Protein AF-A0A0W0GC14-F1 (afdb_monomer_lite)

Organism: Moniliophthora roreri (NCBI:txid221103)

Structure (mmCIF, N/CA/C/O backbone):
data_AF-A0A0W0GC14-F1
#
_entry.id   AF-A0A0W0GC14-F1
#
loop_
_atom_site.group_PDB
_atom_site.id
_atom_site.type_symbol
_atom_site.label_atom_id
_atom_site.label_alt_id
_atom_site.label_comp_id
_atom_site.label_asym_id
_atom_site.label_entity_id
_atom_site.label_seq_id
_atom_site.pdbx_PDB_ins_code
_atom_site.Cartn_x
_atom_site.Cartn_y
_atom_site.Cartn_z
_atom_site.occupancy
_atom_site.B_iso_or_equiv
_atom_site.auth_seq_id
_atom_site.auth_comp_id
_atom_site.auth_asym_id
_atom_site.auth_atom_id
_atom_site.pdbx_PDB_model_num
ATOM 1 N N . MET A 1 1 ? 22.756 4.068 -31.629 1.00 82.56 1 MET A N 1
ATOM 2 C CA . MET A 1 1 ? 22.395 4.067 -33.064 1.00 82.56 1 MET A CA 1
ATOM 3 C C . MET A 1 1 ? 20.917 3.717 -33.174 1.00 82.56 1 MET A C 1
ATOM 5 O O . MET A 1 1 ? 20.522 2.794 -32.470 1.00 82.56 1 MET A O 1
ATOM 9 N N . PRO A 1 2 ? 20.101 4.441 -33.962 1.00 90.94 2 PRO A N 1
ATOM 10 C CA . PRO A 1 2 ? 18.682 4.121 -34.148 1.00 90.94 2 PRO A CA 1
ATOM 11 C C . PRO A 1 2 ? 18.490 2.715 -34.729 1.00 90.94 2 PRO A C 1
ATOM 13 O O . PRO A 1 2 ? 19.226 2.328 -35.637 1.00 90.94 2 PRO A O 1
ATOM 16 N N . ILE A 1 3 ? 17.492 1.967 -34.253 1.00 92.50 3 ILE A N 1
ATOM 17 C CA . ILE A 1 3 ? 17.293 0.556 -34.632 1.00 92.50 3 ILE A CA 1
ATOM 18 C C . ILE A 1 3 ? 17.027 0.416 -36.136 1.00 92.50 3 ILE A C 1
ATOM 20 O O . ILE A 1 3 ? 17.620 -0.445 -36.778 1.00 92.50 3 ILE A O 1
ATOM 24 N N . ALA A 1 4 ? 16.255 1.330 -36.734 1.00 90.00 4 ALA A N 1
ATOM 25 C CA . ALA A 1 4 ? 16.010 1.378 -38.180 1.00 90.00 4 ALA A CA 1
ATOM 26 C C . ALA A 1 4 ? 17.273 1.627 -39.043 1.00 90.00 4 ALA A C 1
ATOM 28 O O . ALA A 1 4 ? 17.241 1.405 -40.255 1.00 90.00 4 ALA A O 1
ATOM 29 N N . ILE A 1 5 ? 18.382 2.079 -38.442 1.00 93.50 5 ILE A N 1
ATOM 30 C CA . ILE A 1 5 ? 19.708 2.123 -39.081 1.00 93.50 5 ILE A CA 1
ATOM 31 C C . ILE A 1 5 ? 20.455 0.816 -38.794 1.00 93.50 5 ILE A C 1
ATOM 33 O O . ILE A 1 5 ? 20.954 0.187 -39.721 1.00 93.50 5 ILE A O 1
ATOM 37 N N . THR A 1 6 ? 20.463 0.347 -37.543 1.00 94.50 6 THR A N 1
ATOM 38 C CA . THR A 1 6 ? 21.093 -0.925 -37.148 1.00 94.50 6 THR A CA 1
ATOM 39 C C . THR A 1 6 ? 20.577 -2.121 -37.968 1.00 94.50 6 THR A C 1
ATOM 41 O O . THR A 1 6 ? 21.378 -2.901 -38.475 1.00 94.50 6 THR A O 1
ATOM 44 N N . ARG A 1 7 ? 19.259 -2.223 -38.201 1.00 90.69 7 ARG A N 1
ATOM 45 C CA . ARG A 1 7 ? 18.607 -3.259 -39.035 1.00 90.69 7 ARG A CA 1
ATOM 46 C C . ARG A 1 7 ? 18.992 -3.212 -40.524 1.00 90.69 7 ARG A C 1
ATOM 48 O O . ARG A 1 7 ? 18.716 -4.168 -41.236 1.00 90.69 7 ARG A O 1
ATOM 55 N N . LYS A 1 8 ? 19.609 -2.124 -41.007 1.00 93.81 8 LYS A N 1
ATOM 56 C CA . LYS A 1 8 ? 20.160 -2.011 -42.375 1.00 93.81 8 LYS A CA 1
ATOM 57 C C . LYS A 1 8 ? 21.641 -2.400 -42.460 1.00 93.81 8 LYS A C 1
ATOM 59 O O . LYS A 1 8 ? 22.164 -2.523 -43.561 1.00 93.81 8 LYS A O 1
ATOM 64 N N . LEU A 1 9 ? 22.315 -2.538 -41.316 1.00 96.00 9 LEU A N 1
ATOM 65 C CA . LEU A 1 9 ? 23.755 -2.798 -41.208 1.00 96.00 9 LEU A CA 1
ATOM 66 C C . LEU A 1 9 ? 24.078 -4.201 -40.670 1.00 96.00 9 LEU A C 1
ATOM 68 O O . LEU A 1 9 ? 25.193 -4.678 -40.861 1.00 96.00 9 LEU A O 1
ATOM 72 N N . LEU A 1 10 ? 23.129 -4.845 -39.986 1.00 95.00 10 LEU A N 1
ATOM 73 C CA . LEU A 1 10 ? 23.268 -6.193 -39.435 1.00 95.00 10 LEU A CA 1
ATOM 74 C C . LEU A 1 10 ? 22.472 -7.234 -40.249 1.00 95.00 10 LEU A C 1
ATOM 76 O O . LEU A 1 10 ? 21.523 -6.865 -40.946 1.00 95.00 10 LEU A O 1
ATOM 80 N N . PRO A 1 11 ? 22.811 -8.534 -40.135 1.00 94.94 11 PRO A N 1
ATOM 81 C CA . PRO A 1 11 ? 21.976 -9.632 -40.620 1.00 94.94 11 PRO A CA 1
ATOM 82 C C . PRO A 1 11 ? 20.525 -9.554 -40.118 1.00 94.94 11 PRO A C 1
ATOM 84 O O . PRO A 1 11 ? 20.251 -9.032 -39.036 1.00 94.94 11 PRO A O 1
ATOM 87 N N . LYS A 1 12 ? 19.585 -10.098 -40.900 1.00 88.75 12 LYS A N 1
ATOM 88 C CA . LYS A 1 12 ? 18.133 -10.025 -40.633 1.00 88.75 12 LYS A CA 1
ATOM 89 C C . LYS A 1 12 ? 17.720 -10.714 -39.320 1.00 88.75 12 LYS A C 1
ATOM 91 O O . LYS A 1 12 ? 16.700 -10.364 -38.737 1.00 88.75 12 LYS A O 1
ATOM 96 N N . ASP A 1 13 ? 18.509 -11.689 -38.897 1.00 91.88 13 ASP A N 1
ATOM 97 C CA . ASP A 1 13 ? 18.397 -12.521 -37.699 1.00 91.88 13 ASP A CA 1
ATOM 98 C C . ASP A 1 13 ? 19.184 -11.979 -36.488 1.00 91.88 13 ASP A C 1
ATOM 100 O O . ASP A 1 13 ? 19.093 -12.534 -35.394 1.00 91.88 13 ASP A O 1
ATOM 104 N N . ALA A 1 14 ? 19.942 -10.888 -36.648 1.00 95.44 14 ALA A N 1
ATOM 105 C CA . ALA A 1 14 ? 20.723 -10.308 -35.560 1.00 95.44 14 ALA A CA 1
ATOM 106 C C . ALA A 1 14 ? 19.820 -9.674 -34.489 1.00 95.44 14 ALA A C 1
ATOM 108 O O . ALA A 1 14 ? 19.049 -8.757 -34.780 1.00 95.44 14 ALA A O 1
ATOM 109 N N . ILE A 1 15 ? 19.973 -10.127 -33.241 1.00 95.75 15 ILE A N 1
ATOM 110 C CA . ILE A 1 15 ? 19.204 -9.652 -32.083 1.00 95.75 15 ILE A CA 1
ATOM 111 C C . ILE A 1 15 ? 19.627 -8.221 -31.711 1.00 95.75 15 ILE A C 1
ATOM 113 O O . ILE A 1 15 ? 20.806 -7.956 -31.469 1.00 95.75 15 ILE A O 1
ATOM 117 N N . ILE A 1 16 ? 18.662 -7.303 -31.617 1.00 96.06 16 ILE A N 1
ATOM 118 C CA . ILE A 1 16 ? 18.866 -5.896 -31.255 1.00 96.06 16 ILE A CA 1
ATOM 119 C C . ILE A 1 16 ? 18.089 -5.557 -29.982 1.00 96.06 16 ILE A C 1
ATOM 121 O O . ILE A 1 16 ? 16.859 -5.620 -29.947 1.00 96.06 16 ILE A O 1
ATOM 125 N N . GLY A 1 17 ? 18.824 -5.135 -28.952 1.00 96.00 17 GLY A N 1
ATOM 126 C CA . GLY A 1 17 ? 18.265 -4.604 -27.710 1.00 96.00 17 GLY A CA 1
ATOM 127 C C . GLY A 1 17 ? 18.134 -3.079 -27.703 1.00 96.00 17 GLY A C 1
ATOM 128 O O . GLY A 1 17 ? 18.963 -2.380 -28.291 1.00 96.00 17 GLY A O 1
ATOM 129 N N . ALA A 1 18 ? 17.145 -2.560 -26.974 1.00 95.75 18 ALA A N 1
ATOM 130 C CA . ALA A 1 18 ? 17.027 -1.141 -26.623 1.00 95.75 18 ALA A CA 1
ATOM 131 C C . ALA A 1 18 ? 17.197 -0.924 -25.107 1.00 95.75 18 ALA A C 1
ATOM 133 O O . ALA A 1 18 ? 16.728 -1.737 -24.318 1.00 95.75 18 ALA A O 1
ATOM 134 N N . SER A 1 19 ? 17.836 0.169 -24.681 1.00 94.88 19 SER A N 1
ATOM 135 C CA . SER A 1 19 ? 17.851 0.574 -23.263 1.00 94.88 19 SER A CA 1
ATOM 136 C C . SER A 1 19 ? 16.676 1.505 -22.971 1.00 94.88 19 SER A C 1
ATOM 138 O O . SER A 1 19 ? 16.539 2.517 -23.660 1.00 94.88 19 SER A O 1
ATOM 140 N N . CYS A 1 20 ? 15.882 1.197 -21.942 1.00 94.50 20 CYS A N 1
ATOM 141 C CA . CYS A 1 20 ? 14.671 1.942 -21.588 1.00 94.50 20 CYS A CA 1
ATOM 142 C C . CYS A 1 20 ? 14.655 2.329 -20.096 1.00 94.50 20 CYS A C 1
ATOM 144 O O . CYS A 1 20 ? 14.949 1.511 -19.221 1.00 94.50 20 CYS A O 1
ATOM 146 N N . ASN A 1 21 ? 14.263 3.571 -19.806 1.00 90.44 21 ASN A N 1
ATOM 147 C CA . ASN A 1 21 ? 14.159 4.144 -18.457 1.00 90.44 21 ASN A CA 1
ATOM 148 C C . ASN A 1 21 ? 12.759 4.688 -18.130 1.00 90.44 21 ASN A C 1
ATOM 150 O O . ASN A 1 21 ? 12.513 5.097 -16.997 1.00 90.44 21 ASN A O 1
ATOM 154 N N . ASN A 1 22 ? 11.859 4.743 -19.111 1.00 90.69 22 ASN A N 1
ATOM 155 C CA . ASN A 1 22 ? 10.511 5.298 -19.001 1.00 90.69 22 ASN A CA 1
ATOM 156 C C . ASN A 1 22 ? 9.581 4.645 -20.045 1.00 90.69 22 ASN A C 1
ATOM 158 O O . ASN A 1 22 ? 10.036 3.914 -20.926 1.00 90.69 22 ASN A O 1
ATOM 162 N N . LEU A 1 23 ? 8.277 4.913 -19.937 1.00 93.38 23 LEU A N 1
ATOM 163 C CA . LEU A 1 23 ? 7.241 4.333 -20.802 1.00 93.38 23 LEU A CA 1
ATOM 164 C C . LEU A 1 23 ? 7.374 4.778 -22.273 1.00 93.38 23 LEU A C 1
ATOM 166 O O . LEU A 1 23 ? 7.163 3.979 -23.183 1.00 93.38 23 LEU A O 1
ATOM 170 N N . GLU A 1 24 ? 7.790 6.023 -22.523 1.00 95.00 24 GLU A N 1
ATOM 171 C CA . GLU A 1 24 ? 7.995 6.563 -23.877 1.00 95.00 24 GLU A CA 1
ATOM 172 C C . GLU A 1 24 ? 9.104 5.810 -24.629 1.00 95.00 24 GLU A C 1
ATOM 174 O O . GLU A 1 24 ? 8.959 5.476 -25.804 1.00 95.00 24 GLU A O 1
ATOM 179 N N . GLU A 1 25 ? 10.199 5.479 -23.946 1.00 95.19 25 GLU A N 1
ATOM 180 C CA . GLU A 1 25 ? 11.310 4.706 -24.503 1.00 95.19 25 GLU A CA 1
ATOM 181 C C . GLU A 1 25 ? 10.935 3.244 -24.767 1.00 95.19 25 GLU A C 1
ATOM 183 O O . GLU A 1 25 ? 11.438 2.661 -25.729 1.00 95.19 25 GLU A O 1
ATOM 188 N N . VAL A 1 26 ? 10.037 2.657 -23.966 1.00 96.31 26 VAL A N 1
ATOM 189 C CA . VAL A 1 26 ? 9.475 1.319 -24.225 1.00 96.31 26 VAL A CA 1
ATOM 190 C C . VAL A 1 26 ? 8.563 1.352 -25.450 1.00 96.31 26 VAL A C 1
ATOM 192 O O . VAL A 1 26 ? 8.741 0.544 -26.364 1.00 96.31 26 VAL A O 1
ATOM 195 N N . GLN A 1 27 ? 7.657 2.333 -25.536 1.00 96.25 27 GLN A N 1
ATOM 196 C CA . GLN A 1 27 ? 6.825 2.538 -26.723 1.00 96.25 27 GLN A CA 1
ATOM 197 C C . GLN A 1 27 ? 7.679 2.757 -27.974 1.00 96.25 27 GLN A C 1
ATOM 199 O O . GLN A 1 27 ? 7.391 2.193 -29.030 1.00 96.25 27 GLN A O 1
ATOM 204 N N . LYS A 1 28 ? 8.764 3.533 -27.861 1.00 95.38 28 LYS A N 1
ATOM 205 C CA . LYS A 1 28 ? 9.692 3.738 -28.970 1.00 95.38 28 LYS A CA 1
ATOM 206 C C . LYS A 1 28 ? 10.398 2.440 -29.361 1.00 95.38 28 LYS A C 1
ATOM 208 O O . LYS A 1 28 ? 10.491 2.167 -30.549 1.00 95.38 28 LYS A O 1
ATOM 213 N N . ALA A 1 29 ? 10.871 1.634 -28.409 1.00 95.81 29 ALA A N 1
ATOM 214 C CA . ALA A 1 29 ? 11.533 0.358 -28.696 1.00 95.81 29 ALA A CA 1
ATOM 215 C C . ALA A 1 29 ? 10.605 -0.655 -29.395 1.00 95.81 29 ALA A C 1
ATOM 217 O O . ALA A 1 29 ? 11.057 -1.391 -30.275 1.00 95.81 29 ALA A O 1
ATOM 218 N N . LEU A 1 30 ? 9.313 -0.653 -29.048 1.00 94.69 30 LEU A N 1
ATOM 219 C CA . LEU A 1 30 ? 8.269 -1.403 -29.751 1.00 94.69 30 LEU A CA 1
ATOM 220 C C . LEU A 1 30 ? 8.093 -0.905 -31.194 1.00 94.69 30 LEU A C 1
ATOM 222 O O . LEU A 1 30 ? 8.219 -1.695 -32.128 1.00 94.69 30 LEU A O 1
ATOM 226 N N . THR A 1 31 ? 7.865 0.398 -31.389 1.00 94.38 31 THR A N 1
ATOM 227 C CA . THR A 1 31 ? 7.653 1.007 -32.717 1.00 94.38 31 THR A CA 1
ATOM 228 C C . THR A 1 31 ? 8.883 0.896 -33.630 1.00 94.38 31 THR A C 1
ATOM 230 O O . THR A 1 31 ? 8.748 0.672 -34.831 1.00 94.38 31 THR A O 1
ATOM 233 N N . ASP A 1 32 ? 10.090 1.010 -33.072 1.00 94.06 32 ASP A N 1
ATOM 234 C CA . ASP A 1 32 ? 11.366 0.850 -33.781 1.00 94.06 32 ASP A CA 1
ATOM 235 C C . ASP A 1 32 ? 11.678 -0.618 -34.148 1.00 94.06 32 ASP A C 1
ATOM 237 O O . ASP A 1 32 ? 12.591 -0.868 -34.941 1.00 94.06 32 ASP A O 1
ATOM 241 N N . GLY A 1 33 ? 10.961 -1.588 -33.566 1.00 92.50 33 GLY A N 1
ATOM 242 C CA . GLY A 1 33 ? 11.165 -3.016 -33.799 1.00 92.50 33 GLY A CA 1
ATOM 243 C C . GLY A 1 33 ? 12.449 -3.571 -33.175 1.00 92.50 33 GLY A C 1
ATOM 244 O O . GLY A 1 33 ? 13.241 -4.204 -33.880 1.00 92.50 33 GLY A O 1
ATOM 245 N N . ALA A 1 34 ? 12.675 -3.338 -31.877 1.00 95.81 34 ALA A N 1
ATOM 246 C CA . ALA A 1 34 ? 13.653 -4.099 -31.089 1.00 95.81 34 ALA A CA 1
ATOM 247 C C . ALA A 1 34 ? 13.214 -5.570 -30.899 1.00 95.81 34 ALA A C 1
ATOM 249 O O . ALA A 1 34 ? 12.047 -5.907 -31.090 1.00 95.81 34 ALA A O 1
ATOM 250 N N . ASP A 1 35 ? 14.148 -6.439 -30.506 1.00 95.69 35 ASP A N 1
ATOM 251 C CA . ASP A 1 35 ? 13.856 -7.831 -30.116 1.00 95.69 35 ASP A CA 1
ATOM 252 C C . ASP A 1 35 ? 13.729 -7.981 -28.589 1.00 95.69 35 ASP A C 1
ATOM 254 O O . ASP A 1 35 ? 12.989 -8.832 -28.088 1.00 95.69 35 ASP A O 1
ATOM 258 N N . TYR A 1 36 ? 14.445 -7.138 -27.837 1.00 97.69 36 TYR A N 1
ATOM 259 C CA . TYR A 1 36 ? 14.336 -7.051 -26.383 1.00 97.69 36 TYR A CA 1
ATOM 260 C C . TYR A 1 36 ? 14.602 -5.632 -25.859 1.00 97.69 36 TYR A C 1
ATOM 262 O O . TYR A 1 36 ? 15.213 -4.800 -26.536 1.00 97.69 36 TYR A O 1
ATOM 270 N N . ILE A 1 37 ? 14.196 -5.372 -24.617 1.00 97.75 37 ILE A N 1
ATOM 271 C CA . ILE A 1 37 ? 14.527 -4.161 -23.866 1.00 97.75 37 ILE A CA 1
ATOM 272 C C . ILE A 1 37 ? 15.339 -4.478 -22.604 1.00 97.75 37 ILE A C 1
ATOM 274 O O . ILE A 1 37 ? 15.089 -5.455 -21.895 1.00 97.75 37 ILE A O 1
ATOM 278 N N . GLY A 1 38 ? 16.323 -3.628 -22.321 1.00 97.25 38 GLY A N 1
ATOM 279 C CA . GLY A 1 38 ? 17.033 -3.549 -21.051 1.00 97.25 38 GLY A CA 1
ATOM 280 C C . GLY A 1 38 ? 16.455 -2.412 -20.217 1.00 97.25 38 GLY A C 1
ATOM 281 O O . GLY A 1 38 ? 16.729 -1.246 -20.502 1.00 97.25 38 GLY A O 1
ATOM 282 N N . ILE A 1 39 ? 15.662 -2.747 -19.201 1.00 95.81 39 ILE A N 1
ATOM 283 C CA . ILE A 1 39 ? 15.026 -1.783 -18.299 1.00 95.81 39 ILE A CA 1
ATOM 284 C C . ILE A 1 39 ? 16.020 -1.399 -17.202 1.00 95.81 39 ILE A C 1
ATOM 286 O O . ILE A 1 39 ? 16.422 -2.259 -16.415 1.00 95.81 39 ILE A O 1
ATOM 290 N N . GLY A 1 40 ? 16.410 -0.125 -17.121 1.00 85.69 40 GLY A N 1
ATOM 291 C CA . GLY A 1 40 ? 17.210 0.376 -16.001 1.00 85.69 40 GLY A CA 1
ATOM 292 C C . GLY A 1 40 ? 18.164 1.537 -16.314 1.00 85.69 40 GLY A C 1
ATOM 293 O O . GLY A 1 40 ? 18.267 2.008 -17.439 1.00 85.69 40 GLY A O 1
ATOM 294 N N . ALA A 1 41 ? 18.930 2.037 -15.342 1.00 84.62 41 ALA A N 1
ATOM 295 C CA . ALA A 1 41 ? 19.241 1.390 -14.068 1.00 84.62 41 ALA A CA 1
ATOM 296 C C . ALA A 1 41 ? 18.037 1.254 -13.115 1.00 84.62 41 ALA A C 1
ATOM 298 O O . ALA A 1 41 ? 17.373 2.245 -12.810 1.00 84.62 41 ALA A O 1
ATOM 299 N N . VAL A 1 42 ? 17.769 0.026 -12.653 1.00 83.81 42 VAL A N 1
ATOM 300 C CA . VAL A 1 42 ? 16.707 -0.281 -11.672 1.00 83.81 42 VAL A CA 1
ATOM 301 C C . VAL A 1 42 ? 17.138 0.094 -10.255 1.00 83.81 42 VAL A C 1
ATOM 303 O O . VAL A 1 42 ? 16.323 0.600 -9.490 1.00 83.81 42 VAL A O 1
ATOM 306 N N . TRP A 1 43 ? 18.424 -0.068 -9.942 1.00 81.12 43 TRP A N 1
ATOM 307 C CA . TRP A 1 43 ? 19.054 0.379 -8.699 1.00 81.12 43 TRP A CA 1
ATOM 308 C C . TRP A 1 43 ? 20.204 1.348 -8.987 1.00 81.12 43 TRP A C 1
ATOM 310 O O . TRP A 1 43 ? 20.779 1.347 -10.078 1.00 81.12 43 TRP A O 1
ATOM 320 N N . ALA A 1 44 ? 20.582 2.152 -7.992 1.00 72.19 44 ALA A N 1
ATOM 321 C CA . ALA A 1 44 ? 21.767 3.001 -8.078 1.00 72.19 44 ALA A CA 1
ATOM 322 C C . ALA A 1 44 ? 23.037 2.164 -8.340 1.00 72.19 44 ALA A C 1
ATOM 324 O O . ALA A 1 44 ? 23.180 1.041 -7.854 1.00 72.19 44 ALA A O 1
ATOM 325 N N . THR A 1 45 ? 23.973 2.702 -9.124 1.00 59.78 45 THR A N 1
ATOM 326 C CA . THR A 1 45 ? 25.213 2.004 -9.479 1.00 59.78 45 THR A CA 1
ATOM 327 C C . THR A 1 45 ? 26.359 2.981 -9.709 1.00 59.78 45 THR A C 1
ATOM 329 O O . THR A 1 45 ? 26.171 4.042 -10.293 1.00 59.78 45 THR A O 1
ATOM 332 N N . THR A 1 46 ? 27.554 2.594 -9.265 1.00 55.81 46 THR A N 1
ATOM 333 C CA . THR A 1 46 ? 28.823 3.302 -9.495 1.00 55.81 46 THR A CA 1
ATOM 334 C C . THR A 1 46 ? 29.546 2.829 -10.762 1.00 55.81 46 THR A C 1
ATOM 336 O O . THR A 1 46 ? 30.548 3.412 -11.157 1.00 55.81 46 THR A O 1
ATOM 339 N N . THR A 1 47 ? 29.058 1.773 -11.427 1.00 51.50 47 THR A N 1
ATOM 340 C CA . THR A 1 47 ? 29.733 1.139 -12.579 1.00 51.50 47 THR A CA 1
ATOM 341 C C . THR A 1 47 ? 29.685 1.996 -13.854 1.00 51.50 47 THR A C 1
ATOM 343 O O . THR A 1 47 ? 30.444 1.752 -14.789 1.00 51.50 47 THR A O 1
ATOM 346 N N . LYS A 1 48 ? 28.803 3.002 -13.900 1.00 54.78 48 LYS A N 1
ATOM 347 C CA . LYS A 1 48 ? 28.752 4.072 -14.908 1.00 54.78 48 LYS A CA 1
ATOM 348 C C . LYS A 1 48 ? 28.199 5.337 -14.257 1.00 54.78 48 LYS A C 1
ATOM 350 O O . LYS A 1 48 ? 27.349 5.233 -13.376 1.00 54.78 48 LYS A O 1
ATOM 355 N N . THR A 1 49 ? 28.592 6.509 -14.753 1.00 56.19 49 THR A N 1
ATOM 356 C CA . THR A 1 49 ? 27.821 7.740 -14.530 1.00 56.19 49 THR A CA 1
ATOM 357 C C . THR A 1 49 ? 26.392 7.522 -15.030 1.00 56.19 49 THR A C 1
ATOM 359 O O . THR A 1 49 ? 26.190 6.992 -16.123 1.00 56.19 49 THR A O 1
ATOM 362 N N . LEU A 1 50 ? 25.400 7.877 -14.215 1.00 59.91 50 LEU A N 1
ATOM 363 C CA . LEU A 1 50 ? 23.992 7.720 -14.563 1.00 59.91 50 LEU A CA 1
ATOM 364 C C . LEU A 1 50 ? 23.464 8.992 -15.233 1.00 59.91 50 LEU A C 1
ATOM 366 O O . LEU A 1 50 ? 23.024 9.922 -14.562 1.00 59.91 50 LEU A O 1
ATOM 370 N N . ASP A 1 51 ? 23.463 8.994 -16.567 1.00 61.91 51 ASP A N 1
ATOM 371 C CA . ASP A 1 51 ? 22.873 10.060 -17.399 1.00 61.91 51 ASP A CA 1
ATOM 372 C C . ASP A 1 51 ? 21.338 10.166 -17.242 1.00 61.91 51 ASP A C 1
ATOM 374 O O . ASP A 1 51 ? 20.715 11.128 -17.688 1.00 61.91 51 ASP A O 1
ATOM 378 N N . LYS A 1 52 ? 20.718 9.154 -16.620 1.00 68.50 52 LYS A N 1
ATOM 379 C CA . LYS A 1 52 ? 19.276 8.997 -16.400 1.00 68.50 52 LYS A CA 1
ATOM 380 C C . LYS A 1 52 ? 18.994 8.435 -14.995 1.00 68.50 52 LYS A C 1
ATOM 382 O O . LYS A 1 52 ? 19.845 7.722 -14.461 1.00 68.50 52 LYS A O 1
ATOM 387 N N . PRO A 1 53 ? 17.799 8.667 -14.415 1.00 71.38 53 PRO A N 1
ATOM 388 C CA . PRO A 1 53 ? 17.349 7.960 -13.207 1.00 71.38 53 PRO A CA 1
ATOM 389 C C . PRO A 1 53 ? 17.380 6.421 -13.403 1.00 71.38 53 PRO A C 1
ATOM 391 O O . PRO A 1 53 ? 17.206 5.921 -14.515 1.00 71.38 53 PRO A O 1
ATOM 394 N N . VAL A 1 54 ? 17.590 5.608 -12.359 1.00 77.94 54 VAL A N 1
ATOM 395 C CA . VAL A 1 54 ? 16.856 5.771 -11.089 1.00 77.94 54 VAL A CA 1
ATOM 396 C C . VAL A 1 54 ? 15.430 5.234 -11.259 1.00 77.94 54 VAL A C 1
ATOM 398 O O . VAL A 1 54 ? 14.500 5.861 -10.775 1.00 77.94 54 VAL A O 1
ATOM 401 N N . VAL A 1 55 ? 15.248 4.143 -12.020 1.00 83.38 55 VAL A N 1
ATOM 402 C CA . VAL A 1 55 ? 13.923 3.610 -12.377 1.00 83.38 55 VAL A CA 1
ATOM 403 C C . VAL A 1 55 ? 13.186 3.071 -11.149 1.00 83.38 55 VAL A C 1
ATOM 405 O O . VAL A 1 55 ? 12.007 3.367 -10.981 1.00 83.38 55 VAL A O 1
ATOM 408 N N . GLY A 1 56 ? 13.863 2.308 -10.285 1.00 83.38 56 GLY A N 1
ATOM 409 C CA . GLY A 1 56 ? 13.245 1.640 -9.137 1.00 83.38 56 GLY A CA 1
ATOM 410 C C . GLY A 1 56 ? 12.418 0.410 -9.534 1.00 83.38 56 GLY A C 1
ATOM 411 O O . GLY A 1 56 ? 11.706 0.410 -10.538 1.00 83.38 56 GLY A O 1
ATOM 412 N N . VAL A 1 57 ? 12.502 -0.659 -8.736 1.00 87.00 57 VAL A N 1
ATOM 413 C CA . VAL A 1 57 ? 11.819 -1.944 -8.987 1.00 87.00 57 VAL A CA 1
ATOM 414 C C . VAL A 1 57 ? 10.309 -1.777 -9.206 1.00 87.00 57 VAL A C 1
ATOM 416 O O . VAL A 1 57 ? 9.753 -2.351 -10.140 1.00 87.00 57 VAL A O 1
ATOM 419 N N . ARG A 1 58 ? 9.651 -0.954 -8.383 1.00 85.38 58 ARG A N 1
ATOM 420 C CA . ARG A 1 58 ? 8.201 -0.698 -8.392 1.00 85.38 58 ARG A CA 1
ATOM 421 C C . ARG A 1 58 ? 7.686 -0.176 -9.738 1.00 85.38 58 ARG A C 1
ATOM 423 O O . ARG A 1 58 ? 6.542 -0.430 -10.100 1.00 85.38 58 ARG A O 1
ATOM 430 N N . ASN A 1 59 ? 8.526 0.531 -10.494 1.00 87.50 59 ASN A N 1
ATOM 431 C CA . ASN A 1 59 ? 8.142 1.139 -11.769 1.00 87.50 59 ASN A CA 1
ATOM 432 C C . ASN A 1 59 ? 8.387 0.211 -12.975 1.00 87.50 59 ASN A C 1
ATOM 434 O O . ASN A 1 59 ? 7.854 0.458 -14.058 1.00 87.50 59 ASN A O 1
ATOM 438 N N . VAL A 1 60 ? 9.131 -0.890 -12.796 1.00 92.31 60 VAL A N 1
ATOM 439 C CA . VAL A 1 60 ? 9.391 -1.885 -13.854 1.00 92.31 60 VAL A CA 1
ATOM 440 C C . VAL A 1 60 ? 8.098 -2.585 -14.290 1.00 92.31 60 VAL A C 1
ATOM 442 O O . VAL A 1 60 ? 7.914 -2.838 -15.479 1.00 92.31 60 VAL A O 1
ATOM 445 N N . GLY A 1 61 ? 7.163 -2.838 -13.365 1.00 92.56 61 GLY A N 1
ATOM 446 C CA . GLY A 1 61 ? 5.883 -3.489 -13.671 1.00 92.56 61 GLY A CA 1
ATOM 447 C C . GLY A 1 61 ? 5.044 -2.749 -14.723 1.00 92.56 61 GLY A C 1
ATOM 448 O O . GLY A 1 61 ? 4.460 -3.389 -15.594 1.00 92.56 61 GLY A O 1
ATOM 449 N N . ALA A 1 62 ? 5.047 -1.412 -14.713 1.00 92.50 62 ALA A N 1
ATOM 450 C CA . ALA A 1 62 ? 4.336 -0.604 -15.709 1.00 92.50 62 ALA A CA 1
ATOM 451 C C . ALA A 1 62 ? 4.989 -0.670 -17.103 1.00 92.50 62 ALA A C 1
ATOM 453 O O . ALA A 1 62 ? 4.290 -0.653 -18.111 1.00 92.50 62 ALA A O 1
ATOM 454 N N . MET A 1 63 ? 6.320 -0.796 -17.167 1.00 95.56 63 MET A N 1
ATOM 455 C CA . MET A 1 63 ? 7.054 -0.984 -18.427 1.00 95.56 63 MET A CA 1
ATOM 456 C C . MET A 1 63 ? 6.823 -2.375 -19.026 1.00 95.56 63 MET A C 1
ATOM 458 O O . MET A 1 63 ? 6.763 -2.508 -20.244 1.00 95.56 63 MET A O 1
ATOM 462 N N . LEU A 1 64 ? 6.662 -3.400 -18.182 1.00 96.19 64 LEU A N 1
ATOM 463 C CA . LEU A 1 64 ? 6.310 -4.757 -18.610 1.00 96.19 64 LEU A CA 1
ATOM 464 C C . LEU A 1 64 ? 4.878 -4.846 -19.148 1.00 96.19 64 LEU A C 1
ATOM 466 O O . LEU A 1 64 ? 4.649 -5.530 -20.138 1.00 96.19 64 LEU A O 1
ATOM 470 N N . GLU A 1 65 ? 3.935 -4.111 -18.555 1.00 94.94 65 GLU A N 1
ATOM 471 C CA . GLU A 1 65 ? 2.534 -4.074 -19.006 1.00 94.94 65 GLU A CA 1
ATOM 472 C C . GLU A 1 65 ? 2.394 -3.540 -20.450 1.00 94.94 65 GLU A C 1
ATOM 474 O O . GLU A 1 65 ? 1.523 -3.976 -21.196 1.00 94.94 65 GLU A O 1
ATOM 479 N N . MET A 1 66 ? 3.311 -2.672 -20.902 1.00 96.06 66 MET A N 1
ATOM 480 C CA . MET A 1 66 ? 3.367 -2.216 -22.303 1.00 96.06 66 MET A CA 1
ATOM 481 C C . MET A 1 66 ? 3.806 -3.301 -23.298 1.00 96.06 66 MET A C 1
ATOM 483 O O . MET A 1 66 ? 3.645 -3.123 -24.504 1.00 96.06 66 MET A O 1
ATOM 487 N N . LEU A 1 67 ? 4.393 -4.403 -22.822 1.00 95.50 67 LEU A N 1
ATOM 488 C CA . LEU A 1 67 ? 4.843 -5.517 -23.659 1.00 95.50 67 LEU A CA 1
ATOM 489 C C . LEU A 1 67 ? 3.782 -6.620 -23.800 1.00 95.50 67 LEU A C 1
ATOM 491 O O . LEU A 1 67 ? 4.033 -7.620 -24.481 1.00 95.50 67 LEU A O 1
ATOM 495 N N . ASP A 1 68 ? 2.613 -6.471 -23.176 1.00 93.19 68 ASP A N 1
ATOM 496 C CA . ASP A 1 68 ? 1.540 -7.464 -23.215 1.00 93.19 68 ASP A CA 1
ATOM 497 C C . ASP A 1 68 ? 1.026 -7.713 -24.640 1.00 93.19 68 ASP A C 1
ATOM 499 O O . ASP A 1 68 ? 0.867 -6.804 -25.452 1.00 93.19 68 ASP A O 1
ATOM 503 N N . GLY A 1 69 ? 0.810 -8.988 -24.977 1.00 92.38 69 GLY A N 1
ATOM 504 C CA . GLY A 1 69 ? 0.455 -9.420 -26.335 1.00 92.38 69 GLY A CA 1
ATOM 505 C C . GLY A 1 69 ? 1.590 -9.322 -27.368 1.00 92.38 69 GLY A C 1
ATOM 506 O O . GLY A 1 69 ? 1.430 -9.797 -28.493 1.00 92.38 69 GLY A O 1
ATOM 507 N N . THR A 1 70 ? 2.747 -8.753 -27.015 1.00 94.50 70 THR A N 1
ATOM 508 C CA . THR A 1 70 ? 3.911 -8.654 -27.907 1.00 94.50 70 THR A CA 1
ATOM 509 C C . THR A 1 70 ? 4.826 -9.883 -27.794 1.00 94.50 70 THR A C 1
ATOM 511 O O . THR A 1 70 ? 4.640 -10.761 -26.953 1.00 94.50 70 THR A O 1
ATOM 514 N N . ARG A 1 71 ? 5.848 -9.956 -28.659 1.00 91.88 71 ARG A N 1
ATOM 515 C CA . ARG A 1 71 ? 6.958 -10.925 -28.544 1.00 91.88 71 ARG A CA 1
ATOM 516 C C . ARG A 1 71 ? 8.251 -10.304 -27.995 1.00 91.88 71 ARG A C 1
ATOM 518 O O . ARG A 1 71 ? 9.267 -10.994 -27.957 1.00 91.88 71 ARG A O 1
ATOM 525 N N . MET A 1 72 ? 8.212 -9.031 -27.593 1.00 94.62 72 MET A N 1
ATOM 526 C CA . MET A 1 72 ? 9.355 -8.310 -27.028 1.00 94.62 72 MET A CA 1
ATOM 527 C C . MET A 1 72 ? 9.803 -8.979 -25.726 1.00 94.62 72 MET A C 1
ATOM 529 O O . MET A 1 72 ? 8.967 -9.383 -24.920 1.00 94.62 72 MET A O 1
ATOM 533 N N . LYS A 1 73 ? 11.116 -9.085 -25.514 1.00 96.69 73 LYS A N 1
ATOM 534 C CA . LYS A 1 73 ? 11.689 -9.634 -24.276 1.00 96.69 73 LYS A CA 1
ATOM 535 C C . LYS A 1 73 ? 12.186 -8.541 -23.336 1.00 96.69 73 LYS A C 1
ATOM 537 O O . LYS A 1 73 ? 12.603 -7.486 -23.800 1.00 96.69 73 LYS A O 1
ATOM 542 N N . ALA A 1 74 ? 12.161 -8.774 -22.025 1.00 97.44 74 ALA A N 1
ATOM 543 C CA . ALA A 1 74 ? 12.550 -7.776 -21.027 1.00 97.44 74 ALA A CA 1
ATOM 544 C C . ALA A 1 74 ? 13.580 -8.307 -20.025 1.00 97.44 74 ALA A C 1
ATOM 546 O O . ALA A 1 74 ? 13.375 -9.336 -19.378 1.00 97.44 74 ALA A O 1
ATOM 547 N N . VAL A 1 75 ? 14.671 -7.554 -19.845 1.00 97.69 75 VAL A N 1
ATOM 548 C CA . VAL A 1 75 ? 15.669 -7.804 -18.796 1.00 97.69 75 VAL A CA 1
ATOM 549 C C . VAL A 1 75 ? 15.890 -6.565 -17.935 1.00 97.69 75 VAL A C 1
ATOM 551 O O . VAL A 1 75 ? 16.008 -5.458 -18.456 1.00 97.69 75 VAL A O 1
ATOM 554 N N . ALA A 1 76 ? 15.974 -6.735 -16.615 1.00 95.94 76 ALA A N 1
ATOM 555 C CA . ALA A 1 76 ? 16.331 -5.642 -15.709 1.00 95.94 76 ALA A CA 1
ATOM 556 C C . ALA A 1 76 ? 17.854 -5.496 -15.605 1.00 95.94 76 ALA A C 1
ATOM 558 O O . ALA A 1 76 ? 18.575 -6.496 -15.572 1.00 95.94 76 ALA A O 1
ATOM 559 N N . ILE A 1 77 ? 18.350 -4.259 -15.532 1.00 92.75 77 ILE A N 1
ATOM 560 C CA . ILE A 1 77 ? 19.784 -3.947 -15.470 1.00 92.75 77 ILE A CA 1
ATOM 561 C C . ILE A 1 77 ? 20.087 -2.810 -14.483 1.00 92.75 77 ILE A C 1
ATOM 563 O O . ILE A 1 77 ? 19.254 -1.945 -14.222 1.00 92.75 77 ILE A O 1
ATOM 567 N N . GLY A 1 78 ? 21.322 -2.776 -13.974 1.00 85.25 78 GLY A N 1
ATOM 568 C CA . GLY A 1 78 ? 21.883 -1.647 -13.221 1.00 85.25 78 GLY A CA 1
ATOM 569 C C . GLY A 1 78 ? 21.677 -1.749 -11.710 1.00 85.25 78 GLY A C 1
ATOM 570 O O . GLY A 1 78 ? 20.550 -1.792 -11.228 1.00 85.25 78 GLY A O 1
ATOM 571 N N . GLY A 1 79 ? 22.795 -1.812 -10.977 1.00 80.62 79 GLY A N 1
ATOM 572 C CA . GLY A 1 79 ? 22.846 -1.880 -9.508 1.00 80.62 79 GLY A CA 1
ATOM 573 C C . GLY A 1 79 ? 22.307 -3.174 -8.879 1.00 80.62 79 GLY A C 1
ATOM 574 O O . GLY A 1 79 ? 22.254 -3.282 -7.654 1.00 80.62 79 GLY A O 1
ATOM 575 N N . ILE A 1 80 ? 21.927 -4.161 -9.695 1.00 87.56 80 ILE A N 1
ATOM 576 C CA . ILE A 1 80 ? 21.440 -5.460 -9.225 1.00 87.56 80 ILE A CA 1
ATOM 577 C C . ILE A 1 80 ? 22.616 -6.282 -8.671 1.00 87.56 80 ILE A C 1
ATOM 579 O O . ILE A 1 80 ? 23.658 -6.393 -9.322 1.00 87.56 80 ILE A O 1
ATOM 583 N N . LYS A 1 81 ? 22.429 -6.835 -7.471 1.00 87.62 81 LYS A N 1
ATOM 584 C CA . LYS A 1 81 ? 23.355 -7.686 -6.709 1.00 87.62 81 LYS A CA 1
ATOM 585 C C . LYS A 1 81 ? 22.591 -8.850 -6.069 1.00 87.62 81 LYS A C 1
ATOM 587 O O . LYS A 1 81 ? 21.376 -8.777 -5.911 1.00 87.62 81 LYS A O 1
ATOM 592 N N . SER A 1 82 ? 23.282 -9.871 -5.576 1.00 87.62 82 SER A N 1
ATOM 593 C CA . SER A 1 82 ? 22.693 -11.014 -4.868 1.00 87.62 82 SER A CA 1
ATOM 594 C C . SER A 1 82 ? 21.911 -10.632 -3.605 1.00 87.62 82 SER A C 1
ATOM 596 O O . SER A 1 82 ? 21.027 -11.383 -3.210 1.00 87.62 82 SER A O 1
ATOM 598 N N . THR A 1 83 ? 22.167 -9.465 -3.003 1.00 82.81 83 THR A N 1
ATOM 599 C CA . THR A 1 83 ? 21.326 -8.928 -1.919 1.00 82.81 83 THR A CA 1
ATOM 600 C C . THR A 1 83 ? 19.953 -8.471 -2.422 1.00 82.81 83 THR A C 1
ATOM 602 O O . THR A 1 83 ? 18.946 -8.814 -1.817 1.00 82.81 83 THR A O 1
ATOM 605 N N . ASN A 1 84 ? 19.876 -7.742 -3.544 1.00 84.38 84 ASN A N 1
ATOM 606 C CA . ASN A 1 84 ? 18.639 -7.116 -4.045 1.00 84.38 84 ASN A CA 1
ATOM 607 C C . ASN A 1 84 ? 17.971 -7.837 -5.232 1.00 84.38 84 ASN A C 1
ATOM 609 O O . ASN A 1 84 ? 16.883 -7.450 -5.669 1.00 84.38 84 ASN A O 1
ATOM 613 N N . LEU A 1 85 ? 18.577 -8.915 -5.731 1.00 91.25 85 LEU A N 1
ATOM 614 C CA . LEU A 1 85 ? 18.075 -9.722 -6.840 1.00 91.25 85 LEU A CA 1
ATOM 615 C C . LEU A 1 85 ? 16.651 -10.230 -6.585 1.00 91.25 85 LEU A C 1
ATOM 617 O O . LEU A 1 85 ? 15.791 -10.066 -7.447 1.00 91.25 85 LEU A O 1
ATOM 621 N N . LEU A 1 86 ? 16.361 -10.779 -5.400 1.00 90.44 86 LEU A N 1
ATOM 622 C CA . LEU A 1 86 ? 15.021 -11.301 -5.122 1.00 90.44 86 LEU A CA 1
ATOM 623 C C . LEU A 1 86 ? 13.972 -10.188 -4.997 1.00 90.44 86 LEU A C 1
ATOM 625 O O . LEU A 1 86 ? 12.886 -10.305 -5.561 1.00 90.44 86 LEU A O 1
ATOM 629 N N . ARG A 1 87 ? 14.322 -9.067 -4.347 1.00 89.69 87 ARG A N 1
ATOM 630 C CA . ARG A 1 87 ? 13.491 -7.850 -4.319 1.00 89.69 87 ARG A CA 1
ATOM 631 C C . ARG A 1 87 ? 13.146 -7.385 -5.732 1.00 89.69 87 ARG A C 1
ATOM 633 O O . ARG A 1 87 ? 11.991 -7.035 -5.982 1.00 89.69 87 ARG A O 1
ATOM 640 N N . THR A 1 88 ? 14.128 -7.435 -6.635 1.00 91.25 88 THR A N 1
ATOM 641 C CA . THR A 1 88 ? 13.988 -7.095 -8.057 1.00 91.25 88 THR A CA 1
ATOM 642 C C . THR A 1 88 ? 13.038 -8.056 -8.768 1.00 91.25 88 THR A C 1
ATOM 644 O O . THR A 1 88 ? 12.061 -7.599 -9.354 1.00 91.25 88 THR A O 1
ATOM 647 N N . LEU A 1 89 ? 13.278 -9.369 -8.684 1.00 92.38 89 LEU A N 1
ATOM 648 C CA . LEU A 1 89 ? 12.460 -10.412 -9.318 1.00 92.38 89 LEU A CA 1
ATOM 649 C C . LEU A 1 89 ? 10.992 -10.372 -8.862 1.00 92.38 89 LEU A C 1
ATOM 651 O O . LEU A 1 89 ? 10.085 -10.485 -9.682 1.00 92.38 89 LEU A O 1
ATOM 655 N N . HIS A 1 90 ? 10.761 -10.167 -7.565 1.00 90.50 90 HIS A N 1
ATOM 656 C CA . HIS A 1 90 ? 9.431 -10.157 -6.956 1.00 90.50 90 HIS A CA 1
ATOM 657 C C . HIS A 1 90 ? 8.578 -8.946 -7.365 1.00 90.50 90 HIS A C 1
ATOM 659 O O . HIS A 1 90 ? 7.382 -9.091 -7.623 1.00 90.50 90 HIS A O 1
ATOM 665 N N . GLY A 1 91 ? 9.185 -7.753 -7.402 1.00 89.25 91 GLY A N 1
ATOM 666 C CA . GLY A 1 91 ? 8.493 -6.498 -7.720 1.00 89.25 91 GLY A CA 1
ATOM 667 C C . GLY A 1 91 ? 8.460 -6.140 -9.207 1.00 89.25 91 GLY A C 1
ATOM 668 O O . GLY A 1 91 ? 7.601 -5.369 -9.620 1.00 89.25 91 GLY A O 1
ATOM 669 N N . SER A 1 92 ? 9.355 -6.702 -10.027 1.00 92.50 92 SER A N 1
ATOM 670 C CA . SER A 1 92 ? 9.400 -6.454 -11.477 1.00 92.50 92 SER A CA 1
ATOM 671 C C . SER A 1 92 ? 8.378 -7.315 -12.223 1.00 92.50 92 SER A C 1
ATOM 673 O O . SER A 1 92 ? 8.733 -8.171 -13.038 1.00 92.50 92 SER A O 1
ATOM 675 N N . VAL A 1 93 ? 7.101 -7.112 -11.898 1.00 90.75 93 VAL A N 1
ATOM 676 C CA . VAL A 1 93 ? 5.962 -7.832 -12.473 1.00 90.75 93 VAL A CA 1
ATOM 677 C C . VAL A 1 93 ? 4.813 -6.846 -12.709 1.00 90.75 93 VAL A C 1
ATOM 679 O O . VAL A 1 93 ? 4.513 -6.034 -11.838 1.00 90.75 93 VAL A O 1
ATOM 682 N N . SER A 1 94 ? 4.174 -6.898 -13.878 1.00 91.00 94 SER A N 1
ATOM 683 C CA . SER A 1 94 ? 3.011 -6.066 -14.219 1.00 91.00 94 SER A CA 1
ATOM 684 C C . SER A 1 94 ? 1.746 -6.470 -13.449 1.00 91.00 94 SER A C 1
ATOM 686 O O . SER A 1 94 ? 1.670 -7.548 -12.842 1.00 91.00 94 SER A O 1
ATOM 688 N N . ARG A 1 95 ? 0.683 -5.656 -13.550 1.00 87.38 95 ARG A N 1
ATOM 689 C CA . ARG A 1 95 ? -0.635 -6.011 -12.990 1.00 87.38 95 ARG A CA 1
ATOM 690 C C . ARG A 1 95 ? -1.279 -7.197 -13.717 1.00 87.38 95 ARG A C 1
ATOM 692 O O . ARG A 1 95 ? -2.108 -7.895 -13.139 1.00 87.38 95 ARG A O 1
ATOM 699 N N . THR A 1 96 ? -0.861 -7.446 -14.956 1.00 86.69 96 THR A N 1
ATOM 700 C CA . THR A 1 96 ? -1.216 -8.595 -15.807 1.00 86.69 96 THR A CA 1
ATOM 701 C C . THR A 1 96 ? -0.338 -9.835 -15.562 1.00 86.69 96 THR A C 1
ATOM 703 O O . THR A 1 96 ? -0.503 -10.847 -16.236 1.00 86.69 96 THR A O 1
ATOM 706 N N . ASN A 1 97 ? 0.551 -9.803 -14.555 1.00 86.50 97 ASN A N 1
ATOM 707 C CA . ASN A 1 97 ? 1.467 -10.885 -14.155 1.00 86.50 97 ASN A CA 1
ATOM 708 C C . ASN A 1 97 ? 2.615 -11.187 -15.154 1.00 86.50 97 ASN A C 1
ATOM 710 O O . ASN A 1 97 ? 3.346 -12.171 -14.979 1.00 86.50 97 ASN A O 1
ATOM 714 N N . HIS A 1 98 ? 2.829 -10.316 -16.147 1.00 89.50 98 HIS A N 1
ATOM 715 C CA . HIS A 1 98 ? 4.016 -10.295 -17.007 1.00 89.50 98 HIS A CA 1
ATOM 716 C C . HIS A 1 98 ? 5.244 -9.993 -16.142 1.00 89.50 98 HIS A C 1
ATOM 718 O O . HIS A 1 98 ? 5.282 -8.979 -15.450 1.00 89.50 98 HIS A O 1
ATOM 724 N N . ALA A 1 99 ? 6.237 -10.878 -16.146 1.00 92.25 99 ALA A N 1
ATOM 725 C CA . ALA A 1 99 ? 7.479 -10.719 -15.391 1.00 92.25 99 ALA A CA 1
ATOM 726 C C . ALA A 1 99 ? 8.681 -10.677 -16.338 1.00 92.25 99 ALA A C 1
ATOM 728 O O . ALA A 1 99 ? 8.589 -11.147 -17.469 1.00 92.25 99 ALA A O 1
ATOM 729 N N . LEU A 1 100 ? 9.813 -10.173 -15.846 1.00 94.31 100 LEU A N 1
ATOM 730 C CA . LEU A 1 100 ? 11.093 -10.200 -16.559 1.00 94.31 100 LEU A CA 1
ATOM 731 C C . LEU A 1 100 ? 11.450 -11.604 -17.078 1.00 94.31 100 LEU A C 1
ATOM 733 O O . LEU A 1 100 ? 11.382 -12.586 -16.336 1.00 94.31 100 LEU A O 1
ATOM 737 N N . ASP A 1 101 ? 11.950 -11.679 -18.312 1.00 95.19 101 ASP A N 1
ATOM 738 C CA . ASP A 1 101 ? 12.546 -12.900 -18.865 1.00 95.19 101 ASP A CA 1
ATOM 739 C C . ASP A 1 101 ? 13.923 -13.196 -18.250 1.00 95.19 101 ASP A C 1
ATOM 741 O O . ASP A 1 101 ? 14.350 -14.352 -18.169 1.00 95.19 101 ASP A O 1
ATOM 745 N N . GLY A 1 102 ? 14.630 -12.153 -17.802 1.00 94.38 102 GLY A N 1
ATOM 746 C CA . GLY A 1 102 ? 15.965 -12.278 -17.229 1.00 94.38 102 GLY A CA 1
ATOM 747 C C . GLY A 1 102 ? 16.484 -11.027 -16.520 1.00 94.38 102 GLY A C 1
ATOM 748 O O . GLY A 1 102 ? 15.799 -10.017 -16.368 1.00 94.38 102 GLY A O 1
ATOM 749 N N . ILE A 1 103 ? 17.735 -11.117 -16.076 1.00 95.62 103 ILE A N 1
ATOM 750 C CA . ILE A 1 103 ? 18.443 -10.090 -15.309 1.00 95.62 103 ILE A CA 1
ATOM 751 C C . ILE A 1 103 ? 19.842 -9.922 -15.912 1.00 95.62 103 ILE A C 1
ATOM 753 O O . ILE A 1 103 ? 20.507 -10.915 -16.205 1.00 95.62 103 ILE A O 1
ATOM 757 N N . ALA A 1 104 ? 20.305 -8.683 -16.073 1.00 95.19 104 ALA A N 1
ATOM 758 C CA . ALA A 1 104 ? 21.649 -8.361 -16.540 1.00 95.19 104 ALA A CA 1
ATOM 759 C C . ALA A 1 104 ? 22.503 -7.795 -15.391 1.00 95.19 104 ALA A C 1
ATOM 761 O O . ALA A 1 104 ? 22.233 -6.714 -14.859 1.00 95.19 104 ALA A O 1
ATOM 762 N N . ILE A 1 105 ? 23.552 -8.533 -15.022 1.00 92.50 105 ILE A N 1
ATOM 763 C CA . ILE A 1 105 ? 24.446 -8.242 -13.891 1.00 92.50 105 ILE A CA 1
ATOM 764 C C . ILE A 1 105 ? 25.868 -8.059 -14.422 1.00 92.50 105 ILE A C 1
ATOM 766 O O . ILE A 1 105 ? 26.285 -8.764 -15.337 1.00 92.50 105 ILE A O 1
ATOM 770 N N . VAL A 1 106 ? 26.601 -7.090 -13.865 1.00 90.38 106 VAL A N 1
ATOM 771 C CA . VAL A 1 106 ? 27.969 -6.759 -14.298 1.00 90.38 106 VAL A CA 1
ATOM 772 C C . VAL A 1 106 ? 28.939 -6.832 -13.125 1.00 90.38 106 VAL A C 1
ATOM 774 O O . VAL A 1 106 ? 29.697 -7.789 -13.030 1.00 90.38 106 VAL A O 1
ATOM 777 N N . SER A 1 107 ? 28.923 -5.852 -12.218 1.00 85.88 107 SER A N 1
ATOM 778 C CA . SER A 1 107 ? 29.994 -5.666 -11.228 1.00 85.88 107 SER A CA 1
ATOM 779 C C . SER A 1 107 ? 30.148 -6.821 -10.236 1.00 85.88 107 SER A C 1
ATOM 781 O O . SER A 1 107 ? 31.274 -7.215 -9.964 1.00 85.88 107 SER A O 1
ATOM 783 N N . GLU A 1 108 ? 29.061 -7.426 -9.752 1.00 88.12 108 GLU A N 1
ATOM 784 C CA . GLU A 1 108 ? 29.152 -8.545 -8.796 1.00 88.12 108 GLU A CA 1
ATOM 785 C C . GLU A 1 108 ? 29.763 -9.826 -9.395 1.00 88.12 108 GLU A C 1
ATOM 787 O O . GLU A 1 108 ? 30.273 -10.660 -8.655 1.00 88.12 108 GLU A O 1
ATOM 792 N N . ILE A 1 109 ? 29.766 -9.983 -10.724 1.00 93.06 109 ILE A N 1
ATOM 793 C CA . ILE A 1 109 ? 30.442 -11.104 -11.396 1.00 93.06 109 ILE A CA 1
ATOM 794 C C . ILE A 1 109 ? 31.825 -10.658 -11.888 1.00 93.06 109 ILE A C 1
ATOM 796 O O . ILE A 1 109 ? 32.827 -11.291 -11.572 1.00 93.06 109 ILE A O 1
ATOM 800 N N . MET A 1 110 ? 31.889 -9.549 -12.630 1.00 92.81 110 MET A N 1
ATOM 801 C CA . MET A 1 110 ? 33.093 -9.091 -13.338 1.00 92.81 110 MET A CA 1
ATOM 802 C C . MET A 1 110 ? 34.154 -8.443 -12.438 1.00 92.81 110 MET A C 1
ATOM 804 O O . MET A 1 110 ? 35.306 -8.362 -12.849 1.00 92.81 110 MET A O 1
ATOM 808 N N . ALA A 1 111 ? 33.780 -7.969 -11.246 1.00 90.06 111 ALA A N 1
ATOM 809 C CA . ALA A 1 111 ? 34.698 -7.419 -10.242 1.00 90.06 111 ALA A CA 1
ATOM 810 C C . ALA A 1 111 ? 34.744 -8.272 -8.958 1.00 90.06 111 ALA A C 1
ATOM 812 O O . ALA A 1 111 ? 35.213 -7.808 -7.921 1.00 90.06 111 ALA A O 1
ATOM 813 N N . SER A 1 112 ? 34.249 -9.514 -9.010 1.00 91.62 112 SER A N 1
ATOM 814 C CA . SER A 1 112 ? 34.433 -10.484 -7.931 1.00 91.62 112 SER A CA 1
ATOM 815 C C . SER A 1 112 ? 35.750 -11.230 -8.108 1.00 91.62 112 SER A C 1
ATOM 817 O O . SER A 1 112 ? 36.052 -11.720 -9.194 1.00 91.62 112 SER A O 1
ATOM 819 N N . ASN A 1 113 ? 36.487 -11.411 -7.012 1.00 94.62 113 ASN A N 1
ATOM 820 C CA . ASN A 1 113 ? 37.655 -12.295 -6.970 1.00 94.62 113 ASN A CA 1
ATOM 821 C C . ASN A 1 113 ? 37.272 -13.778 -7.165 1.00 94.62 113 ASN A C 1
ATOM 823 O O . ASN A 1 113 ? 38.137 -14.606 -7.434 1.00 94.62 113 ASN A O 1
ATOM 827 N N . GLN A 1 114 ? 35.980 -14.119 -7.051 1.00 95.12 114 GLN A N 1
ATOM 828 C CA . GLN A 1 114 ? 35.441 -15.469 -7.243 1.00 95.12 114 GLN A CA 1
ATOM 829 C C . GLN A 1 114 ? 34.188 -15.444 -8.155 1.00 95.12 114 GLN A C 1
ATOM 831 O O . GLN A 1 114 ? 33.070 -15.695 -7.687 1.00 95.12 114 GLN A O 1
ATOM 836 N N . PRO A 1 115 ? 34.321 -15.155 -9.471 1.00 96.12 115 PRO A N 1
ATOM 837 C CA . PRO A 1 115 ? 33.173 -14.949 -10.368 1.00 96.12 115 PRO A CA 1
ATOM 838 C C . PRO A 1 115 ? 32.224 -16.150 -10.456 1.00 96.12 115 PRO A C 1
ATOM 840 O O . PRO A 1 115 ? 31.010 -15.982 -10.573 1.00 96.12 115 PRO A O 1
ATOM 843 N N . LYS A 1 116 ? 32.768 -17.373 -10.361 1.00 97.44 116 LYS A N 1
ATOM 844 C CA . LYS A 1 116 ? 31.994 -18.624 -10.371 1.00 97.44 116 LYS A CA 1
ATOM 845 C C . LYS A 1 116 ? 31.039 -18.714 -9.179 1.00 97.44 116 LYS A C 1
ATOM 847 O O . LYS A 1 116 ? 29.903 -19.148 -9.354 1.00 97.44 116 LYS A O 1
ATOM 852 N N . GLU A 1 117 ? 31.477 -18.313 -7.989 1.00 96.12 117 GLU A N 1
ATOM 853 C CA . GLU A 1 117 ? 30.656 -18.370 -6.774 1.00 96.12 117 GLU A CA 1
ATOM 854 C C . GLU A 1 117 ? 29.571 -17.294 -6.792 1.00 96.12 117 GLU A C 1
ATOM 856 O O . GLU A 1 117 ? 28.407 -17.598 -6.535 1.00 96.12 117 GLU A O 1
ATOM 861 N N . ALA A 1 118 ? 29.918 -16.073 -7.214 1.00 93.25 118 ALA A N 1
ATOM 862 C CA . ALA A 1 118 ? 28.950 -14.998 -7.418 1.00 93.25 118 ALA A CA 1
ATOM 863 C C . ALA A 1 118 ? 27.852 -15.408 -8.418 1.00 93.25 118 ALA A C 1
ATOM 865 O O . ALA A 1 118 ? 26.665 -15.331 -8.104 1.00 93.25 118 ALA A O 1
ATOM 866 N N . ALA A 1 119 ? 28.234 -15.931 -9.589 1.00 96.62 119 ALA A N 1
ATOM 867 C CA . ALA A 1 119 ? 27.287 -16.425 -10.590 1.00 96.62 119 ALA A CA 1
ATOM 868 C C . ALA A 1 119 ? 26.447 -17.619 -10.090 1.00 96.62 119 ALA A C 1
ATOM 870 O O . ALA A 1 119 ? 25.273 -17.726 -10.441 1.00 96.62 119 ALA A O 1
ATOM 871 N N . THR A 1 120 ? 27.018 -18.488 -9.248 1.00 97.06 120 THR A N 1
ATOM 872 C CA . THR A 1 120 ? 26.306 -19.613 -8.614 1.00 97.06 120 THR A CA 1
ATOM 873 C C . THR A 1 120 ? 25.230 -19.100 -7.655 1.00 97.06 120 THR A C 1
ATOM 875 O O . THR A 1 120 ? 24.055 -19.387 -7.861 1.00 97.06 120 THR A O 1
ATOM 878 N N . LYS A 1 121 ? 25.591 -18.232 -6.699 1.00 94.06 121 LYS A N 1
ATOM 879 C CA . LYS A 1 121 ? 24.651 -17.604 -5.753 1.00 94.06 121 LYS A CA 1
ATOM 880 C C . LYS A 1 121 ? 23.501 -16.882 -6.470 1.00 94.06 121 LYS A C 1
ATOM 882 O O . LYS A 1 121 ? 22.346 -16.985 -6.065 1.00 94.06 121 LYS A O 1
ATOM 887 N N . LEU A 1 122 ? 23.809 -16.168 -7.554 1.00 95.12 122 LEU A N 1
ATOM 888 C CA . LEU A 1 122 ? 22.823 -15.456 -8.372 1.00 95.12 122 LEU A CA 1
ATOM 889 C C . LEU A 1 122 ? 21.869 -16.402 -9.118 1.00 95.12 122 LEU A C 1
ATOM 891 O O . LEU A 1 122 ? 20.662 -16.161 -9.138 1.00 95.12 122 LEU A O 1
ATOM 895 N N . ARG A 1 123 ? 22.390 -17.494 -9.695 1.00 96.25 123 ARG A N 1
ATOM 896 C CA . ARG A 1 123 ? 21.581 -18.562 -10.304 1.00 96.25 123 ARG A CA 1
ATOM 897 C C . ARG A 1 123 ? 20.630 -19.177 -9.281 1.00 96.25 123 ARG A C 1
ATOM 899 O O . ARG A 1 123 ? 19.463 -19.373 -9.601 1.00 96.25 123 ARG A O 1
ATOM 906 N N . ASP A 1 124 ? 21.113 -19.458 -8.077 1.00 95.56 124 ASP A N 1
ATOM 907 C CA . ASP A 1 124 ? 20.347 -20.194 -7.070 1.00 95.56 124 ASP A CA 1
ATOM 908 C C . ASP A 1 124 ? 19.176 -19.358 -6.533 1.00 95.56 124 ASP A C 1
ATOM 910 O O . ASP A 1 124 ? 18.058 -19.859 -6.449 1.00 95.56 124 ASP A O 1
ATOM 914 N N . ILE A 1 125 ? 19.364 -18.047 -6.336 1.00 93.19 125 ILE A N 1
ATOM 915 C CA . ILE A 1 125 ? 18.263 -17.112 -6.030 1.00 93.19 125 ILE A CA 1
ATOM 916 C C . ILE A 1 125 ? 17.216 -17.072 -7.163 1.00 93.19 125 ILE A C 1
ATOM 918 O O . ILE A 1 125 ? 16.015 -17.060 -6.890 1.00 93.19 125 ILE A O 1
ATOM 922 N N . ILE A 1 126 ? 17.644 -17.069 -8.435 1.00 94.00 126 ILE A N 1
ATOM 923 C CA . ILE A 1 126 ? 16.725 -17.127 -9.591 1.00 94.00 126 ILE A CA 1
ATOM 924 C C . ILE A 1 126 ? 15.969 -18.461 -9.627 1.00 94.00 126 ILE A C 1
ATOM 926 O O . ILE A 1 126 ? 14.789 -18.476 -9.980 1.00 94.00 126 ILE A O 1
ATOM 930 N N . GLN A 1 127 ? 16.632 -19.566 -9.283 1.00 93.00 127 GLN A N 1
ATOM 931 C CA . GLN A 1 127 ? 16.034 -20.895 -9.288 1.00 93.00 127 GLN A CA 1
ATOM 932 C C . GLN A 1 127 ? 14.989 -21.028 -8.176 1.00 93.00 127 GLN A C 1
ATOM 934 O O . GLN A 1 127 ? 13.832 -21.282 -8.494 1.00 93.00 127 GLN A O 1
ATOM 939 N N . HIS A 1 128 ? 15.336 -20.708 -6.924 1.00 91.56 128 HIS A N 1
ATOM 940 C CA . HIS A 1 128 ? 14.382 -20.708 -5.811 1.00 91.56 128 HIS A CA 1
ATOM 941 C C . HIS A 1 128 ? 13.149 -19.840 -6.111 1.00 91.56 128 HIS A C 1
ATOM 943 O O . HIS A 1 128 ? 12.029 -20.321 -5.996 1.00 91.56 128 HIS A O 1
ATOM 949 N N . PHE A 1 129 ? 13.326 -18.605 -6.604 1.00 90.19 129 PHE A N 1
ATOM 950 C CA . PHE A 1 129 ? 12.199 -17.742 -6.996 1.00 90.19 129 PHE A CA 1
ATOM 951 C C . PHE A 1 129 ? 11.291 -18.366 -8.070 1.00 90.19 129 PHE A C 1
ATOM 953 O O . PHE A 1 129 ? 10.068 -18.208 -8.030 1.00 90.19 129 PHE A O 1
ATOM 960 N N . ARG A 1 130 ? 11.875 -19.063 -9.054 1.00 88.12 130 ARG A N 1
ATOM 961 C CA . ARG A 1 130 ? 11.118 -19.769 -10.098 1.00 88.12 130 ARG A CA 1
ATOM 962 C C . ARG A 1 130 ? 10.371 -20.972 -9.538 1.00 88.12 130 ARG A C 1
ATOM 964 O O . ARG A 1 130 ? 9.229 -21.179 -9.934 1.00 88.12 130 ARG A O 1
ATOM 971 N N . ASP A 1 131 ? 10.980 -21.710 -8.618 1.00 85.75 131 ASP A N 1
ATOM 972 C CA . ASP A 1 131 ? 10.377 -22.886 -7.998 1.00 85.75 131 ASP A CA 1
ATOM 973 C C . ASP A 1 131 ? 9.173 -22.480 -7.131 1.00 85.75 131 ASP A C 1
ATOM 975 O O . ASP A 1 131 ? 8.071 -22.986 -7.362 1.00 85.75 131 ASP A O 1
ATOM 979 N N . SER A 1 132 ? 9.302 -21.467 -6.263 1.00 79.00 132 SER A N 1
ATOM 980 C CA . SER A 1 132 ? 8.179 -20.920 -5.476 1.00 79.00 132 SER A CA 1
ATOM 981 C C . SER A 1 132 ? 7.034 -20.416 -6.371 1.00 79.00 132 SER A C 1
ATOM 983 O O . SER A 1 132 ? 5.866 -20.695 -6.103 1.00 79.00 132 SER A O 1
ATOM 985 N N . ARG A 1 133 ? 7.356 -19.739 -7.488 1.00 70.31 133 ARG A N 1
ATOM 986 C CA . ARG A 1 133 ? 6.382 -19.258 -8.497 1.00 70.31 133 ARG A CA 1
ATOM 987 C C . ARG A 1 133 ? 5.884 -20.354 -9.461 1.00 70.31 133 ARG A C 1
ATOM 989 O O . ARG A 1 133 ? 5.053 -20.080 -10.325 1.00 70.31 133 ARG A O 1
ATOM 996 N N . SER A 1 134 ? 6.396 -21.581 -9.361 1.00 55.03 134 SER A N 1
ATOM 997 C CA . SER A 1 134 ? 5.844 -22.752 -10.058 1.00 55.03 134 SER A CA 1
ATOM 998 C C . SER A 1 134 ? 4.839 -23.508 -9.184 1.00 55.03 134 SER A C 1
ATOM 1000 O O . SER A 1 134 ? 3.875 -24.067 -9.705 1.00 55.03 134 SER A O 1
ATOM 1002 N N . ILE A 1 135 ? 5.039 -23.459 -7.862 1.00 50.03 135 ILE A N 1
ATOM 1003 C CA . ILE A 1 135 ? 4.151 -24.025 -6.841 1.00 50.03 135 ILE A CA 1
ATOM 1004 C C . ILE A 1 135 ? 2.902 -23.144 -6.666 1.00 50.03 135 ILE A C 1
ATOM 1006 O O . ILE A 1 135 ? 1.792 -23.668 -6.618 1.00 50.03 135 ILE A O 1
ATOM 1010 N N . GLU A 1 136 ? 3.055 -21.815 -6.650 1.00 46.28 136 GLU A N 1
ATOM 1011 C CA . GLU A 1 136 ? 1.934 -20.862 -6.649 1.00 46.28 136 GLU A CA 1
ATOM 1012 C C . GLU A 1 136 ? 1.839 -20.088 -7.970 1.00 46.28 136 GLU A C 1
ATOM 1014 O O . GLU A 1 136 ? 2.803 -19.477 -8.437 1.00 46.28 136 GLU A O 1
ATOM 1019 N N . ARG A 1 137 ? 0.637 -20.054 -8.567 1.00 42.84 137 ARG A N 1
ATOM 1020 C CA . ARG A 1 137 ? 0.340 -19.308 -9.805 1.00 42.84 137 ARG A CA 1
ATOM 1021 C C . ARG A 1 137 ? 0.224 -17.800 -9.536 1.00 42.84 137 ARG A C 1
ATOM 1023 O O . ARG A 1 137 ? -0.835 -17.199 -9.692 1.00 42.84 137 ARG A O 1
ATOM 1030 N N . GLY A 1 138 ? 1.330 -17.171 -9.146 1.00 40.06 138 GLY A N 1
ATOM 1031 C CA . GLY A 1 138 ? 1.356 -15.808 -8.610 1.00 40.06 138 GLY A CA 1
ATOM 1032 C C . GLY A 1 138 ? 1.585 -15.821 -7.098 1.00 40.06 138 GLY A C 1
ATOM 1033 O O . GLY A 1 138 ? 2.202 -16.742 -6.588 1.00 40.06 138 GLY A O 1
ATOM 1034 N N . LEU A 1 139 ? 1.111 -14.796 -6.388 1.00 39.91 139 LEU A N 1
ATOM 1035 C CA . LEU A 1 139 ? 1.198 -14.690 -4.919 1.00 39.91 139 LEU A CA 1
ATOM 1036 C C . LEU A 1 139 ? -0.001 -15.386 -4.241 1.00 39.91 139 LEU A C 1
ATOM 1038 O O . LEU A 1 139 ? -0.613 -14.829 -3.333 1.00 39.91 139 LEU A O 1
ATOM 1042 N N . CYS A 1 140 ? -0.445 -16.515 -4.795 1.00 42.59 140 CYS A N 1
ATOM 1043 C CA . CYS A 1 140 ? -1.826 -16.972 -4.675 1.00 42.59 140 CYS A CA 1
ATOM 1044 C C . CYS A 1 140 ? -1.905 -18.442 -4.255 1.00 42.59 140 CYS A C 1
ATOM 1046 O O . CYS A 1 140 ? -1.511 -19.337 -5.007 1.00 42.59 140 CYS A O 1
ATOM 1048 N N . MET A 1 141 ? -2.469 -18.674 -3.067 1.00 40.22 141 MET A N 1
ATOM 1049 C CA . MET A 1 141 ? -2.854 -20.004 -2.607 1.00 40.22 141 MET A CA 1
ATOM 1050 C C . MET A 1 141 ? -4.250 -20.363 -3.130 1.00 40.22 141 MET A C 1
ATOM 1052 O O . MET A 1 141 ? -5.239 -19.819 -2.650 1.00 40.22 141 MET A O 1
ATOM 1056 N N . SER A 1 142 ? -4.301 -21.346 -4.035 1.00 40.50 142 SER A N 1
ATOM 1057 C CA . SER A 1 142 ? -5.513 -21.972 -4.594 1.00 40.50 142 SER A CA 1
ATOM 1058 C C . SER A 1 142 ? -6.435 -21.082 -5.441 1.00 40.50 142 SER A C 1
ATOM 1060 O O . SER A 1 142 ? -6.557 -19.873 -5.262 1.00 40.50 142 SER A O 1
ATOM 1062 N N . ASP A 1 143 ? -7.162 -21.729 -6.352 1.00 48.19 143 ASP A N 1
ATOM 1063 C CA . ASP A 1 143 ? -8.382 -21.171 -6.922 1.00 48.19 143 ASP A CA 1
ATOM 1064 C C . ASP A 1 143 ? -9.448 -21.083 -5.809 1.00 48.19 143 ASP A C 1
ATOM 1066 O O . ASP A 1 143 ? -9.797 -22.102 -5.217 1.00 48.19 143 ASP A O 1
ATOM 1070 N N . SER A 1 144 ? -9.955 -19.873 -5.546 1.00 55.94 144 SER A N 1
ATOM 1071 C CA . SER A 1 144 ? -11.060 -19.537 -4.619 1.00 55.94 144 SER A CA 1
ATOM 1072 C C . SER A 1 144 ? -10.944 -20.052 -3.168 1.00 55.94 144 SER A C 1
ATOM 1074 O O . SER A 1 144 ? -11.306 -21.188 -2.871 1.00 55.94 144 SER A O 1
ATOM 1076 N N . TYR A 1 145 ? -10.589 -19.174 -2.221 1.00 63.41 145 TYR A N 1
ATOM 1077 C CA . TYR A 1 145 ? -10.828 -19.434 -0.793 1.00 63.41 145 TYR A CA 1
ATOM 1078 C C . TYR A 1 145 ? -12.326 -19.652 -0.519 1.00 63.41 145 TYR A C 1
ATOM 1080 O O . TYR A 1 145 ? -13.146 -18.789 -0.847 1.00 63.41 145 TYR A O 1
ATOM 1088 N N . ALA A 1 146 ? -12.679 -20.751 0.150 1.00 72.00 146 ALA A N 1
ATOM 1089 C CA . ALA A 1 146 ? -13.987 -20.879 0.791 1.00 72.00 146 ALA A CA 1
ATOM 1090 C C . ALA A 1 146 ? -14.059 -19.971 2.034 1.00 72.00 146 ALA A C 1
ATOM 1092 O O . ALA A 1 146 ? -13.036 -19.686 2.665 1.00 72.00 146 ALA A O 1
ATOM 1093 N N . VAL A 1 147 ? -15.260 -19.522 2.416 1.00 72.62 147 VAL A N 1
ATOM 1094 C CA . VAL A 1 147 ? -15.426 -18.651 3.597 1.00 72.62 147 VAL A CA 1
ATOM 1095 C C . VAL A 1 147 ? -15.025 -19.411 4.860 1.00 72.62 147 VAL A C 1
ATOM 1097 O O . VAL A 1 147 ? -14.297 -18.890 5.695 1.00 72.62 147 VAL A O 1
ATOM 1100 N N . GLU A 1 148 ? -15.421 -20.675 4.940 1.00 73.44 148 GLU A N 1
ATOM 1101 C CA . GLU A 1 148 ? -15.132 -21.616 6.017 1.00 73.44 148 GLU A CA 1
ATOM 1102 C C . GLU A 1 148 ? -13.616 -21.759 6.231 1.00 73.44 148 GLU A C 1
ATOM 1104 O O . GLU A 1 148 ? -13.132 -21.578 7.342 1.00 73.44 148 GLU A O 1
ATOM 1109 N N . GLN A 1 149 ? -12.845 -21.934 5.149 1.00 76.31 149 GLN A N 1
ATOM 1110 C CA . GLN A 1 149 ? -11.377 -22.013 5.192 1.00 76.31 149 GLN A CA 1
ATOM 1111 C C . GLN A 1 149 ? -10.722 -20.721 5.702 1.00 76.31 149 GLN A C 1
ATOM 1113 O O . GLN A 1 149 ? -9.680 -20.771 6.358 1.00 76.31 149 GLN A O 1
ATOM 1118 N N . ILE A 1 150 ? -11.312 -19.558 5.399 1.00 80.75 150 ILE A N 1
ATOM 1119 C CA . ILE A 1 150 ? -10.851 -18.276 5.940 1.00 80.75 150 ILE A CA 1
ATOM 1120 C C . ILE A 1 150 ? -11.101 -18.233 7.453 1.00 80.75 150 ILE A C 1
ATOM 1122 O O . ILE A 1 150 ? -10.194 -17.860 8.195 1.00 80.75 150 ILE A O 1
ATOM 1126 N N . LEU A 1 151 ? -12.283 -18.651 7.921 1.00 78.25 151 LEU A N 1
ATOM 1127 C CA . LEU A 1 151 ? -12.631 -18.662 9.347 1.00 78.25 151 LEU A CA 1
ATOM 1128 C C . LEU A 1 151 ? -11.782 -19.655 10.149 1.00 78.25 151 LEU A C 1
ATOM 1130 O O . LEU A 1 151 ? -11.196 -19.253 11.152 1.00 78.25 151 LEU A O 1
ATOM 1134 N N . ASP A 1 152 ? -11.635 -20.894 9.676 1.00 79.88 152 ASP A N 1
ATOM 1135 C CA . ASP A 1 152 ? -10.769 -21.910 10.290 1.00 79.88 152 ASP A CA 1
ATOM 1136 C C . ASP A 1 152 ? -9.322 -21.398 10.405 1.00 79.88 152 ASP A C 1
ATOM 1138 O O . ASP A 1 152 ? -8.678 -21.524 11.449 1.00 79.88 152 ASP A O 1
ATOM 1142 N N . GLY A 1 153 ? -8.824 -20.741 9.350 1.00 84.38 153 GLY A N 1
ATOM 1143 C CA . GLY A 1 153 ? -7.510 -20.103 9.339 1.00 84.38 153 GLY A CA 1
ATOM 1144 C C . GLY A 1 153 ? -7.374 -18.959 10.350 1.00 84.38 153 GLY A C 1
ATOM 1145 O O . GLY A 1 153 ? -6.352 -18.859 11.026 1.00 84.38 153 GLY A O 1
ATOM 1146 N N . ILE A 1 154 ? -8.393 -18.108 10.496 1.00 85.56 154 ILE A N 1
ATOM 1147 C CA . ILE A 1 154 ? -8.402 -17.005 11.473 1.00 85.56 154 ILE A CA 1
ATOM 1148 C C . ILE A 1 154 ? -8.445 -17.539 12.907 1.00 85.56 154 ILE A C 1
ATOM 1150 O O . ILE A 1 154 ? -7.671 -17.071 13.741 1.00 85.56 154 ILE A O 1
ATOM 1154 N N . ILE A 1 155 ? -9.299 -18.529 13.190 1.00 84.00 155 ILE A N 1
ATOM 1155 C CA . ILE A 1 155 ? -9.403 -19.174 14.507 1.00 84.00 155 ILE A CA 1
ATOM 1156 C C . ILE A 1 155 ? -8.066 -19.829 14.867 1.00 84.00 155 ILE A C 1
ATOM 1158 O O . ILE A 1 155 ? -7.537 -19.583 15.950 1.00 84.00 155 ILE A O 1
ATOM 1162 N N . HIS A 1 156 ? -7.450 -20.558 13.931 1.00 85.50 156 HIS A N 1
ATOM 1163 C CA . HIS A 1 156 ? -6.131 -21.146 14.144 1.00 85.50 156 HIS A CA 1
ATOM 1164 C C . HIS A 1 156 ? -5.067 -20.084 14.467 1.00 85.50 156 HIS A C 1
ATOM 1166 O O . HIS A 1 156 ? -4.319 -20.230 15.434 1.00 85.50 156 HIS A O 1
ATOM 1172 N N . LEU A 1 157 ? -5.004 -18.981 13.711 1.00 89.06 157 LEU A N 1
ATOM 1173 C CA . LEU A 1 157 ? -4.065 -17.889 13.998 1.00 89.06 157 LEU A CA 1
ATOM 1174 C C . LEU A 1 157 ? -4.349 -17.207 15.351 1.00 89.06 157 LEU A C 1
ATOM 1176 O O . LEU A 1 157 ? -3.406 -16.800 16.032 1.00 89.06 157 LEU A O 1
ATOM 1180 N N . PHE A 1 158 ? -5.618 -17.110 15.761 1.00 88.12 158 PHE A N 1
ATOM 1181 C CA . PHE A 1 158 ? -6.035 -16.580 17.062 1.00 88.12 158 PHE A CA 1
ATOM 1182 C C . PHE A 1 158 ? -5.539 -17.450 18.222 1.00 88.12 158 PHE A C 1
ATOM 1184 O O . PHE A 1 158 ? -4.848 -16.961 19.117 1.00 88.12 158 PHE A O 1
ATOM 1191 N N . GLU A 1 159 ? -5.808 -18.755 18.177 1.00 85.62 159 GLU A N 1
ATOM 1192 C CA . GLU A 1 159 ? -5.326 -19.722 19.171 1.00 85.62 159 GLU A CA 1
ATOM 1193 C C . GLU A 1 159 ? -3.793 -19.762 19.229 1.00 85.62 159 GLU A C 1
ATOM 1195 O O . GLU A 1 159 ? -3.190 -19.791 20.307 1.00 85.62 159 GLU A O 1
ATOM 1200 N N . ARG A 1 160 ? -3.136 -19.705 18.062 1.00 89.62 160 ARG A N 1
ATOM 1201 C CA . ARG A 1 160 ? -1.674 -19.685 17.960 1.00 89.62 160 ARG A CA 1
ATOM 1202 C C . ARG A 1 160 ? -1.042 -18.418 18.533 1.00 89.62 160 ARG A C 1
ATOM 1204 O O . ARG A 1 160 ? 0.100 -18.513 18.976 1.00 89.62 160 ARG A O 1
ATOM 1211 N N . MET A 1 161 ? -1.725 -17.270 18.576 1.00 91.81 161 MET A N 1
ATOM 1212 C CA . MET A 1 161 ? -1.141 -15.992 19.018 1.00 91.81 161 MET A CA 1
ATOM 1213 C C . MET A 1 161 ? -0.500 -16.083 20.409 1.00 91.81 161 MET A C 1
ATOM 1215 O O . MET A 1 161 ? 0.702 -15.852 20.555 1.00 91.81 161 MET A O 1
ATOM 1219 N N . LYS A 1 162 ? -1.275 -16.510 21.416 1.00 83.06 162 LYS A N 1
ATOM 1220 C CA . LYS A 1 162 ? -0.822 -16.620 22.816 1.00 83.06 162 LYS A CA 1
ATOM 1221 C C . LYS A 1 162 ? 0.241 -17.720 23.020 1.00 83.06 162 LYS A C 1
ATOM 1223 O O . LYS A 1 162 ? 0.979 -17.671 23.997 1.00 83.06 162 LYS A O 1
ATOM 1228 N N . VAL A 1 163 ? 0.356 -18.678 22.091 1.00 88.50 163 VAL A N 1
ATOM 1229 C CA . VAL A 1 163 ? 1.374 -19.755 22.097 1.00 88.50 163 VAL A CA 1
ATOM 1230 C C . VAL A 1 163 ? 2.663 -19.345 21.371 1.00 88.50 163 VAL A C 1
ATOM 1232 O O . VAL A 1 163 ? 3.744 -19.813 21.717 1.00 88.50 163 VAL A O 1
ATOM 1235 N N . VAL A 1 164 ? 2.566 -18.492 20.347 1.00 91.81 164 VAL A N 1
ATOM 1236 C CA . VAL A 1 164 ? 3.713 -17.997 19.572 1.00 91.81 164 VAL A CA 1
ATOM 1237 C C . VAL A 1 164 ? 4.392 -16.810 20.256 1.00 91.81 164 VAL A C 1
ATOM 1239 O O . VAL A 1 164 ? 5.612 -16.702 20.141 1.00 91.81 164 VAL A O 1
ATOM 1242 N N . ASN A 1 165 ? 3.612 -15.942 20.918 1.00 94.12 165 ASN A N 1
ATOM 1243 C CA . ASN A 1 165 ? 4.029 -14.655 21.494 1.00 94.12 165 ASN A CA 1
ATOM 1244 C C . ASN A 1 165 ? 5.048 -13.913 20.597 1.00 94.12 165 ASN A C 1
ATOM 1246 O O . ASN A 1 165 ? 6.205 -13.737 20.981 1.00 94.12 165 ASN A O 1
ATOM 1250 N N . PRO A 1 166 ? 4.660 -13.536 19.363 1.00 96.00 166 PRO A N 1
ATOM 1251 C CA . PRO A 1 166 ? 5.607 -13.011 18.387 1.00 96.00 166 PRO A CA 1
ATOM 1252 C C . PRO A 1 166 ? 6.204 -11.678 18.846 1.00 96.00 166 PRO A C 1
ATOM 1254 O O . PRO A 1 166 ? 5.491 -10.820 19.375 1.00 96.00 166 PRO A O 1
ATOM 1257 N N . LEU A 1 167 ? 7.499 -11.484 18.593 1.00 97.62 167 LEU A N 1
ATOM 1258 C CA . LEU A 1 167 ? 8.183 -10.219 18.862 1.00 97.62 167 LEU A CA 1
ATOM 1259 C C . LEU A 1 167 ? 7.991 -9.273 17.669 1.00 97.62 167 LEU A C 1
ATOM 1261 O O . LEU A 1 167 ? 8.588 -9.462 16.612 1.00 97.62 167 LEU A O 1
ATOM 1265 N N . VAL A 1 168 ? 7.145 -8.258 17.817 1.00 97.94 168 VAL A N 1
ATOM 1266 C CA . VAL A 1 168 ? 6.758 -7.340 16.738 1.00 97.94 168 VAL A CA 1
ATOM 1267 C C . VAL A 1 168 ? 7.497 -6.018 16.894 1.00 97.94 168 VAL A C 1
ATOM 1269 O O . VAL A 1 168 ? 7.229 -5.241 17.815 1.00 97.94 168 VAL A O 1
ATOM 1272 N N . HIS A 1 169 ? 8.408 -5.742 15.964 1.00 97.69 169 HIS A N 1
ATOM 1273 C CA . HIS A 1 169 ? 9.133 -4.477 15.888 1.00 97.69 169 HIS A CA 1
ATOM 1274 C C . HIS A 1 169 ? 8.272 -3.415 15.200 1.00 97.69 169 HIS A C 1
ATOM 1276 O O . HIS A 1 169 ? 7.656 -3.681 14.172 1.00 97.69 169 HIS A O 1
ATOM 1282 N N . GLN A 1 170 ? 8.170 -2.221 15.785 1.00 96.69 170 GLN A N 1
ATOM 1283 C CA . GLN A 1 170 ? 7.246 -1.182 15.328 1.00 96.69 170 GLN A CA 1
ATOM 1284 C C . GLN A 1 170 ? 7.945 0.181 15.280 1.00 96.69 170 GLN A C 1
ATOM 1286 O O . GLN A 1 170 ? 8.129 0.841 16.302 1.00 96.69 170 GLN A O 1
ATOM 1291 N N . ILE A 1 171 ? 8.296 0.628 14.072 1.00 93.88 171 ILE A N 1
ATOM 1292 C CA . ILE A 1 171 ? 8.767 1.993 13.818 1.00 93.88 171 ILE A CA 1
ATOM 1293 C C . ILE A 1 171 ? 7.527 2.838 13.521 1.00 93.88 171 ILE A C 1
ATOM 1295 O O . ILE A 1 171 ? 7.069 2.907 12.379 1.00 93.88 171 ILE A O 1
ATOM 1299 N N . THR A 1 172 ? 6.937 3.419 14.568 1.00 92.31 172 THR A N 1
ATOM 1300 C CA . THR A 1 172 ? 5.628 4.088 14.500 1.00 92.31 172 THR A CA 1
ATOM 1301 C C . THR A 1 172 ? 5.647 5.534 14.991 1.00 92.31 172 THR A C 1
ATOM 1303 O O . THR A 1 172 ? 6.631 6.025 15.543 1.00 92.31 172 THR A O 1
ATOM 1306 N N . ASN A 1 173 ? 4.548 6.244 14.744 1.00 88.94 173 ASN A N 1
ATOM 1307 C CA . ASN A 1 173 ? 4.414 7.659 15.055 1.00 88.94 173 ASN A CA 1
ATOM 1308 C C . ASN A 1 173 ? 4.258 7.925 16.559 1.00 88.94 173 ASN A C 1
ATOM 1310 O O . ASN A 1 173 ? 3.611 7.154 17.269 1.00 88.94 173 ASN A O 1
ATOM 1314 N N . ASN A 1 174 ? 4.799 9.052 17.037 1.00 89.19 174 ASN A N 1
ATOM 1315 C CA . ASN A 1 174 ? 4.885 9.346 18.474 1.00 89.19 174 ASN A CA 1
ATOM 1316 C C . ASN A 1 174 ? 3.528 9.466 19.200 1.00 89.19 174 ASN A C 1
ATOM 1318 O O . ASN A 1 174 ? 3.484 9.287 20.414 1.00 89.19 174 ASN A O 1
ATOM 1322 N N . VAL A 1 175 ? 2.432 9.711 18.475 1.00 88.75 175 VAL A N 1
ATOM 1323 C CA . VAL A 1 175 ? 1.068 9.754 19.026 1.00 88.75 175 VAL A CA 1
ATOM 1324 C C . VAL A 1 175 ? 0.564 8.342 19.346 1.00 88.75 175 VAL A C 1
ATOM 1326 O O . VAL A 1 175 ? -0.138 8.150 20.335 1.00 88.75 175 VAL A O 1
ATOM 1329 N N . ALA A 1 176 ? 0.944 7.349 18.537 1.00 90.94 176 ALA A N 1
ATOM 1330 C CA . ALA A 1 176 ? 0.426 5.988 18.614 1.00 90.94 176 ALA A CA 1
ATOM 1331 C C . ALA A 1 176 ? 1.318 4.990 19.379 1.00 90.94 176 ALA A C 1
ATOM 1333 O O . ALA A 1 176 ? 0.827 3.900 19.667 1.00 90.94 176 ALA A O 1
ATOM 1334 N N . ILE A 1 177 ? 2.581 5.304 19.721 1.00 93.19 177 ILE A N 1
ATOM 1335 C CA . ILE A 1 177 ? 3.544 4.349 20.335 1.00 93.19 177 ILE A CA 1
ATOM 1336 C C . ILE A 1 177 ? 2.929 3.578 21.516 1.00 93.19 177 ILE A C 1
ATOM 1338 O O . ILE A 1 177 ? 2.877 2.349 21.493 1.00 93.19 177 ILE A O 1
ATOM 1342 N N . ALA A 1 178 ? 2.426 4.285 22.534 1.00 95.00 178 ALA A N 1
ATOM 1343 C CA . ALA A 1 178 ? 1.901 3.654 23.749 1.00 95.00 178 ALA A CA 1
ATOM 1344 C C . ALA A 1 178 ? 0.632 2.820 23.487 1.00 95.00 178 ALA A C 1
ATOM 1346 O O . ALA A 1 178 ? 0.465 1.742 24.051 1.00 95.00 178 ALA A O 1
ATOM 1347 N N . GLN A 1 179 ? -0.243 3.285 22.591 1.00 95.25 179 GLN A N 1
ATOM 1348 C CA . GLN A 1 179 ? -1.454 2.551 22.210 1.00 95.25 179 GLN A CA 1
ATOM 1349 C C . GLN A 1 179 ? -1.111 1.280 21.426 1.00 95.25 179 GLN A C 1
ATOM 1351 O O . GLN A 1 179 ? -1.680 0.224 21.683 1.00 95.25 179 GLN A O 1
ATOM 1356 N N . SER A 1 180 ? -0.148 1.384 20.508 1.00 96.69 180 SER A N 1
ATOM 1357 C CA . SER A 1 180 ? 0.365 0.288 19.683 1.00 96.69 180 SER A CA 1
ATOM 1358 C C . SER A 1 180 ? 1.015 -0.785 20.555 1.00 96.69 180 SER A C 1
ATOM 1360 O O . SER A 1 180 ? 0.715 -1.967 20.397 1.00 96.69 180 SER A O 1
ATOM 1362 N N . ALA A 1 181 ? 1.831 -0.383 21.537 1.00 97.19 181 ALA A N 1
ATOM 1363 C CA . ALA A 1 181 ? 2.414 -1.292 22.520 1.00 97.19 181 ALA A CA 1
ATOM 1364 C C . ALA A 1 181 ? 1.327 -2.017 23.330 1.00 97.19 181 ALA A C 1
ATOM 1366 O O . ALA A 1 181 ? 1.299 -3.246 23.342 1.00 97.19 181 ALA A O 1
ATOM 1367 N N . ASN A 1 182 ? 0.395 -1.274 23.938 1.00 97.31 182 ASN A N 1
ATOM 1368 C CA . ASN A 1 182 ? -0.657 -1.855 24.774 1.00 97.31 182 ASN A CA 1
ATOM 1369 C C . ASN A 1 182 ? -1.552 -2.827 23.991 1.00 97.31 182 ASN A C 1
ATOM 1371 O O . ASN A 1 182 ? -1.793 -3.930 24.463 1.00 97.31 182 ASN A O 1
ATOM 1375 N N . VAL A 1 183 ? -1.982 -2.468 22.775 1.00 97.62 183 VAL A N 1
ATOM 1376 C CA . VAL A 1 183 ? -2.794 -3.353 21.919 1.00 97.62 183 VAL A CA 1
ATOM 1377 C C . VAL A 1 183 ? -2.031 -4.620 21.527 1.00 97.62 183 VAL A C 1
ATOM 1379 O O . VAL A 1 183 ? -2.612 -5.702 21.561 1.00 97.62 183 VAL A O 1
ATOM 1382 N N . THR A 1 184 ? -0.733 -4.509 21.218 1.00 98.06 184 THR A N 1
ATOM 1383 C CA . THR A 1 184 ? 0.131 -5.668 20.917 1.00 98.06 184 THR A CA 1
ATOM 1384 C C . THR A 1 184 ? 0.200 -6.627 22.112 1.00 98.06 184 THR A C 1
ATOM 1386 O O . THR A 1 184 ? 0.067 -7.835 21.935 1.00 98.06 184 THR A O 1
ATOM 1389 N N . ILE A 1 185 ? 0.329 -6.089 23.331 1.00 97.38 185 ILE A N 1
ATOM 1390 C CA . ILE A 1 185 ? 0.349 -6.872 24.576 1.00 97.38 185 ILE A CA 1
ATOM 1391 C C . ILE A 1 185 ? -1.019 -7.517 24.844 1.00 97.38 185 ILE A C 1
ATOM 1393 O O . ILE A 1 185 ? -1.071 -8.714 25.122 1.00 97.38 185 ILE A O 1
ATOM 1397 N N . SER A 1 186 ? -2.123 -6.772 24.708 1.00 96.06 186 SER A N 1
ATOM 1398 C CA . SER A 1 186 ? -3.485 -7.283 24.937 1.00 96.06 186 SER A CA 1
ATOM 1399 C C . SER A 1 186 ? -3.825 -8.487 24.054 1.00 96.06 186 SER A C 1
ATOM 1401 O O . SER A 1 186 ? -4.374 -9.466 24.552 1.00 96.06 186 SER A O 1
ATOM 1403 N N . ILE A 1 187 ? -3.445 -8.480 22.769 1.00 95.19 187 ILE A N 1
ATOM 1404 C CA . ILE A 1 187 ? -3.671 -9.644 21.888 1.00 95.19 187 ILE A CA 1
ATOM 1405 C C . ILE A 1 187 ? -2.724 -10.826 22.166 1.00 95.19 187 ILE A C 1
ATOM 1407 O O . ILE A 1 187 ? -2.941 -11.907 21.625 1.00 95.19 187 ILE A O 1
ATOM 1411 N N . GLY A 1 188 ? -1.707 -10.664 23.019 1.00 93.94 188 GLY A N 1
ATOM 1412 C CA . GLY A 1 188 ? -0.759 -11.719 23.398 1.00 93.94 188 GLY A CA 1
ATOM 1413 C C . GLY A 1 188 ? 0.559 -11.733 22.616 1.00 93.94 188 GLY A C 1
ATOM 1414 O O . GLY A 1 188 ? 1.274 -12.735 22.665 1.00 93.94 188 GLY A O 1
ATOM 1415 N N . ALA A 1 189 ? 0.901 -10.650 21.916 1.00 97.31 189 ALA A N 1
ATOM 1416 C CA . ALA A 1 189 ? 2.190 -10.452 21.249 1.00 97.31 189 ALA A CA 1
ATOM 1417 C C . ALA A 1 189 ? 3.124 -9.541 22.073 1.00 97.31 189 ALA A C 1
ATOM 1419 O O . ALA A 1 189 ? 2.712 -8.898 23.038 1.00 97.31 189 ALA A O 1
ATOM 1420 N N . SER A 1 190 ? 4.399 -9.472 21.689 1.00 97.94 190 SER A N 1
ATOM 1421 C CA . SER A 1 190 ? 5.434 -8.716 22.405 1.00 97.94 190 SER A CA 1
ATOM 1422 C C . SER A 1 190 ? 5.939 -7.546 21.545 1.00 97.94 190 SER A C 1
ATOM 1424 O O . SER A 1 190 ? 6.552 -7.790 20.509 1.00 97.94 190 SER A O 1
ATOM 1426 N N . PRO A 1 191 ? 5.691 -6.271 21.903 1.00 97.94 191 PRO A N 1
ATOM 1427 C CA . PRO A 1 191 ? 6.129 -5.121 21.107 1.00 97.94 191 PRO A CA 1
ATOM 1428 C C . PRO A 1 191 ? 7.583 -4.713 21.391 1.00 97.94 191 PRO A C 1
ATOM 1430 O O . PRO A 1 191 ? 8.025 -4.720 22.539 1.00 97.94 191 PRO A O 1
ATOM 1433 N N . ILE A 1 192 ? 8.288 -4.215 20.370 1.00 96.25 192 ILE A N 1
ATOM 1434 C CA . ILE A 1 192 ? 9.521 -3.429 20.542 1.00 96.25 192 ILE A CA 1
ATOM 1435 C C . ILE A 1 192 ? 9.492 -2.161 19.676 1.00 96.25 192 ILE A C 1
ATOM 1437 O O . ILE A 1 192 ? 9.208 -2.209 18.481 1.00 96.25 192 ILE A O 1
ATOM 1441 N N . MET A 1 193 ? 9.768 -1.011 20.299 1.00 93.69 193 MET A N 1
ATOM 1442 C CA . MET A 1 193 ? 9.573 0.341 19.738 1.00 93.69 193 MET A CA 1
ATOM 1443 C C . MET A 1 193 ? 10.906 1.013 19.359 1.00 93.69 193 MET A C 1
ATOM 1445 O O . MET A 1 193 ? 11.130 2.196 19.608 1.00 93.69 193 MET A O 1
ATOM 1449 N N . ALA A 1 194 ? 11.817 0.218 18.802 1.00 89.94 194 ALA A N 1
ATOM 1450 C CA . ALA A 1 194 ? 13.133 0.640 18.333 1.00 89.94 194 ALA A CA 1
ATOM 1451 C C . ALA A 1 194 ? 13.048 1.454 17.030 1.00 89.94 194 ALA A C 1
ATOM 1453 O O . ALA A 1 194 ? 12.214 1.163 16.172 1.00 89.94 194 ALA A O 1
ATOM 1454 N N . THR A 1 195 ? 13.920 2.451 16.849 1.00 86.94 195 THR A N 1
ATOM 1455 C CA . THR A 1 195 ? 13.881 3.372 15.684 1.00 86.94 195 THR A CA 1
ATOM 1456 C C . THR A 1 195 ? 15.257 3.764 15.137 1.00 86.94 195 THR A C 1
ATOM 1458 O O . THR A 1 195 ? 15.337 4.410 14.094 1.00 86.94 195 THR A O 1
ATOM 1461 N N . THR A 1 196 ? 16.338 3.368 15.807 1.00 81.69 196 THR A N 1
ATOM 1462 C CA . THR A 1 196 ? 17.712 3.779 15.503 1.00 81.69 196 THR A CA 1
ATOM 1463 C C . THR A 1 196 ? 18.287 2.877 14.409 1.00 81.69 196 THR A C 1
ATOM 1465 O O . THR A 1 196 ? 18.194 1.659 14.499 1.00 81.69 196 THR A O 1
ATOM 1468 N N . ALA A 1 197 ? 18.894 3.425 13.355 1.00 80.94 197 ALA A N 1
ATOM 1469 C CA . ALA A 1 197 ? 19.351 2.615 12.215 1.00 80.94 197 ALA A CA 1
ATOM 1470 C C . ALA A 1 197 ? 20.344 1.496 12.623 1.00 80.94 197 ALA A C 1
ATOM 1472 O O . ALA A 1 197 ? 20.291 0.376 12.120 1.00 80.94 197 ALA A O 1
ATOM 1473 N N . GLN A 1 198 ? 21.186 1.770 13.621 1.00 80.62 198 GLN A N 1
ATOM 1474 C CA . GLN A 1 198 ? 22.249 0.891 14.109 1.00 80.62 198 GLN A CA 1
ATOM 1475 C C . GLN A 1 198 ? 21.752 -0.409 14.782 1.00 80.62 198 GLN A C 1
ATOM 1477 O O . GLN A 1 198 ? 22.440 -1.421 14.696 1.00 80.62 198 GLN A O 1
ATOM 1482 N N . GLU A 1 199 ? 20.571 -0.421 15.411 1.00 84.50 199 GLU A N 1
ATOM 1483 C CA . GLU A 1 199 ? 19.993 -1.615 16.078 1.00 84.50 199 GLU A CA 1
ATOM 1484 C C . GLU A 1 199 ? 19.260 -2.555 15.097 1.00 84.50 199 GLU A C 1
ATOM 1486 O O . GLU A 1 199 ? 18.967 -3.707 15.423 1.00 84.50 199 GLU A O 1
ATOM 1491 N N . MET A 1 200 ? 19.001 -2.105 13.863 1.00 85.75 200 MET A N 1
ATOM 1492 C CA . MET A 1 200 ? 18.136 -2.804 12.903 1.00 85.75 200 MET A CA 1
ATOM 1493 C C . MET A 1 200 ? 18.658 -4.183 12.483 1.00 85.75 200 MET A C 1
ATOM 1495 O O . MET A 1 200 ? 17.855 -5.096 12.286 1.00 85.75 200 MET A O 1
ATOM 1499 N N . SER A 1 201 ? 19.985 -4.364 12.422 1.00 83.12 201 SER A N 1
ATOM 1500 C CA . SER A 1 201 ? 20.593 -5.669 12.123 1.00 83.12 201 SER A CA 1
ATOM 1501 C C . SER A 1 201 ? 20.225 -6.717 13.175 1.00 83.12 201 SER A C 1
ATOM 1503 O O . SER A 1 201 ? 19.877 -7.847 12.840 1.00 83.12 201 SER A O 1
ATOM 1505 N N . ASP A 1 202 ? 20.268 -6.359 14.458 1.00 86.00 202 ASP A N 1
ATOM 1506 C CA . ASP A 1 202 ? 19.983 -7.298 15.544 1.00 86.00 202 ASP A CA 1
ATOM 1507 C C . ASP A 1 202 ? 18.481 -7.531 15.721 1.00 86.00 202 ASP A C 1
ATOM 1509 O O . ASP A 1 202 ? 18.044 -8.670 15.900 1.00 86.00 202 ASP A O 1
ATOM 1513 N N . LEU A 1 203 ? 17.674 -6.483 15.546 1.00 89.88 203 LEU A N 1
ATOM 1514 C CA . LEU A 1 203 ? 16.214 -6.574 15.569 1.00 89.88 203 LEU A CA 1
ATOM 1515 C C . LEU A 1 203 ? 15.676 -7.498 14.468 1.00 89.88 203 LEU A C 1
ATOM 1517 O O . LEU A 1 203 ? 14.818 -8.332 14.750 1.00 89.88 203 LEU A O 1
ATOM 1521 N N . ALA A 1 204 ? 16.217 -7.432 13.248 1.00 88.12 204 ALA A N 1
ATOM 1522 C CA . ALA A 1 204 ? 15.830 -8.322 12.151 1.00 88.12 204 ALA A CA 1
ATOM 1523 C C . ALA A 1 204 ? 16.110 -9.812 12.437 1.00 88.12 204 ALA A C 1
ATOM 1525 O O . ALA A 1 204 ? 15.396 -10.680 11.925 1.00 88.12 204 ALA A O 1
ATOM 1526 N N . LYS A 1 205 ? 17.099 -10.130 13.285 1.00 88.25 205 LYS A N 1
ATOM 1527 C CA . LYS A 1 205 ? 17.401 -11.510 13.707 1.00 88.25 205 LYS A CA 1
ATOM 1528 C C . LYS A 1 205 ? 16.345 -12.024 14.690 1.00 88.25 205 LYS A C 1
ATOM 1530 O O . LYS A 1 205 ? 15.823 -13.121 14.489 1.00 88.25 205 LYS A O 1
ATOM 1535 N N . ILE A 1 206 ? 15.983 -11.225 15.700 1.00 91.50 206 ILE A N 1
ATOM 1536 C CA . ILE A 1 206 ? 15.152 -11.669 16.839 1.00 91.50 206 ILE A CA 1
ATOM 1537 C C . ILE A 1 206 ? 13.644 -11.410 16.700 1.00 91.50 206 ILE A C 1
ATOM 1539 O O . ILE A 1 206 ? 12.856 -12.191 17.223 1.00 91.50 206 ILE A O 1
ATOM 1543 N N . CYS A 1 207 ? 13.227 -10.341 16.018 1.00 94.38 207 CYS A N 1
ATOM 1544 C CA . CYS A 1 207 ? 11.812 -9.988 15.864 1.00 94.38 207 CYS A CA 1
ATOM 1545 C C . CYS A 1 207 ? 11.172 -10.827 14.754 1.00 94.38 207 CYS A C 1
ATOM 1547 O O . CYS A 1 207 ? 11.863 -11.217 13.821 1.00 94.38 207 CYS A O 1
ATOM 1549 N N . ASP A 1 208 ? 9.872 -11.090 14.818 1.00 94.88 208 ASP A N 1
ATOM 1550 C CA . ASP A 1 208 ? 9.140 -11.948 13.876 1.00 94.88 208 ASP A CA 1
ATOM 1551 C C . ASP A 1 208 ? 8.392 -11.173 12.787 1.00 94.88 208 ASP A C 1
ATOM 1553 O O . ASP A 1 208 ? 8.085 -11.731 11.737 1.00 94.88 208 ASP A O 1
ATOM 1557 N N . ALA A 1 209 ? 8.108 -9.891 13.020 1.00 96.00 209 ALA A N 1
ATOM 1558 C CA . ALA A 1 209 ? 7.515 -8.986 12.040 1.00 96.00 209 ALA A CA 1
ATOM 1559 C C . ALA A 1 209 ? 7.953 -7.540 12.285 1.00 96.00 209 ALA A C 1
ATOM 1561 O O . ALA A 1 209 ? 8.354 -7.176 13.395 1.00 96.00 209 ALA A O 1
ATOM 1562 N N . LEU A 1 210 ? 7.805 -6.715 11.248 1.00 97.00 210 LEU A N 1
ATOM 1563 C CA . LEU A 1 210 ? 8.023 -5.271 11.286 1.00 97.00 210 LEU A CA 1
ATOM 1564 C C . LEU A 1 210 ? 6.751 -4.515 10.883 1.00 97.00 210 LEU A C 1
ATOM 1566 O O . LEU A 1 210 ? 6.160 -4.800 9.844 1.00 97.00 210 LEU A O 1
ATOM 1570 N N . LEU A 1 211 ? 6.382 -3.501 11.663 1.00 97.50 211 LEU A N 1
ATOM 1571 C CA . LEU A 1 211 ? 5.463 -2.433 11.274 1.00 97.50 211 LEU A CA 1
ATOM 1572 C C . LEU A 1 211 ? 6.264 -1.155 10.995 1.00 97.50 211 LEU A C 1
ATOM 1574 O O . LEU A 1 211 ? 6.974 -0.665 11.874 1.00 97.50 211 LEU A O 1
ATOM 1578 N N . VAL A 1 212 ? 6.100 -0.580 9.804 1.00 95.62 212 VAL A N 1
ATOM 1579 C CA . VAL A 1 212 ? 6.594 0.762 9.464 1.00 95.62 212 VAL A CA 1
ATOM 1580 C C . VAL A 1 212 ? 5.412 1.701 9.262 1.00 95.62 212 VAL A C 1
ATOM 1582 O O . VAL A 1 212 ? 4.612 1.509 8.348 1.00 95.62 212 VAL A O 1
ATOM 1585 N N . ASN A 1 213 ? 5.330 2.739 10.094 1.00 93.50 213 ASN A N 1
ATOM 1586 C CA . ASN A 1 213 ? 4.285 3.757 10.075 1.00 93.50 213 ASN A CA 1
ATOM 1587 C C . ASN A 1 213 ? 4.920 5.159 10.004 1.00 93.50 213 ASN A C 1
ATOM 1589 O O . ASN A 1 213 ? 5.663 5.575 10.892 1.00 93.50 213 ASN A O 1
ATOM 1593 N N . ILE A 1 214 ? 4.616 5.908 8.939 1.00 89.81 214 ILE A N 1
ATOM 1594 C CA . ILE A 1 214 ? 5.283 7.190 8.622 1.00 89.81 214 ILE A CA 1
ATOM 1595 C C . ILE A 1 214 ? 4.657 8.421 9.310 1.00 89.81 214 ILE A C 1
ATOM 1597 O O . ILE A 1 214 ? 4.962 9.562 8.949 1.00 89.81 214 ILE A O 1
ATOM 1601 N N . GLY A 1 215 ? 3.763 8.231 10.287 1.00 86.38 215 GLY A N 1
ATOM 1602 C CA . GLY A 1 215 ? 2.898 9.300 10.806 1.00 86.38 215 GLY A CA 1
ATOM 1603 C C . GLY A 1 215 ? 3.633 10.494 11.430 1.00 86.38 215 GLY A C 1
ATOM 1604 O O . GLY A 1 215 ? 3.120 11.613 11.363 1.00 86.38 215 GLY A O 1
ATOM 1605 N N . THR A 1 216 ? 4.854 10.298 11.942 1.00 83.56 216 THR A N 1
ATOM 1606 C CA . THR A 1 216 ? 5.790 11.371 12.340 1.00 83.56 216 THR A CA 1
ATOM 1607 C C . THR A 1 216 ? 7.181 11.152 11.744 1.00 83.56 216 THR A C 1
ATOM 1609 O O . THR A 1 216 ? 8.164 10.978 12.464 1.00 83.56 216 THR A O 1
ATOM 1612 N N . LEU A 1 217 ? 7.253 11.135 10.412 1.00 80.75 217 LEU A N 1
ATOM 1613 C CA . LEU A 1 217 ? 8.493 10.968 9.654 1.00 80.75 217 LEU A CA 1
ATOM 1614 C C . LEU A 1 217 ? 9.530 12.068 9.973 1.00 80.75 217 LEU A C 1
ATOM 1616 O O . LEU A 1 217 ? 9.310 13.243 9.678 1.00 80.75 217 LEU A O 1
ATOM 1620 N N . THR A 1 218 ? 10.668 11.672 10.546 1.00 75.12 218 THR A N 1
ATOM 1621 C CA . THR A 1 218 ? 11.861 12.508 10.790 1.00 75.12 218 THR A CA 1
ATOM 1622 C C . THR A 1 218 ? 13.130 11.714 10.439 1.00 75.12 218 THR A C 1
ATOM 1624 O O . THR A 1 218 ? 13.042 10.509 10.216 1.00 75.12 218 THR A O 1
ATOM 1627 N N . HIS A 1 219 ? 14.295 12.372 10.349 1.00 69.00 219 HIS A N 1
ATOM 1628 C CA . HIS A 1 219 ? 15.517 11.815 9.736 1.00 69.00 219 HIS A CA 1
ATOM 1629 C C . HIS A 1 219 ? 15.951 10.451 10.310 1.00 69.00 219 HIS A C 1
ATOM 1631 O O . HIS A 1 219 ? 15.926 9.461 9.586 1.00 69.00 219 HIS A O 1
ATOM 1637 N N . GLY A 1 220 ? 16.260 10.378 11.610 1.00 69.38 220 GLY A N 1
ATOM 1638 C CA . GLY A 1 220 ? 16.742 9.146 12.255 1.00 69.38 220 GLY A CA 1
ATOM 1639 C C . GLY A 1 220 ? 15.770 7.962 12.139 1.00 69.38 220 GLY A C 1
ATOM 1640 O O . GLY A 1 220 ? 16.163 6.912 11.632 1.00 69.38 220 GLY A O 1
ATOM 1641 N N . PRO A 1 221 ? 14.482 8.118 12.513 1.00 76.50 221 PRO A N 1
ATOM 1642 C CA . PRO A 1 221 ? 13.478 7.079 12.300 1.00 76.50 221 PRO A CA 1
ATOM 1643 C C . PRO A 1 221 ? 13.322 6.672 10.833 1.00 76.50 221 PRO A C 1
ATOM 1645 O O . PRO A 1 221 ? 13.062 5.507 10.566 1.00 76.50 221 PRO A O 1
ATOM 1648 N N . TYR A 1 222 ? 13.490 7.590 9.876 1.00 80.88 222 TYR A N 1
ATOM 1649 C CA . TYR A 1 222 ? 13.400 7.290 8.444 1.00 80.88 222 TYR A CA 1
ATOM 1650 C C . TYR A 1 222 ? 14.590 6.463 7.934 1.00 80.88 222 TYR A C 1
ATOM 1652 O O . TYR A 1 222 ? 14.387 5.502 7.193 1.00 80.88 222 TYR A O 1
ATOM 1660 N N . GLU A 1 223 ? 15.811 6.758 8.387 1.00 76.50 223 GLU A N 1
ATOM 1661 C CA . GLU A 1 223 ? 16.982 5.896 8.168 1.00 76.50 223 GLU A CA 1
ATOM 1662 C C . GLU A 1 223 ? 16.745 4.501 8.773 1.00 76.50 223 GLU A C 1
ATOM 1664 O O . GLU A 1 223 ? 16.964 3.486 8.108 1.00 76.50 223 GLU A O 1
ATOM 1669 N N . GLY A 1 224 ? 16.172 4.450 9.982 1.00 79.50 224 GLY A N 1
ATOM 1670 C CA . GLY A 1 224 ? 15.697 3.220 10.617 1.00 79.50 224 GLY A CA 1
ATOM 1671 C C . GLY A 1 224 ? 14.679 2.447 9.768 1.00 79.50 224 GLY A C 1
ATOM 1672 O O . GLY A 1 224 ? 14.840 1.246 9.577 1.00 79.50 224 GLY A O 1
ATOM 1673 N N . MET A 1 225 ? 13.668 3.112 9.195 1.00 86.31 225 MET A N 1
ATOM 1674 C CA . MET A 1 225 ? 12.668 2.484 8.311 1.00 86.31 225 MET A CA 1
ATOM 1675 C C . MET A 1 225 ? 13.290 1.871 7.055 1.00 86.31 225 MET A C 1
ATOM 1677 O O . MET A 1 225 ? 12.824 0.832 6.586 1.00 86.31 225 MET A O 1
ATOM 1681 N N . LEU A 1 226 ? 14.323 2.500 6.493 1.00 81.50 226 LEU A N 1
ATOM 1682 C CA . LEU A 1 226 ? 15.014 1.982 5.316 1.00 81.50 226 LEU A CA 1
ATOM 1683 C C . LEU A 1 226 ? 15.868 0.756 5.672 1.00 81.50 226 LEU A C 1
ATOM 1685 O O . LEU A 1 226 ? 15.749 -0.265 4.995 1.00 81.50 226 LEU A O 1
ATOM 1689 N N . GLN A 1 227 ? 16.647 0.815 6.759 1.00 78.06 227 GLN A N 1
ATOM 1690 C CA . GLN A 1 227 ? 17.535 -0.280 7.173 1.00 78.06 227 GLN A CA 1
ATOM 1691 C C . GLN A 1 227 ? 16.792 -1.477 7.804 1.00 78.06 227 GLN A C 1
ATOM 1693 O O . GLN A 1 227 ? 17.192 -2.622 7.609 1.00 78.06 227 GLN A O 1
ATOM 1698 N N . ALA A 1 228 ? 15.676 -1.257 8.509 1.00 79.12 228 ALA A N 1
ATOM 1699 C CA . ALA A 1 228 ? 14.865 -2.339 9.082 1.00 79.12 228 ALA A CA 1
ATOM 1700 C C . ALA A 1 228 ? 14.279 -3.262 8.002 1.00 79.12 228 ALA A C 1
ATOM 1702 O O . ALA A 1 228 ? 14.289 -4.491 8.126 1.00 79.12 228 ALA A O 1
ATOM 1703 N N . GLY A 1 229 ? 13.770 -2.664 6.922 1.00 67.50 229 GLY A N 1
ATOM 1704 C CA . GLY A 1 229 ? 13.207 -3.412 5.807 1.00 67.50 229 GLY A CA 1
ATOM 1705 C C . GLY A 1 229 ? 14.249 -3.907 4.804 1.00 67.50 229 GLY A C 1
ATOM 1706 O O . GLY A 1 229 ? 14.021 -4.954 4.193 1.00 67.50 229 GLY A O 1
ATOM 1707 N N . TRP A 1 230 ? 15.394 -3.220 4.650 1.00 67.00 230 TRP A N 1
ATOM 1708 C CA . TRP A 1 230 ? 16.373 -3.530 3.604 1.00 67.00 230 TRP A CA 1
ATOM 1709 C C . TRP A 1 230 ? 17.860 -3.544 4.006 1.00 67.00 230 TRP A C 1
ATOM 1711 O O . TRP A 1 230 ? 18.349 -2.660 4.699 1.00 67.00 230 TRP A O 1
ATOM 1721 N N . ASP A 1 231 ? 18.600 -4.501 3.433 1.00 51.28 231 ASP A N 1
ATOM 1722 C CA . ASP A 1 231 ? 20.060 -4.625 3.497 1.00 51.28 231 ASP A CA 1
ATOM 1723 C C . ASP A 1 231 ? 20.675 -4.222 2.139 1.00 51.28 231 ASP A C 1
ATOM 1725 O O . ASP A 1 231 ? 20.750 -5.003 1.181 1.00 51.28 231 ASP A O 1
ATOM 1729 N N . ALA A 1 232 ? 21.075 -2.951 2.026 1.00 47.12 232 ALA A N 1
ATOM 1730 C CA . ALA A 1 232 ? 21.927 -2.471 0.941 1.00 47.12 232 ALA A CA 1
ATOM 1731 C C . ALA A 1 232 ? 23.083 -1.641 1.490 1.00 47.12 232 ALA A C 1
ATOM 1733 O O . ALA A 1 232 ? 22.889 -0.601 2.117 1.00 47.12 232 ALA A O 1
ATOM 1734 N N . SER A 1 233 ? 24.291 -2.059 1.125 1.00 37.22 233 SER A N 1
ATOM 1735 C CA . SER A 1 233 ? 25.517 -1.292 1.309 1.00 37.22 233 SER A CA 1
ATOM 1736 C C . SER A 1 233 ? 25.410 0.075 0.626 1.00 37.22 233 SER A C 1
ATOM 1738 O O . SER A 1 233 ? 25.331 0.169 -0.603 1.00 37.22 233 SER A O 1
ATOM 1740 N N . VAL A 1 234 ? 25.479 1.135 1.431 1.00 37.62 234 VAL A N 1
ATOM 1741 C CA . VAL A 1 234 ? 25.671 2.513 0.975 1.00 37.62 234 VAL A CA 1
ATOM 1742 C C . VAL A 1 234 ? 27.102 2.660 0.457 1.00 37.62 234 VAL A C 1
ATOM 1744 O O . VAL A 1 234 ? 28.013 3.068 1.171 1.00 37.62 234 VAL A O 1
ATOM 1747 N N . THR A 1 235 ? 27.318 2.323 -0.812 1.00 29.48 235 THR A N 1
ATOM 1748 C CA . THR A 1 235 ? 28.493 2.806 -1.543 1.00 29.48 235 THR A CA 1
ATOM 1749 C C . THR A 1 235 ? 28.214 4.244 -2.000 1.00 29.48 235 THR A C 1
ATOM 1751 O O . THR A 1 235 ? 27.263 4.448 -2.753 1.00 29.48 235 THR A O 1
ATOM 1754 N N . SER A 1 236 ? 28.994 5.257 -1.621 1.00 33.22 236 SER A N 1
ATOM 1755 C CA . SER A 1 236 ? 30.268 5.190 -0.886 1.00 33.22 236 SER A CA 1
ATOM 1756 C C . SER A 1 236 ? 30.720 6.562 -0.387 1.00 33.22 236 SER A C 1
ATOM 1758 O O . SER A 1 236 ? 30.575 7.539 -1.120 1.00 33.22 236 SER A O 1
ATOM 1760 N N . LEU A 1 237 ? 31.394 6.588 0.762 1.00 31.00 237 LEU A N 1
ATOM 1761 C CA . LEU A 1 237 ? 32.626 7.353 1.002 1.00 31.00 237 LEU A CA 1
ATOM 1762 C C . LEU A 1 237 ? 33.391 6.687 2.161 1.00 31.00 237 LEU A C 1
ATOM 1764 O O . LEU A 1 237 ? 32.845 5.810 2.829 1.00 31.00 237 LEU A O 1
ATOM 1768 N N . ASP A 1 238 ? 34.666 7.027 2.326 1.00 32.19 238 ASP A N 1
ATOM 1769 C CA . ASP A 1 238 ? 35.602 6.289 3.179 1.00 32.19 238 ASP A CA 1
ATOM 1770 C C . ASP A 1 238 ? 35.247 6.331 4.679 1.00 32.19 238 ASP A C 1
ATOM 1772 O O . ASP A 1 238 ? 34.702 7.317 5.171 1.00 32.19 238 ASP A O 1
ATOM 1776 N N . LEU A 1 239 ? 35.629 5.267 5.403 1.00 26.95 239 LEU A N 1
ATOM 1777 C CA . LEU A 1 239 ? 35.355 5.006 6.829 1.00 26.95 239 LEU A CA 1
ATOM 1778 C C . LEU A 1 239 ? 33.886 4.700 7.193 1.00 26.95 239 LEU A C 1
ATOM 1780 O O . LEU A 1 239 ? 33.232 5.484 7.874 1.00 26.95 239 LEU A O 1
ATOM 1784 N N . ILE A 1 240 ? 33.422 3.495 6.838 1.00 29.16 240 ILE A N 1
ATOM 1785 C CA . ILE A 1 240 ? 32.740 2.533 7.738 1.00 29.16 240 ILE A CA 1
ATOM 1786 C C . ILE A 1 240 ? 32.500 1.225 6.966 1.00 29.16 240 ILE A C 1
ATOM 1788 O O . ILE A 1 240 ? 31.997 1.247 5.842 1.00 29.16 240 ILE A O 1
ATOM 1792 N N . ASP A 1 241 ? 32.801 0.081 7.585 1.00 29.39 241 ASP A N 1
ATOM 1793 C CA . ASP A 1 241 ? 32.320 -1.221 7.113 1.00 29.39 241 ASP A CA 1
ATOM 1794 C C . ASP A 1 241 ? 30.803 -1.305 7.336 1.00 29.39 241 ASP A C 1
ATOM 1796 O O . ASP A 1 241 ? 30.324 -1.686 8.406 1.00 29.39 241 ASP A O 1
ATOM 1800 N N . VAL A 1 242 ? 30.026 -0.893 6.328 1.00 31.27 242 VAL A N 1
ATOM 1801 C CA . VAL A 1 242 ? 28.562 -0.996 6.360 1.00 31.27 242 VAL A CA 1
ATOM 1802 C C . VAL A 1 242 ? 28.190 -2.474 6.415 1.00 31.27 242 VAL A C 1
ATOM 1804 O O . VAL A 1 242 ? 28.353 -3.196 5.430 1.00 31.27 242 VAL A O 1
ATOM 1807 N N . VAL A 1 243 ? 27.700 -2.901 7.581 1.00 31.28 243 VAL A N 1
ATOM 1808 C CA . VAL A 1 243 ? 27.359 -4.290 7.905 1.00 31.28 243 VAL A CA 1
ATOM 1809 C C . VAL A 1 243 ? 26.454 -4.885 6.828 1.00 31.28 243 VAL A C 1
ATOM 1811 O O . VAL A 1 243 ? 25.270 -4.565 6.753 1.00 31.28 243 VAL A O 1
ATOM 1814 N N . LEU A 1 244 ? 27.016 -5.796 6.030 1.00 37.16 244 LEU A N 1
ATOM 1815 C CA . LEU A 1 244 ? 26.232 -6.793 5.312 1.00 37.16 244 LEU A CA 1
ATOM 1816 C C . LEU A 1 244 ? 25.603 -7.705 6.362 1.00 37.16 244 LEU A C 1
ATOM 1818 O O . LEU A 1 244 ? 26.318 -8.410 7.078 1.00 37.16 244 LEU A O 1
ATOM 1822 N N . GLY A 1 245 ? 24.280 -7.708 6.446 1.00 41.75 245 GLY A N 1
ATOM 1823 C CA . GLY A 1 245 ? 23.558 -8.616 7.313 1.00 41.75 245 GLY A CA 1
ATOM 1824 C C . GLY A 1 245 ? 22.343 -8.002 7.988 1.00 41.75 245 GLY A C 1
ATOM 1825 O O . GLY A 1 245 ? 22.457 -7.218 8.930 1.00 41.75 245 GLY A O 1
ATOM 1826 N N . SER A 1 246 ? 21.206 -8.621 7.681 1.00 55.09 246 SER A N 1
ATOM 1827 C CA . SER A 1 246 ? 19.995 -8.665 8.506 1.00 55.09 246 SER A CA 1
ATOM 1828 C C . SER A 1 246 ? 19.067 -7.466 8.358 1.00 55.09 246 SER A C 1
ATOM 1830 O O . SER A 1 246 ? 19.056 -6.548 9.168 1.00 55.09 246 SER A O 1
ATOM 1832 N N . CYS A 1 247 ? 18.188 -7.562 7.367 1.00 73.75 247 CYS A N 1
ATOM 1833 C CA . CYS A 1 247 ? 16.907 -6.867 7.358 1.00 73.75 247 CYS A CA 1
ATOM 1834 C C . CYS A 1 247 ? 15.761 -7.891 7.428 1.00 73.75 247 CYS A C 1
ATOM 1836 O O . CYS A 1 247 ? 15.983 -9.102 7.312 1.00 73.75 247 CYS A O 1
ATOM 1838 N N . MET A 1 248 ? 14.521 -7.425 7.584 1.00 85.88 248 MET A N 1
ATOM 1839 C CA . MET A 1 248 ? 13.352 -8.314 7.651 1.00 85.88 248 MET A CA 1
ATOM 1840 C C . MET A 1 248 ? 13.156 -9.128 6.362 1.00 85.88 248 MET A C 1
ATOM 1842 O O . MET A 1 248 ? 12.962 -10.341 6.426 1.00 85.88 248 MET A O 1
ATOM 1846 N N . ASN A 1 249 ? 13.303 -8.505 5.183 1.00 88.00 249 ASN A N 1
ATOM 1847 C CA . ASN A 1 249 ? 13.225 -9.220 3.902 1.00 88.00 249 ASN A CA 1
ATOM 1848 C C . ASN A 1 249 ? 14.334 -10.280 3.742 1.00 88.00 249 ASN A C 1
ATOM 1850 O O . ASN A 1 249 ? 14.062 -11.349 3.197 1.00 88.00 249 ASN A O 1
ATOM 1854 N N . SER A 1 250 ? 15.559 -10.035 4.230 1.00 83.12 250 SER A N 1
ATOM 1855 C CA . SER A 1 250 ? 16.643 -11.032 4.172 1.00 83.12 250 SER A CA 1
ATOM 1856 C C . SER A 1 250 ? 16.418 -12.200 5.137 1.00 83.12 250 SER A C 1
ATOM 1858 O O . SER A 1 250 ? 16.973 -13.271 4.928 1.00 83.12 250 SER A O 1
ATOM 1860 N N . HIS A 1 251 ? 15.601 -11.999 6.175 1.00 85.38 251 HIS A N 1
ATOM 1861 C CA . HIS A 1 251 ? 15.179 -13.025 7.131 1.00 85.38 251 HIS A CA 1
ATOM 1862 C C . HIS A 1 251 ? 13.864 -13.718 6.752 1.00 85.38 251 HIS A C 1
ATOM 1864 O O . HIS A 1 251 ? 13.371 -14.535 7.525 1.00 85.38 251 HIS A O 1
ATOM 1870 N N . ARG A 1 252 ? 13.298 -13.416 5.573 1.00 87.88 252 ARG A N 1
ATOM 1871 C CA . ARG A 1 252 ? 12.007 -13.950 5.094 1.00 87.88 252 ARG A CA 1
ATOM 1872 C C . ARG A 1 252 ? 10.823 -13.571 6.001 1.00 87.88 252 ARG A C 1
ATOM 1874 O O . ARG A 1 252 ? 9.829 -14.294 6.061 1.00 87.88 252 ARG A O 1
ATOM 1881 N N . LYS A 1 253 ? 10.924 -12.433 6.697 1.00 90.56 253 LYS A N 1
ATOM 1882 C CA . LYS A 1 253 ? 9.959 -11.971 7.704 1.00 90.56 253 LYS A CA 1
ATOM 1883 C C . LYS A 1 253 ? 9.006 -10.904 7.159 1.00 90.56 253 LYS A C 1
ATOM 1885 O O . LYS A 1 253 ? 9.423 -10.060 6.358 1.00 90.56 253 LYS A O 1
ATOM 1890 N N . PRO A 1 254 ? 7.734 -10.911 7.592 1.00 94.06 254 PRO A N 1
ATOM 1891 C CA . PRO A 1 254 ? 6.723 -10.000 7.084 1.00 94.06 254 PRO A CA 1
ATOM 1892 C C . PRO A 1 254 ? 6.942 -8.539 7.494 1.00 94.06 254 PRO A C 1
ATOM 1894 O O . PRO A 1 254 ? 7.269 -8.232 8.643 1.00 94.06 254 PRO A O 1
ATOM 1897 N N . ILE A 1 255 ? 6.685 -7.631 6.545 1.00 95.69 255 ILE A N 1
ATOM 1898 C CA . ILE A 1 255 ? 6.708 -6.179 6.763 1.00 95.69 255 ILE A CA 1
ATOM 1899 C C . ILE A 1 255 ? 5.336 -5.578 6.449 1.00 95.69 255 ILE A C 1
ATOM 1901 O O . ILE A 1 255 ? 4.903 -5.553 5.291 1.00 95.69 255 ILE A O 1
ATOM 1905 N N . VAL A 1 256 ? 4.682 -5.030 7.468 1.00 97.88 256 VAL A N 1
ATOM 1906 C CA . VAL A 1 256 ? 3.453 -4.242 7.347 1.00 97.88 256 VAL A CA 1
ATOM 1907 C C . VAL A 1 256 ? 3.817 -2.772 7.176 1.00 97.88 256 VAL A C 1
ATOM 1909 O O . VAL A 1 256 ? 4.627 -2.230 7.928 1.00 97.88 256 VAL A O 1
ATOM 1912 N N . PHE A 1 257 ? 3.216 -2.121 6.186 1.00 97.12 257 PHE A N 1
ATOM 1913 C CA . PHE A 1 257 ? 3.443 -0.717 5.873 1.00 97.12 257 PHE A CA 1
ATOM 1914 C C . PHE A 1 257 ? 2.152 0.095 6.015 1.00 97.12 257 PHE A C 1
ATOM 1916 O O . PHE A 1 257 ? 1.123 -0.243 5.429 1.00 97.12 257 PHE A O 1
ATOM 1923 N N . ASP A 1 258 ? 2.233 1.167 6.798 1.00 96.44 258 ASP A N 1
ATOM 1924 C CA . ASP A 1 258 ? 1.138 2.069 7.155 1.00 96.44 258 ASP A CA 1
ATOM 1925 C C . ASP A 1 258 ? 1.508 3.500 6.693 1.00 96.44 258 ASP A C 1
ATOM 1927 O O . ASP A 1 258 ? 2.260 4.215 7.375 1.00 96.44 258 ASP A O 1
ATOM 1931 N N . PRO A 1 259 ? 1.079 3.916 5.483 1.00 93.81 259 PRO A N 1
ATOM 1932 C CA . PRO A 1 259 ? 1.524 5.136 4.818 1.00 93.81 259 PRO A CA 1
ATOM 1933 C C . PRO A 1 259 ? 0.767 6.371 5.340 1.00 93.81 259 PRO A C 1
ATOM 1935 O O . PRO A 1 259 ? 0.228 7.155 4.557 1.00 93.81 259 PRO A O 1
ATOM 1938 N N . VAL A 1 260 ? 0.725 6.540 6.667 1.00 92.19 260 VAL A N 1
ATOM 1939 C CA . VAL A 1 260 ? -0.087 7.544 7.371 1.00 92.19 260 VAL A CA 1
ATOM 1940 C C . VAL A 1 260 ? 0.037 8.934 6.749 1.00 92.19 260 VAL A C 1
ATOM 1942 O O . VAL A 1 260 ? 1.107 9.553 6.756 1.00 92.19 260 VAL A O 1
ATOM 1945 N N . GLY A 1 261 ? -1.074 9.458 6.237 1.00 87.06 261 GLY A N 1
ATOM 1946 C CA . GLY A 1 261 ? -1.146 10.761 5.580 1.00 87.06 261 GLY A CA 1
ATOM 1947 C C . GLY A 1 261 ? -0.179 10.934 4.400 1.00 87.06 261 GLY A C 1
ATOM 1948 O O . GLY A 1 261 ? 0.313 12.041 4.193 1.00 87.06 261 GLY A O 1
ATOM 1949 N N . VAL A 1 262 ? 0.137 9.884 3.628 1.00 89.38 262 VAL A N 1
ATOM 1950 C CA . VAL A 1 262 ? 1.024 9.980 2.445 1.00 89.38 262 VAL A CA 1
ATOM 1951 C C . VAL A 1 262 ? 0.514 10.971 1.388 1.00 89.38 262 VAL A C 1
ATOM 1953 O O . VAL A 1 262 ? 1.316 11.577 0.681 1.00 89.38 262 VAL A O 1
ATOM 1956 N N . GLY A 1 263 ? -0.803 11.199 1.321 1.00 86.00 263 GLY A N 1
ATOM 1957 C CA . GLY A 1 263 ? -1.417 12.239 0.488 1.00 86.00 263 GLY A CA 1
ATOM 1958 C C . GLY A 1 263 ? -1.303 13.666 1.038 1.00 86.00 263 GLY A C 1
ATOM 1959 O O . GLY A 1 263 ? -1.462 14.616 0.279 1.00 86.00 263 GLY A O 1
ATOM 1960 N N . ALA A 1 264 ? -0.983 13.845 2.325 1.00 84.69 264 ALA A N 1
ATOM 1961 C CA . ALA A 1 264 ? -1.035 15.147 2.993 1.00 84.69 264 ALA A CA 1
ATOM 1962 C C . ALA A 1 264 ? 0.085 16.115 2.586 1.00 84.69 264 ALA A C 1
ATOM 1964 O O . ALA A 1 264 ? -0.095 17.327 2.671 1.00 84.69 264 ALA A O 1
ATOM 1965 N N . THR A 1 265 ? 1.266 15.605 2.215 1.00 81.94 265 THR A N 1
ATOM 1966 C CA . THR A 1 265 ? 2.410 16.438 1.808 1.00 81.94 265 THR A CA 1
ATOM 1967 C C . THR A 1 265 ? 3.264 15.752 0.748 1.00 81.94 265 THR A C 1
ATOM 1969 O O . THR A 1 265 ? 3.476 14.538 0.793 1.00 81.94 265 THR A O 1
ATOM 1972 N N . ASN A 1 266 ? 3.852 16.547 -0.153 1.00 81.75 266 ASN A N 1
ATOM 1973 C CA . ASN A 1 266 ? 4.818 16.045 -1.135 1.00 81.75 266 ASN A CA 1
ATOM 1974 C C . ASN A 1 266 ? 6.016 15.358 -0.467 1.00 81.75 266 ASN A C 1
ATOM 1976 O O . ASN A 1 266 ? 6.479 14.356 -0.988 1.00 81.75 266 ASN A O 1
ATOM 1980 N N . PHE A 1 267 ? 6.461 15.810 0.713 1.00 81.31 267 PHE A N 1
ATOM 1981 C CA . PHE A 1 267 ? 7.540 15.148 1.459 1.00 81.31 267 PHE A CA 1
ATOM 1982 C C . PHE A 1 267 ? 7.201 13.686 1.793 1.00 81.31 267 PHE A C 1
ATOM 1984 O O . PHE A 1 267 ? 7.968 12.790 1.450 1.00 81.31 267 PHE A O 1
ATOM 1991 N N . ARG A 1 268 ? 6.021 13.416 2.379 1.00 85.50 268 ARG A N 1
ATOM 1992 C CA . ARG A 1 268 ? 5.585 12.031 2.637 1.00 85.50 268 ARG A CA 1
ATOM 1993 C C . ARG A 1 268 ? 5.399 11.257 1.333 1.00 85.50 268 ARG A C 1
ATOM 1995 O O . ARG A 1 268 ? 5.815 10.104 1.250 1.00 85.50 268 ARG A O 1
ATOM 2002 N N . LYS A 1 269 ? 4.818 11.885 0.306 1.00 83.06 269 LYS A N 1
ATOM 2003 C CA . LYS A 1 269 ? 4.597 11.247 -0.997 1.00 83.06 269 LYS A CA 1
ATOM 2004 C C . LYS A 1 269 ? 5.910 10.833 -1.668 1.00 83.06 269 LYS A C 1
ATOM 2006 O O . LYS A 1 269 ? 6.005 9.693 -2.114 1.00 83.06 269 LYS A O 1
ATOM 2011 N N . GLU A 1 270 ? 6.917 11.702 -1.681 1.00 78.50 270 GLU A N 1
ATOM 2012 C CA . GLU A 1 270 ? 8.242 11.463 -2.266 1.00 78.50 270 GLU A CA 1
ATOM 2013 C C . GLU A 1 270 ? 9.034 10.413 -1.474 1.00 78.50 270 GLU A C 1
ATOM 2015 O O . GLU A 1 270 ? 9.548 9.479 -2.086 1.00 78.50 270 GLU A O 1
ATOM 2020 N N . SER A 1 271 ? 9.052 10.479 -0.134 1.00 78.12 271 SER A N 1
ATOM 2021 C CA . SER A 1 271 ? 9.716 9.474 0.719 1.00 78.12 271 SER A CA 1
ATOM 2022 C C . SER A 1 271 ? 9.211 8.040 0.507 1.00 78.12 271 SER A C 1
ATOM 2024 O O . SER A 1 271 ? 9.954 7.077 0.702 1.00 78.12 271 SER A O 1
ATOM 2026 N N . VAL A 1 272 ? 7.949 7.881 0.101 1.00 82.50 272 VAL A N 1
ATOM 2027 C CA . VAL A 1 272 ? 7.326 6.571 -0.135 1.00 82.50 272 VAL A CA 1
ATOM 2028 C C . VAL A 1 272 ? 7.398 6.134 -1.597 1.00 82.50 272 VAL A C 1
ATOM 2030 O O . VAL A 1 272 ? 7.700 4.972 -1.870 1.00 82.50 272 VAL A O 1
ATOM 2033 N N . ASN A 1 273 ? 7.072 7.036 -2.528 1.00 70.12 273 ASN A N 1
ATOM 2034 C CA . ASN A 1 273 ? 6.783 6.688 -3.922 1.00 70.12 273 ASN A CA 1
ATOM 2035 C C . ASN A 1 273 ? 7.900 7.013 -4.904 1.00 70.12 273 ASN A C 1
ATOM 2037 O O . ASN A 1 273 ? 7.920 6.420 -5.983 1.00 70.12 273 ASN A O 1
ATOM 2041 N N . GLY A 1 274 ? 8.716 8.020 -4.598 1.00 59.00 274 GLY A N 1
ATOM 2042 C CA . GLY A 1 274 ? 9.432 8.742 -5.636 1.00 59.00 274 GLY A CA 1
ATOM 2043 C C . GLY A 1 274 ? 8.504 9.569 -6.536 1.00 59.00 274 GLY A C 1
ATOM 2044 O O . GLY A 1 274 ? 7.391 9.926 -6.151 1.00 59.00 274 GLY A O 1
ATOM 2045 N N . VAL A 1 275 ? 8.927 9.916 -7.751 1.00 43.25 275 VAL A N 1
ATOM 2046 C CA . VAL A 1 275 ? 10.244 9.630 -8.350 1.00 43.25 275 VAL A CA 1
ATOM 2047 C C . VAL A 1 275 ? 10.857 10.939 -8.831 1.00 43.25 275 VAL A C 1
ATOM 2049 O O . VAL A 1 275 ? 10.192 11.747 -9.473 1.00 43.25 275 VAL A O 1
ATOM 2052 N N . GLN A 1 276 ? 12.141 11.135 -8.521 1.00 35.94 276 GLN A N 1
ATOM 2053 C CA . GLN A 1 276 ? 13.000 12.163 -9.119 1.00 35.94 276 GLN A CA 1
ATOM 2054 C C . GLN A 1 276 ? 12.403 13.592 -9.196 1.00 35.94 276 GLN A C 1
ATOM 2056 O O . GLN A 1 276 ? 12.300 14.164 -10.283 1.00 35.94 276 GLN A O 1
ATOM 2061 N N . ARG A 1 277 ? 12.103 14.247 -8.060 1.00 36.69 277 ARG A N 1
ATOM 2062 C CA . ARG A 1 277 ? 11.931 15.723 -8.061 1.00 36.69 277 ARG A CA 1
ATOM 2063 C C . ARG A 1 277 ? 12.378 16.502 -6.823 1.00 36.69 277 ARG A C 1
ATOM 2065 O O . ARG A 1 277 ? 12.045 17.674 -6.674 1.00 36.69 277 ARG A O 1
ATOM 2072 N N . CYS A 1 278 ? 13.246 15.902 -6.012 1.00 32.16 278 CYS A N 1
ATOM 2073 C CA . CYS A 1 278 ? 13.835 16.541 -4.838 1.00 32.16 278 CYS A CA 1
ATOM 2074 C C . CYS A 1 278 ? 14.787 17.707 -5.209 1.00 32.16 278 CYS A C 1
ATOM 2076 O O . CYS A 1 278 ? 16.009 17.555 -5.277 1.00 32.16 278 CYS A O 1
ATOM 2078 N N . SER A 1 279 ? 14.238 18.915 -5.379 1.00 35.06 279 SER A N 1
ATOM 2079 C CA . SER A 1 279 ? 14.996 20.181 -5.471 1.00 35.06 279 SER A CA 1
ATOM 2080 C C . SER A 1 279 ? 15.763 20.526 -4.178 1.00 35.06 279 SER A C 1
ATOM 2082 O O . SER A 1 279 ? 16.526 21.490 -4.137 1.00 35.06 279 SER A O 1
ATOM 2084 N N . LEU A 1 280 ? 15.621 19.706 -3.128 1.00 35.22 280 LEU A N 1
ATOM 2085 C CA . LEU A 1 280 ? 16.302 19.800 -1.832 1.00 35.22 280 LEU A CA 1
ATOM 2086 C C . LEU A 1 280 ? 17.831 19.603 -1.874 1.00 35.22 280 LEU A C 1
ATOM 2088 O O . LEU A 1 280 ? 18.486 19.728 -0.839 1.00 35.22 280 LEU A O 1
ATOM 2092 N N . ARG A 1 281 ? 18.440 19.421 -3.057 1.00 38.59 281 ARG A N 1
ATOM 2093 C CA . ARG A 1 281 ? 19.907 19.415 -3.244 1.00 38.59 281 ARG A CA 1
ATOM 2094 C C . ARG A 1 281 ? 20.605 20.719 -2.802 1.00 38.59 281 ARG A C 1
ATOM 2096 O O . ARG A 1 281 ? 21.830 20.772 -2.775 1.00 38.59 281 ARG A O 1
ATOM 2103 N N . TYR A 1 282 ? 19.853 21.760 -2.432 1.00 33.78 282 TYR A N 1
ATOM 2104 C CA . TYR A 1 282 ? 20.391 22.986 -1.833 1.00 33.78 282 TYR A CA 1
ATOM 2105 C C . TYR A 1 282 ? 20.506 22.961 -0.293 1.00 33.78 282 TYR A C 1
ATOM 2107 O O . TYR A 1 282 ? 21.272 23.750 0.256 1.00 33.78 282 TYR A O 1
ATOM 2115 N N . LEU A 1 283 ? 19.781 22.074 0.407 1.00 36.59 283 LEU A N 1
ATOM 2116 C CA . LEU A 1 283 ? 19.822 21.966 1.877 1.00 36.59 283 LEU A CA 1
ATOM 2117 C C . LEU A 1 283 ? 20.876 20.961 2.369 1.00 36.59 283 LEU A C 1
ATOM 2119 O O . LEU A 1 283 ? 21.582 21.237 3.335 1.00 36.59 283 LEU A O 1
ATOM 2123 N N . PHE A 1 284 ? 21.060 19.844 1.663 1.00 40.91 284 PHE A N 1
ATOM 2124 C CA . PHE A 1 284 ? 22.045 18.807 2.005 1.00 40.91 284 PHE A CA 1
ATOM 2125 C C . PHE A 1 284 ? 23.439 19.122 1.437 1.00 40.91 284 PHE A C 1
ATOM 2127 O O . PHE A 1 284 ? 23.990 18.391 0.618 1.00 40.91 284 PHE A O 1
ATOM 2134 N N . ARG A 1 285 ? 24.021 20.255 1.854 1.00 31.36 285 ARG A N 1
ATOM 2135 C CA . ARG A 1 285 ? 25.329 20.739 1.360 1.00 31.36 285 ARG A CA 1
ATOM 2136 C C . ARG A 1 285 ? 26.552 20.088 2.035 1.00 31.36 285 ARG A C 1
ATOM 2138 O O . ARG A 1 285 ? 27.664 20.569 1.833 1.00 31.36 285 ARG A O 1
ATOM 2145 N N . LEU A 1 286 ? 26.345 19.032 2.829 1.00 30.45 286 LEU A N 1
ATOM 2146 C CA . LEU A 1 286 ? 27.369 18.261 3.545 1.00 30.45 286 LEU A CA 1
ATOM 2147 C C . LEU A 1 286 ? 27.002 16.761 3.555 1.00 30.45 286 LEU A C 1
ATOM 2149 O O . LEU A 1 286 ? 26.172 16.339 4.349 1.00 30.45 286 LEU A O 1
ATOM 2153 N N . ASN A 1 287 ? 27.634 15.982 2.673 1.00 35.84 287 ASN A N 1
ATOM 2154 C CA . ASN A 1 287 ? 27.890 14.531 2.755 1.00 35.84 287 ASN A CA 1
ATOM 2155 C C . ASN A 1 287 ? 26.776 13.572 3.257 1.00 35.84 287 ASN A C 1
ATOM 2157 O O . ASN A 1 287 ? 27.078 12.542 3.852 1.00 35.84 287 ASN A O 1
ATOM 2161 N N . ALA A 1 288 ? 25.514 13.842 2.927 1.00 34.00 288 ALA A N 1
ATOM 2162 C CA . ALA A 1 288 ? 24.407 12.878 2.939 1.00 34.00 288 ALA A CA 1
ATOM 2163 C C . ALA A 1 288 ? 23.733 12.976 1.551 1.00 34.00 288 ALA A C 1
ATOM 2165 O O . ALA A 1 288 ? 23.461 14.085 1.093 1.00 34.00 288 ALA A O 1
ATOM 2166 N N . ILE A 1 289 ? 23.590 11.938 0.715 1.00 41.00 289 ILE A N 1
ATOM 2167 C CA . ILE A 1 289 ? 23.202 10.531 0.942 1.00 41.00 289 ILE A CA 1
ATOM 2168 C C . ILE A 1 289 ? 21.795 10.440 1.553 1.00 41.00 289 ILE A C 1
ATOM 2170 O O . ILE A 1 289 ? 21.483 11.147 2.498 1.00 41.00 289 ILE A O 1
ATOM 2174 N N . PHE A 1 290 ? 20.975 9.545 0.991 1.00 42.75 290 PHE A N 1
ATOM 2175 C CA . PHE A 1 290 ? 19.548 9.331 1.262 1.00 42.75 290 PHE A CA 1
ATOM 2176 C C . PHE A 1 290 ? 18.577 10.411 0.726 1.00 42.75 290 PHE A C 1
ATOM 2178 O O . PHE A 1 290 ? 18.934 11.584 0.620 1.00 42.75 290 PHE A O 1
ATOM 2185 N N . PRO A 1 291 ? 17.337 10.023 0.352 1.00 46.91 291 PRO A N 1
ATOM 2186 C CA . PRO A 1 291 ? 16.780 8.667 0.410 1.00 46.91 291 PRO A CA 1
ATOM 2187 C C . PRO A 1 291 ? 16.619 7.960 -0.957 1.00 46.91 291 PRO A C 1
ATOM 2189 O O . PRO A 1 291 ? 16.223 8.598 -1.933 1.00 46.91 291 PRO A O 1
ATOM 2192 N N . PRO A 1 292 ? 16.824 6.630 -1.034 1.00 54.22 292 PRO A N 1
ATOM 2193 C CA . PRO A 1 292 ? 16.013 5.779 -1.893 1.00 54.22 292 PRO A CA 1
ATOM 2194 C C . PRO A 1 292 ? 14.605 5.637 -1.284 1.00 54.22 292 PRO A C 1
ATOM 2196 O O . PRO A 1 292 ? 14.414 5.742 -0.074 1.00 54.22 292 PRO A O 1
ATOM 2199 N N . GLU A 1 293 ? 13.601 5.430 -2.124 1.00 73.69 293 GLU A N 1
ATOM 2200 C CA . GLU A 1 293 ? 12.193 5.509 -1.713 1.00 73.69 293 GLU A CA 1
ATOM 2201 C C . GLU A 1 293 ? 11.780 4.218 -0.986 1.00 73.69 293 GLU A C 1
ATOM 2203 O O . GLU A 1 293 ? 12.193 3.130 -1.401 1.00 73.69 293 GLU A O 1
ATOM 2208 N N . ILE A 1 294 ? 10.963 4.299 0.075 1.00 80.62 294 ILE A N 1
ATOM 2209 C CA . ILE A 1 294 ? 10.656 3.148 0.958 1.00 80.62 294 ILE A CA 1
ATOM 2210 C C . ILE A 1 294 ? 10.254 1.895 0.164 1.00 80.62 294 ILE A C 1
ATOM 2212 O O . ILE A 1 294 ? 10.886 0.844 0.291 1.00 80.62 294 ILE A O 1
ATOM 2216 N N . LEU A 1 295 ? 9.253 2.021 -0.715 1.00 84.69 295 LEU A N 1
ATOM 2217 C CA . LEU A 1 295 ? 8.708 0.888 -1.470 1.00 84.69 295 LEU A CA 1
ATOM 2218 C C . LEU A 1 295 ? 9.579 0.445 -2.654 1.00 84.69 295 LEU A C 1
ATOM 2220 O O . LEU A 1 295 ? 9.334 -0.621 -3.217 1.00 84.69 295 LEU A O 1
ATOM 2224 N N . ASN A 1 296 ? 10.603 1.214 -3.033 1.00 79.69 296 ASN A N 1
ATOM 2225 C CA . ASN A 1 296 ? 11.637 0.756 -3.964 1.00 79.69 296 ASN A CA 1
ATOM 2226 C C . ASN A 1 296 ? 12.823 0.103 -3.244 1.00 79.69 296 ASN A C 1
ATOM 2228 O O . ASN A 1 296 ? 13.497 -0.735 -3.837 1.00 79.69 296 ASN A O 1
ATOM 2232 N N . THR A 1 297 ? 13.045 0.438 -1.971 1.00 76.44 297 THR A N 1
ATOM 2233 C CA . THR A 1 297 ? 14.155 -0.081 -1.166 1.00 76.44 297 THR A CA 1
ATOM 2234 C C . THR A 1 297 ? 13.870 -1.511 -0.696 1.00 76.44 297 THR A C 1
ATOM 2236 O O . THR A 1 297 ? 14.660 -2.407 -0.972 1.00 76.44 297 THR A O 1
ATOM 2239 N N . TRP A 1 298 ? 12.709 -1.761 -0.081 1.00 83.56 298 TRP A N 1
ATOM 2240 C CA . TRP A 1 298 ? 12.270 -3.099 0.351 1.00 83.56 298 TRP A CA 1
ATOM 2241 C C . TRP A 1 298 ? 10.902 -3.496 -0.221 1.00 83.56 298 TRP A C 1
ATOM 2243 O O . TRP A 1 298 ? 10.273 -2.740 -0.962 1.00 83.56 298 TRP A O 1
ATOM 2253 N N . GLN A 1 299 ? 10.473 -4.732 0.047 1.00 89.19 299 GLN A N 1
ATOM 2254 C CA . GLN A 1 299 ? 9.155 -5.260 -0.298 1.00 89.19 299 GLN A CA 1
ATOM 2255 C C . GLN A 1 299 ? 8.313 -5.387 0.970 1.00 89.19 299 GLN A C 1
ATOM 2257 O O . GLN A 1 299 ? 8.657 -6.122 1.895 1.00 89.19 299 GLN A O 1
ATOM 2262 N N . THR A 1 300 ? 7.176 -4.701 0.978 1.00 92.00 300 THR A N 1
ATOM 2263 C CA . THR A 1 300 ? 6.125 -4.891 1.979 1.00 92.00 300 THR A CA 1
ATOM 2264 C C . THR A 1 300 ? 5.338 -6.175 1.710 1.00 92.00 300 THR A C 1
ATOM 2266 O O . THR A 1 300 ? 5.126 -6.555 0.556 1.00 92.00 300 THR A O 1
ATOM 2269 N N . SER A 1 301 ? 4.899 -6.829 2.782 1.00 94.56 301 SER A N 1
ATOM 2270 C CA . SER A 1 301 ? 3.988 -7.977 2.767 1.00 94.56 301 SER A CA 1
ATOM 2271 C C . SER A 1 301 ? 2.526 -7.534 2.807 1.00 94.56 301 SER A C 1
ATOM 2273 O O . SER A 1 301 ? 1.687 -8.157 2.158 1.00 94.56 301 SER A O 1
ATOM 2275 N N . VAL A 1 302 ? 2.231 -6.447 3.532 1.00 97.88 302 VAL A N 1
ATOM 2276 C CA . VAL A 1 302 ? 0.885 -5.879 3.691 1.00 97.88 302 VAL A CA 1
ATOM 2277 C C . VAL A 1 302 ? 0.951 -4.353 3.704 1.00 97.88 302 VAL A C 1
ATOM 2279 O O . VAL A 1 302 ? 1.609 -3.779 4.568 1.00 97.88 302 VAL A O 1
ATOM 2282 N N . ILE A 1 303 ? 0.215 -3.689 2.815 1.00 97.94 303 ILE A N 1
ATOM 2283 C CA . ILE A 1 303 ? -0.039 -2.244 2.888 1.00 97.94 303 ILE A CA 1
ATOM 2284 C C . ILE A 1 303 ? -1.418 -2.036 3.507 1.00 97.94 303 ILE A C 1
ATOM 2286 O O . ILE A 1 303 ? -2.422 -2.434 2.917 1.00 97.94 303 ILE A O 1
ATOM 2290 N N . LYS A 1 304 ? -1.482 -1.388 4.672 1.00 97.50 304 LYS A N 1
ATOM 2291 C CA . LYS A 1 304 ? -2.736 -1.005 5.337 1.00 97.50 304 LYS A CA 1
ATOM 2292 C C . LYS A 1 304 ? -2.871 0.513 5.317 1.00 97.50 304 LYS A C 1
ATOM 2294 O O . LYS A 1 304 ? -1.939 1.195 5.706 1.00 97.50 304 LYS A O 1
ATOM 2299 N N . GLY A 1 305 ? -4.024 1.043 4.914 1.00 95.62 305 GLY A N 1
ATOM 2300 C CA . GLY A 1 305 ? -4.280 2.488 4.902 1.00 95.62 305 GLY A CA 1
ATOM 2301 C C . GLY A 1 305 ? -5.758 2.825 4.721 1.00 95.62 305 GLY A C 1
ATOM 2302 O O . GLY A 1 305 ? -6.577 1.947 4.442 1.00 95.62 305 GLY A O 1
ATOM 2303 N N . ASN A 1 306 ? -6.117 4.094 4.891 1.00 94.19 306 ASN A N 1
ATOM 2304 C CA . ASN A 1 306 ? -7.449 4.592 4.544 1.00 94.19 306 ASN A CA 1
ATOM 2305 C C . ASN A 1 306 ? -7.561 4.970 3.053 1.00 94.19 306 ASN A C 1
ATOM 2307 O O . ASN A 1 306 ? -6.604 4.853 2.285 1.00 94.19 306 ASN A O 1
ATOM 2311 N N . ALA A 1 307 ? -8.753 5.388 2.621 1.00 93.06 307 ALA A N 1
ATOM 2312 C CA . ALA A 1 307 ? -9.050 5.598 1.207 1.00 93.06 307 ALA A CA 1
ATOM 2313 C C . ALA A 1 307 ? -8.180 6.695 0.562 1.00 93.06 307 ALA A C 1
ATOM 2315 O O . ALA A 1 307 ? -7.599 6.455 -0.494 1.00 93.06 307 ALA A O 1
ATOM 2316 N N . GLY A 1 308 ? -8.013 7.849 1.214 1.00 90.50 308 GLY A N 1
ATOM 2317 C CA . GLY A 1 308 ? -7.152 8.935 0.726 1.00 90.50 308 GLY A CA 1
ATOM 2318 C C . GLY A 1 308 ? -5.661 8.573 0.723 1.00 90.50 308 GLY A C 1
ATOM 2319 O O . GLY A 1 308 ? -4.928 8.935 -0.197 1.00 90.50 308 GLY A O 1
ATOM 2320 N N . GLU A 1 309 ? -5.202 7.798 1.709 1.00 94.06 309 GLU A N 1
ATOM 2321 C CA . GLU A 1 309 ? -3.818 7.305 1.771 1.00 94.06 309 GLU A CA 1
ATOM 2322 C C . GLU A 1 309 ? -3.507 6.332 0.631 1.00 94.06 309 GLU A C 1
ATOM 2324 O O . GLU A 1 309 ? -2.510 6.496 -0.077 1.00 94.06 309 GLU A O 1
ATOM 2329 N N . LEU A 1 310 ? -4.380 5.346 0.403 1.00 94.50 310 LEU A N 1
ATOM 2330 C CA . LEU A 1 310 ? -4.198 4.389 -0.684 1.00 94.50 310 LEU A CA 1
ATOM 2331 C C . LEU A 1 310 ? -4.422 5.034 -2.059 1.00 94.50 310 LEU A C 1
ATOM 2333 O O . LEU A 1 310 ? -3.707 4.682 -2.995 1.00 94.50 310 LEU A O 1
ATOM 2337 N N . ALA A 1 311 ? -5.328 6.009 -2.200 1.00 91.12 311 ALA A N 1
ATOM 2338 C CA . ALA A 1 311 ? -5.487 6.781 -3.436 1.00 91.12 311 ALA A CA 1
ATOM 2339 C C . ALA A 1 311 ? -4.190 7.525 -3.792 1.00 91.12 311 ALA A C 1
ATOM 2341 O O . ALA A 1 311 ? -3.654 7.352 -4.892 1.00 91.12 311 ALA A O 1
ATOM 2342 N N . ALA A 1 312 ? -3.618 8.259 -2.831 1.00 89.75 312 ALA A N 1
ATOM 2343 C CA . ALA A 1 312 ? -2.362 8.982 -3.005 1.00 89.75 312 ALA A CA 1
ATOM 2344 C C . ALA A 1 312 ? -1.158 8.065 -3.298 1.00 89.75 312 ALA A C 1
ATOM 2346 O O . ALA A 1 312 ? -0.254 8.474 -4.033 1.00 89.75 312 ALA A O 1
ATOM 2347 N N . LEU A 1 313 ? -1.156 6.835 -2.766 1.00 89.56 313 LEU A N 1
ATOM 2348 C CA . LEU A 1 313 ? -0.153 5.797 -3.038 1.00 89.56 313 LEU A CA 1
ATOM 2349 C C . LEU A 1 313 ? -0.323 5.139 -4.420 1.00 89.56 313 LEU A C 1
ATOM 2351 O O . LEU A 1 313 ? 0.658 4.837 -5.109 1.00 89.56 313 LEU A O 1
ATOM 2355 N N . ALA A 1 314 ? -1.570 4.907 -4.832 1.00 88.56 314 ALA A N 1
ATOM 2356 C CA . ALA A 1 314 ? -1.910 4.356 -6.137 1.00 88.56 314 ALA A CA 1
ATOM 2357 C C . ALA A 1 314 ? -1.587 5.345 -7.267 1.00 88.56 314 ALA A C 1
ATOM 2359 O O . ALA A 1 314 ? -1.127 4.912 -8.326 1.00 88.56 314 ALA A O 1
ATOM 2360 N N . GLY A 1 315 ? -1.791 6.642 -7.007 1.00 86.75 315 GLY A N 1
ATOM 2361 C CA . GLY A 1 315 ? -1.804 7.722 -7.996 1.00 86.75 315 GLY A CA 1
ATOM 2362 C C . GLY A 1 315 ? -3.217 8.129 -8.439 1.00 86.75 315 GLY A C 1
ATOM 2363 O O . GLY A 1 315 ? -3.349 8.792 -9.461 1.00 86.75 315 GLY A O 1
ATOM 2364 N N . SER A 1 316 ? -4.260 7.726 -7.704 1.00 84.25 316 SER A N 1
ATOM 2365 C CA . SER A 1 316 ? -5.654 8.087 -7.995 1.00 84.25 316 SER A CA 1
ATOM 2366 C C . SER A 1 316 ? -6.014 9.456 -7.410 1.00 84.25 316 SER A C 1
ATOM 2368 O O . SER A 1 316 ? -5.549 9.811 -6.328 1.00 84.25 316 SER A O 1
ATOM 2370 N N . ALA A 1 317 ? -6.875 10.191 -8.117 1.00 81.56 317 ALA A N 1
ATOM 2371 C CA . ALA A 1 317 ? -7.516 11.425 -7.654 1.00 81.56 317 ALA A CA 1
ATOM 2372 C C . ALA A 1 317 ? -8.968 11.201 -7.170 1.00 81.56 317 ALA A C 1
ATOM 2374 O O . ALA A 1 317 ? -9.658 12.153 -6.834 1.00 81.56 317 ALA A O 1
ATOM 2375 N N . GLU A 1 318 ? -9.443 9.951 -7.144 1.00 81.38 318 GLU A N 1
ATOM 2376 C CA . GLU A 1 318 ? -10.829 9.597 -6.792 1.00 81.38 318 GLU A CA 1
ATOM 2377 C C . GLU A 1 318 ? -11.174 9.849 -5.312 1.00 81.38 318 GLU A C 1
ATOM 2379 O O . GLU A 1 318 ? -12.341 10.031 -4.973 1.00 81.38 318 GLU A O 1
ATOM 2384 N N . VAL A 1 319 ? -10.170 9.865 -4.428 1.00 79.44 319 VAL A N 1
ATOM 2385 C CA . VAL A 1 319 ? -10.340 10.147 -2.997 1.00 79.44 319 VAL A CA 1
ATOM 2386 C C . VAL A 1 319 ? -9.217 11.059 -2.513 1.00 79.44 319 VAL A C 1
ATOM 2388 O O . VAL A 1 319 ? -8.040 10.715 -2.611 1.00 79.44 319 VAL A O 1
ATOM 2391 N N . GLU A 1 320 ? -9.584 12.207 -1.951 1.00 74.44 320 GLU A N 1
ATOM 2392 C CA . GLU A 1 320 ? -8.643 13.161 -1.361 1.00 74.44 320 GLU A CA 1
ATOM 2393 C C . GLU A 1 320 ? -8.387 12.888 0.133 1.00 74.44 320 GLU A C 1
ATOM 2395 O O . GLU A 1 320 ? -9.192 12.259 0.827 1.00 74.44 320 GLU A O 1
ATOM 2400 N N . SER A 1 321 ? -7.265 13.398 0.653 1.00 71.00 321 SER A N 1
ATOM 2401 C CA . SER A 1 321 ? -6.882 13.297 2.068 1.00 71.00 321 SER A CA 1
ATOM 2402 C C . SER A 1 321 ? -6.832 14.666 2.750 1.00 71.00 321 SER A C 1
ATOM 2404 O O . SER A 1 321 ? -6.053 15.533 2.347 1.00 71.00 321 SER A O 1
ATOM 2406 N N . ARG A 1 322 ? -7.572 14.843 3.849 1.00 65.94 322 ARG A N 1
ATOM 2407 C CA . ARG A 1 322 ? -7.482 16.011 4.735 1.00 65.94 322 ARG A CA 1
ATOM 2408 C C . ARG A 1 322 ? -6.516 15.714 5.883 1.00 65.94 322 ARG A C 1
ATOM 2410 O O . ARG A 1 322 ? -6.919 15.391 6.996 1.00 65.94 322 ARG A O 1
ATOM 2417 N N . GLY A 1 323 ? -5.218 15.822 5.611 1.00 72.62 323 GLY A N 1
ATOM 2418 C CA . GLY A 1 323 ? -4.194 15.394 6.565 1.00 72.62 323 GLY A CA 1
ATOM 2419 C C . GLY A 1 323 ? -4.134 13.868 6.625 1.00 72.62 323 GLY A C 1
ATOM 2420 O O . GLY A 1 323 ? -3.772 13.241 5.634 1.00 72.62 323 GLY A O 1
ATOM 2421 N N . VAL A 1 324 ? -4.476 13.273 7.769 1.00 56.31 324 VAL A N 1
ATOM 2422 C CA . VAL A 1 324 ? -4.565 11.805 7.896 1.00 56.31 324 VAL A CA 1
ATOM 2423 C C . VAL A 1 324 ? -5.946 11.252 7.536 1.00 56.31 324 VAL A C 1
ATOM 2425 O O . VAL A 1 324 ? -6.045 10.071 7.239 1.00 56.31 324 VAL A O 1
ATOM 2428 N N . ASP A 1 325 ? -6.997 12.074 7.511 1.00 70.06 325 ASP A N 1
ATOM 2429 C CA . ASP A 1 325 ? -8.366 11.616 7.247 1.00 70.06 325 ASP A CA 1
ATOM 2430 C C . ASP A 1 325 ? -8.696 11.577 5.744 1.00 70.06 325 ASP A C 1
ATOM 2432 O O . ASP A 1 325 ? -8.193 12.383 4.961 1.00 70.06 325 ASP A O 1
ATOM 2436 N N . SER A 1 326 ? -9.589 10.673 5.329 1.00 73.75 326 SER A N 1
ATOM 2437 C CA . SER A 1 326 ? -10.157 10.659 3.967 1.00 73.75 326 SER A CA 1
ATOM 2438 C C . SER A 1 326 ? -11.296 11.675 3.811 1.00 73.75 326 SER A C 1
ATOM 2440 O O . SER A 1 326 ? -12.066 11.895 4.745 1.00 73.75 326 SER A O 1
ATOM 2442 N N . ILE A 1 327 ? -11.453 12.241 2.613 1.00 69.88 327 ILE A N 1
ATOM 2443 C CA . ILE A 1 327 ? -12.597 13.085 2.232 1.00 69.88 327 ILE A CA 1
ATOM 2444 C C . ILE A 1 327 ? -13.610 12.254 1.423 1.00 69.88 327 ILE A C 1
ATOM 2446 O O . ILE A 1 327 ? -13.231 11.442 0.583 1.00 69.88 327 ILE A O 1
ATOM 2450 N N . GLY A 1 328 ? -14.909 12.477 1.648 1.00 68.94 328 GLY A N 1
ATOM 2451 C CA . GLY A 1 328 ? -15.989 11.868 0.862 1.00 68.94 328 GLY A CA 1
ATOM 2452 C C . GLY A 1 328 ? -16.350 10.433 1.269 1.00 68.94 328 GLY A C 1
ATOM 2453 O O . GLY A 1 328 ? -16.125 10.008 2.400 1.00 68.94 328 GLY A O 1
ATOM 2454 N N . SER A 1 329 ? -16.965 9.692 0.344 1.00 71.44 329 SER A N 1
ATOM 2455 C CA . SER A 1 329 ? -17.467 8.322 0.553 1.00 71.44 329 SER A CA 1
ATOM 2456 C C . SER A 1 329 ? -16.407 7.220 0.427 1.00 71.44 329 SER A C 1
ATOM 2458 O O . SER A 1 329 ? -16.704 6.063 0.724 1.00 71.44 329 SER A O 1
ATOM 2460 N N . GLY A 1 330 ? -15.194 7.557 -0.020 1.00 82.69 330 GLY A N 1
ATOM 2461 C CA . GLY A 1 330 ? -14.229 6.590 -0.548 1.00 82.69 330 GLY A CA 1
ATOM 2462 C C . GLY A 1 330 ? -14.515 6.220 -2.011 1.00 82.69 330 GLY A C 1
ATOM 2463 O O . GLY A 1 330 ? -15.361 6.839 -2.657 1.00 82.69 330 GLY A O 1
ATOM 2464 N N . PHE A 1 331 ? -13.787 5.221 -2.521 1.00 84.50 331 PHE A N 1
ATOM 2465 C CA . PHE A 1 331 ? -13.850 4.764 -3.917 1.00 84.50 331 PHE A CA 1
ATOM 2466 C C . PHE A 1 331 ? -15.241 4.261 -4.332 1.00 84.50 331 PHE A C 1
ATOM 2468 O O . PHE A 1 331 ? -15.965 3.677 -3.524 1.00 84.50 331 PHE A O 1
ATOM 2475 N N . ASN A 1 332 ? -15.564 4.402 -5.619 1.00 86.06 332 ASN A N 1
ATOM 2476 C CA . ASN A 1 332 ? -16.790 3.883 -6.230 1.00 86.06 332 ASN A CA 1
ATOM 2477 C C . ASN A 1 332 ? -16.736 2.353 -6.393 1.00 86.06 332 ASN A C 1
ATOM 2479 O O . ASN A 1 332 ? -17.708 1.666 -6.089 1.00 86.06 332 ASN A O 1
ATOM 2483 N N . ASP A 1 333 ? -15.584 1.816 -6.815 1.00 88.31 333 ASP A N 1
ATOM 2484 C CA . ASP A 1 333 ? -15.289 0.375 -6.801 1.00 88.31 333 ASP A CA 1
ATOM 2485 C C . ASP A 1 333 ? -14.049 0.084 -5.928 1.00 88.31 333 ASP A C 1
ATOM 2487 O O . ASP A 1 333 ? -12.929 -0.069 -6.436 1.00 88.31 333 ASP A O 1
ATOM 2491 N N . PRO A 1 334 ? -14.221 -0.013 -4.595 1.00 88.06 334 PRO A N 1
ATOM 2492 C CA . PRO A 1 334 ? -13.127 -0.345 -3.689 1.00 88.06 334 PRO A CA 1
ATOM 2493 C C . PRO A 1 334 ? -12.580 -1.761 -3.923 1.00 88.06 334 PRO A C 1
ATOM 2495 O O . PRO A 1 334 ? -11.411 -2.004 -3.635 1.00 88.06 334 PRO A O 1
ATOM 2498 N N . VAL A 1 335 ? -13.382 -2.686 -4.469 1.00 88.44 335 VAL A N 1
ATOM 2499 C CA . VAL A 1 335 ? -13.013 -4.095 -4.693 1.00 88.44 335 VAL A CA 1
ATOM 2500 C C . VAL A 1 335 ? -11.995 -4.204 -5.828 1.00 88.44 335 VAL A C 1
ATOM 2502 O O . VAL A 1 335 ? -10.939 -4.820 -5.667 1.00 88.44 335 VAL A O 1
ATOM 2505 N N . THR A 1 336 ? -12.271 -3.575 -6.970 1.00 88.12 336 THR A N 1
ATOM 2506 C CA . THR A 1 336 ? -11.326 -3.504 -8.091 1.00 88.12 336 THR A CA 1
ATOM 2507 C C . THR A 1 336 ? -10.126 -2.625 -7.753 1.00 88.12 336 THR A C 1
ATOM 2509 O O . THR A 1 336 ? -9.007 -2.967 -8.143 1.00 88.12 336 THR A O 1
ATOM 2512 N N . PHE A 1 337 ? -10.314 -1.554 -6.971 1.00 93.56 337 PHE A N 1
ATOM 2513 C CA . PHE A 1 337 ? -9.212 -0.725 -6.487 1.00 93.56 337 PHE A CA 1
ATOM 2514 C C . PHE A 1 337 ? -8.187 -1.533 -5.671 1.00 93.56 337 PHE A C 1
ATOM 2516 O O . PHE A 1 337 ? -7.018 -1.589 -6.067 1.00 93.56 337 PHE A O 1
ATOM 2523 N N . VAL A 1 338 ? -8.592 -2.214 -4.584 1.00 92.69 338 VAL A N 1
ATOM 2524 C CA . VAL A 1 338 ? -7.628 -2.963 -3.750 1.00 92.69 338 VAL A CA 1
ATOM 2525 C C . VAL A 1 338 ? -6.987 -4.120 -4.509 1.00 92.69 338 VAL A C 1
ATOM 2527 O O . VAL A 1 338 ? -5.784 -4.337 -4.373 1.00 92.69 338 VAL A O 1
ATOM 2530 N N . ARG A 1 339 ? -7.742 -4.805 -5.382 1.00 90.19 339 ARG A N 1
ATOM 2531 C CA . ARG A 1 339 ? -7.215 -5.887 -6.226 1.00 90.19 339 ARG A CA 1
ATOM 2532 C C . ARG A 1 339 ? -6.128 -5.378 -7.177 1.00 90.19 339 ARG A C 1
ATOM 2534 O O . ARG A 1 339 ? -5.083 -6.010 -7.319 1.00 90.19 339 ARG A O 1
ATOM 2541 N N . ASN A 1 340 ? -6.343 -4.227 -7.814 1.00 91.00 340 ASN A N 1
ATOM 2542 C CA . ASN A 1 340 ? -5.371 -3.638 -8.734 1.00 91.00 340 ASN A CA 1
ATOM 2543 C C . ASN A 1 340 ? -4.151 -3.049 -8.013 1.00 91.00 340 ASN A C 1
ATOM 2545 O O . ASN A 1 340 ? -3.045 -3.125 -8.553 1.00 91.00 340 ASN A O 1
ATOM 2549 N N . LEU A 1 341 ? -4.319 -2.512 -6.799 1.00 93.69 341 LEU A N 1
ATOM 2550 C CA . LEU A 1 341 ? -3.196 -2.039 -5.988 1.00 93.69 341 LEU A CA 1
ATOM 2551 C C . LEU A 1 341 ? -2.346 -3.214 -5.474 1.00 93.69 341 LEU A C 1
ATOM 2553 O O . LEU A 1 341 ? -1.131 -3.183 -5.639 1.00 93.69 341 LEU A O 1
ATOM 2557 N N . ALA A 1 342 ? -2.959 -4.293 -4.977 1.00 93.12 342 ALA A N 1
ATOM 2558 C CA . ALA A 1 342 ? -2.253 -5.511 -4.565 1.00 93.12 342 ALA A CA 1
ATOM 2559 C C . ALA A 1 342 ? -1.449 -6.139 -5.722 1.00 93.12 342 ALA A C 1
ATOM 2561 O O . ALA A 1 342 ? -0.279 -6.493 -5.564 1.00 93.12 342 ALA A O 1
ATOM 2562 N N . ARG A 1 343 ? -2.027 -6.171 -6.934 1.00 90.94 343 ARG A N 1
ATOM 2563 C CA . ARG A 1 343 ? -1.328 -6.584 -8.167 1.00 90.94 343 ARG A CA 1
ATOM 2564 C C . ARG A 1 343 ? -0.125 -5.703 -8.517 1.00 90.94 343 ARG A C 1
ATOM 2566 O O . ARG A 1 343 ? 0.880 -6.240 -8.972 1.00 90.94 343 ARG A O 1
ATOM 2573 N N . LYS A 1 344 ? -0.233 -4.382 -8.332 1.00 90.25 344 LYS A N 1
ATOM 2574 C CA . LYS A 1 344 ? 0.823 -3.394 -8.628 1.00 90.25 344 LYS A CA 1
ATOM 2575 C C . LYS A 1 344 ? 1.969 -3.463 -7.615 1.00 90.25 344 LYS A C 1
ATOM 2577 O O . LYS A 1 344 ? 3.128 -3.519 -8.002 1.00 90.25 344 LYS A O 1
ATOM 2582 N N . GLU A 1 345 ? 1.643 -3.452 -6.326 1.00 90.62 345 GLU A N 1
ATOM 2583 C CA . GLU A 1 345 ? 2.623 -3.386 -5.232 1.00 90.62 345 GLU A CA 1
ATOM 2584 C C . GLU A 1 345 ? 3.162 -4.776 -4.830 1.00 90.62 345 GLU A C 1
ATOM 2586 O O . GLU A 1 345 ? 4.128 -4.880 -4.070 1.00 90.62 345 GLU A O 1
ATOM 2591 N N . ARG A 1 346 ? 2.570 -5.848 -5.385 1.00 91.12 346 ARG A N 1
ATOM 2592 C CA . ARG A 1 346 ? 2.940 -7.261 -5.185 1.00 91.12 346 ARG A CA 1
ATOM 2593 C C . ARG A 1 346 ? 2.852 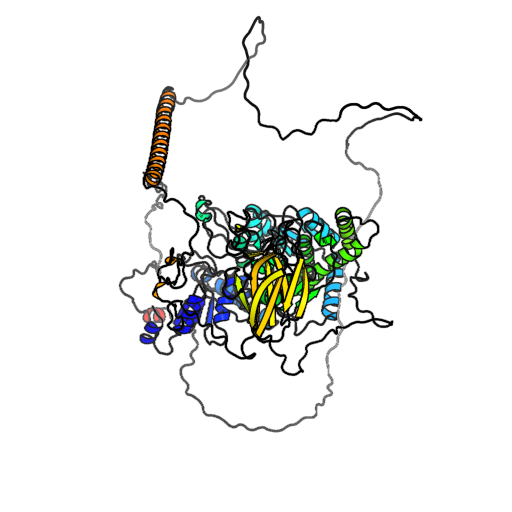-7.688 -3.714 1.00 91.12 346 ARG A C 1
ATOM 2595 O O . ARG A 1 346 ? 3.727 -8.384 -3.211 1.00 91.12 346 ARG A O 1
ATOM 2602 N N . CYS A 1 347 ? 1.801 -7.258 -3.026 1.00 93.44 347 CYS A N 1
ATOM 2603 C CA . CYS A 1 347 ? 1.580 -7.474 -1.595 1.00 93.44 347 CYS A CA 1
ATOM 2604 C C . CYS A 1 347 ? 0.081 -7.574 -1.275 1.00 93.44 347 CYS A C 1
ATOM 2606 O O . CYS A 1 347 ? -0.758 -7.300 -2.134 1.00 93.44 347 CYS A O 1
ATOM 2608 N N . ILE A 1 348 ? -0.261 -7.917 -0.029 1.00 96.94 348 ILE A N 1
ATOM 2609 C CA . ILE A 1 348 ? -1.634 -7.755 0.459 1.00 96.94 348 ILE A CA 1
ATOM 2610 C C . ILE A 1 348 ? -1.946 -6.257 0.589 1.00 96.94 348 ILE A C 1
ATOM 2612 O O . ILE A 1 348 ? -1.117 -5.486 1.071 1.00 96.94 348 ILE A O 1
ATOM 2616 N N . VAL A 1 349 ? -3.154 -5.840 0.216 1.00 97.94 349 VAL A N 1
ATOM 2617 C CA . VAL A 1 349 ? -3.660 -4.478 0.447 1.00 97.94 349 VAL A CA 1
ATOM 2618 C C . VAL A 1 349 ? -4.882 -4.534 1.351 1.00 97.94 349 VAL A C 1
ATOM 2620 O O . VAL A 1 349 ? -5.819 -5.274 1.066 1.00 97.94 349 VAL A O 1
ATOM 2623 N N . ALA A 1 350 ? -4.879 -3.726 2.412 1.00 98.06 350 ALA A N 1
ATOM 2624 C CA . ALA A 1 350 ? -5.983 -3.530 3.343 1.00 98.06 350 ALA A CA 1
ATOM 2625 C C . ALA A 1 350 ? -6.435 -2.060 3.345 1.00 98.06 350 ALA A C 1
ATOM 2627 O O . ALA A 1 350 ? -5.824 -1.199 3.983 1.00 98.06 350 ALA A O 1
ATOM 2628 N N . LEU A 1 351 ? -7.527 -1.785 2.636 1.00 97.19 351 LEU A N 1
ATOM 2629 C CA . LEU A 1 351 ? -8.258 -0.522 2.708 1.00 97.19 351 LEU A CA 1
ATOM 2630 C C . LEU A 1 351 ? -9.163 -0.553 3.940 1.00 97.19 351 LEU A C 1
ATOM 2632 O O . LEU A 1 351 ? -10.078 -1.371 3.975 1.00 97.19 351 LEU A O 1
ATOM 2636 N N . THR A 1 352 ? -8.939 0.327 4.920 1.00 95.06 352 THR A N 1
ATOM 2637 C CA . THR A 1 352 ? -9.760 0.374 6.146 1.00 95.06 352 THR A CA 1
ATOM 2638 C C . THR A 1 352 ? -10.696 1.582 6.229 1.00 95.06 352 THR A C 1
ATOM 2640 O O . THR A 1 352 ? -10.325 2.676 5.797 1.00 95.06 352 THR A O 1
ATOM 2643 N N . GLY A 1 353 ? -11.884 1.406 6.819 1.00 91.31 353 GLY A N 1
ATOM 2644 C CA . GLY A 1 353 ? -12.921 2.439 6.943 1.00 91.31 353 GLY A CA 1
ATOM 2645 C C . GLY A 1 353 ? -14.175 1.971 7.699 1.00 91.31 353 GLY A C 1
ATOM 2646 O O . GLY A 1 353 ? -14.083 1.308 8.722 1.00 91.31 353 GLY A O 1
ATOM 2647 N N . LYS A 1 354 ? -15.378 2.317 7.205 1.00 88.94 354 LYS A N 1
ATOM 2648 C CA . LYS A 1 354 ? -16.667 1.762 7.701 1.00 88.94 354 LYS A CA 1
ATOM 2649 C C . LYS A 1 354 ? -16.917 0.318 7.214 1.00 88.94 354 LYS A C 1
ATOM 2651 O O . LYS A 1 354 ? -17.835 -0.372 7.650 1.00 88.94 354 LYS A O 1
ATOM 2656 N N . THR A 1 355 ? -16.158 -0.116 6.224 1.00 87.69 355 THR A N 1
ATOM 2657 C CA . THR A 1 355 ? -16.134 -1.472 5.683 1.00 87.69 355 THR A CA 1
ATOM 2658 C C . THR A 1 355 ? -14.727 -1.639 5.150 1.00 87.69 355 THR A C 1
ATOM 2660 O O . THR A 1 355 ? -14.288 -0.805 4.353 1.00 87.69 355 THR A O 1
ATOM 2663 N N . ASP A 1 356 ? -14.026 -2.659 5.623 1.00 93.69 356 ASP A N 1
ATOM 2664 C CA . ASP A 1 356 ? -12.636 -2.892 5.259 1.00 93.69 356 ASP A CA 1
ATOM 2665 C C . ASP A 1 356 ? -12.567 -3.858 4.072 1.00 93.69 356 ASP A C 1
ATOM 2667 O O . ASP A 1 356 ? -13.352 -4.803 3.977 1.00 93.69 356 ASP A O 1
ATOM 2671 N N . TYR A 1 357 ? -11.625 -3.625 3.163 1.00 94.88 357 TYR A N 1
ATOM 2672 C CA . TYR A 1 357 ? -11.409 -4.446 1.973 1.00 94.88 357 TYR A CA 1
ATOM 2673 C C . TYR A 1 357 ? -9.968 -4.950 1.979 1.00 94.88 357 TYR A C 1
ATOM 2675 O O . TYR A 1 357 ? -9.031 -4.153 1.894 1.00 94.88 357 TYR A O 1
ATOM 2683 N N . VAL A 1 358 ? -9.792 -6.269 2.072 1.00 95.94 358 VAL A N 1
ATOM 2684 C CA . VAL A 1 358 ? -8.479 -6.932 2.076 1.00 95.94 358 VAL A CA 1
ATOM 2685 C C . VAL A 1 358 ? -8.316 -7.725 0.783 1.00 95.94 358 VAL A C 1
ATOM 2687 O O . VAL A 1 358 ? -9.225 -8.461 0.412 1.00 95.94 358 VAL A O 1
ATOM 2690 N N . SER A 1 359 ? -7.181 -7.610 0.090 1.00 92.06 359 SER A N 1
ATOM 2691 C CA . SER A 1 359 ? -6.927 -8.328 -1.169 1.00 92.06 359 SER A CA 1
ATOM 2692 C C . SER A 1 359 ? -5.486 -8.800 -1.320 1.00 92.06 359 SER A C 1
ATOM 2694 O O . SER A 1 359 ? -4.558 -8.063 -1.004 1.00 92.06 359 SER A O 1
ATOM 2696 N N . ASP A 1 360 ? -5.320 -10.001 -1.874 1.00 85.94 360 ASP A N 1
ATOM 2697 C CA . ASP A 1 360 ? -4.059 -10.593 -2.348 1.00 85.94 360 ASP A CA 1
ATOM 2698 C C . ASP A 1 360 ? -3.767 -10.289 -3.840 1.00 85.94 360 ASP A C 1
ATOM 2700 O O . ASP A 1 360 ? -2.755 -10.718 -4.393 1.00 85.94 360 ASP A O 1
ATOM 2704 N N . GLY A 1 361 ? -4.656 -9.549 -4.515 1.00 85.69 361 GLY A N 1
ATOM 2705 C CA . GLY A 1 361 ? -4.613 -9.300 -5.959 1.00 85.69 361 GLY A CA 1
ATOM 2706 C C . GLY A 1 361 ? -5.449 -10.273 -6.802 1.00 85.69 361 GLY A C 1
ATOM 2707 O O . GLY A 1 361 ? -5.566 -10.089 -8.016 1.00 85.69 361 GLY A O 1
ATOM 2708 N N . VAL A 1 362 ? -6.097 -11.265 -6.200 1.00 81.31 362 VAL A N 1
ATOM 2709 C CA . VAL A 1 362 ? -7.062 -12.169 -6.844 1.00 81.31 362 VAL A CA 1
ATOM 2710 C C . VAL A 1 362 ? -8.384 -12.095 -6.078 1.00 81.31 362 VAL A C 1
ATOM 2712 O O . VAL A 1 362 ? -9.376 -11.548 -6.579 1.00 81.31 362 VAL A O 1
ATOM 2715 N N . THR A 1 363 ? -8.347 -12.557 -4.834 1.00 82.44 363 THR A N 1
ATOM 2716 C CA . THR A 1 363 ? -9.415 -12.559 -3.838 1.00 82.44 363 THR A CA 1
ATOM 2717 C C . THR A 1 363 ? -9.608 -11.156 -3.262 1.00 82.44 363 THR A C 1
ATOM 2719 O O . THR A 1 363 ? -8.668 -10.362 -3.177 1.00 82.44 363 THR A O 1
ATOM 2722 N N . VAL A 1 364 ? -10.832 -10.835 -2.838 1.00 87.94 364 VAL A N 1
ATOM 2723 C CA . VAL A 1 364 ? -11.113 -9.657 -2.006 1.00 87.94 364 VAL A CA 1
ATOM 2724 C C . VAL A 1 364 ? -12.059 -10.072 -0.882 1.00 87.94 364 VAL A C 1
ATOM 2726 O O . VAL A 1 364 ? -13.199 -10.443 -1.150 1.00 87.94 364 VAL A O 1
ATOM 2729 N N . ALA A 1 365 ? -11.593 -10.009 0.363 1.00 86.81 365 ALA A N 1
ATOM 2730 C CA . ALA A 1 365 ? -12.434 -10.143 1.547 1.00 86.81 365 ALA A CA 1
ATOM 2731 C C . ALA A 1 365 ? -13.024 -8.774 1.918 1.00 86.81 365 ALA A C 1
ATOM 2733 O O . ALA A 1 365 ? -12.339 -7.753 1.822 1.00 86.81 365 ALA A O 1
ATOM 2734 N N . ILE A 1 366 ? -14.291 -8.757 2.340 1.00 91.62 366 ILE A N 1
ATOM 2735 C CA . ILE A 1 366 ? -15.031 -7.542 2.706 1.00 91.62 366 ILE A CA 1
ATOM 2736 C C . ILE A 1 366 ? -15.502 -7.693 4.152 1.00 91.62 366 ILE A C 1
ATOM 2738 O O . ILE A 1 366 ? -16.371 -8.515 4.436 1.00 91.62 366 ILE A O 1
ATOM 2742 N N . LEU A 1 367 ? -14.929 -6.906 5.058 1.00 87.81 367 LEU A N 1
ATOM 2743 C CA . LEU A 1 367 ? -15.179 -6.981 6.497 1.00 87.81 367 LEU A CA 1
ATOM 2744 C C . LEU A 1 367 ? -16.114 -5.838 6.908 1.00 87.81 367 LEU A C 1
ATOM 2746 O O . LEU A 1 367 ? -15.964 -4.703 6.454 1.00 87.81 367 LEU A O 1
ATOM 2750 N N . ARG A 1 368 ? -17.119 -6.139 7.735 1.00 91.06 368 ARG A N 1
ATOM 2751 C CA . ARG A 1 368 ? -18.175 -5.182 8.133 1.00 91.06 368 ARG A CA 1
ATOM 2752 C C . ARG A 1 368 ? -18.311 -5.009 9.646 1.00 91.06 368 ARG A C 1
ATOM 2754 O O . ARG A 1 368 ? -19.286 -4.410 10.092 1.00 91.06 368 ARG A O 1
ATOM 2761 N N . ASN A 1 369 ? -17.353 -5.538 10.400 1.00 88.12 369 ASN A N 1
ATOM 2762 C CA . ASN A 1 369 ? -17.287 -5.398 11.844 1.00 88.12 369 ASN A CA 1
ATOM 2763 C C . ASN A 1 369 ? -16.717 -4.036 12.258 1.00 88.12 369 ASN A C 1
ATOM 2765 O O . ASN A 1 369 ? -16.065 -3.342 11.478 1.00 88.12 369 ASN A O 1
ATOM 2769 N N . GLY A 1 370 ? -16.909 -3.694 13.526 1.00 91.00 370 GLY A N 1
ATOM 2770 C CA . GLY A 1 370 ? -16.303 -2.546 14.184 1.00 91.00 370 GLY A CA 1
ATOM 2771 C C . GLY A 1 370 ? -17.325 -1.518 14.642 1.00 91.00 370 GLY A C 1
ATOM 2772 O O . GLY A 1 370 ? -18.498 -1.531 14.271 1.00 91.00 370 GLY A O 1
ATOM 2773 N N . HIS A 1 371 ? -16.864 -0.582 15.469 1.00 93.31 371 HIS A N 1
ATOM 2774 C CA . HIS A 1 371 ? -17.731 0.426 16.066 1.00 93.31 371 HIS A CA 1
ATOM 2775 C C . HIS A 1 371 ? -17.226 1.850 15.822 1.00 93.31 371 HIS A C 1
ATOM 2777 O O . HIS A 1 371 ? -16.025 2.118 15.867 1.00 93.31 371 HIS A O 1
ATOM 2783 N N . GLY A 1 372 ? -18.151 2.801 15.638 1.00 93.44 372 GLY A N 1
ATOM 2784 C CA . GLY A 1 372 ? -17.839 4.204 15.325 1.00 93.44 372 GLY A CA 1
ATOM 2785 C C . GLY A 1 372 ? -17.006 4.942 16.385 1.00 93.44 372 GLY A C 1
ATOM 2786 O O . GLY A 1 372 ? -16.463 6.007 16.102 1.00 93.44 372 GLY A O 1
ATOM 2787 N N . LEU A 1 373 ? -16.850 4.374 17.587 1.00 95.12 373 LEU A N 1
ATOM 2788 C CA . LEU A 1 373 ? -15.918 4.877 18.603 1.00 95.12 373 LEU A CA 1
ATOM 2789 C C . LEU A 1 373 ? -14.436 4.681 18.223 1.00 95.12 373 LEU A C 1
ATOM 2791 O O . LEU A 1 373 ? -13.608 5.465 18.683 1.00 95.12 373 LEU A O 1
ATOM 2795 N N . LEU A 1 374 ? -14.095 3.740 17.328 1.00 94.81 374 LEU A N 1
ATOM 2796 C CA . LEU A 1 374 ? -12.745 3.628 16.750 1.00 94.81 374 LEU A CA 1
ATOM 2797 C C . LEU A 1 374 ? -12.348 4.904 15.989 1.00 94.81 374 LEU A C 1
ATOM 2799 O O . LEU A 1 374 ? -11.215 5.363 16.101 1.00 94.81 374 LEU A O 1
ATOM 2803 N N . GLY A 1 375 ? -13.297 5.540 15.295 1.00 91.94 375 GLY A N 1
ATOM 2804 C CA . GLY A 1 375 ? -13.108 6.846 14.648 1.00 91.94 375 GLY A CA 1
ATOM 2805 C C . GLY A 1 375 ? -13.088 8.038 15.616 1.00 91.94 375 GLY A C 1
ATOM 2806 O O . GLY A 1 375 ? -13.105 9.182 15.173 1.00 91.94 375 GLY A O 1
ATOM 2807 N N . ARG A 1 376 ? -13.109 7.801 16.936 1.00 92.56 376 ARG A N 1
ATOM 2808 C CA . ARG A 1 376 ? -13.093 8.844 17.979 1.00 92.56 376 ARG A CA 1
ATOM 2809 C C . ARG A 1 376 ? -11.956 8.698 18.992 1.00 92.56 376 ARG A C 1
ATOM 2811 O O . ARG A 1 376 ? -11.870 9.513 19.909 1.00 92.56 376 ARG A O 1
ATOM 2818 N N . ILE A 1 377 ? -11.089 7.702 18.823 1.00 92.31 377 ILE A N 1
ATOM 2819 C CA . ILE A 1 377 ? -9.810 7.583 19.531 1.00 92.31 377 ILE A CA 1
ATOM 2820 C C . ILE A 1 377 ? -8.674 7.893 18.553 1.00 92.31 377 ILE A C 1
ATOM 2822 O O . ILE A 1 377 ? -8.748 7.538 17.378 1.00 92.31 377 ILE A O 1
ATOM 2826 N N . THR A 1 378 ? -7.613 8.548 19.029 1.00 87.56 378 THR A N 1
ATOM 2827 C CA . THR A 1 378 ? -6.392 8.688 18.222 1.00 87.56 378 THR A CA 1
ATOM 2828 C C . THR A 1 378 ? -5.737 7.319 18.011 1.00 87.56 378 THR A C 1
ATOM 2830 O O . THR A 1 378 ? -5.995 6.382 18.770 1.00 87.56 378 THR A O 1
ATOM 2833 N N . GLY A 1 379 ? -4.928 7.182 16.960 1.00 89.50 379 GLY A N 1
ATOM 2834 C CA . GLY A 1 379 ? -4.134 5.980 16.697 1.00 89.50 379 GLY A CA 1
ATOM 2835 C C . GLY A 1 379 ? -4.905 4.719 16.277 1.00 89.50 379 GLY A C 1
ATOM 2836 O O . GLY A 1 379 ? -4.256 3.703 16.047 1.00 89.50 379 GLY A O 1
ATOM 2837 N N . SER A 1 380 ? -6.238 4.742 16.119 1.00 93.25 380 SER A N 1
ATOM 2838 C CA . SER A 1 380 ? -7.045 3.552 15.768 1.00 93.25 380 SER A CA 1
ATOM 2839 C C . SER A 1 380 ? -6.592 2.849 14.482 1.00 93.25 380 SER A C 1
ATOM 2841 O O . SER A 1 380 ? -6.477 1.622 14.454 1.00 93.25 380 SER A O 1
ATOM 2843 N N . GLY A 1 381 ? -6.258 3.615 13.439 1.00 93.25 381 GLY A N 1
ATOM 2844 C CA . GLY A 1 381 ? -5.673 3.074 12.208 1.00 93.25 381 GLY A CA 1
ATOM 2845 C C . GLY A 1 381 ? -4.308 2.410 12.431 1.00 93.25 381 GLY A C 1
ATOM 2846 O O . GLY A 1 381 ? -4.049 1.347 11.866 1.00 93.25 381 GLY A O 1
ATOM 2847 N N . CYS A 1 382 ? -3.483 2.995 13.303 1.00 94.88 382 CYS A N 1
ATOM 2848 C CA . CYS A 1 382 ? -2.117 2.557 13.599 1.00 94.88 382 CYS A CA 1
ATOM 2849 C C . CYS A 1 382 ? -2.095 1.277 14.446 1.00 94.88 382 CYS A C 1
ATOM 2851 O O . CYS A 1 382 ? -1.365 0.345 14.121 1.00 94.88 382 CYS A O 1
ATOM 2853 N N . ILE A 1 383 ? -2.962 1.177 15.463 1.00 97.19 383 ILE A N 1
ATOM 2854 C CA . ILE A 1 383 ? -3.128 -0.062 16.241 1.00 97.19 383 ILE A CA 1
ATOM 2855 C C . ILE A 1 383 ? -3.712 -1.200 15.389 1.00 97.19 383 ILE A C 1
ATOM 2857 O O . ILE A 1 383 ? -3.410 -2.360 15.652 1.00 97.19 383 ILE A O 1
ATOM 2861 N N . THR A 1 384 ? -4.459 -0.899 14.310 1.00 98.00 384 THR A N 1
ATOM 2862 C CA . THR A 1 384 ? -4.801 -1.928 13.305 1.00 98.00 384 THR A CA 1
ATOM 2863 C C . THR A 1 384 ? -3.535 -2.489 12.654 1.00 98.00 384 THR A C 1
ATOM 2865 O O . THR A 1 384 ? -3.433 -3.695 12.459 1.00 98.00 384 THR A O 1
ATOM 2868 N N . GLY A 1 385 ? -2.561 -1.627 12.339 1.00 97.94 385 GLY A N 1
ATOM 2869 C CA . GLY A 1 385 ? -1.250 -2.027 11.826 1.00 97.94 385 GLY A CA 1
ATOM 2870 C C . GLY A 1 385 ? -0.497 -2.934 12.802 1.00 97.94 385 GLY A C 1
ATOM 2871 O O . GLY A 1 385 ? 0.040 -3.956 12.381 1.00 97.94 385 GLY A O 1
ATOM 2872 N N . SER A 1 386 ? -0.528 -2.627 14.104 1.00 98.25 386 SER A N 1
ATOM 2873 C CA . SER A 1 386 ? 0.055 -3.473 15.159 1.00 98.25 386 SER A CA 1
ATOM 2874 C C . SER A 1 386 ? -0.605 -4.855 15.235 1.00 98.25 386 SER A C 1
ATOM 2876 O O . SER A 1 386 ? 0.098 -5.867 15.305 1.00 98.25 386 SER A O 1
ATOM 2878 N N . CYS A 1 387 ? -1.939 -4.927 15.150 1.00 98.50 387 CYS A N 1
ATOM 2879 C CA . CYS A 1 387 ? -2.655 -6.203 15.083 1.00 98.50 387 CYS A CA 1
ATOM 2880 C C . CYS A 1 387 ? -2.283 -6.995 13.820 1.00 98.50 387 CYS A C 1
ATOM 2882 O O . CYS A 1 387 ? -1.896 -8.156 13.926 1.00 98.50 387 CYS A O 1
ATOM 2884 N N . ILE A 1 388 ? -2.333 -6.373 12.636 1.00 98.69 388 ILE A N 1
ATOM 2885 C CA . ILE A 1 388 ? -1.966 -7.010 11.358 1.00 98.69 388 ILE A CA 1
ATOM 2886 C C . ILE A 1 388 ? -0.527 -7.543 11.408 1.00 98.69 388 ILE A C 1
ATOM 2888 O O . ILE A 1 388 ? -0.301 -8.691 11.038 1.00 98.69 388 ILE A O 1
ATOM 2892 N N . ALA A 1 389 ? 0.437 -6.764 11.911 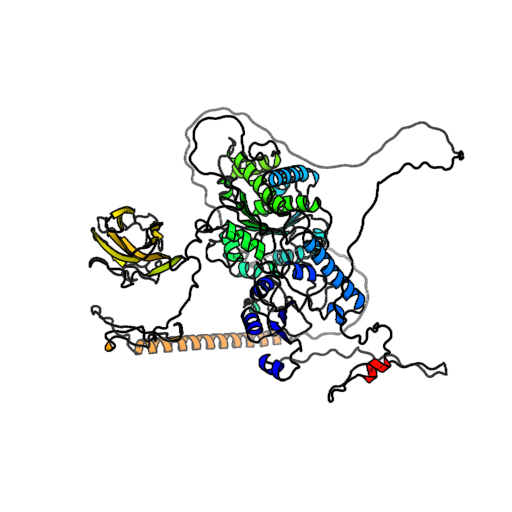1.00 98.44 389 ALA A N 1
ATOM 2893 C CA . ALA A 1 389 ? 1.834 -7.193 12.020 1.00 98.44 389 ALA A CA 1
ATOM 2894 C C . ALA A 1 389 ? 2.000 -8.395 12.960 1.00 98.44 389 ALA A C 1
ATOM 2896 O O . ALA A 1 389 ? 2.691 -9.354 12.616 1.00 98.44 389 ALA A O 1
ATOM 2897 N N . SER A 1 390 ? 1.298 -8.388 14.095 1.00 98.38 390 SER A N 1
ATOM 2898 C CA . SER A 1 390 ? 1.279 -9.512 15.037 1.00 98.38 390 SER A CA 1
ATOM 2899 C C . SER A 1 390 ? 0.707 -10.777 14.395 1.00 98.38 390 SER A C 1
ATOM 2901 O O . SER A 1 390 ? 1.320 -11.840 14.464 1.00 98.38 390 SER A O 1
ATOM 2903 N N . TYR A 1 391 ? -0.440 -10.683 13.720 1.00 97.62 391 TYR A N 1
ATOM 2904 C CA . TYR A 1 391 ? -1.077 -11.842 13.089 1.00 97.62 391 TYR A CA 1
ATOM 2905 C C . TYR A 1 391 ? -0.323 -12.342 11.846 1.00 97.62 391 TYR A C 1
ATOM 2907 O O . TYR A 1 391 ? -0.282 -13.549 11.601 1.00 97.62 391 TYR A O 1
ATOM 2915 N N . CYS A 1 392 ? 0.369 -11.462 11.118 1.00 96.81 392 CYS A N 1
ATOM 2916 C CA . CYS A 1 392 ? 1.306 -11.860 10.065 1.00 96.81 392 CYS A CA 1
ATOM 2917 C C . CYS A 1 392 ? 2.535 -12.595 10.626 1.00 96.81 392 CYS A C 1
ATOM 2919 O O . CYS A 1 392 ? 2.986 -13.558 10.010 1.00 96.81 392 CYS A O 1
ATOM 2921 N N . ALA A 1 393 ? 3.047 -12.216 11.804 1.00 96.06 393 ALA A N 1
ATOM 2922 C CA . ALA A 1 393 ? 4.134 -12.939 12.470 1.00 96.06 393 ALA A CA 1
ATOM 2923 C C . ALA A 1 393 ? 3.740 -14.386 12.824 1.00 96.06 393 ALA A C 1
ATOM 2925 O O . ALA A 1 393 ? 4.491 -15.326 12.556 1.00 96.06 393 ALA A O 1
ATOM 2926 N N . VAL A 1 394 ? 2.531 -14.581 13.371 1.00 94.75 394 VAL A N 1
ATOM 2927 C CA . VAL A 1 394 ? 1.971 -15.919 13.651 1.00 94.75 394 VAL A CA 1
ATOM 2928 C C . VAL A 1 394 ? 1.797 -16.724 12.358 1.00 94.75 394 VAL A C 1
ATOM 2930 O O . VAL A 1 394 ? 2.193 -17.891 12.297 1.00 94.75 394 VAL A O 1
ATOM 2933 N N . ALA A 1 395 ? 1.260 -16.094 11.308 1.00 91.81 395 ALA A N 1
ATOM 2934 C CA . ALA A 1 395 ? 1.081 -16.728 10.005 1.00 91.81 395 ALA A CA 1
ATOM 2935 C C . ALA A 1 395 ? 2.412 -17.119 9.343 1.00 91.81 395 ALA A C 1
ATOM 2937 O O . ALA A 1 395 ? 2.469 -18.157 8.694 1.00 91.81 395 ALA A O 1
ATOM 2938 N N . SER A 1 396 ? 3.481 -16.339 9.535 1.00 89.31 396 SER A N 1
ATOM 2939 C CA . SER A 1 396 ? 4.826 -16.629 9.016 1.00 89.31 396 SER A CA 1
ATOM 2940 C C . SER A 1 396 ? 5.506 -17.787 9.758 1.00 89.31 396 SER A C 1
ATOM 2942 O O . SER A 1 396 ? 6.023 -18.699 9.114 1.00 89.31 396 SER A O 1
ATOM 2944 N N . ARG A 1 397 ? 5.423 -17.830 11.098 1.00 83.06 397 ARG A N 1
ATOM 2945 C CA . ARG A 1 397 ? 5.997 -18.913 11.931 1.00 83.06 397 ARG A CA 1
ATOM 2946 C C . ARG A 1 397 ? 5.332 -20.289 11.766 1.00 83.06 397 ARG A C 1
ATOM 2948 O O . ARG A 1 397 ? 5.816 -21.256 12.348 1.00 83.06 397 ARG A O 1
ATOM 2955 N N . SER A 1 398 ? 4.238 -20.389 11.012 1.00 70.38 398 SER A N 1
ATOM 2956 C CA . SER A 1 398 ? 3.517 -21.653 10.774 1.00 70.38 398 SER A CA 1
ATOM 2957 C C . SER A 1 398 ? 3.982 -22.404 9.513 1.00 70.38 398 SER A C 1
ATOM 2959 O O . SER A 1 398 ? 3.399 -23.429 9.173 1.00 70.38 398 SER A O 1
ATOM 2961 N N . PHE A 1 399 ? 5.001 -21.896 8.807 1.00 72.31 399 PHE A N 1
ATOM 2962 C CA . PHE A 1 399 ? 5.486 -22.424 7.527 1.00 72.31 399 PHE A CA 1
ATOM 2963 C C . PHE A 1 399 ? 7.018 -22.506 7.497 1.00 72.31 399 PHE A C 1
ATOM 2965 O O . PHE A 1 399 ? 7.701 -21.691 8.119 1.00 72.31 399 PHE A O 1
ATOM 2972 N N . ASP A 1 400 ? 7.550 -23.453 6.721 1.00 75.44 400 ASP A N 1
ATOM 2973 C CA . ASP A 1 400 ? 8.986 -23.565 6.446 1.00 75.44 400 ASP A CA 1
ATOM 2974 C C . ASP A 1 400 ? 9.537 -22.347 5.676 1.00 75.44 400 ASP A C 1
ATOM 2976 O O . ASP A 1 400 ? 8.810 -21.591 5.021 1.00 75.44 400 ASP A O 1
ATOM 2980 N N . VAL A 1 401 ? 10.857 -22.159 5.751 1.00 77.75 401 VAL A N 1
ATOM 2981 C CA . VAL A 1 401 ? 11.559 -21.022 5.143 1.00 77.75 401 VAL A CA 1
ATOM 2982 C C . VAL A 1 401 ? 11.699 -21.211 3.628 1.00 77.75 401 VAL A C 1
ATOM 2984 O O . VAL A 1 401 ? 12.517 -21.999 3.160 1.00 77.75 401 VAL A O 1
ATOM 2987 N N . ASP A 1 402 ? 10.923 -20.450 2.853 1.00 81.06 402 ASP A N 1
ATOM 2988 C CA . ASP A 1 402 ? 11.029 -20.405 1.389 1.00 81.06 402 ASP A CA 1
ATOM 2989 C C . ASP A 1 402 ? 12.036 -19.326 0.939 1.00 81.06 402 ASP A C 1
ATOM 2991 O O . ASP A 1 402 ? 11.744 -18.125 0.927 1.00 81.06 402 ASP A O 1
ATOM 2995 N N . GLU A 1 403 ? 13.230 -19.763 0.530 1.00 85.12 403 GLU A N 1
ATOM 2996 C CA . GLU A 1 403 ? 14.315 -18.899 0.037 1.00 85.12 403 GLU A CA 1
ATOM 2997 C C . GLU A 1 403 ? 13.961 -18.124 -1.255 1.00 85.12 403 GLU A C 1
ATOM 2999 O O . GLU A 1 403 ? 14.622 -17.130 -1.591 1.00 85.12 403 GLU A O 1
ATOM 3004 N N . GLY A 1 404 ? 12.908 -18.533 -1.972 1.00 86.62 404 GLY A N 1
ATOM 3005 C CA . GLY A 1 404 ? 12.369 -17.848 -3.148 1.00 86.62 404 GLY A CA 1
ATOM 3006 C C . GLY A 1 404 ? 11.341 -16.755 -2.832 1.00 86.62 404 GLY A C 1
ATOM 3007 O O . GLY A 1 404 ? 10.886 -16.073 -3.752 1.00 86.62 404 GLY A O 1
ATOM 3008 N N . ARG A 1 405 ? 10.991 -16.525 -1.556 1.00 86.25 405 ARG A N 1
ATOM 3009 C CA . ARG A 1 405 ? 10.042 -15.476 -1.122 1.00 86.25 405 ARG A CA 1
ATOM 3010 C C . ARG A 1 405 ? 10.697 -14.401 -0.256 1.00 86.25 405 ARG A C 1
ATOM 3012 O O . ARG A 1 405 ? 11.778 -14.585 0.288 1.00 86.25 405 ARG A O 1
ATOM 3019 N N . LEU A 1 406 ? 10.034 -13.253 -0.116 1.00 87.75 406 LEU A N 1
ATOM 3020 C CA . LEU A 1 406 ? 10.479 -12.155 0.764 1.00 87.75 406 LEU A CA 1
ATOM 3021 C C . LEU A 1 406 ? 9.768 -12.158 2.130 1.00 87.75 406 LEU A C 1
ATOM 3023 O O . LEU A 1 406 ? 10.234 -11.501 3.057 1.00 87.75 406 LEU A O 1
ATOM 3027 N N . ALA A 1 407 ? 8.683 -12.929 2.255 1.00 86.69 407 ALA A N 1
ATOM 3028 C CA . ALA A 1 407 ? 8.015 -13.288 3.504 1.00 86.69 407 ALA A CA 1
ATOM 3029 C C . ALA A 1 407 ? 7.422 -14.708 3.386 1.00 86.69 407 ALA A C 1
ATOM 3031 O O . ALA A 1 407 ? 7.012 -15.099 2.289 1.00 86.69 407 ALA A O 1
ATOM 3032 N N . THR A 1 408 ? 7.363 -15.470 4.482 1.00 84.25 408 THR A N 1
ATOM 3033 C CA . THR A 1 408 ? 6.694 -16.786 4.535 1.00 84.25 408 THR A CA 1
ATOM 3034 C C . THR A 1 408 ? 5.261 -16.694 5.067 1.00 84.25 408 THR A C 1
ATOM 3036 O O . THR A 1 408 ? 4.917 -15.764 5.795 1.00 84.25 408 THR A O 1
ATOM 3039 N N . GLY A 1 409 ? 4.441 -17.699 4.748 1.00 85.44 409 GLY A N 1
ATOM 3040 C CA . GLY A 1 409 ? 3.113 -17.898 5.335 1.00 85.44 409 GLY A CA 1
ATOM 3041 C C . GLY A 1 409 ? 1.988 -17.020 4.779 1.00 85.44 409 GLY A C 1
ATOM 3042 O O . GLY A 1 409 ? 2.188 -16.134 3.946 1.00 85.44 409 GLY A O 1
ATOM 3043 N N . ASN A 1 410 ? 0.757 -17.296 5.222 1.00 88.25 410 ASN A N 1
ATOM 3044 C CA . ASN A 1 410 ? -0.443 -16.693 4.638 1.00 88.25 410 ASN A CA 1
ATOM 3045 C C . ASN A 1 410 ? -0.735 -15.287 5.203 1.00 88.25 410 ASN A C 1
ATOM 3047 O O . ASN A 1 410 ? -1.471 -15.106 6.177 1.00 88.25 410 ASN A O 1
ATOM 3051 N N . MET A 1 411 ? -0.171 -14.275 4.542 1.00 93.56 411 MET A N 1
ATOM 3052 C CA . MET A 1 411 ? -0.369 -12.856 4.868 1.00 93.56 411 MET A CA 1
ATOM 3053 C C . MET A 1 411 ? -1.819 -12.377 4.710 1.00 93.56 411 MET A C 1
ATOM 3055 O O . MET A 1 411 ? -2.223 -11.438 5.393 1.00 93.56 411 MET A O 1
ATOM 3059 N N . PHE A 1 412 ? -2.613 -12.999 3.832 1.00 92.06 412 PHE A N 1
ATOM 3060 C CA . PHE A 1 412 ? -4.016 -12.631 3.615 1.00 92.06 412 PHE A CA 1
ATOM 3061 C C . PHE A 1 412 ? -4.853 -12.962 4.860 1.00 92.06 412 PHE A C 1
ATOM 3063 O O . PHE A 1 412 ? -5.502 -12.077 5.420 1.00 92.06 412 PHE A O 1
ATOM 3070 N N . LEU A 1 413 ? -4.731 -14.192 5.373 1.00 90.50 413 LEU A N 1
ATOM 3071 C CA . LEU A 1 413 ? -5.364 -14.619 6.626 1.00 90.50 413 LEU A CA 1
ATOM 3072 C C . LEU A 1 413 ? -4.837 -13.830 7.834 1.00 90.50 413 LEU A C 1
ATOM 3074 O O . LEU A 1 413 ? -5.636 -13.366 8.645 1.00 90.50 413 LEU A O 1
ATOM 3078 N N . GLY A 1 414 ? -3.520 -13.598 7.923 1.00 94.50 414 GLY A N 1
ATOM 3079 C CA . GLY A 1 414 ? -2.928 -12.763 8.977 1.00 94.50 414 GLY A CA 1
ATOM 3080 C C . GLY A 1 414 ? -3.465 -11.325 8.984 1.00 94.50 414 GLY A C 1
ATOM 3081 O O . GLY A 1 414 ? -3.736 -10.759 10.043 1.00 94.50 414 GLY A O 1
ATOM 3082 N N . THR A 1 415 ? -3.705 -10.746 7.806 1.00 97.62 415 THR A N 1
ATOM 3083 C CA . THR A 1 415 ? -4.291 -9.404 7.677 1.00 97.62 415 THR A CA 1
ATOM 3084 C C . THR A 1 415 ? -5.754 -9.374 8.112 1.00 97.62 415 THR A C 1
ATOM 3086 O O . THR A 1 415 ? -6.146 -8.483 8.865 1.00 97.62 415 THR A O 1
ATOM 3089 N N . ILE A 1 416 ? -6.558 -10.355 7.689 1.00 95.25 416 ILE A N 1
ATOM 3090 C CA . ILE A 1 416 ? -7.976 -10.437 8.069 1.00 95.25 416 ILE A CA 1
ATOM 3091 C C . ILE A 1 416 ? -8.117 -10.673 9.580 1.00 95.25 416 ILE A C 1
ATOM 3093 O O . ILE A 1 416 ? -8.878 -9.957 10.229 1.00 95.25 416 ILE A O 1
ATOM 3097 N N . ALA A 1 417 ? -7.345 -11.599 10.159 1.00 94.31 417 ALA A N 1
ATOM 3098 C CA . ALA A 1 417 ? -7.348 -11.869 11.597 1.00 94.31 417 ALA A CA 1
ATOM 3099 C C . ALA A 1 417 ? -6.995 -10.616 12.420 1.00 94.31 417 ALA A C 1
ATOM 3101 O O . ALA A 1 417 ? -7.704 -10.278 13.368 1.00 94.31 417 ALA A O 1
ATOM 3102 N N . GLY A 1 418 ? -5.959 -9.869 12.013 1.00 96.75 418 GLY A N 1
ATOM 3103 C CA . GLY A 1 418 ? -5.561 -8.628 12.683 1.00 96.75 418 GLY A CA 1
ATOM 3104 C C . GLY A 1 418 ? -6.625 -7.521 12.653 1.00 96.75 418 GLY A C 1
ATOM 3105 O O . GLY A 1 418 ? -6.747 -6.772 13.622 1.00 96.75 418 GLY A O 1
ATOM 3106 N N . ILE A 1 419 ? -7.421 -7.427 11.584 1.00 97.31 419 ILE A N 1
ATOM 3107 C CA . ILE A 1 419 ? -8.530 -6.462 11.493 1.00 97.31 419 ILE A CA 1
ATOM 3108 C C . ILE A 1 419 ? -9.740 -6.939 12.305 1.00 97.31 419 ILE A C 1
ATOM 3110 O O . ILE A 1 419 ? -10.312 -6.158 13.069 1.00 97.31 419 ILE A O 1
ATOM 3114 N N . LEU A 1 420 ? -10.118 -8.215 12.182 1.00 93.94 420 LEU A N 1
ATOM 3115 C CA . LEU A 1 420 ? -11.283 -8.772 12.874 1.00 93.94 420 LEU A CA 1
ATOM 3116 C C . LEU A 1 420 ? -11.120 -8.746 14.395 1.00 93.94 420 LEU A C 1
ATOM 3118 O O . LEU A 1 420 ? -12.013 -8.265 15.081 1.00 93.94 420 LEU A O 1
ATOM 3122 N N . VAL A 1 421 ? -9.972 -9.157 14.937 1.00 93.06 421 VAL A N 1
ATOM 3123 C CA . VAL A 1 421 ? -9.737 -9.147 16.394 1.00 93.06 421 VAL A CA 1
ATOM 3124 C C . VAL A 1 421 ? -9.893 -7.741 16.987 1.00 93.06 421 VAL A C 1
ATOM 3126 O O . VAL A 1 421 ? -10.508 -7.586 18.040 1.00 93.06 421 VAL A O 1
ATOM 3129 N N . LEU A 1 422 ? -9.424 -6.701 16.285 1.00 96.12 422 LEU A N 1
ATOM 3130 C CA . LEU A 1 422 ? -9.603 -5.310 16.713 1.00 96.12 422 LEU A CA 1
ATOM 3131 C C . LEU A 1 422 ? -11.056 -4.826 16.589 1.00 96.12 422 LEU A C 1
ATOM 3133 O O . LEU A 1 422 ? -11.560 -4.142 17.479 1.00 96.12 422 LEU A O 1
ATOM 3137 N N . THR A 1 423 ? -11.727 -5.151 15.485 1.00 95.50 423 THR A N 1
ATOM 3138 C CA . THR A 1 423 ? -13.086 -4.662 15.205 1.00 95.50 423 THR A CA 1
ATOM 3139 C C . THR A 1 423 ? -14.148 -5.372 16.046 1.00 95.50 423 THR A C 1
ATOM 3141 O O . THR A 1 423 ? -15.039 -4.705 16.566 1.00 95.50 423 THR A O 1
ATOM 3144 N N . ILE A 1 424 ? -14.004 -6.675 16.295 1.00 91.19 424 ILE A N 1
ATOM 3145 C CA . ILE A 1 424 ? -14.866 -7.454 17.195 1.00 91.19 424 ILE A CA 1
ATOM 3146 C C . ILE A 1 424 ? -14.687 -6.999 18.650 1.00 91.19 424 ILE A C 1
ATOM 3148 O O . ILE A 1 424 ? -15.673 -6.738 19.339 1.00 91.19 424 ILE A O 1
ATOM 3152 N N . ALA A 1 425 ? -13.447 -6.826 19.126 1.00 93.25 425 ALA A N 1
ATOM 3153 C CA . ALA A 1 425 ? -13.210 -6.297 20.472 1.00 93.25 425 ALA A CA 1
ATOM 3154 C C . ALA A 1 425 ? -13.796 -4.880 20.640 1.00 93.25 425 ALA A C 1
ATOM 3156 O O . ALA A 1 425 ? -14.329 -4.553 21.698 1.00 93.25 425 ALA A O 1
ATOM 3157 N N . ALA A 1 426 ? -13.782 -4.057 19.585 1.00 95.75 426 ALA A N 1
ATOM 3158 C CA . ALA A 1 426 ? -14.421 -2.741 19.575 1.00 95.75 426 ALA A CA 1
ATOM 3159 C C . ALA A 1 426 ? -15.959 -2.786 19.593 1.00 95.75 426 ALA A C 1
ATOM 3161 O O . ALA A 1 426 ? -16.574 -1.897 20.182 1.00 95.75 426 ALA A O 1
ATOM 3162 N N . GLU A 1 427 ? -16.588 -3.791 18.978 1.00 93.69 427 GLU A N 1
ATOM 3163 C CA . GLU A 1 427 ? -18.032 -4.031 19.102 1.00 93.69 427 GLU A CA 1
ATOM 3164 C C . GLU A 1 427 ? -18.394 -4.403 20.541 1.00 93.69 427 GLU A C 1
ATOM 3166 O O . GLU A 1 427 ? -19.249 -3.753 21.142 1.00 93.69 427 GLU A O 1
ATOM 3171 N N . ILE A 1 428 ? -17.701 -5.389 21.121 1.00 92.56 428 ILE A N 1
ATOM 3172 C CA . ILE A 1 428 ? -17.957 -5.859 22.490 1.00 92.56 428 ILE A CA 1
ATOM 3173 C C . ILE A 1 428 ? -17.724 -4.718 23.490 1.00 92.56 428 ILE A C 1
ATOM 3175 O O . ILE A 1 428 ? -18.625 -4.395 24.269 1.00 92.56 428 ILE A O 1
ATOM 3179 N N . ALA A 1 429 ? -16.580 -4.029 23.407 1.00 94.25 429 ALA A N 1
ATOM 3180 C CA . ALA A 1 429 ? -16.242 -2.916 24.292 1.00 94.25 429 ALA A CA 1
ATOM 3181 C C . ALA A 1 429 ? -17.300 -1.802 24.253 1.00 94.25 429 ALA A C 1
ATOM 3183 O O . ALA A 1 429 ? -17.674 -1.265 25.293 1.00 94.25 429 ALA A O 1
ATOM 3184 N N . ALA A 1 430 ? -17.843 -1.487 23.072 1.00 94.81 430 ALA A N 1
ATOM 3185 C CA . ALA A 1 430 ? -18.882 -0.473 22.919 1.00 94.81 430 ALA A CA 1
ATOM 3186 C C . ALA A 1 430 ? -20.228 -0.830 23.578 1.00 94.81 430 ALA A C 1
ATOM 3188 O O . ALA A 1 430 ? -21.024 0.075 23.828 1.00 94.81 430 ALA A O 1
ATOM 3189 N N . THR A 1 431 ? -20.490 -2.110 23.873 1.00 93.94 431 THR A N 1
ATOM 3190 C CA . THR A 1 431 ? -21.714 -2.545 24.576 1.00 93.94 431 THR A CA 1
ATOM 3191 C C . THR A 1 431 ? -21.612 -2.485 26.101 1.00 93.94 431 THR A C 1
ATOM 3193 O O . THR A 1 431 ? -22.639 -2.567 26.780 1.00 93.94 431 THR A O 1
ATOM 3196 N N . ARG A 1 432 ? -20.406 -2.334 26.668 1.00 93.75 432 ARG A N 1
ATOM 3197 C CA . ARG A 1 432 ? -20.213 -2.361 28.123 1.00 93.75 432 ARG A CA 1
ATOM 3198 C C . ARG A 1 432 ? -20.822 -1.142 28.812 1.00 93.75 432 ARG A C 1
ATOM 3200 O O . ARG A 1 432 ? -20.670 -0.001 28.380 1.00 93.75 432 ARG A O 1
ATOM 3207 N N . GLY A 1 433 ? -21.451 -1.381 29.963 1.00 95.12 433 GLY A N 1
ATOM 3208 C CA . GLY A 1 433 ? -22.129 -0.343 30.743 1.00 95.12 433 GLY A CA 1
ATOM 3209 C C . GLY A 1 433 ? -21.216 0.749 31.320 1.00 95.12 433 GLY A C 1
ATOM 3210 O O . GLY A 1 433 ? -21.720 1.814 31.677 1.00 95.12 433 GLY A O 1
ATOM 3211 N N . ASP A 1 434 ? -19.902 0.531 31.402 1.00 96.00 434 ASP A N 1
ATOM 3212 C CA . ASP A 1 434 ? -18.894 1.497 31.867 1.0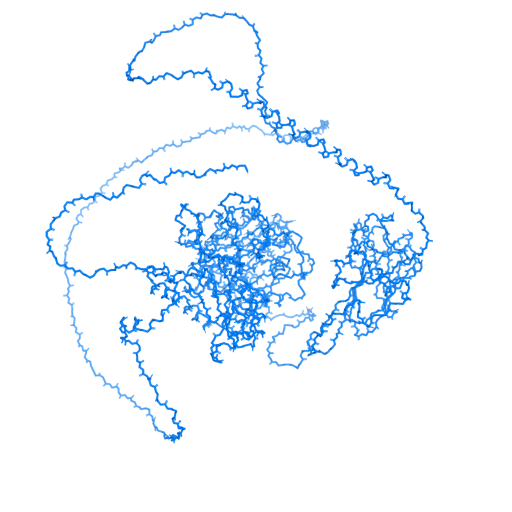0 96.00 434 ASP A CA 1
ATOM 3213 C C . ASP A 1 434 ? -18.365 2.424 30.753 1.00 96.00 434 ASP A C 1
ATOM 3215 O O . ASP A 1 434 ? -17.839 3.506 31.038 1.00 96.00 434 ASP A O 1
ATOM 3219 N N . VAL A 1 435 ? -18.568 2.076 29.478 1.00 97.38 435 VAL A N 1
ATOM 3220 C CA . VAL A 1 435 ? -18.179 2.927 28.349 1.00 97.38 435 VAL A CA 1
ATOM 3221 C C . VAL A 1 435 ? -19.145 4.105 28.212 1.00 97.38 435 VAL A C 1
ATOM 3223 O O . VAL A 1 435 ? -20.326 3.960 27.904 1.00 97.38 435 VAL A O 1
ATOM 3226 N N . LYS A 1 436 ? -18.621 5.314 28.451 1.00 95.38 436 LYS A N 1
ATOM 3227 C CA . LYS A 1 436 ? -19.353 6.598 28.404 1.00 95.38 436 LYS A CA 1
ATOM 3228 C C . LYS A 1 436 ? -18.831 7.550 27.322 1.00 95.38 436 LYS A C 1
ATOM 3230 O O . LYS A 1 436 ? -19.426 8.595 27.077 1.00 95.38 436 LYS A O 1
ATOM 3235 N N . GLY A 1 437 ? -17.715 7.212 26.681 1.00 94.88 437 GLY A N 1
ATOM 3236 C CA . GLY A 1 437 ? -17.076 8.020 25.646 1.00 94.88 437 GLY A CA 1
ATOM 3237 C C . GLY A 1 437 ? -15.711 7.454 25.244 1.00 94.88 437 GLY A C 1
ATOM 3238 O O . GLY A 1 437 ? -15.315 6.410 25.761 1.00 94.88 437 GLY A O 1
ATOM 3239 N N . PRO A 1 438 ? -14.965 8.134 24.352 1.00 93.62 438 PRO A N 1
ATOM 3240 C CA . PRO A 1 438 ? -13.727 7.599 23.774 1.00 93.62 438 PRO A CA 1
ATOM 3241 C C . PRO A 1 438 ? -12.641 7.216 24.792 1.00 93.62 438 PRO A C 1
ATOM 3243 O O . PRO A 1 438 ? -11.905 6.263 24.558 1.00 93.62 438 PRO A O 1
ATOM 3246 N N . GLY A 1 439 ? -12.567 7.916 25.932 1.00 92.31 439 GLY A N 1
ATOM 3247 C CA . GLY A 1 439 ? -11.613 7.613 27.004 1.00 92.31 439 GLY A CA 1
ATOM 3248 C C . GLY A 1 439 ? -11.853 6.245 27.651 1.00 92.31 439 GLY A C 1
ATOM 3249 O O . GLY A 1 439 ? -10.968 5.397 27.615 1.00 92.31 439 GLY A O 1
ATOM 3250 N N . THR A 1 440 ? -13.057 5.993 28.184 1.00 96.44 440 THR A N 1
ATOM 3251 C CA . THR A 1 440 ? -13.381 4.674 28.760 1.00 96.44 440 THR A CA 1
ATOM 3252 C C . THR A 1 440 ? -13.523 3.586 27.699 1.00 96.44 440 THR A C 1
ATOM 3254 O O . THR A 1 440 ? -13.197 2.437 27.977 1.00 96.44 440 THR A O 1
ATOM 3257 N N . PHE A 1 441 ? -13.904 3.938 26.465 1.00 97.69 441 PHE A N 1
ATOM 3258 C CA . PHE A 1 441 ? -13.889 3.012 25.331 1.00 97.69 441 PHE A CA 1
ATOM 3259 C C . PHE A 1 441 ? -12.491 2.452 25.033 1.00 97.69 441 PHE A C 1
ATOM 3261 O O . PHE A 1 441 ? -12.383 1.263 24.762 1.00 97.69 441 PHE A O 1
ATOM 3268 N N . PHE A 1 442 ? -11.422 3.259 25.091 1.00 96.56 442 PHE A N 1
ATOM 3269 C CA . PHE A 1 442 ? -10.078 2.741 24.810 1.00 96.56 442 PHE A CA 1
ATOM 3270 C C . PHE A 1 442 ? -9.583 1.769 25.890 1.00 96.56 442 PHE A C 1
ATOM 3272 O O . PHE A 1 442 ? -9.002 0.743 25.550 1.00 96.56 442 PHE A O 1
ATOM 3279 N N . SER A 1 443 ? -9.861 2.037 27.171 1.00 95.62 443 SER A N 1
ATOM 3280 C CA . SER A 1 443 ? -9.563 1.080 28.248 1.00 95.62 443 SER A CA 1
ATOM 3281 C C . SER A 1 443 ? -10.349 -0.221 28.071 1.00 95.62 443 SER A C 1
ATOM 3283 O O . SER A 1 443 ? -9.758 -1.294 28.057 1.00 95.62 443 SER A O 1
ATOM 3285 N N . ALA A 1 444 ? -11.661 -0.121 27.832 1.00 96.94 444 ALA A N 1
ATOM 3286 C CA . ALA A 1 444 ? -12.512 -1.276 27.569 1.00 96.94 444 ALA A CA 1
ATOM 3287 C C . ALA A 1 444 ? -12.061 -2.077 26.332 1.00 96.94 444 ALA A C 1
ATOM 3289 O O . ALA A 1 444 ? -12.111 -3.299 26.344 1.00 96.94 444 ALA A O 1
ATOM 3290 N N . LEU A 1 445 ? -11.568 -1.417 25.280 1.00 97.38 445 LEU A N 1
ATOM 3291 C CA . LEU A 1 445 ? -11.012 -2.088 24.103 1.00 97.38 445 LEU A CA 1
ATOM 3292 C C . LEU A 1 445 ? -9.777 -2.936 24.452 1.00 97.38 445 LEU A C 1
ATOM 3294 O O . LEU A 1 445 ? -9.646 -4.040 23.935 1.00 97.38 445 LEU A O 1
ATOM 3298 N N . LEU A 1 446 ? -8.890 -2.455 25.331 1.00 97.00 446 LEU A N 1
ATOM 3299 C CA . LEU A 1 446 ? -7.726 -3.223 25.795 1.00 97.00 446 LEU A CA 1
ATOM 3300 C C . LEU A 1 446 ? -8.133 -4.425 26.664 1.00 97.00 446 LEU A C 1
ATOM 3302 O O . LEU A 1 446 ? -7.542 -5.499 26.521 1.00 97.00 446 LEU A O 1
ATOM 3306 N N . ASP A 1 447 ? -9.158 -4.274 27.508 1.00 95.81 447 ASP A N 1
ATOM 3307 C CA . ASP A 1 447 ? -9.751 -5.392 28.253 1.00 95.81 447 ASP A CA 1
ATOM 3308 C C . ASP A 1 447 ? -10.295 -6.454 27.279 1.00 95.81 447 ASP A C 1
ATOM 3310 O O . ASP A 1 447 ? -9.867 -7.607 27.318 1.00 95.81 447 ASP A O 1
ATOM 3314 N N . GLU A 1 448 ? -11.188 -6.068 26.358 1.00 94.94 448 GLU A N 1
ATOM 3315 C CA . GLU A 1 448 ? -11.855 -7.011 25.450 1.00 94.94 448 GLU A CA 1
ATOM 3316 C C . GLU A 1 448 ? -10.883 -7.682 24.473 1.00 94.94 448 GLU A C 1
ATOM 3318 O O . GLU A 1 448 ? -11.036 -8.867 24.197 1.00 94.94 448 GLU A O 1
ATOM 3323 N N . LEU A 1 449 ? -9.834 -6.990 24.007 1.00 94.12 449 LEU A N 1
ATOM 3324 C CA . LEU A 1 449 ? -8.748 -7.605 23.226 1.00 94.12 449 LEU A CA 1
ATOM 3325 C C . LEU A 1 449 ? -8.029 -8.727 23.996 1.00 94.12 449 LEU A C 1
ATOM 3327 O O . LEU A 1 449 ? -7.574 -9.696 23.390 1.00 94.12 449 LEU A O 1
ATOM 3331 N N . THR A 1 450 ? -7.935 -8.599 25.322 1.00 92.69 450 THR A N 1
ATOM 3332 C CA . THR A 1 450 ? -7.274 -9.571 26.206 1.00 92.69 450 THR A CA 1
ATOM 3333 C C . THR A 1 450 ? -8.195 -10.751 26.533 1.00 92.69 450 THR A C 1
ATOM 3335 O O . THR A 1 450 ? -7.757 -11.911 26.522 1.00 92.69 450 THR A O 1
ATOM 3338 N N . LEU A 1 451 ? -9.472 -10.443 26.792 1.00 89.75 451 LEU A N 1
ATOM 3339 C CA . LEU A 1 451 ? -10.543 -11.373 27.163 1.00 89.75 451 LEU A CA 1
ATOM 3340 C C . LEU A 1 451 ? -11.143 -12.147 25.979 1.00 89.75 451 LEU A C 1
ATOM 3342 O O . LEU A 1 451 ? -11.873 -13.109 26.210 1.00 89.75 451 LEU A O 1
ATOM 3346 N N . LEU A 1 452 ? -10.848 -11.760 24.734 1.00 85.38 452 LEU A N 1
ATOM 3347 C CA . LEU A 1 452 ? -11.403 -12.401 23.543 1.00 85.38 452 LEU A CA 1
ATOM 3348 C C . LEU A 1 452 ? -11.057 -13.903 23.472 1.00 85.38 452 LEU A C 1
ATOM 3350 O O . LEU A 1 452 ? -9.939 -14.332 23.784 1.00 85.38 452 LEU A O 1
ATOM 3354 N N . THR A 1 453 ? -12.026 -14.693 23.014 1.00 73.94 453 THR A N 1
ATOM 3355 C CA . THR A 1 453 ? -11.959 -16.147 22.803 1.00 73.94 453 THR A CA 1
ATOM 3356 C C . THR A 1 453 ? -12.591 -16.519 21.452 1.00 73.94 453 THR A C 1
ATOM 3358 O O . THR A 1 453 ? -13.386 -15.731 20.928 1.00 73.94 453 THR A O 1
ATOM 3361 N N . PRO A 1 454 ? -12.325 -17.721 20.899 1.00 68.56 454 PRO A N 1
ATOM 3362 C CA . PRO A 1 454 ? -13.016 -18.218 19.702 1.00 68.56 454 PRO A CA 1
ATOM 3363 C C . PRO A 1 454 ? -14.549 -18.275 19.836 1.00 68.56 454 PRO A C 1
ATOM 3365 O O . PRO A 1 454 ? -15.261 -18.204 18.839 1.00 68.56 454 PRO A O 1
ATOM 3368 N N . GLU A 1 455 ? -15.060 -18.383 21.066 1.00 58.38 455 GLU A N 1
ATOM 3369 C CA . GLU A 1 455 ? -16.482 -18.569 21.380 1.00 58.38 455 GLU A CA 1
ATOM 3370 C C . GLU A 1 455 ? -17.270 -17.249 21.484 1.00 58.38 455 GLU A C 1
ATOM 3372 O O . GLU A 1 455 ? -18.502 -17.262 21.557 1.00 58.38 455 GLU A O 1
ATOM 3377 N N . ASN A 1 456 ? -16.598 -16.088 21.491 1.00 55.56 456 ASN A N 1
ATOM 3378 C CA . ASN A 1 456 ? -17.279 -14.796 21.586 1.00 55.56 456 ASN A CA 1
ATOM 3379 C C . ASN A 1 456 ? -18.224 -14.579 20.380 1.00 55.56 456 ASN A C 1
ATOM 3381 O O . ASN A 1 456 ? -17.834 -14.832 19.239 1.00 55.56 456 ASN A O 1
ATOM 3385 N N . PRO A 1 457 ? -19.433 -14.014 20.576 1.00 39.84 457 PRO A N 1
ATOM 3386 C CA . PRO A 1 457 ? -20.483 -13.959 19.547 1.00 39.84 457 PRO A CA 1
ATOM 3387 C C . PRO A 1 457 ? -20.214 -13.016 18.356 1.00 39.84 457 PRO A C 1
ATOM 3389 O O . PRO A 1 457 ? -21.089 -12.870 17.506 1.00 39.84 457 PRO A O 1
ATOM 3392 N N . GLY A 1 458 ? -19.041 -12.374 18.297 1.00 41.25 458 GLY A N 1
ATOM 3393 C CA . GLY A 1 458 ? -18.519 -11.703 17.098 1.00 41.25 458 GLY A CA 1
ATOM 3394 C C . GLY A 1 458 ? -17.314 -12.409 16.454 1.00 41.25 458 GLY A C 1
ATOM 3395 O O . GLY A 1 458 ? -17.033 -12.159 15.287 1.00 41.25 458 GLY A O 1
ATOM 3396 N N . VAL A 1 459 ? -16.624 -13.307 17.175 1.00 37.94 459 VAL A N 1
ATOM 3397 C CA . VAL A 1 459 ? -15.579 -14.195 16.618 1.00 37.94 459 VAL A CA 1
ATOM 3398 C C . VAL A 1 459 ? -16.226 -15.366 15.876 1.00 37.94 459 VAL A C 1
ATOM 3400 O O . VAL A 1 459 ? -15.749 -15.772 14.818 1.00 37.94 459 VAL A O 1
ATOM 3403 N N . ALA A 1 460 ? -17.402 -15.801 16.332 1.00 33.72 460 ALA A N 1
ATOM 3404 C CA . ALA A 1 460 ? -18.372 -16.448 15.462 1.00 33.72 460 ALA A CA 1
ATOM 3405 C C . ALA A 1 460 ? -18.905 -15.439 14.423 1.00 33.72 460 ALA A C 1
ATOM 3407 O O . ALA A 1 460 ? -19.717 -14.569 14.746 1.00 33.72 460 ALA A O 1
ATOM 3408 N N . VAL A 1 461 ? -18.492 -15.572 13.157 1.00 35.25 461 VAL A N 1
ATOM 3409 C CA . VAL A 1 461 ? -19.110 -14.822 12.049 1.00 35.25 461 VAL A CA 1
ATOM 3410 C C . VAL A 1 461 ? -20.595 -15.183 11.956 1.00 35.25 461 VAL A C 1
ATOM 3412 O O . VAL A 1 461 ? -20.977 -16.352 11.992 1.00 35.25 461 VAL A O 1
ATOM 3415 N N . CYS A 1 462 ? -21.449 -14.160 11.872 1.00 28.52 462 CYS A N 1
ATOM 3416 C CA . CYS A 1 462 ? -22.880 -14.294 12.138 1.00 28.52 462 CYS A CA 1
ATOM 3417 C C . CYS A 1 462 ? -23.648 -15.034 11.024 1.00 28.52 462 CYS A C 1
ATOM 3419 O O . CYS A 1 462 ? -24.251 -14.422 10.141 1.00 28.52 462 CYS A O 1
ATOM 3421 N N . LEU A 1 463 ? -23.675 -16.366 11.113 1.00 32.28 463 LEU A N 1
ATOM 3422 C CA . LEU A 1 463 ? -24.536 -17.263 10.341 1.00 32.28 463 LEU A CA 1
ATOM 3423 C C . LEU A 1 463 ? -25.273 -18.210 11.303 1.00 32.28 463 LEU A C 1
ATOM 3425 O O . LEU A 1 463 ? -24.700 -19.171 11.808 1.00 32.28 463 LEU A O 1
ATOM 3429 N N . ARG A 1 464 ? -26.564 -17.953 11.566 1.00 24.56 464 ARG A N 1
ATOM 3430 C CA . ARG A 1 464 ? -27.416 -18.866 12.352 1.00 24.56 464 ARG A CA 1
ATOM 3431 C C . ARG A 1 464 ? -28.202 -19.823 11.448 1.00 24.56 464 ARG A C 1
ATOM 3433 O O . ARG A 1 464 ? -29.064 -19.350 10.706 1.00 24.56 464 ARG A O 1
ATOM 3440 N N . PRO A 1 465 ? -28.042 -21.148 11.586 1.00 27.12 465 PRO A N 1
ATOM 3441 C CA . PRO A 1 465 ? -29.041 -22.101 11.122 1.00 27.12 465 PRO A CA 1
ATOM 3442 C C . PRO A 1 465 ? -30.162 -22.279 12.169 1.00 27.12 465 PRO A C 1
ATOM 3444 O O . PRO A 1 465 ? -29.891 -22.506 13.344 1.00 27.12 465 PRO A O 1
ATOM 3447 N N . GLY A 1 466 ? -31.432 -22.254 11.740 1.00 29.98 466 GLY A N 1
ATOM 3448 C CA . GLY A 1 466 ? -32.474 -23.055 12.407 1.00 29.98 466 GLY A CA 1
ATOM 3449 C C . GLY A 1 466 ? -33.414 -22.435 13.459 1.00 29.98 466 GLY A C 1
ATOM 3450 O O . GLY A 1 466 ? -33.871 -23.183 14.316 1.00 29.98 466 GLY A O 1
ATOM 3451 N N . ALA A 1 467 ? -33.789 -21.147 13.398 1.00 24.47 467 ALA A N 1
ATOM 3452 C CA . ALA A 1 467 ? -35.039 -20.654 14.023 1.00 24.47 467 ALA A CA 1
ATOM 3453 C C . ALA A 1 467 ? -35.550 -19.358 13.351 1.00 24.47 467 ALA A C 1
ATOM 3455 O O . ALA A 1 467 ? -34.769 -18.451 13.081 1.00 24.47 467 ALA A O 1
ATOM 3456 N N . ILE A 1 468 ? -36.853 -19.288 13.046 1.00 27.00 468 ILE A N 1
ATOM 3457 C CA . ILE A 1 468 ? -37.521 -18.318 12.140 1.00 27.00 468 ILE A CA 1
ATOM 3458 C C . ILE A 1 468 ? -38.895 -17.991 12.788 1.00 27.00 468 ILE A C 1
ATOM 3460 O O . ILE A 1 468 ? -39.497 -18.947 13.285 1.00 27.00 468 ILE A O 1
ATOM 3464 N N . PRO A 1 469 ? -39.407 -16.725 12.847 1.00 31.11 469 PRO A N 1
ATOM 3465 C CA . PRO A 1 469 ? -39.739 -15.950 11.634 1.00 31.11 469 PRO A CA 1
ATOM 3466 C C . PRO A 1 469 ? -39.693 -14.389 11.663 1.00 31.11 469 PRO A C 1
ATOM 3468 O O . PRO A 1 469 ? -39.718 -13.768 12.717 1.00 31.11 469 PRO A O 1
ATOM 3471 N N . VAL A 1 470 ? -39.789 -13.791 10.452 1.00 24.11 470 VAL A N 1
ATOM 3472 C CA . VAL A 1 470 ? -40.122 -12.368 10.115 1.00 24.11 470 VAL A CA 1
ATOM 3473 C C . VAL A 1 470 ? -39.042 -11.312 10.468 1.00 24.11 470 VAL A C 1
ATOM 3475 O O . VAL A 1 470 ? -38.606 -11.237 11.604 1.00 24.11 470 VAL A O 1
ATOM 3478 N N . SER A 1 471 ? -38.571 -10.395 9.600 1.00 21.94 471 SER A N 1
ATOM 3479 C CA . SER A 1 471 ? -38.730 -10.132 8.146 1.00 21.94 471 SER A CA 1
ATOM 3480 C C . SER A 1 471 ? -37.484 -9.365 7.657 1.00 21.94 471 SER A C 1
ATOM 3482 O O . SER A 1 471 ? -37.291 -8.209 8.014 1.00 21.94 471 SER A O 1
ATOM 3484 N N . ILE A 1 472 ? -36.548 -9.971 6.927 1.00 25.34 472 ILE A N 1
ATOM 3485 C CA . ILE A 1 472 ? -36.471 -9.954 5.451 1.00 25.34 472 ILE A CA 1
ATOM 3486 C C . ILE A 1 472 ? -36.938 -8.640 4.785 1.00 25.34 472 ILE A C 1
ATOM 3488 O O . ILE A 1 472 ? -38.131 -8.387 4.631 1.00 25.34 472 ILE A O 1
ATOM 3492 N N . ARG A 1 473 ? -35.980 -7.896 4.226 1.00 20.89 473 ARG A N 1
ATOM 3493 C CA . ARG A 1 473 ? -36.029 -7.436 2.826 1.00 20.89 473 ARG A CA 1
ATOM 3494 C C . ARG A 1 473 ? -34.694 -7.805 2.162 1.00 20.89 473 ARG A C 1
ATOM 3496 O O . ARG A 1 473 ? -33.700 -7.956 2.861 1.00 20.89 473 ARG A O 1
ATOM 3503 N N . SER A 1 474 ? -34.733 -7.990 0.839 1.00 25.45 474 SER A N 1
ATOM 3504 C CA . SER A 1 474 ? -33.616 -8.273 -0.090 1.00 25.45 474 SER A CA 1
ATOM 3505 C C . SER A 1 474 ? -32.273 -7.626 0.326 1.00 25.45 474 SER A C 1
ATOM 3507 O O . SER A 1 474 ? -32.278 -6.488 0.787 1.00 25.45 474 SER A O 1
ATOM 3509 N N . PHE A 1 475 ? -31.100 -8.251 0.157 1.00 26.06 475 PHE A N 1
ATOM 3510 C CA . PHE A 1 475 ? -30.680 -9.038 -1.015 1.00 26.06 475 PHE A CA 1
ATOM 3511 C C . PHE A 1 475 ? -29.898 -10.330 -0.721 1.00 26.06 475 PHE A C 1
ATOM 3513 O O . PHE A 1 475 ? -29.354 -10.540 0.359 1.00 26.06 475 PHE A O 1
ATOM 3520 N N . THR A 1 476 ? -29.852 -11.185 -1.744 1.00 23.53 476 THR A N 1
ATOM 3521 C CA . THR A 1 476 ? -29.104 -12.446 -1.825 1.00 23.53 476 THR A CA 1
ATOM 3522 C C . THR A 1 476 ? -27.590 -12.258 -1.764 1.00 23.53 476 THR A C 1
ATOM 3524 O O . THR A 1 476 ? -27.049 -11.394 -2.452 1.00 23.53 476 THR A O 1
ATOM 3527 N N . ALA A 1 477 ? -26.895 -13.169 -1.081 1.00 25.08 477 ALA A N 1
ATOM 3528 C CA . ALA A 1 477 ? -25.525 -13.508 -1.454 1.00 25.08 477 ALA A CA 1
ATOM 3529 C C . ALA A 1 477 ? -25.553 -14.323 -2.761 1.00 25.08 477 ALA A C 1
ATOM 3531 O O . ALA A 1 477 ? -26.328 -15.274 -2.872 1.00 25.08 477 ALA A O 1
ATOM 3532 N N . SER A 1 478 ? -24.727 -13.959 -3.741 1.00 23.58 478 SER A N 1
ATOM 3533 C CA . SER A 1 478 ? -24.583 -14.683 -5.007 1.00 23.58 478 SER A CA 1
ATOM 3534 C C . SER A 1 478 ? -23.140 -15.145 -5.199 1.00 23.58 478 SER A C 1
ATOM 3536 O O . SER A 1 478 ? -22.216 -14.341 -5.306 1.00 23.58 478 SER A O 1
ATOM 3538 N N . ILE A 1 479 ? -22.949 -16.463 -5.271 1.00 27.48 479 ILE A N 1
ATOM 3539 C CA . ILE A 1 479 ? -21.698 -17.054 -5.748 1.00 27.48 479 ILE A CA 1
ATOM 3540 C C . ILE A 1 479 ? -21.673 -16.872 -7.266 1.00 27.48 479 ILE A C 1
ATOM 3542 O O . ILE A 1 479 ? -22.498 -17.452 -7.969 1.00 27.48 479 ILE A O 1
ATOM 3546 N N . LEU A 1 480 ? -20.725 -16.088 -7.779 1.00 27.33 480 LEU A N 1
ATOM 3547 C CA . LEU A 1 480 ? -20.433 -16.053 -9.211 1.00 27.33 480 LEU A CA 1
ATOM 3548 C C . LEU A 1 480 ? -19.465 -17.189 -9.558 1.00 27.33 480 LEU A C 1
ATOM 3550 O O . LEU A 1 480 ? -18.246 -17.032 -9.560 1.00 27.33 480 LEU A O 1
ATOM 3554 N N . HIS A 1 481 ? -20.041 -18.349 -9.853 1.00 27.14 481 HIS A N 1
ATOM 3555 C CA . HIS A 1 481 ? -19.468 -19.284 -10.818 1.00 27.14 481 HIS A CA 1
ATOM 3556 C C . HIS A 1 481 ? -20.184 -19.117 -12.163 1.00 27.14 481 HIS A C 1
ATOM 3558 O O . HIS A 1 481 ? -21.260 -18.523 -12.238 1.00 27.14 481 HIS A O 1
ATOM 3564 N N . SER A 1 482 ? -19.550 -19.580 -13.237 1.00 37.16 482 SER A N 1
ATOM 3565 C CA . SER A 1 482 ? -20.055 -19.434 -14.602 1.00 37.16 482 SER A CA 1
ATOM 3566 C C . SER A 1 482 ? -21.377 -20.178 -14.802 1.00 37.16 482 SER A C 1
ATOM 3568 O O . SER A 1 482 ? -21.389 -21.405 -14.786 1.00 37.16 482 SER A O 1
ATOM 3570 N N . ASP A 1 483 ? -22.471 -19.433 -14.978 1.00 34.41 483 ASP A N 1
ATOM 3571 C CA . ASP A 1 483 ? -23.259 -19.439 -16.224 1.00 34.41 483 ASP A CA 1
ATOM 3572 C C . ASP A 1 483 ? -24.487 -18.520 -16.097 1.00 34.41 483 ASP A C 1
ATOM 3574 O O . ASP A 1 483 ? -25.426 -18.781 -15.347 1.00 34.41 483 ASP A O 1
ATOM 3578 N N . THR A 1 484 ? -24.489 -17.402 -16.827 1.00 26.14 484 THR A N 1
ATOM 3579 C CA . THR A 1 484 ? -25.666 -16.542 -17.083 1.00 26.14 484 THR A CA 1
ATOM 3580 C C . THR A 1 484 ? -25.330 -15.576 -18.235 1.00 26.14 484 THR A C 1
ATOM 3582 O O . THR A 1 484 ? -24.148 -15.335 -18.498 1.00 26.14 484 THR A O 1
ATOM 3585 N N . PRO A 1 485 ? -26.318 -15.073 -19.000 1.00 33.41 485 PRO A N 1
ATOM 3586 C CA . PRO A 1 485 ? -26.056 -14.421 -20.281 1.00 33.41 485 PRO A CA 1
ATOM 3587 C C . PRO A 1 485 ? -25.474 -13.015 -20.116 1.00 33.41 485 PRO A C 1
ATOM 3589 O O . PRO A 1 485 ? -25.847 -12.306 -19.185 1.00 33.41 485 PRO A O 1
ATOM 3592 N N . LEU A 1 486 ? -24.605 -12.638 -21.067 1.00 28.48 486 LEU A N 1
ATOM 3593 C CA . LEU A 1 486 ? -24.087 -11.289 -21.360 1.00 28.48 486 LEU A CA 1
ATOM 3594 C C . LEU A 1 486 ? -24.468 -10.213 -20.330 1.00 28.48 486 LEU A C 1
ATOM 3596 O O . LEU A 1 486 ? -25.392 -9.426 -20.541 1.00 28.48 486 LEU A O 1
ATOM 3600 N N . ILE A 1 487 ? -23.715 -10.164 -19.228 1.00 33.16 487 ILE A N 1
ATOM 3601 C CA . ILE A 1 487 ? -23.745 -9.021 -18.317 1.00 33.16 487 ILE A CA 1
ATOM 3602 C C . ILE A 1 487 ? -23.247 -7.819 -19.118 1.00 33.16 487 ILE A C 1
ATOM 3604 O O . ILE A 1 487 ? -22.064 -7.756 -19.461 1.00 33.16 487 ILE A O 1
ATOM 3608 N N . LEU A 1 488 ? -24.165 -6.901 -19.432 1.00 31.56 488 LEU A N 1
ATOM 3609 C CA . LEU A 1 488 ? -23.849 -5.625 -20.066 1.00 31.56 488 LEU A CA 1
ATOM 3610 C C . LEU A 1 488 ? -22.737 -4.943 -19.272 1.00 31.56 488 LEU A C 1
ATOM 3612 O O . LEU A 1 488 ? -22.822 -4.756 -18.054 1.00 31.56 488 LEU A O 1
ATOM 3616 N N . LYS A 1 489 ? -21.679 -4.594 -19.990 1.00 36.00 489 LYS A N 1
ATOM 3617 C CA . LYS A 1 489 ? -20.573 -3.791 -19.492 1.00 36.00 489 LYS A CA 1
ATOM 3618 C C . LYS A 1 489 ? -21.173 -2.442 -19.073 1.00 36.00 489 LYS A C 1
ATOM 3620 O O . LYS A 1 489 ? -22.045 -1.939 -19.783 1.00 36.00 489 LYS A O 1
ATOM 3625 N N . PRO A 1 490 ? -20.753 -1.820 -17.958 1.00 47.16 490 PRO A N 1
ATOM 3626 C CA . PRO A 1 490 ? -21.190 -0.459 -17.673 1.00 47.16 490 PRO A CA 1
ATOM 3627 C C . PRO A 1 490 ? -20.774 0.425 -18.856 1.00 47.16 490 PRO A C 1
ATOM 3629 O O . PRO A 1 490 ? -19.578 0.568 -19.123 1.00 47.16 490 PRO A O 1
ATOM 3632 N N . MET A 1 491 ? -21.761 0.939 -19.604 1.00 51.69 491 MET A N 1
ATOM 3633 C CA . MET A 1 491 ? -21.516 1.755 -20.797 1.00 51.69 491 MET A CA 1
ATOM 3634 C C . MET A 1 491 ? -20.557 2.893 -20.432 1.00 51.69 491 MET A C 1
ATOM 3636 O O . MET A 1 491 ? -20.748 3.500 -19.373 1.00 51.69 491 MET A O 1
ATOM 3640 N N . PRO A 1 492 ? -19.553 3.214 -21.268 1.00 56.97 492 PRO A N 1
ATOM 3641 C CA . PRO A 1 492 ? -18.593 4.261 -20.950 1.00 56.97 492 PRO A CA 1
ATOM 3642 C C . PRO A 1 492 ? -19.315 5.606 -20.790 1.00 56.97 492 PRO A C 1
ATOM 3644 O O . PRO A 1 492 ? -19.734 6.241 -21.759 1.00 56.97 492 PRO A O 1
ATOM 3647 N N . SER A 1 493 ? -19.483 6.014 -19.532 1.00 66.00 493 SER A N 1
ATOM 3648 C CA . SER A 1 493 ? -20.088 7.282 -19.148 1.00 66.00 493 SER A CA 1
ATOM 3649 C C . SER A 1 493 ? -19.003 8.332 -18.962 1.00 66.00 493 SER A C 1
ATOM 3651 O O . SER A 1 493 ? -18.109 8.148 -18.132 1.00 66.00 493 SER A O 1
ATOM 3653 N N . PHE A 1 494 ? -19.108 9.448 -19.672 1.00 74.06 494 PHE A N 1
ATOM 3654 C CA . PHE A 1 494 ? -18.262 10.616 -19.446 1.00 74.06 494 PHE A CA 1
ATOM 3655 C C . PHE A 1 494 ? -19.063 11.702 -18.727 1.00 74.06 494 PHE A C 1
ATOM 3657 O O . PHE A 1 494 ? -20.273 11.841 -18.927 1.00 74.06 494 PHE A O 1
ATOM 3664 N N . ALA A 1 495 ? -18.376 12.463 -17.878 1.00 80.50 495 ALA A N 1
ATOM 3665 C CA . ALA A 1 495 ? -18.927 13.658 -17.262 1.00 80.50 495 ALA A CA 1
ATOM 3666 C C . ALA A 1 495 ? -18.624 14.874 -18.148 1.00 80.50 495 ALA A C 1
ATOM 3668 O O . ALA A 1 495 ? -17.505 15.018 -18.637 1.00 80.50 495 ALA A O 1
ATOM 3669 N N . THR A 1 496 ? -19.604 15.752 -18.339 1.00 85.00 496 THR A N 1
ATOM 3670 C CA . THR A 1 496 ? -19.405 17.089 -18.914 1.00 85.00 496 THR A CA 1
ATOM 3671 C C . THR A 1 496 ? -19.719 18.110 -17.840 1.00 85.00 496 THR A C 1
ATOM 3673 O O . THR A 1 496 ? -20.845 18.141 -17.347 1.00 85.00 496 THR A O 1
ATOM 3676 N N . THR A 1 497 ? -18.729 18.927 -17.485 1.00 88.00 497 THR A N 1
ATOM 3677 C CA . THR A 1 497 ? -18.893 20.062 -16.573 1.00 88.00 497 THR A CA 1
ATOM 3678 C C . THR A 1 497 ? -18.924 21.357 -17.372 1.00 88.00 497 THR A C 1
ATOM 3680 O O . THR A 1 497 ? -18.114 21.535 -18.281 1.00 88.00 497 THR A O 1
ATOM 3683 N N . ILE A 1 498 ? -19.840 22.258 -17.020 1.00 87.94 498 ILE A N 1
ATOM 3684 C CA . ILE A 1 498 ? -19.894 23.632 -17.518 1.00 87.94 498 ILE A CA 1
ATOM 3685 C C . ILE A 1 498 ? -19.958 24.614 -16.344 1.00 87.94 498 ILE A C 1
ATOM 3687 O O . ILE A 1 498 ? -20.679 24.377 -15.377 1.00 87.94 498 ILE A O 1
ATOM 3691 N N . GLU A 1 499 ? -19.202 25.705 -16.433 1.00 91.31 499 GLU A N 1
ATOM 3692 C CA . GLU A 1 499 ? -19.187 26.790 -15.439 1.00 91.31 499 GLU A CA 1
ATOM 3693 C C . GLU A 1 499 ? -20.426 27.702 -15.579 1.00 91.31 499 GLU A C 1
ATOM 3695 O O . GLU A 1 499 ? -21.106 27.685 -16.612 1.00 91.31 499 GLU A O 1
ATOM 3700 N N . ASP A 1 500 ? -20.689 28.534 -14.568 1.00 88.50 500 ASP A N 1
ATOM 3701 C CA . ASP A 1 500 ? -21.779 29.523 -14.499 1.00 88.50 500 ASP A CA 1
ATOM 3702 C C . ASP A 1 500 ? -21.927 30.412 -15.749 1.00 88.50 500 ASP A C 1
ATOM 3704 O O . ASP A 1 500 ? -23.036 30.673 -16.209 1.00 88.50 500 ASP A O 1
ATOM 3708 N N . PHE A 1 501 ? -20.819 30.851 -16.347 1.00 86.81 501 PHE A N 1
ATOM 3709 C CA . PHE A 1 501 ? -20.820 31.727 -17.526 1.00 86.81 501 PHE A CA 1
ATOM 3710 C C . PHE A 1 501 ? -21.030 30.986 -18.862 1.00 86.81 501 PHE A C 1
ATOM 3712 O O . PHE A 1 501 ? -20.889 31.582 -19.934 1.00 86.81 501 PHE A O 1
ATOM 3719 N N . SER A 1 502 ? -21.338 29.686 -18.838 1.00 89.69 502 SER A N 1
ATOM 3720 C CA . SER A 1 502 ? -21.585 28.902 -20.051 1.00 89.69 502 SER A CA 1
ATOM 3721 C C . SER A 1 502 ? -22.872 29.342 -20.766 1.00 89.69 502 SER A C 1
ATOM 3723 O O . SER A 1 502 ? -23.934 29.347 -20.145 1.00 89.69 502 SER A O 1
ATOM 3725 N N . PRO A 1 503 ? -22.855 29.595 -22.092 1.00 84.31 503 PRO A N 1
ATOM 3726 C CA . PRO A 1 503 ? -24.051 29.979 -22.851 1.00 84.31 503 PRO A CA 1
ATOM 3727 C C . PRO A 1 503 ? -25.098 28.855 -22.979 1.00 84.31 503 PRO A C 1
ATOM 3729 O O . PRO A 1 503 ? -26.158 29.068 -23.563 1.00 84.31 503 PRO A O 1
ATOM 3732 N N . LEU A 1 504 ? -24.813 27.656 -22.452 1.00 84.56 504 LEU A N 1
ATOM 3733 C CA . LEU A 1 504 ? -25.790 26.573 -22.301 1.00 84.56 504 LEU A CA 1
ATOM 3734 C C . LEU A 1 504 ? -26.693 26.758 -21.066 1.00 84.56 504 LEU A C 1
ATOM 3736 O O . LEU A 1 504 ? -27.748 26.127 -20.998 1.00 84.56 504 LEU A O 1
ATOM 3740 N N . LEU A 1 505 ? -26.300 27.609 -20.109 1.00 90.81 505 LEU A N 1
ATOM 3741 C CA . LEU A 1 505 ? -27.109 28.005 -18.957 1.00 90.81 505 LEU A CA 1
ATOM 3742 C C . LEU A 1 505 ? -27.921 29.256 -19.325 1.00 90.81 505 LEU A C 1
ATOM 3744 O O . LEU A 1 505 ? -27.395 30.361 -19.440 1.00 90.81 505 LEU A O 1
ATOM 3748 N N . VAL A 1 506 ? -29.226 29.081 -19.533 1.00 94.62 506 VAL A N 1
ATOM 3749 C CA . VAL A 1 506 ? -30.152 30.170 -19.863 1.00 94.62 506 VAL A CA 1
ATOM 3750 C C . VAL A 1 506 ? -30.761 30.712 -18.575 1.00 94.62 506 VAL A C 1
ATOM 3752 O O . VAL A 1 506 ? -31.614 30.075 -17.953 1.00 94.62 506 VAL A O 1
ATOM 3755 N N . TYR A 1 507 ? -30.322 31.901 -18.183 1.00 94.38 507 TYR A N 1
ATOM 3756 C CA . TYR A 1 507 ? -30.801 32.615 -17.003 1.00 94.38 507 TYR A CA 1
ATOM 3757 C C . TYR A 1 507 ? -31.949 33.581 -17.334 1.00 94.38 507 TYR A C 1
ATOM 3759 O O . TYR A 1 507 ? -31.978 34.189 -18.407 1.00 94.38 507 TYR A O 1
ATOM 3767 N N . SER A 1 508 ? -32.887 33.769 -16.402 1.00 93.50 508 SER A N 1
ATOM 3768 C CA . SER A 1 508 ? -33.845 34.879 -16.455 1.00 93.50 508 SER A CA 1
ATOM 3769 C C . SER A 1 508 ? -33.177 36.208 -16.072 1.00 93.50 508 SER A C 1
ATOM 3771 O O . SER A 1 508 ? -32.168 36.233 -15.371 1.00 93.50 508 SER A O 1
ATOM 3773 N N . ALA A 1 509 ? -33.735 37.330 -16.541 1.00 90.38 509 ALA A N 1
ATOM 3774 C CA . ALA A 1 509 ? -33.099 38.658 -16.495 1.00 90.38 509 ALA A CA 1
ATOM 3775 C C . ALA A 1 509 ? -32.861 39.250 -15.084 1.00 90.38 509 ALA A C 1
ATOM 3777 O O . ALA A 1 509 ? -32.289 40.330 -14.960 1.00 90.38 509 ALA A O 1
ATOM 3778 N N . ASP A 1 510 ? -33.323 38.570 -14.037 1.00 91.12 510 ASP A N 1
ATOM 3779 C CA . ASP A 1 510 ? -33.079 38.871 -12.624 1.00 91.12 510 ASP A CA 1
ATOM 3780 C C . ASP A 1 510 ? -31.804 38.218 -12.050 1.00 91.12 510 ASP A C 1
ATOM 3782 O O . ASP A 1 510 ? -31.386 38.577 -10.948 1.00 91.12 510 ASP A O 1
ATOM 3786 N N . TRP A 1 511 ? -31.177 37.283 -12.773 1.00 94.44 511 TRP A N 1
ATOM 3787 C CA . TRP A 1 511 ? -29.871 36.743 -12.395 1.00 94.44 511 TRP A CA 1
ATOM 3788 C C . TRP A 1 511 ? -28.753 37.687 -12.830 1.00 94.44 511 TRP A C 1
ATOM 3790 O O . TRP A 1 511 ? -28.745 38.211 -13.944 1.00 94.44 511 TRP A O 1
ATOM 3800 N N . VAL A 1 512 ? -27.769 37.859 -11.953 1.00 90.88 512 VAL A N 1
ATOM 3801 C CA . VAL A 1 512 ? -26.614 38.733 -12.153 1.00 90.88 512 VAL A CA 1
ATOM 3802 C C . VAL A 1 512 ? -25.342 37.942 -11.860 1.00 90.88 512 VAL A C 1
ATOM 3804 O O . VAL A 1 512 ? -25.308 37.125 -10.937 1.00 90.88 512 VAL A O 1
ATOM 3807 N N . GLN A 1 513 ? -24.285 38.187 -12.636 1.00 86.94 513 GLN A N 1
ATOM 3808 C CA . GLN A 1 513 ? -22.980 37.591 -12.372 1.00 86.94 513 GLN A CA 1
ATOM 3809 C C . GLN A 1 513 ? -22.376 38.159 -11.078 1.00 86.94 513 GLN A C 1
ATOM 3811 O O . GLN A 1 513 ? -22.305 39.376 -10.881 1.00 86.94 513 GLN A O 1
ATOM 3816 N N . GLY A 1 514 ? -21.916 37.272 -10.203 1.00 78.75 514 GLY A N 1
ATOM 3817 C CA . GLY A 1 514 ? -21.163 37.601 -9.005 1.00 78.75 514 GLY A CA 1
ATOM 3818 C C . GLY A 1 514 ? -19.800 38.200 -9.345 1.00 78.75 514 GLY A C 1
ATOM 3819 O O . GLY A 1 514 ? -19.070 37.703 -10.198 1.00 78.75 514 GLY A O 1
ATOM 3820 N N . SER A 1 515 ? -19.439 39.275 -8.650 1.00 74.56 515 SER A N 1
ATOM 3821 C CA . SER A 1 515 ? -18.155 39.963 -8.802 1.00 74.56 515 SER A CA 1
ATOM 3822 C C . SER A 1 515 ? -17.445 40.124 -7.459 1.00 74.56 515 SER A C 1
ATOM 3824 O O . SER A 1 515 ? -18.085 40.159 -6.409 1.00 74.56 515 SER A O 1
ATOM 3826 N N . SER A 1 516 ? -16.131 40.354 -7.489 1.00 72.81 516 SER A N 1
ATOM 3827 C CA . SER A 1 516 ? -15.337 40.702 -6.298 1.00 72.81 516 SER A CA 1
ATOM 3828 C C . SER A 1 516 ? -15.718 42.044 -5.651 1.00 72.81 516 SER A C 1
ATOM 3830 O O . SER A 1 516 ? -15.258 42.341 -4.551 1.00 72.81 516 SER A O 1
ATOM 3832 N N . GLN A 1 517 ? -16.552 42.855 -6.316 1.00 69.56 517 GLN A N 1
ATOM 3833 C CA . GLN A 1 517 ? -17.110 44.100 -5.774 1.00 69.56 517 GLN A CA 1
ATOM 3834 C C . GLN A 1 517 ? -18.433 43.867 -5.029 1.00 69.56 517 GLN A C 1
ATOM 3836 O O . GLN A 1 517 ? -18.735 44.589 -4.082 1.00 69.56 517 GLN A O 1
ATOM 3841 N N . SER A 1 518 ? -19.212 42.862 -5.443 1.00 72.06 518 SER A N 1
ATOM 3842 C 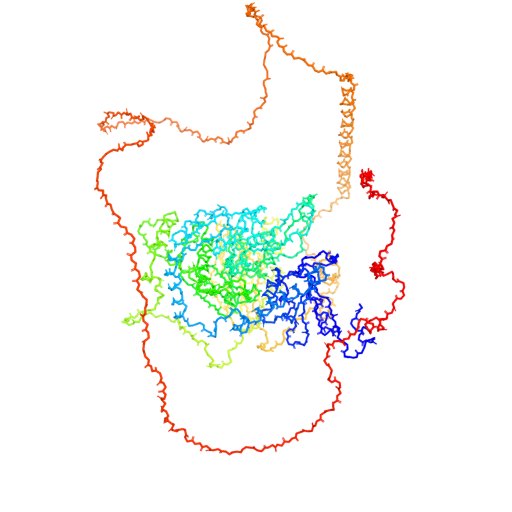CA . SER A 1 518 ? -20.482 42.475 -4.815 1.00 72.06 518 SER A CA 1
ATOM 3843 C C . SER A 1 518 ? -20.317 41.400 -3.737 1.00 72.06 518 SER A C 1
ATOM 3845 O O . SER A 1 518 ? -21.110 41.355 -2.802 1.00 72.06 518 SER A O 1
ATOM 3847 N N . ASP A 1 519 ? -19.303 40.538 -3.856 1.00 84.06 519 ASP A N 1
ATOM 3848 C CA . ASP A 1 519 ? -19.005 39.476 -2.897 1.00 84.06 519 ASP A CA 1
ATOM 3849 C C . ASP A 1 519 ? -17.490 39.258 -2.760 1.00 84.06 519 ASP A C 1
ATOM 3851 O O . ASP A 1 519 ? -16.797 38.895 -3.713 1.00 84.06 519 ASP A O 1
ATOM 3855 N N . ASN A 1 520 ? -16.956 39.452 -1.552 1.00 85.44 520 ASN A N 1
ATOM 3856 C CA . ASN A 1 520 ? -15.529 39.280 -1.280 1.00 85.44 520 ASN A CA 1
ATOM 3857 C C . ASN A 1 520 ? -15.092 37.806 -1.170 1.00 85.44 520 ASN A C 1
ATOM 3859 O O . ASN A 1 520 ? -13.898 37.544 -1.034 1.00 85.44 520 ASN A O 1
ATOM 3863 N N . LEU A 1 521 ? -16.029 36.854 -1.242 1.00 87.88 521 LEU A N 1
ATOM 3864 C CA . LEU A 1 521 ? -15.772 35.414 -1.237 1.00 87.88 521 LEU A CA 1
ATOM 3865 C C . LEU A 1 521 ? -15.832 34.788 -2.639 1.00 87.88 521 LEU A C 1
ATOM 3867 O O . LEU A 1 521 ? -15.730 33.567 -2.739 1.00 87.88 521 LEU A O 1
ATOM 3871 N N . VAL A 1 522 ? -15.943 35.583 -3.714 1.00 85.50 522 VAL A N 1
ATOM 3872 C CA . VAL A 1 522 ? -16.034 35.096 -5.110 1.00 85.50 522 VAL A CA 1
ATOM 3873 C C . VAL A 1 522 ? -14.908 34.119 -5.502 1.00 85.50 522 VAL A C 1
ATOM 3875 O O . VAL A 1 522 ? -15.143 33.163 -6.232 1.00 85.50 522 VAL A O 1
ATOM 3878 N N . SER A 1 523 ? -13.707 34.264 -4.933 1.00 83.81 523 SER A N 1
ATOM 3879 C CA . SER A 1 523 ? -12.571 33.343 -5.126 1.00 83.81 523 SER A CA 1
ATOM 3880 C C . SER A 1 523 ? -12.753 31.947 -4.502 1.00 83.81 523 SER A C 1
ATOM 3882 O O . SER A 1 523 ? -11.892 31.084 -4.667 1.00 83.81 523 SER A O 1
ATOM 3884 N N . SER A 1 524 ? -13.856 31.716 -3.785 1.00 87.25 524 SER A N 1
ATOM 3885 C CA . SER A 1 524 ? -14.231 30.415 -3.212 1.00 87.25 524 SER A CA 1
ATOM 3886 C C . SER A 1 524 ? -15.027 29.541 -4.189 1.00 87.25 524 SER A C 1
ATOM 3888 O O . SER A 1 524 ? -15.120 28.333 -3.973 1.00 87.25 524 SER A O 1
ATOM 3890 N N . TYR A 1 525 ? -15.584 30.135 -5.248 1.00 88.56 525 TYR A N 1
ATOM 3891 C CA . TYR A 1 525 ? -16.322 29.455 -6.316 1.00 88.56 525 TYR A CA 1
ATOM 3892 C C . TYR A 1 525 ? -15.360 28.876 -7.376 1.00 88.56 525 TYR A C 1
ATOM 3894 O O . TYR A 1 525 ? -14.134 29.048 -7.310 1.00 88.56 525 TYR A O 1
ATOM 3902 N N . SER A 1 526 ? -15.869 28.084 -8.315 1.00 82.12 526 SER A N 1
ATOM 3903 C CA . SER A 1 526 ? -15.163 27.706 -9.543 1.00 82.12 526 SER A CA 1
ATOM 3904 C C . SER A 1 526 ? -14.891 28.933 -10.410 1.00 82.12 526 SER A C 1
ATOM 3906 O O . SER A 1 526 ? -15.539 29.960 -10.250 1.00 82.12 526 SER A O 1
ATOM 3908 N N . ALA A 1 527 ? -13.819 28.874 -11.207 1.00 82.50 527 ALA A N 1
ATOM 3909 C CA . ALA A 1 527 ? -13.278 29.964 -12.038 1.00 82.50 527 ALA A CA 1
ATOM 3910 C C . ALA A 1 527 ? -13.102 31.370 -11.383 1.00 82.50 527 ALA A C 1
ATOM 3912 O O . ALA A 1 527 ? -12.615 32.291 -12.034 1.00 82.50 527 ALA A O 1
ATOM 3913 N N . SER A 1 528 ? -13.394 31.536 -10.084 1.00 82.81 528 SER A N 1
ATOM 3914 C CA . SER A 1 528 ? -13.716 32.821 -9.436 1.00 82.81 528 SER A CA 1
ATOM 3915 C C . SER A 1 528 ? -14.918 33.555 -10.061 1.00 82.81 528 SER A C 1
ATOM 3917 O O . SER A 1 528 ? -14.887 34.780 -10.198 1.00 82.81 528 SER A O 1
ATOM 3919 N N . SER A 1 529 ? -15.976 32.819 -10.410 1.00 85.56 529 SER A N 1
ATOM 3920 C CA . SER A 1 529 ? -17.252 33.326 -10.932 1.00 85.56 529 SER A CA 1
ATOM 3921 C C . SER A 1 529 ? -18.450 32.573 -10.335 1.00 85.56 529 SER A C 1
ATOM 3923 O O . SER A 1 529 ? -18.299 31.514 -9.737 1.00 85.56 529 SER A O 1
ATOM 3925 N N . PHE A 1 530 ? -19.636 33.173 -10.426 1.00 91.00 530 PHE A N 1
ATOM 3926 C CA . PHE A 1 530 ? -20.934 32.534 -10.190 1.00 91.00 530 PHE A CA 1
ATOM 3927 C C . PHE A 1 530 ? -22.037 33.404 -10.805 1.00 91.00 530 PHE A C 1
ATOM 3929 O O . PHE A 1 530 ? -21.860 34.616 -10.944 1.00 91.00 530 PHE A O 1
ATOM 3936 N N . PHE A 1 531 ? -23.210 32.839 -11.084 1.00 92.69 531 PHE A N 1
ATOM 3937 C CA . PHE A 1 531 ? -24.430 33.613 -11.357 1.00 92.69 531 PHE A CA 1
ATOM 3938 C C . PHE A 1 531 ? -25.408 33.445 -10.198 1.00 92.69 531 PHE A C 1
ATOM 3940 O O . PHE A 1 531 ? -25.581 32.335 -9.700 1.00 92.69 531 PHE A O 1
ATOM 3947 N N . ALA A 1 532 ? -26.069 34.526 -9.775 1.00 94.38 532 ALA A N 1
ATOM 3948 C CA . ALA A 1 532 ? -27.025 34.491 -8.669 1.00 94.38 532 ALA A CA 1
ATOM 3949 C C . ALA A 1 532 ? -28.268 35.355 -8.902 1.00 94.38 532 ALA A C 1
ATOM 3951 O O . ALA A 1 532 ? -28.199 36.410 -9.528 1.00 94.38 532 ALA A O 1
ATOM 3952 N N . THR A 1 533 ? -29.388 34.947 -8.307 1.00 95.38 533 THR A N 1
ATOM 3953 C CA . THR A 1 533 ? -30.610 35.753 -8.161 1.00 95.38 533 THR A CA 1
ATOM 3954 C C . THR A 1 533 ? -31.008 35.843 -6.690 1.00 95.38 533 THR A C 1
ATOM 3956 O O . THR A 1 533 ? -30.825 34.897 -5.925 1.00 95.38 533 THR A O 1
ATOM 3959 N N . ASN A 1 534 ? -31.598 36.968 -6.285 1.00 94.00 534 ASN A N 1
ATOM 3960 C CA . ASN A 1 534 ? -32.320 37.109 -5.015 1.00 94.00 534 ASN A CA 1
ATOM 3961 C C . ASN A 1 534 ? -33.824 37.374 -5.211 1.00 94.00 534 ASN A C 1
ATOM 3963 O O . ASN A 1 534 ? -34.535 37.699 -4.257 1.00 94.00 534 ASN A O 1
ATOM 3967 N N . VAL A 1 535 ? -34.311 37.222 -6.447 1.00 95.44 535 VAL A N 1
ATOM 3968 C CA . VAL A 1 535 ? -35.707 37.430 -6.828 1.00 95.44 535 VAL A CA 1
ATOM 3969 C C . VAL A 1 535 ? -36.462 36.106 -6.740 1.00 95.44 535 VAL A C 1
ATOM 3971 O O . VAL A 1 535 ? -36.089 35.103 -7.352 1.00 95.44 535 VAL A O 1
ATOM 3974 N N . THR A 1 536 ? -37.552 36.095 -5.972 1.00 94.88 536 THR A N 1
ATOM 3975 C CA . THR A 1 536 ? -38.452 34.942 -5.869 1.00 94.88 536 THR A CA 1
ATOM 3976 C C . THR A 1 536 ? -39.069 34.642 -7.238 1.00 94.88 536 THR A C 1
ATOM 3978 O O . THR A 1 536 ? -39.649 35.524 -7.867 1.00 94.88 536 THR A O 1
ATOM 3981 N N . GLY A 1 537 ? -38.963 33.397 -7.703 1.00 93.31 537 GLY A N 1
ATOM 3982 C CA . GLY A 1 537 ? -39.412 32.977 -9.032 1.00 93.31 537 GLY A CA 1
ATOM 3983 C C . GLY A 1 537 ? -38.362 33.097 -10.144 1.00 93.31 537 GLY A C 1
ATOM 3984 O O . GLY A 1 537 ? -38.627 32.602 -11.239 1.00 93.31 537 GLY A O 1
ATOM 3985 N N . GLY A 1 538 ? -37.186 33.675 -9.870 1.00 95.56 538 GLY A N 1
ATOM 3986 C CA . GLY A 1 538 ? -36.041 33.710 -10.787 1.00 95.56 538 GLY A CA 1
ATOM 3987 C C . GLY A 1 538 ? -35.554 32.315 -11.178 1.00 95.56 538 GLY A C 1
ATOM 3988 O O . GLY A 1 538 ? -35.544 31.411 -10.337 1.00 95.56 538 GLY A O 1
ATOM 3989 N N . LYS A 1 539 ? -35.159 32.111 -12.445 1.00 95.62 539 LYS A N 1
ATOM 3990 C CA . LYS A 1 539 ? -34.852 30.784 -13.013 1.00 95.62 539 LYS A CA 1
ATOM 3991 C C . LYS A 1 539 ? -33.544 30.708 -13.793 1.00 95.62 539 LYS A C 1
ATOM 3993 O O . LYS A 1 539 ? -33.242 31.595 -14.582 1.00 95.62 539 LYS A O 1
ATOM 3998 N N . ALA A 1 540 ? -32.856 29.582 -13.652 1.00 96.38 540 ALA A N 1
ATOM 3999 C CA . ALA A 1 540 ? -31.883 29.113 -14.629 1.00 96.38 540 ALA A CA 1
ATOM 4000 C C . ALA A 1 540 ? -32.399 27.809 -15.254 1.00 96.38 540 ALA A C 1
ATOM 4002 O O . ALA A 1 540 ? -32.978 26.967 -14.557 1.00 96.38 540 ALA A O 1
ATOM 4003 N N . SER A 1 541 ? -32.186 27.637 -16.556 1.00 95.25 541 SER A N 1
ATOM 4004 C CA . SER A 1 541 ? -32.621 26.462 -17.311 1.00 95.25 541 SER A CA 1
ATOM 4005 C C . SER A 1 541 ? -31.574 26.054 -18.341 1.00 95.25 541 SER A C 1
ATOM 4007 O O . SER A 1 541 ? -30.920 26.900 -18.941 1.00 95.25 541 SER A O 1
ATOM 4009 N N . PHE A 1 542 ? -31.429 24.753 -18.571 1.00 94.69 542 PHE A N 1
ATOM 4010 C CA . PHE A 1 542 ? -30.503 24.204 -19.562 1.00 94.69 542 PHE A CA 1
ATOM 4011 C C . PHE A 1 542 ? -30.994 22.844 -20.059 1.00 94.69 542 PHE A C 1
ATOM 4013 O O . PHE A 1 542 ? -31.829 22.195 -19.422 1.00 94.69 542 PHE A O 1
ATOM 4020 N N . THR A 1 543 ? -30.457 22.393 -21.192 1.00 93.69 543 THR A N 1
ATOM 4021 C CA . THR A 1 543 ? -30.706 21.043 -21.713 1.00 93.69 543 THR A CA 1
ATOM 4022 C C . THR A 1 543 ? -29.408 20.266 -21.834 1.00 93.69 543 THR A C 1
ATOM 4024 O O . THR A 1 543 ? -28.418 20.806 -22.324 1.00 93.69 543 THR A O 1
ATOM 4027 N N . PHE A 1 544 ? -29.434 18.990 -21.469 1.00 91.00 544 PHE A N 1
ATOM 4028 C CA . PHE A 1 544 ? -28.330 18.053 -21.679 1.00 91.00 544 PHE A CA 1
ATOM 4029 C C . PHE A 1 544 ? -28.873 16.744 -22.259 1.00 91.00 544 PHE A C 1
ATOM 4031 O O . PHE A 1 544 ? -30.076 16.511 -22.219 1.00 91.00 544 PHE A O 1
ATOM 4038 N N . ASN A 1 545 ? -28.009 15.889 -22.801 1.00 86.75 545 ASN A N 1
ATOM 4039 C CA . ASN A 1 545 ? -28.360 14.523 -23.193 1.00 86.75 545 ASN A CA 1
ATOM 4040 C C . ASN A 1 545 ? -27.567 13.569 -22.297 1.00 86.75 545 ASN A C 1
ATOM 4042 O O . ASN A 1 545 ? -26.348 13.715 -22.245 1.00 86.75 545 ASN A O 1
ATOM 4046 N N . GLY A 1 546 ? -28.215 12.660 -21.563 1.00 88.12 546 GLY A N 1
ATOM 4047 C CA . GLY A 1 546 ? -27.503 11.769 -20.639 1.00 88.12 546 GLY A CA 1
ATOM 4048 C C . GLY A 1 546 ? -28.345 11.153 -19.518 1.00 88.12 546 GLY A C 1
ATOM 4049 O O . GLY A 1 546 ? -29.526 11.437 -19.374 1.00 88.12 546 GLY A O 1
ATOM 4050 N N . THR A 1 547 ? -27.706 10.327 -18.688 1.00 88.62 547 THR A N 1
ATOM 4051 C CA . THR A 1 547 ? -28.321 9.482 -17.646 1.00 88.62 547 THR A CA 1
ATOM 4052 C C . THR A 1 547 ? -28.223 10.047 -16.220 1.00 88.62 547 THR A C 1
ATOM 4054 O O . THR A 1 547 ? -28.661 9.408 -15.256 1.00 88.62 547 THR A O 1
ATOM 4057 N N . GLY A 1 548 ? -27.667 11.247 -16.037 1.00 88.38 548 GLY A N 1
ATOM 4058 C CA . GLY A 1 548 ? -27.613 11.901 -14.729 1.00 88.38 548 GLY A CA 1
ATOM 4059 C C . GLY A 1 548 ? -27.136 13.349 -14.776 1.00 88.38 548 GLY A C 1
ATOM 4060 O O . GLY A 1 548 ? -26.478 13.764 -15.726 1.00 88.38 548 GLY A O 1
ATOM 4061 N N . ILE A 1 549 ? -27.454 14.101 -13.724 1.00 94.19 549 ILE A N 1
ATOM 4062 C CA . ILE A 1 549 ? -27.187 15.534 -13.577 1.00 94.19 549 ILE A CA 1
ATOM 4063 C C . ILE A 1 549 ? -26.813 15.874 -12.133 1.00 94.19 549 ILE A C 1
ATOM 4065 O O . ILE A 1 549 ? -27.373 15.306 -11.195 1.00 94.19 549 ILE A O 1
ATOM 4069 N N . GLU A 1 550 ? -25.908 16.830 -11.954 1.00 95.06 550 GLU A N 1
ATOM 4070 C CA . GLU A 1 550 ? -25.580 17.442 -10.673 1.00 95.06 550 GLU A CA 1
ATOM 4071 C C . GLU A 1 550 ? -25.335 18.953 -10.830 1.00 95.06 550 GLU A C 1
ATOM 4073 O O . GLU A 1 550 ? -24.688 19.393 -11.779 1.00 95.06 550 GLU A O 1
ATOM 4078 N N . ILE A 1 551 ? -25.897 19.752 -9.922 1.00 95.81 551 ILE A N 1
ATOM 4079 C CA . ILE A 1 551 ? -25.826 21.221 -9.912 1.00 95.81 551 ILE A CA 1
ATOM 4080 C C . ILE A 1 551 ? -25.049 21.645 -8.668 1.00 95.81 551 ILE A C 1
ATOM 4082 O O . ILE A 1 551 ? -25.416 21.252 -7.557 1.00 95.81 551 ILE A O 1
ATOM 4086 N N . PHE A 1 552 ? -24.025 22.476 -8.841 1.00 96.31 552 PHE A N 1
ATOM 4087 C CA . PHE A 1 552 ? -23.191 23.004 -7.767 1.00 96.31 552 PHE A CA 1
ATOM 4088 C C . PHE A 1 552 ? -23.401 24.508 -7.584 1.00 96.31 552 PHE A C 1
ATOM 4090 O O . PHE A 1 552 ? -23.736 25.237 -8.517 1.00 96.31 552 PHE A O 1
ATOM 4097 N N . GLY A 1 553 ? -23.205 24.957 -6.350 1.00 95.50 553 GLY A N 1
ATOM 4098 C CA . GLY A 1 553 ? -23.409 26.332 -5.911 1.00 95.50 553 GLY A CA 1
ATOM 4099 C C . GLY A 1 553 ? -22.829 26.540 -4.517 1.00 95.50 553 GLY A C 1
ATOM 4100 O O . GLY A 1 553 ? -21.991 25.761 -4.044 1.00 95.50 553 GLY A O 1
ATOM 4101 N N . SER A 1 554 ? -23.324 27.556 -3.823 1.00 94.19 554 SER A N 1
ATOM 4102 C CA . SER A 1 554 ? -23.039 27.814 -2.419 1.00 94.19 554 SER A CA 1
ATOM 4103 C C . SER A 1 554 ? -24.210 27.450 -1.501 1.00 94.19 554 SER A C 1
ATOM 4105 O O . SER A 1 554 ? -25.377 27.389 -1.896 1.00 94.19 554 SER A O 1
ATOM 4107 N N . LYS A 1 555 ? -23.891 27.200 -0.227 1.00 95.44 555 LYS A N 1
ATOM 4108 C CA . LYS A 1 555 ? -24.869 27.129 0.865 1.00 95.44 555 LYS A CA 1
ATOM 4109 C C . LYS A 1 555 ? -24.424 28.066 1.982 1.00 95.44 555 LYS A C 1
ATOM 4111 O O . LYS A 1 555 ? -23.348 27.885 2.552 1.00 95.44 555 LYS A O 1
ATOM 4116 N N . ARG A 1 556 ? -25.207 29.114 2.254 1.00 94.50 556 ARG A N 1
ATOM 4117 C CA . ARG A 1 556 ? -24.804 30.304 3.039 1.00 94.50 556 ARG A CA 1
ATOM 4118 C C . ARG A 1 556 ? -25.974 30.850 3.861 1.00 94.50 556 ARG A C 1
ATOM 4120 O O . ARG A 1 556 ? -27.122 30.463 3.660 1.00 94.50 556 ARG A O 1
ATOM 4127 N N . ASN A 1 557 ? -25.716 31.759 4.798 1.00 93.19 557 ASN A N 1
ATOM 4128 C CA . ASN A 1 557 ? -26.750 32.246 5.727 1.00 93.19 557 ASN A CA 1
ATOM 4129 C C . ASN A 1 557 ? -27.805 33.158 5.064 1.00 93.19 557 ASN A C 1
ATOM 4131 O O . ASN A 1 557 ? -28.937 33.232 5.544 1.00 93.19 557 ASN A O 1
ATOM 4135 N N . ASN A 1 558 ? -27.438 33.801 3.951 1.00 92.44 558 ASN A N 1
ATOM 4136 C CA . ASN A 1 558 ? -28.268 34.675 3.118 1.00 92.44 558 ASN A CA 1
ATOM 4137 C C . ASN A 1 558 ? -29.021 33.943 1.988 1.00 92.44 558 ASN A C 1
ATOM 4139 O O . ASN A 1 558 ? -29.671 34.600 1.177 1.00 92.44 558 ASN A O 1
ATOM 4143 N N . HIS A 1 559 ? -28.908 32.617 1.893 1.00 95.31 559 HIS A N 1
ATOM 4144 C CA . HIS A 1 559 ? -29.518 31.826 0.823 1.00 95.31 559 HIS A CA 1
ATOM 4145 C C . HIS A 1 559 ? -30.898 31.264 1.206 1.00 95.31 559 HIS A C 1
ATOM 4147 O O . HIS A 1 559 ? -31.207 31.092 2.387 1.00 95.31 559 HIS A O 1
ATOM 4153 N N . GLY A 1 560 ? -31.738 31.011 0.199 1.00 92.50 560 GLY A N 1
ATOM 4154 C CA . GLY A 1 560 ? -33.149 30.639 0.355 1.00 92.50 560 GLY A CA 1
ATOM 4155 C C . GLY A 1 560 ? -33.499 29.211 -0.053 1.00 92.50 560 GLY A C 1
ATOM 4156 O O . GLY A 1 560 ? -32.636 28.392 -0.369 1.00 92.50 560 GLY A O 1
ATOM 4157 N N . GLY A 1 561 ? -34.799 28.914 -0.054 1.00 95.12 561 GLY A N 1
ATOM 4158 C CA . GLY A 1 561 ? -35.331 27.700 -0.674 1.00 95.12 561 GLY A CA 1
ATOM 4159 C C . GLY A 1 561 ? -35.287 27.772 -2.203 1.00 95.12 561 GLY A C 1
ATOM 4160 O O . GLY A 1 561 ? -35.323 28.857 -2.776 1.00 95.12 561 GLY A O 1
ATOM 4161 N N . TYR A 1 562 ? -35.259 26.629 -2.880 1.00 96.19 562 TYR A N 1
ATOM 4162 C CA . TYR A 1 562 ? -35.395 26.543 -4.340 1.00 96.19 562 TYR A CA 1
ATOM 4163 C C . TYR A 1 562 ? -36.050 25.225 -4.758 1.00 96.19 562 TYR A C 1
ATOM 4165 O O . TYR A 1 562 ? -36.135 24.280 -3.975 1.00 96.19 562 TYR A O 1
ATOM 4173 N N . VAL A 1 563 ? -36.535 25.161 -5.996 1.00 95.44 563 VAL A N 1
ATOM 4174 C CA . VAL A 1 563 ? -37.126 23.954 -6.595 1.00 95.44 563 VAL A CA 1
ATOM 4175 C C . VAL A 1 563 ? -36.363 23.598 -7.860 1.00 95.44 563 VAL A C 1
ATOM 4177 O O . VAL A 1 563 ? -36.097 24.478 -8.678 1.00 95.44 563 VAL A O 1
ATOM 4180 N N . VAL A 1 564 ? -36.058 22.310 -8.035 1.00 95.69 564 VAL A N 1
ATOM 4181 C CA . VAL A 1 564 ? -35.511 21.765 -9.285 1.00 95.69 564 VAL A CA 1
ATOM 4182 C C . VAL A 1 564 ? -36.571 20.924 -9.988 1.00 95.69 564 VAL A C 1
ATOM 4184 O O . VAL A 1 564 ? -37.203 20.052 -9.383 1.00 95.69 564 VAL A O 1
ATOM 4187 N N . GLN A 1 565 ? -36.747 21.189 -11.279 1.00 94.94 565 GLN A N 1
ATOM 4188 C CA . GLN A 1 565 ? -37.601 20.441 -12.191 1.00 94.94 565 GLN A CA 1
ATOM 4189 C C . GLN A 1 565 ? -36.741 19.766 -13.267 1.00 94.94 565 GLN A C 1
ATOM 4191 O O . GLN A 1 565 ? -35.800 20.380 -13.772 1.00 94.94 565 GLN A O 1
ATOM 4196 N N . ILE A 1 566 ? -37.090 18.532 -13.635 1.00 93.38 566 ILE A N 1
ATOM 4197 C CA . ILE A 1 566 ? -36.545 17.811 -14.795 1.00 93.38 566 ILE A CA 1
ATOM 4198 C C . ILE A 1 566 ? -37.727 17.439 -15.690 1.00 93.38 566 ILE A C 1
ATOM 4200 O O . ILE A 1 566 ? -38.733 16.929 -15.201 1.00 93.38 566 ILE A O 1
ATOM 4204 N N . ASP A 1 567 ? -37.633 17.737 -16.984 1.00 93.12 567 ASP A N 1
ATOM 4205 C CA . ASP A 1 567 ? -38.672 17.496 -17.996 1.00 93.12 567 ASP A CA 1
ATOM 4206 C C . ASP A 1 567 ? -40.054 18.037 -17.570 1.00 93.12 567 ASP A C 1
ATOM 4208 O O . ASP A 1 567 ? -41.089 17.385 -17.699 1.00 93.12 567 ASP A O 1
ATOM 4212 N N . GLY A 1 568 ? -40.060 19.235 -16.970 1.00 83.75 568 GLY A N 1
ATOM 4213 C CA . GLY A 1 568 ? -41.253 19.891 -16.417 1.00 83.75 568 GLY A CA 1
ATOM 4214 C C . GLY A 1 568 ? -41.779 19.301 -15.099 1.00 83.75 568 GLY A C 1
ATOM 4215 O O . GLY A 1 568 ? -42.629 19.914 -14.455 1.00 83.75 568 GLY A O 1
ATOM 4216 N N . THR A 1 569 ? -41.258 18.157 -14.651 1.00 85.62 569 THR A N 1
ATOM 4217 C CA . THR A 1 569 ? -41.656 17.500 -13.400 1.00 85.62 569 THR A CA 1
ATOM 4218 C C . THR A 1 569 ? -40.818 18.028 -12.238 1.00 85.62 569 THR A C 1
ATOM 4220 O O . THR A 1 569 ? -39.593 17.937 -12.257 1.00 85.62 569 THR A O 1
ATOM 4223 N N . SER A 1 570 ? -41.460 18.573 -11.203 1.00 78.94 570 SER A N 1
ATOM 4224 C CA . SER A 1 570 ? -40.779 19.009 -9.974 1.00 78.94 570 SER A CA 1
ATOM 4225 C C . SER A 1 570 ? -40.228 17.806 -9.206 1.00 78.94 570 SER A C 1
ATOM 4227 O O . SER A 1 570 ? -41.004 16.997 -8.704 1.00 78.94 570 SER A O 1
ATOM 4229 N N . VAL A 1 571 ? -38.900 17.697 -9.099 1.00 74.19 571 VAL A N 1
ATOM 4230 C CA . VAL A 1 571 ? -38.229 16.535 -8.487 1.00 74.19 571 VAL A CA 1
ATOM 4231 C C . VAL A 1 571 ? -37.994 16.748 -6.993 1.00 74.19 571 VAL A C 1
ATOM 4233 O O . VAL A 1 571 ? -38.181 15.828 -6.202 1.00 74.19 571 VAL A O 1
ATOM 4236 N N . SER A 1 572 ? -37.606 17.959 -6.577 1.00 70.88 572 SER A N 1
ATOM 4237 C CA . SER A 1 572 ? -37.484 18.291 -5.151 1.00 70.88 572 SER A CA 1
ATOM 4238 C C . SER A 1 572 ? -37.539 19.792 -4.866 1.00 70.88 572 SER A C 1
ATOM 4240 O O . SER A 1 572 ? -37.136 20.613 -5.695 1.00 70.88 572 SER A O 1
ATOM 4242 N N . THR A 1 573 ? -37.992 20.125 -3.655 1.00 81.19 573 THR A N 1
ATOM 4243 C CA . THR A 1 573 ? -37.734 21.411 -2.996 1.00 81.19 573 THR A CA 1
ATOM 4244 C C . THR A 1 573 ? -36.511 21.246 -2.099 1.00 81.19 573 THR A C 1
ATOM 4246 O O . THR A 1 573 ? -36.431 20.283 -1.338 1.00 81.19 573 THR A O 1
ATOM 4249 N N . GLN A 1 574 ? -35.568 22.175 -2.186 1.00 88.25 574 GLN A N 1
ATOM 4250 C CA . GLN A 1 574 ? -34.280 22.161 -1.494 1.00 88.25 574 GLN A CA 1
ATOM 4251 C C . GLN A 1 574 ? -34.045 23.496 -0.773 1.00 88.25 574 GLN A C 1
ATOM 4253 O O . GLN A 1 574 ? -34.810 24.448 -0.938 1.00 88.25 574 GLN A O 1
ATOM 4258 N N . SER A 1 575 ? -32.972 23.577 0.019 1.00 90.25 575 SER A N 1
ATOM 4259 C CA . SER A 1 575 ? -32.536 24.814 0.673 1.00 90.25 575 SER A CA 1
ATOM 4260 C C . SER A 1 575 ? -31.062 25.104 0.408 1.00 90.25 575 SER A C 1
ATOM 4262 O O . SER A 1 575 ? -30.210 24.212 0.453 1.00 90.25 575 SER A O 1
ATOM 4264 N N . GLY A 1 576 ? -30.768 26.375 0.144 1.00 90.12 576 GLY A N 1
ATOM 4265 C CA . GLY A 1 576 ? -29.425 26.937 0.098 1.00 90.12 576 GLY A CA 1
ATOM 4266 C C . GLY A 1 576 ? -28.948 27.428 1.468 1.00 90.12 576 GLY A C 1
ATOM 4267 O O . GLY A 1 576 ? -27.790 27.806 1.617 1.00 90.12 576 GLY A O 1
ATOM 4268 N N . GLN A 1 577 ? -29.815 27.451 2.484 1.00 91.94 577 GLN A N 1
ATOM 4269 C CA . GLN A 1 577 ? -29.484 28.085 3.755 1.00 91.94 577 GLN A CA 1
ATOM 4270 C C . GLN A 1 577 ? -28.521 27.234 4.602 1.00 91.94 577 GLN A C 1
ATOM 4272 O O . GLN A 1 577 ? -28.779 26.062 4.873 1.00 91.94 577 GLN A O 1
ATOM 4277 N N . SER A 1 578 ? -27.428 27.842 5.069 1.00 92.25 578 SER A N 1
ATOM 4278 C CA . SER A 1 578 ? -26.448 27.226 5.979 1.00 92.25 578 SER A CA 1
ATOM 4279 C C . SER A 1 578 ? -25.873 28.255 6.954 1.00 92.25 578 SER A C 1
ATOM 4281 O O . SER A 1 578 ? -25.653 29.407 6.591 1.00 92.25 578 SER A O 1
ATOM 4283 N N . SER A 1 579 ? -25.589 27.849 8.194 1.00 84.12 579 SER A N 1
ATOM 4284 C CA . SER A 1 579 ? -24.945 28.706 9.205 1.00 84.12 579 SER A CA 1
ATOM 4285 C C . SER A 1 579 ? -23.441 28.905 8.976 1.00 84.12 579 SER A C 1
ATOM 4287 O O . SER A 1 579 ? -22.872 29.871 9.479 1.00 84.12 579 SER A O 1
ATOM 4289 N N . ALA A 1 580 ? -22.807 28.022 8.202 1.00 86.62 580 ALA A N 1
ATOM 4290 C CA . ALA A 1 580 ? -21.428 28.148 7.738 1.00 86.62 580 ALA A CA 1
ATOM 4291 C C . ALA A 1 580 ? -21.406 28.215 6.207 1.00 86.62 580 ALA A C 1
ATOM 4293 O O . ALA A 1 580 ? -22.090 27.426 5.553 1.00 86.62 580 ALA A O 1
ATOM 4294 N N . ASN A 1 581 ? -20.614 29.126 5.637 1.00 90.06 581 ASN A N 1
ATOM 4295 C CA . ASN A 1 581 ? -20.498 29.261 4.186 1.00 90.06 581 ASN A CA 1
ATOM 4296 C C . ASN A 1 581 ? -19.844 28.008 3.582 1.00 90.06 581 ASN A C 1
ATOM 4298 O O . ASN A 1 581 ? -18.724 27.649 3.944 1.00 90.06 581 ASN A O 1
ATOM 4302 N N . GLN A 1 582 ? -20.546 27.370 2.653 1.00 91.25 582 GLN A N 1
ATOM 4303 C CA . GLN A 1 582 ? -20.070 26.267 1.823 1.00 91.25 582 GLN A CA 1
ATOM 4304 C C . GLN A 1 582 ? -20.089 26.733 0.366 1.00 91.25 582 GLN A C 1
ATOM 4306 O O . GLN A 1 582 ? -21.046 27.387 -0.038 1.00 91.25 582 GLN A O 1
ATOM 4311 N N . PHE A 1 583 ? -19.072 26.379 -0.412 1.00 91.31 583 PHE A N 1
ATOM 4312 C CA . PHE A 1 583 ? -18.934 26.692 -1.841 1.00 91.31 583 PHE A CA 1
ATOM 4313 C C . PHE A 1 583 ? -18.607 25.404 -2.600 1.00 91.31 583 PHE A C 1
ATOM 4315 O O . PHE A 1 583 ? -18.187 24.434 -1.958 1.00 91.31 583 PHE A O 1
ATOM 4322 N N . LYS A 1 584 ? -18.804 25.367 -3.926 1.00 88.62 584 LYS A N 1
ATOM 4323 C CA . LYS A 1 584 ? -18.638 24.151 -4.749 1.00 88.62 584 LYS A CA 1
ATOM 4324 C C . LYS A 1 584 ? -19.430 22.958 -4.196 1.00 88.62 584 LYS A C 1
ATOM 4326 O O . LYS A 1 584 ? -18.998 21.810 -4.276 1.00 88.62 584 LYS A O 1
ATOM 4331 N N . THR A 1 585 ? -20.570 23.232 -3.558 1.00 88.81 585 T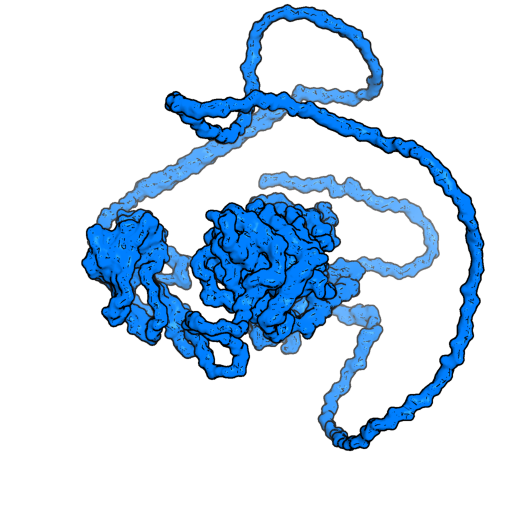HR A N 1
ATOM 4332 C CA . THR A 1 585 ? -21.371 22.239 -2.834 1.00 88.81 585 THR A CA 1
ATOM 4333 C C . THR A 1 585 ? -22.569 21.817 -3.673 1.00 88.81 585 THR A C 1
ATOM 4335 O O . THR A 1 585 ? -23.195 22.641 -4.340 1.00 88.81 585 THR A O 1
ATOM 4338 N N . SER A 1 586 ? -22.880 20.520 -3.656 1.00 93.19 586 SER A N 1
ATOM 4339 C CA . SER A 1 586 ? -23.982 19.954 -4.435 1.00 93.19 586 SER A CA 1
ATOM 4340 C C . SER A 1 586 ? -25.312 20.532 -3.943 1.00 93.19 586 SER A C 1
ATOM 4342 O O . SER A 1 586 ? -25.696 20.368 -2.777 1.00 93.19 586 SER A O 1
ATOM 4344 N N . LEU A 1 587 ? -26.001 21.260 -4.820 1.00 93.75 587 LEU A N 1
ATOM 4345 C CA . LEU A 1 587 ? -27.345 21.790 -4.602 1.00 93.75 587 LEU A CA 1
ATOM 4346 C C . LEU A 1 587 ? -28.392 20.708 -4.880 1.00 93.75 587 LEU A C 1
ATOM 4348 O O . LEU A 1 587 ? -29.330 20.529 -4.103 1.00 93.75 587 LEU A O 1
ATOM 4352 N N . PHE A 1 588 ? -28.201 19.959 -5.965 1.00 94.44 588 PHE A N 1
ATOM 4353 C CA . PHE A 1 588 ? -29.105 18.910 -6.420 1.00 94.44 588 PHE A CA 1
ATOM 4354 C C . PHE A 1 588 ? -28.354 17.886 -7.278 1.00 94.44 588 PHE A C 1
ATOM 4356 O O . PHE A 1 588 ? -27.599 18.280 -8.162 1.00 94.44 588 PHE A O 1
ATOM 4363 N N . SER A 1 589 ? -28.619 16.592 -7.073 1.00 91.06 589 SER A N 1
ATOM 4364 C CA . SER A 1 589 ? -28.094 15.488 -7.889 1.00 91.06 589 SER A CA 1
ATOM 4365 C C . SER A 1 589 ? -29.211 14.497 -8.212 1.00 91.06 589 SER A C 1
ATOM 4367 O O . SER A 1 589 ? -29.986 14.130 -7.328 1.00 91.06 589 SER A O 1
ATOM 4369 N N . GLN A 1 590 ? -29.282 14.043 -9.463 1.00 89.81 590 GLN A N 1
ATOM 4370 C CA . GLN A 1 590 ? -30.198 12.997 -9.919 1.00 89.81 590 GLN A CA 1
ATOM 4371 C C . GLN A 1 590 ? -29.462 12.043 -10.859 1.00 89.81 590 GLN A C 1
ATOM 4373 O O . GLN A 1 590 ? -28.797 12.462 -11.804 1.00 89.81 590 GLN A O 1
ATOM 4378 N N . ARG A 1 591 ? -29.599 10.739 -10.610 1.00 85.62 591 ARG A N 1
ATOM 4379 C CA . ARG A 1 591 ? -28.953 9.657 -11.372 1.00 85.62 591 ARG A CA 1
ATOM 4380 C C . ARG A 1 591 ? -30.006 8.698 -11.934 1.00 85.62 591 ARG A C 1
ATOM 4382 O O . ARG A 1 591 ? -31.168 8.765 -11.530 1.00 85.62 591 ARG A O 1
ATOM 4389 N N . ASN A 1 592 ? -29.587 7.795 -12.820 1.00 79.94 592 ASN A N 1
ATOM 4390 C CA . ASN A 1 592 ? -30.436 6.783 -13.464 1.00 79.94 592 ASN A CA 1
ATOM 4391 C C . ASN A 1 592 ? -31.615 7.384 -14.251 1.00 79.94 592 ASN A C 1
ATOM 4393 O O . ASN A 1 592 ? -32.720 6.843 -14.251 1.00 79.94 592 ASN A O 1
ATOM 4397 N N . LEU A 1 593 ? -31.367 8.518 -14.906 1.00 84.50 593 LEU A N 1
ATOM 4398 C CA . LEU A 1 593 ? -32.245 9.048 -15.941 1.00 84.50 593 LEU A CA 1
ATOM 4399 C C . LEU A 1 593 ? -32.119 8.200 -17.220 1.00 84.50 593 LEU A C 1
ATOM 4401 O O . LEU A 1 593 ? -31.125 7.503 -17.434 1.00 84.50 593 LEU A O 1
ATOM 4405 N N . GLU A 1 594 ? -33.143 8.257 -18.065 1.00 83.56 594 GLU A N 1
ATOM 4406 C CA . GLU A 1 594 ? -33.145 7.651 -19.401 1.00 83.56 594 GLU A CA 1
ATOM 4407 C C . GLU A 1 594 ? -32.074 8.325 -20.281 1.00 83.56 594 GLU A C 1
ATOM 4409 O O . GLU A 1 594 ? -31.887 9.530 -20.177 1.00 83.56 594 GLU A O 1
ATOM 4414 N N . ASN A 1 595 ? -31.352 7.599 -21.146 1.00 82.94 595 ASN A N 1
ATOM 4415 C CA . ASN A 1 595 ? -30.288 8.213 -21.963 1.00 82.94 595 ASN A CA 1
ATOM 4416 C C . ASN A 1 595 ? -30.874 9.008 -23.147 1.00 82.94 595 ASN A C 1
ATOM 4418 O O . ASN A 1 595 ? -30.865 8.544 -24.288 1.00 82.94 595 ASN A O 1
ATOM 4422 N N . LYS A 1 596 ? -31.435 10.182 -22.849 1.00 85.81 596 LYS A N 1
ATOM 4423 C CA . LYS A 1 596 ? -32.100 11.086 -23.793 1.00 85.81 596 LYS A CA 1
ATOM 4424 C C . LYS A 1 596 ? -31.811 12.550 -23.459 1.00 85.81 596 LYS A C 1
ATOM 4426 O O . LYS A 1 596 ? -31.211 12.867 -22.431 1.00 85.81 596 LYS A O 1
ATOM 4431 N N . GLN A 1 597 ? -32.295 13.452 -24.316 1.00 91.69 597 GLN A N 1
ATOM 4432 C CA . GLN A 1 597 ? -32.303 14.875 -24.002 1.00 91.69 597 GLN A CA 1
ATOM 4433 C C . GLN A 1 597 ? -33.275 15.170 -22.852 1.00 91.69 597 GLN A C 1
ATOM 4435 O O . GLN A 1 597 ? -34.467 14.877 -22.942 1.00 91.69 597 GLN A O 1
ATOM 4440 N N . HIS A 1 598 ? -32.746 15.795 -21.807 1.00 93.56 598 HIS A N 1
ATOM 4441 C CA . HIS A 1 598 ? -33.457 16.275 -20.635 1.00 93.56 598 HIS A CA 1
ATOM 4442 C C . HIS A 1 598 ? -33.442 17.801 -20.578 1.00 93.56 598 HIS A C 1
ATOM 4444 O O . HIS A 1 598 ? -32.464 18.440 -20.974 1.00 93.56 598 HIS A O 1
ATOM 4450 N N . THR A 1 599 ? -34.508 18.386 -20.033 1.00 95.75 599 THR A N 1
ATOM 4451 C CA . THR A 1 599 ? -34.579 19.822 -19.718 1.00 95.75 599 THR A CA 1
ATOM 4452 C C . THR A 1 599 ? -34.590 20.013 -18.212 1.00 95.75 599 THR A C 1
ATOM 4454 O O . THR A 1 599 ? -35.488 19.518 -17.534 1.00 95.75 599 THR A O 1
ATOM 4457 N N . VAL A 1 600 ? -33.628 20.764 -17.682 1.00 96.00 600 VAL A N 1
ATOM 4458 C CA . VAL A 1 600 ? -33.541 21.084 -16.253 1.00 96.00 600 VAL A CA 1
ATOM 4459 C C . VAL A 1 600 ? -33.919 22.540 -16.040 1.00 96.00 600 VAL A C 1
ATOM 4461 O O . VAL A 1 600 ? -33.565 23.412 -16.830 1.00 96.00 600 VAL A O 1
ATOM 4464 N N . THR A 1 601 ? -34.668 22.817 -14.977 1.00 96.31 601 THR A N 1
ATOM 4465 C CA . THR A 1 601 ? -35.005 24.177 -14.545 1.00 96.31 601 THR A CA 1
ATOM 4466 C C . THR A 1 601 ? -34.897 24.262 -13.033 1.00 96.31 601 THR A C 1
ATOM 4468 O O . THR A 1 601 ? -35.581 23.531 -12.320 1.00 96.31 601 THR A O 1
ATOM 4471 N N . ILE A 1 602 ? -34.067 25.175 -12.540 1.00 96.25 602 ILE A N 1
ATOM 4472 C CA . ILE A 1 602 ? -33.959 25.512 -11.120 1.00 96.25 602 ILE A CA 1
ATOM 4473 C C . ILE A 1 602 ? -34.575 26.895 -10.893 1.00 96.25 602 ILE A C 1
ATOM 4475 O O . ILE A 1 602 ? -34.325 27.829 -11.650 1.00 96.25 602 ILE A O 1
ATOM 4479 N N . THR A 1 603 ? -35.449 27.010 -9.892 1.00 96.19 603 THR A N 1
ATOM 4480 C CA . THR A 1 603 ? -36.216 28.230 -9.586 1.00 96.19 603 THR A CA 1
ATOM 4481 C C . THR A 1 603 ? -36.008 28.644 -8.133 1.00 96.19 603 THR A C 1
ATOM 4483 O O . THR A 1 603 ? -36.278 27.846 -7.231 1.00 96.19 603 THR A O 1
ATOM 4486 N N . ASN A 1 604 ? -35.603 29.894 -7.898 1.00 96.19 604 ASN A N 1
ATOM 4487 C CA . ASN A 1 604 ? -35.489 30.472 -6.560 1.00 96.19 604 ASN A CA 1
ATOM 4488 C C . ASN A 1 604 ? -36.875 30.574 -5.892 1.00 96.19 604 ASN A C 1
ATOM 4490 O O . ASN A 1 604 ? -37.813 31.124 -6.468 1.00 96.19 604 ASN A O 1
ATOM 4494 N N . GLN A 1 605 ? -37.003 30.054 -4.673 1.00 95.06 605 GLN A N 1
ATOM 4495 C CA . GLN A 1 605 ? -38.188 30.165 -3.807 1.00 95.06 605 GLN A CA 1
ATOM 4496 C C . GLN A 1 605 ? -37.876 30.949 -2.517 1.00 95.06 605 GLN A C 1
ATOM 4498 O O . GLN A 1 605 ? -38.714 31.036 -1.620 1.00 95.06 605 GLN A O 1
ATOM 4503 N N . GLY A 1 606 ? -36.669 31.510 -2.403 1.00 89.75 606 GLY A N 1
ATOM 4504 C CA . GLY A 1 606 ? -36.263 32.382 -1.314 1.00 89.75 606 GLY A CA 1
ATOM 4505 C C . GLY A 1 606 ? -37.138 33.629 -1.225 1.00 89.75 606 GLY A C 1
ATOM 4506 O O . GLY A 1 606 ? -37.619 34.154 -2.230 1.00 89.75 606 GLY A O 1
ATOM 4507 N N . THR A 1 607 ? -37.340 34.113 -0.003 1.00 88.25 607 THR A N 1
ATOM 4508 C CA . THR A 1 607 ? -38.092 35.342 0.295 1.00 88.25 607 THR A CA 1
ATOM 4509 C C . THR A 1 607 ? -37.190 36.339 1.018 1.00 88.25 607 THR A C 1
ATOM 4511 O O . THR A 1 607 ? -36.132 35.967 1.515 1.00 88.25 607 THR A O 1
ATOM 4514 N N . ASN A 1 608 ? -37.580 37.616 1.090 1.00 87.38 608 ASN A N 1
ATOM 4515 C CA . ASN A 1 608 ? -36.801 38.663 1.773 1.00 87.38 608 ASN A CA 1
ATOM 4516 C C . ASN A 1 608 ? -35.357 38.814 1.238 1.00 87.38 608 ASN A C 1
ATOM 4518 O O . ASN A 1 608 ? -34.409 38.884 2.016 1.00 87.38 608 ASN A O 1
ATOM 4522 N N . LEU A 1 609 ? -35.196 38.855 -0.093 1.00 88.06 609 LEU A N 1
ATOM 4523 C CA . LEU A 1 609 ? -33.899 38.954 -0.790 1.00 88.06 609 LEU A CA 1
ATOM 4524 C C . LEU A 1 609 ? -32.931 37.788 -0.499 1.00 88.06 609 LEU A C 1
ATOM 4526 O O . LEU A 1 609 ? -31.714 37.941 -0.598 1.00 88.06 609 LEU A O 1
ATOM 4530 N N . GLN A 1 610 ? -33.466 36.614 -0.157 1.00 94.50 610 GLN A N 1
ATOM 4531 C CA . GLN A 1 610 ? -32.691 35.380 -0.081 1.00 94.50 610 GLN A CA 1
ATOM 4532 C C . GLN A 1 610 ? -32.166 34.957 -1.458 1.00 94.50 610 GLN A C 1
ATOM 4534 O O . GLN A 1 610 ? -32.918 34.868 -2.432 1.00 94.50 610 GLN A O 1
ATOM 4539 N N . PHE A 1 611 ? -30.875 34.646 -1.501 1.00 94.25 611 PHE A N 1
ATOM 4540 C CA . PHE A 1 611 ? -30.165 34.291 -2.722 1.00 94.25 611 PHE A CA 1
ATOM 4541 C C . PHE A 1 611 ? -30.308 32.809 -3.100 1.00 94.25 611 PHE A C 1
ATOM 4543 O O . PHE A 1 611 ? -30.486 31.929 -2.251 1.00 94.25 611 PHE A O 1
ATOM 4550 N N . LEU A 1 612 ? -30.169 32.562 -4.396 1.00 95.94 612 LEU A N 1
ATOM 4551 C CA . LEU A 1 612 ? -29.791 31.300 -5.014 1.00 95.94 612 LEU A CA 1
ATOM 4552 C C . LEU A 1 612 ? -28.652 31.611 -5.991 1.00 95.94 612 LEU A C 1
ATOM 4554 O O . LEU A 1 612 ? -28.785 32.546 -6.782 1.00 95.94 612 LEU A O 1
ATOM 4558 N N . ASP A 1 613 ? -27.580 30.824 -5.968 1.00 95.25 613 ASP A N 1
ATOM 4559 C CA . ASP A 1 613 ? -26.502 30.891 -6.954 1.00 95.25 613 ASP A CA 1
ATOM 4560 C C . ASP A 1 613 ? -26.275 29.550 -7.675 1.00 95.25 613 ASP A C 1
ATOM 4562 O O . ASP A 1 613 ? -26.804 28.507 -7.280 1.00 95.25 613 ASP A O 1
ATOM 4566 N N . ILE A 1 614 ? -25.536 29.613 -8.784 1.00 96.00 614 ILE A N 1
ATOM 4567 C CA . ILE A 1 614 ? -24.973 28.472 -9.510 1.00 96.00 614 ILE A CA 1
ATOM 4568 C C . ILE A 1 614 ? -23.494 28.774 -9.754 1.00 96.00 614 ILE A C 1
ATOM 4570 O O . ILE A 1 614 ? -23.138 29.870 -10.190 1.00 96.00 614 ILE A O 1
ATOM 4574 N N . ASP A 1 615 ? -22.667 27.776 -9.459 1.00 93.44 615 ASP A N 1
ATOM 4575 C CA . ASP A 1 615 ? -21.205 27.777 -9.544 1.00 93.44 615 ASP A CA 1
ATOM 4576 C C . ASP A 1 615 ? -20.778 27.019 -10.817 1.00 93.44 615 ASP A C 1
ATOM 4578 O O . ASP A 1 615 ? -20.222 27.590 -11.751 1.00 93.44 615 ASP A O 1
ATOM 4582 N N . PHE A 1 616 ? -21.184 25.750 -10.924 1.00 93.50 616 PHE A N 1
ATOM 4583 C CA . PHE A 1 616 ? -21.042 24.934 -12.133 1.00 93.50 616 PHE A CA 1
ATOM 4584 C C . PHE A 1 616 ? -22.082 23.805 -12.165 1.00 93.50 616 PHE A C 1
ATOM 4586 O O . PHE A 1 616 ? -22.763 23.511 -11.179 1.00 93.50 616 PHE A O 1
ATOM 4593 N N . VAL A 1 617 ? -22.216 23.153 -13.317 1.00 94.12 617 VAL A N 1
ATOM 4594 C CA . VAL A 1 617 ? -23.155 22.053 -13.560 1.00 94.12 617 VAL A CA 1
ATOM 4595 C C . VAL A 1 617 ? -22.417 20.894 -14.218 1.00 94.12 617 VAL A C 1
ATOM 4597 O O . VAL A 1 617 ? -21.687 21.103 -15.183 1.00 94.12 617 VAL A O 1
ATOM 4600 N N . THR A 1 618 ? -22.636 19.667 -13.741 1.00 89.44 618 THR A N 1
ATOM 4601 C CA . THR A 1 618 ? -22.036 18.445 -14.296 1.00 89.44 618 THR A CA 1
ATOM 4602 C C . THR A 1 618 ? -23.112 17.430 -14.668 1.00 89.44 618 THR A C 1
ATOM 4604 O O . THR A 1 618 ? -23.832 16.948 -13.797 1.00 89.44 618 THR A O 1
ATOM 4607 N N . TRP A 1 619 ? -23.198 17.034 -15.940 1.00 92.38 619 TRP A N 1
ATOM 4608 C CA . TRP A 1 619 ? -24.028 15.899 -16.370 1.00 92.38 619 TRP A CA 1
ATOM 4609 C C . TRP A 1 619 ? -23.201 14.706 -16.834 1.00 92.38 619 TRP A C 1
ATOM 4611 O O . TRP A 1 619 ? -22.007 14.813 -17.108 1.00 92.38 619 TRP A O 1
ATOM 4621 N N . TYR A 1 620 ? -23.863 13.556 -16.911 1.00 85.50 620 TYR A N 1
ATOM 4622 C CA . TYR A 1 620 ? -23.275 12.258 -17.211 1.00 85.50 620 TYR A CA 1
ATOM 4623 C C . TYR A 1 620 ? -23.984 11.666 -18.421 1.00 85.50 620 TYR A C 1
ATOM 4625 O O . TYR A 1 620 ? -25.199 11.489 -18.389 1.00 85.50 620 TYR A O 1
ATOM 4633 N N . SER A 1 621 ? -23.233 11.340 -19.467 1.00 82.00 621 SER A N 1
ATOM 4634 C CA . SER A 1 621 ? -23.770 10.824 -20.734 1.00 82.00 621 SER A CA 1
ATOM 4635 C C . SER A 1 621 ? -23.067 9.530 -21.118 1.00 82.00 621 SER A C 1
ATOM 4637 O O . SER A 1 621 ? -21.855 9.417 -20.934 1.00 82.00 621 SER A O 1
ATOM 4639 N N . THR A 1 622 ? -23.803 8.559 -21.663 1.00 75.88 622 THR A N 1
ATOM 4640 C CA . THR A 1 622 ? -23.231 7.310 -22.192 1.00 75.88 622 THR A CA 1
ATOM 4641 C C . THR A 1 622 ? -23.184 7.342 -23.718 1.00 75.88 622 THR A C 1
ATOM 4643 O O . THR A 1 622 ? -24.136 7.775 -24.371 1.00 75.88 622 THR A O 1
ATOM 4646 N N . ILE A 1 623 ? -22.062 6.893 -24.289 1.00 62.84 623 ILE A N 1
ATOM 4647 C CA . ILE A 1 623 ? -21.820 6.836 -25.740 1.00 62.84 623 ILE A CA 1
ATOM 4648 C C . ILE A 1 623 ? -21.509 5.402 -26.165 1.00 62.84 623 ILE A C 1
ATOM 4650 O O . ILE A 1 623 ? -20.792 4.684 -25.470 1.00 62.84 623 ILE A O 1
ATOM 4654 N N . GLY A 1 624 ? -22.005 5.043 -27.350 1.00 58.50 624 GLY A N 1
ATOM 4655 C CA . GLY A 1 624 ? -21.629 3.833 -28.074 1.00 58.50 624 GLY A CA 1
ATOM 4656 C C . GLY A 1 624 ? -22.164 2.531 -27.481 1.00 58.50 624 GLY A C 1
ATOM 4657 O O . GLY A 1 624 ? -22.907 2.518 -26.499 1.00 58.50 624 GLY A O 1
ATOM 4658 N N . ALA A 1 625 ? -21.783 1.421 -28.107 1.00 54.84 625 ALA A N 1
ATOM 4659 C CA . ALA A 1 625 ? -21.996 0.080 -27.562 1.00 54.84 625 ALA A CA 1
ATOM 4660 C C . ALA A 1 625 ? -20.808 -0.366 -26.687 1.00 54.84 625 ALA A C 1
ATOM 4662 O O . ALA A 1 625 ? -19.687 0.108 -26.865 1.00 54.84 625 ALA A O 1
ATOM 4663 N N . ASP A 1 626 ? -21.014 -1.362 -25.816 1.00 46.16 626 ASP A N 1
ATOM 4664 C CA . ASP A 1 626 ? -20.022 -1.966 -24.901 1.00 46.16 626 ASP A CA 1
ATOM 4665 C C . ASP A 1 626 ? -18.639 -2.266 -25.525 1.00 46.16 626 ASP A C 1
ATOM 4667 O O . ASP A 1 626 ? -17.629 -2.354 -24.820 1.00 46.16 626 ASP A O 1
ATOM 4671 N N . ASN A 1 627 ? -18.591 -2.465 -26.842 1.00 50.69 627 ASN A N 1
ATOM 4672 C CA . ASN A 1 627 ? -17.436 -2.946 -27.600 1.00 50.69 627 ASN A CA 1
ATOM 4673 C C . ASN A 1 627 ? -16.814 -1.886 -28.528 1.00 50.69 627 ASN A C 1
ATOM 4675 O O . ASN A 1 627 ? -15.878 -2.197 -29.262 1.00 50.69 627 ASN A O 1
ATOM 4679 N N . GLU A 1 628 ? -17.336 -0.660 -28.534 1.00 45.56 628 GLU A N 1
ATOM 4680 C CA . GLU A 1 628 ? -16.907 0.405 -29.440 1.00 45.56 628 GLU A CA 1
ATOM 4681 C C . GLU A 1 628 ? -15.582 1.041 -28.981 1.00 45.56 628 GLU A C 1
ATOM 4683 O O . GLU A 1 628 ? -15.358 1.257 -27.787 1.00 45.56 628 GLU A O 1
ATOM 4688 N N . GLN A 1 629 ? -14.665 1.323 -29.917 1.00 43.94 629 GLN A N 1
ATOM 4689 C CA . GLN A 1 629 ? -13.415 2.009 -29.578 1.00 43.94 629 GLN A CA 1
ATOM 4690 C C . GLN A 1 629 ? -13.673 3.496 -29.342 1.00 43.94 629 GLN A C 1
ATOM 4692 O O . GLN A 1 629 ? -14.156 4.205 -30.222 1.00 43.94 629 GLN A O 1
ATOM 4697 N N . LEU A 1 630 ? -13.293 3.979 -28.160 1.00 46.94 630 LEU A N 1
ATOM 4698 C CA . LEU A 1 630 ? -13.479 5.370 -27.764 1.00 46.94 630 LEU A CA 1
ATOM 4699 C C . LEU A 1 630 ? -12.387 6.250 -28.401 1.00 46.94 630 LEU A C 1
ATOM 4701 O O . LEU A 1 630 ? -11.295 6.413 -27.857 1.00 46.94 630 LEU A O 1
ATOM 4705 N N . VAL A 1 631 ? -12.675 6.774 -29.596 1.00 52.56 631 VAL A N 1
ATOM 4706 C CA . VAL A 1 631 ? -11.758 7.622 -30.374 1.00 52.56 631 VAL A CA 1
ATOM 4707 C C . VAL A 1 631 ? -11.739 9.042 -29.800 1.00 52.56 631 VAL A C 1
ATOM 4709 O O . VAL A 1 631 ? -12.623 9.854 -30.072 1.00 52.56 631 VAL A O 1
ATOM 4712 N N . VAL A 1 632 ? -10.714 9.355 -29.004 1.00 49.78 632 VAL A N 1
ATOM 4713 C CA . VAL A 1 632 ? -10.496 10.704 -28.457 1.00 49.78 632 VAL A CA 1
ATOM 4714 C C . VAL A 1 632 ? -9.854 11.598 -29.522 1.00 49.78 632 VAL A C 1
ATOM 4716 O O . VAL A 1 632 ? -8.638 11.588 -29.707 1.00 49.78 632 VAL A O 1
ATOM 4719 N N . ASN A 1 633 ? -10.675 12.390 -30.212 1.00 51.25 633 ASN A N 1
ATOM 4720 C CA . ASN A 1 633 ? -10.213 13.413 -31.149 1.00 51.25 633 ASN A CA 1
ATOM 4721 C C . ASN A 1 633 ? -10.021 14.755 -30.427 1.00 51.25 633 ASN A C 1
ATOM 4723 O O . ASN A 1 633 ? -10.994 15.441 -30.119 1.00 51.25 633 ASN A O 1
ATOM 4727 N N . THR A 1 634 ? -8.770 15.157 -30.193 1.00 58.41 634 THR A N 1
ATOM 4728 C CA . THR A 1 634 ? -8.446 16.517 -29.734 1.00 58.41 634 THR A CA 1
ATOM 4729 C C . THR A 1 634 ? -8.471 17.472 -30.924 1.00 58.41 634 THR A C 1
ATOM 4731 O O . THR A 1 634 ? -7.529 17.509 -31.715 1.00 58.41 634 THR A O 1
ATOM 4734 N N . VAL A 1 635 ? -9.550 18.242 -31.046 1.00 66.69 635 VAL A N 1
ATOM 4735 C CA . VAL A 1 635 ? -9.733 19.266 -32.084 1.00 66.69 635 VAL A CA 1
ATOM 4736 C C . VAL A 1 635 ? -9.304 20.628 -31.524 1.00 66.69 635 VAL A C 1
ATOM 4738 O O . VAL A 1 635 ? -9.652 20.957 -30.391 1.00 66.69 635 VAL A O 1
ATOM 4741 N N . GLN A 1 636 ? -8.524 21.400 -32.285 1.00 78.62 636 GLN A N 1
ATOM 4742 C CA . GLN A 1 636 ? -8.066 22.736 -31.876 1.00 78.62 636 GLN A CA 1
ATOM 4743 C C . GLN A 1 636 ? -9.089 23.818 -32.240 1.00 78.62 636 GLN A C 1
ATOM 4745 O O . GLN A 1 636 ? -9.877 23.645 -33.163 1.00 78.62 636 GLN A O 1
ATOM 4750 N N . ASP A 1 637 ? -9.016 24.972 -31.577 1.00 74.62 637 ASP A N 1
ATOM 4751 C CA . ASP A 1 637 ? -9.846 26.155 -31.873 1.00 74.62 637 ASP A CA 1
ATOM 4752 C C . ASP A 1 637 ? -9.634 26.717 -33.296 1.00 74.62 637 ASP A C 1
ATOM 4754 O O . ASP A 1 637 ? -10.433 27.492 -33.805 1.00 74.62 637 ASP A O 1
ATOM 4758 N N . THR A 1 638 ? -8.539 26.324 -33.945 1.00 78.81 638 THR A N 1
ATOM 4759 C CA . THR A 1 638 ? -8.189 26.673 -35.327 1.00 78.81 638 THR A CA 1
ATOM 4760 C C . THR A 1 638 ? -8.697 25.667 -36.369 1.00 78.81 638 THR A C 1
ATOM 4762 O O . THR A 1 638 ? -8.433 25.841 -37.560 1.00 78.81 638 THR A O 1
ATOM 4765 N N . ASP A 1 639 ? -9.416 24.617 -35.958 1.00 86.06 639 ASP A N 1
ATOM 4766 C CA . ASP A 1 639 ? -9.978 23.618 -36.870 1.00 86.06 639 ASP A CA 1
ATOM 4767 C C . ASP A 1 639 ? -11.158 24.183 -37.698 1.00 86.06 639 ASP A C 1
ATOM 4769 O O . ASP A 1 639 ? -12.000 24.896 -37.145 1.00 86.06 639 ASP A O 1
ATOM 4773 N N . PRO A 1 640 ? -11.289 23.842 -39.000 1.00 76.50 640 PRO A N 1
ATOM 4774 C CA . PRO A 1 640 ? -12.366 24.342 -39.865 1.00 76.50 640 PRO A CA 1
ATOM 4775 C C . PRO A 1 640 ? -13.806 24.026 -39.425 1.00 76.50 640 PRO A C 1
ATOM 4777 O O . PRO A 1 640 ? -14.741 24.581 -40.002 1.00 76.50 640 PRO A O 1
ATOM 4780 N N . SER A 1 641 ? -14.013 23.135 -38.450 1.00 74.62 641 SER A N 1
ATOM 4781 C CA . SER A 1 641 ? -15.324 22.898 -37.830 1.00 74.62 641 SER A CA 1
ATOM 4782 C C . SER A 1 641 ? -15.780 24.027 -36.889 1.00 74.62 641 SER A C 1
ATOM 4784 O O . SER A 1 641 ? -16.983 24.160 -36.650 1.00 74.62 641 SER A O 1
ATOM 4786 N N . PHE A 1 642 ? -14.869 24.881 -36.406 1.00 74.31 642 PHE A N 1
ATOM 4787 C CA . PHE A 1 642 ? -15.207 26.070 -35.621 1.00 74.31 642 PHE A CA 1
ATOM 4788 C C . PHE A 1 642 ? -15.466 27.289 -36.522 1.00 74.31 642 PHE A C 1
ATOM 4790 O O . PHE A 1 642 ? -14.593 27.760 -37.249 1.00 74.31 642 PHE A O 1
ATOM 4797 N N . ALA A 1 643 ? -16.679 27.846 -36.439 1.00 80.69 643 ALA A N 1
ATOM 4798 C CA . ALA A 1 643 ? -17.101 29.014 -37.212 1.00 80.69 643 ALA A CA 1
ATOM 4799 C C . ALA A 1 643 ? -17.372 30.226 -36.301 1.00 80.69 643 ALA A C 1
ATOM 4801 O O . ALA A 1 643 ? -18.463 30.384 -35.750 1.00 80.69 643 ALA A O 1
ATOM 4802 N N . TYR A 1 644 ? -16.382 31.109 -36.158 1.00 80.88 644 TYR A N 1
ATOM 4803 C CA . TYR A 1 644 ? -16.481 32.315 -35.328 1.00 80.88 644 TYR A CA 1
ATOM 4804 C C . TYR A 1 644 ? -17.246 33.436 -36.045 1.00 80.88 644 TYR A C 1
ATOM 4806 O O . TYR A 1 644 ? -16.737 34.070 -36.971 1.00 80.88 644 TYR A O 1
ATOM 4814 N N . ALA A 1 645 ? -18.483 33.691 -35.610 1.00 71.88 645 ALA A N 1
ATOM 4815 C CA . ALA A 1 645 ? -19.384 34.666 -36.222 1.00 71.88 645 ALA A CA 1
ATOM 4816 C C . ALA A 1 645 ? -19.862 35.744 -35.218 1.00 71.88 645 ALA A C 1
ATOM 4818 O O . ALA A 1 645 ? -20.118 35.418 -34.058 1.00 71.88 645 ALA A O 1
ATOM 4819 N N . PRO A 1 646 ? -20.022 37.014 -35.648 1.00 74.31 646 PRO A N 1
ATOM 4820 C CA . PRO A 1 646 ? -19.426 37.591 -36.854 1.00 74.31 646 PRO A CA 1
ATOM 4821 C C . PRO A 1 646 ? -17.898 37.665 -36.694 1.00 74.31 646 PRO A C 1
ATOM 4823 O O . PRO A 1 646 ? -17.406 38.098 -35.654 1.00 74.31 646 PRO A O 1
ATOM 4826 N N . ALA A 1 647 ? -17.138 37.280 -37.723 1.00 73.50 647 ALA A N 1
ATOM 4827 C CA . ALA A 1 647 ? -15.675 37.168 -37.633 1.00 73.50 647 ALA A CA 1
ATOM 4828 C C . ALA A 1 647 ? -14.979 38.475 -37.193 1.00 73.50 647 ALA A C 1
ATOM 4830 O O . ALA A 1 647 ? -13.963 38.440 -36.512 1.00 73.50 647 ALA A O 1
ATOM 4831 N N . SER A 1 648 ? -15.571 39.634 -37.500 1.00 74.50 648 SER A N 1
ATOM 4832 C CA . SER A 1 648 ? -15.093 40.959 -37.078 1.00 74.50 648 SER A CA 1
ATOM 4833 C C . SER A 1 648 ? -15.130 41.221 -35.565 1.00 74.50 648 SER A C 1
ATOM 4835 O O . SER A 1 648 ? -14.616 42.248 -35.130 1.00 74.50 648 SER A O 1
ATOM 4837 N N . ALA A 1 649 ? -15.767 40.356 -34.769 1.00 77.25 649 ALA A N 1
ATOM 4838 C CA . ALA A 1 649 ? -15.837 40.477 -33.311 1.00 77.25 649 ALA A CA 1
ATOM 4839 C C . ALA A 1 649 ? -14.838 39.567 -32.567 1.00 77.25 649 ALA A C 1
ATOM 4841 O O . ALA A 1 649 ? -14.666 39.727 -31.359 1.00 77.25 649 ALA A O 1
ATOM 4842 N N . TRP A 1 650 ? -14.175 38.637 -33.264 1.00 82.94 650 TRP A N 1
ATOM 4843 C CA . TRP A 1 650 ? -13.286 37.638 -32.665 1.00 82.94 650 TRP A CA 1
ATOM 4844 C C . TRP A 1 650 ? -11.812 37.907 -33.013 1.00 82.94 650 TRP A C 1
ATOM 4846 O O . TRP A 1 650 ? -11.448 38.101 -34.169 1.00 82.94 650 TRP A O 1
ATOM 4856 N N . SER A 1 651 ? -10.956 37.893 -31.993 1.00 79.75 651 SER A N 1
ATOM 4857 C CA . SER A 1 651 ? -9.498 38.011 -32.061 1.00 79.75 651 SER A CA 1
ATOM 4858 C C . SER A 1 651 ? -8.849 36.649 -31.826 1.00 79.75 651 SER A C 1
ATOM 4860 O O . SER A 1 651 ? -9.082 36.026 -30.789 1.00 79.75 651 SER A O 1
ATOM 4862 N N . ASN A 1 652 ? -7.986 36.225 -32.748 1.00 79.38 652 ASN A N 1
ATOM 4863 C CA . ASN A 1 652 ? -7.206 34.983 -32.683 1.00 79.38 652 ASN A CA 1
ATOM 4864 C C . ASN A 1 652 ? -5.880 35.121 -31.897 1.00 79.38 652 ASN A C 1
ATOM 4866 O O . ASN A 1 652 ? -4.944 34.349 -32.101 1.00 79.38 652 ASN A O 1
ATOM 4870 N N . ASN A 1 653 ? -5.772 36.145 -31.044 1.00 77.19 653 ASN A N 1
ATOM 4871 C CA . ASN A 1 653 ? -4.597 36.415 -30.215 1.00 77.19 653 ASN A CA 1
ATOM 4872 C C . ASN A 1 653 ? -5.007 36.921 -28.812 1.00 77.19 653 ASN A C 1
ATOM 4874 O O . ASN A 1 653 ? -4.828 38.107 -28.505 1.00 77.19 653 ASN A O 1
ATOM 4878 N N . PRO A 1 654 ? -5.625 36.070 -27.966 1.00 77.00 654 PRO A N 1
ATOM 4879 C CA . PRO A 1 654 ? -5.854 36.372 -26.557 1.00 77.00 654 PRO A CA 1
ATOM 4880 C C . PRO A 1 654 ? -4.540 36.601 -25.798 1.00 77.00 654 PRO A C 1
ATOM 4882 O O . PRO A 1 654 ? -3.455 36.186 -26.214 1.00 77.00 654 PRO A O 1
ATOM 4885 N N . LYS A 1 655 ? -4.641 37.262 -24.639 1.00 73.62 655 LYS A N 1
ATOM 4886 C CA . LYS A 1 655 ? -3.500 37.424 -23.731 1.00 73.62 655 LYS A CA 1
ATOM 4887 C C . LYS A 1 655 ? -2.995 36.069 -23.244 1.00 73.62 655 LYS A C 1
ATOM 4889 O O . LYS A 1 655 ? -3.765 35.126 -23.101 1.00 73.62 655 LYS A O 1
ATOM 4894 N N . ASP A 1 656 ? -1.693 36.019 -22.978 1.00 71.94 656 ASP A N 1
ATOM 4895 C CA . ASP A 1 656 ? -1.007 34.860 -22.405 1.00 71.94 656 ASP A CA 1
ATOM 4896 C C . ASP A 1 656 ? -1.153 33.576 -23.246 1.00 71.94 656 ASP A C 1
ATOM 4898 O O . ASP A 1 656 ? -1.114 32.465 -22.724 1.00 71.94 656 ASP A O 1
ATOM 4902 N N . LEU A 1 657 ? -1.232 33.744 -24.576 1.00 73.00 657 LEU A N 1
ATOM 4903 C CA . LEU A 1 657 ? -1.363 32.710 -25.615 1.00 73.00 657 LEU A CA 1
ATOM 4904 C C . LEU A 1 657 ? -0.469 31.468 -25.400 1.00 73.00 657 LEU A C 1
ATOM 4906 O O . LEU A 1 657 ? -0.890 30.343 -25.643 1.00 73.00 657 LEU A O 1
ATOM 4910 N N . GLY A 1 658 ? 0.750 31.654 -24.880 1.00 64.69 658 GLY A N 1
ATOM 4911 C CA . GLY A 1 658 ? 1.685 30.566 -24.555 1.00 64.69 658 GLY A CA 1
ATOM 4912 C C . GLY A 1 658 ? 1.274 29.666 -23.377 1.00 64.69 658 GLY A C 1
ATOM 4913 O O . GLY A 1 658 ? 2.007 28.735 -23.053 1.00 64.69 658 GLY A O 1
ATOM 4914 N N . THR A 1 659 ? 0.139 29.936 -22.728 1.00 67.62 659 THR A N 1
ATOM 4915 C CA . THR A 1 659 ? -0.485 29.069 -21.711 1.00 67.62 659 THR A CA 1
ATOM 4916 C C . THR A 1 659 ? -1.615 28.200 -22.274 1.00 67.62 659 THR A C 1
ATOM 4918 O O . THR A 1 659 ? -2.050 27.264 -21.605 1.00 67.62 659 THR A O 1
ATOM 4921 N N . PHE A 1 660 ? -2.069 28.469 -23.502 1.00 66.62 660 PHE A N 1
ATOM 4922 C CA . PHE A 1 660 ? -3.136 27.724 -24.164 1.00 66.62 660 PHE A CA 1
ATOM 4923 C C . PHE A 1 660 ? -2.584 26.449 -24.817 1.00 66.62 660 PHE A C 1
ATOM 4925 O O . PHE A 1 660 ? -1.462 26.421 -25.332 1.00 66.62 660 PHE A O 1
ATOM 4932 N N . SER A 1 661 ? -3.384 25.379 -24.826 1.00 58.34 661 SER A N 1
ATOM 4933 C CA . SER A 1 661 ? -3.033 24.142 -25.535 1.00 58.34 661 SER A CA 1
ATOM 4934 C C . SER A 1 661 ? -2.854 24.425 -27.029 1.00 58.34 661 SER A C 1
ATOM 4936 O O . SER A 1 661 ? -3.646 25.149 -27.619 1.00 58.34 661 SER A O 1
ATOM 4938 N N . GLY A 1 662 ? -1.786 23.909 -27.640 1.00 69.06 662 GLY A N 1
ATOM 4939 C CA . GLY A 1 662 ? -1.442 24.197 -29.040 1.00 69.06 662 GLY A CA 1
ATOM 4940 C C . GLY A 1 662 ? -0.891 25.608 -29.313 1.00 69.06 662 GLY A C 1
ATOM 4941 O O . GLY A 1 662 ? -0.300 25.815 -30.370 1.00 69.06 662 GLY A O 1
ATOM 4942 N N . GLY A 1 663 ? -1.001 26.551 -28.369 1.00 74.81 663 GLY A N 1
ATOM 4943 C CA . GLY A 1 663 ? -0.554 27.938 -28.542 1.00 74.81 663 GLY A CA 1
ATOM 4944 C C . GLY A 1 663 ? -1.471 28.796 -29.424 1.00 74.81 663 GLY A C 1
ATOM 4945 O O . GLY A 1 663 ? -1.007 29.790 -29.982 1.00 74.81 663 GLY A O 1
ATOM 4946 N N . SER A 1 664 ? -2.745 28.421 -29.561 1.00 79.19 664 SER A N 1
ATOM 4947 C CA . SER A 1 664 ? -3.787 29.184 -30.261 1.00 79.19 664 SER A CA 1
ATOM 4948 C C . SER A 1 664 ? -4.992 29.456 -29.351 1.00 79.19 664 SER A C 1
ATOM 4950 O O . SER A 1 664 ? -5.125 28.877 -28.272 1.00 79.19 664 SER A O 1
ATOM 4952 N N . GLY A 1 665 ? -5.844 30.396 -29.756 1.00 81.25 665 GLY A N 1
ATOM 4953 C CA . GLY A 1 665 ? -7.075 30.735 -29.049 1.00 81.25 665 GLY A CA 1
ATOM 4954 C C . GLY A 1 665 ? -7.854 31.835 -29.768 1.00 81.25 665 GLY A C 1
ATOM 4955 O O . GLY A 1 665 ? -7.262 32.804 -30.243 1.00 81.25 665 GLY A O 1
ATOM 4956 N N . HIS A 1 666 ? -9.183 31.734 -29.793 1.00 85.81 666 HIS A N 1
ATOM 4957 C CA . HIS A 1 666 ? -10.082 32.792 -30.263 1.00 85.81 666 HIS A CA 1
ATOM 4958 C C . HIS A 1 666 ? -10.832 33.433 -29.087 1.00 85.81 666 HIS A C 1
ATOM 4960 O O . HIS A 1 666 ? -11.284 32.754 -28.168 1.00 85.81 666 HIS A O 1
ATOM 4966 N N . SER A 1 667 ? -10.970 34.759 -29.112 1.00 83.31 667 SER A N 1
ATOM 4967 C CA . SER A 1 667 ? -11.538 35.553 -28.015 1.00 83.31 667 SER A CA 1
ATOM 4968 C C . SER A 1 667 ? -12.336 36.753 -28.525 1.00 83.31 667 SER A C 1
ATOM 4970 O O . SER A 1 667 ? -11.910 37.433 -29.453 1.00 83.31 667 SER A O 1
ATOM 4972 N N . ILE A 1 668 ? -13.485 37.040 -27.916 1.00 80.00 668 ILE A N 1
ATOM 4973 C CA . ILE A 1 668 ? -14.340 38.193 -28.238 1.00 80.00 668 ILE A CA 1
ATOM 4974 C C . ILE A 1 668 ? -14.283 39.216 -27.100 1.00 80.00 668 ILE A C 1
ATOM 4976 O O . ILE A 1 668 ? -14.352 38.853 -25.929 1.00 80.00 668 ILE A O 1
ATOM 4980 N N . GLN A 1 669 ? -14.171 40.506 -27.434 1.00 65.06 669 GLN A N 1
ATOM 4981 C CA . GLN A 1 669 ? -14.193 41.601 -26.455 1.00 65.06 669 GLN A CA 1
ATOM 4982 C C . GLN A 1 669 ? -15.306 42.605 -26.785 1.00 65.06 669 GLN A C 1
ATOM 4984 O O . GLN A 1 669 ? -15.058 43.764 -27.112 1.00 65.06 669 GLN A O 1
ATOM 4989 N N . GLN A 1 670 ? -16.558 42.144 -26.724 1.00 53.72 670 GLN A N 1
ATOM 4990 C CA . GLN A 1 670 ? -17.723 42.976 -27.018 1.00 53.72 670 GLN A CA 1
ATOM 4991 C C . GLN A 1 670 ? -18.183 43.738 -25.765 1.00 53.72 670 GLN A C 1
ATOM 4993 O O . GLN A 1 670 ? -18.793 43.181 -24.857 1.00 53.72 670 GLN A O 1
ATOM 4998 N N . SER A 1 671 ? -17.873 45.031 -25.708 1.00 44.44 671 SER A N 1
ATOM 4999 C CA . SER A 1 671 ? -18.159 45.902 -24.566 1.00 44.44 671 SER A CA 1
ATOM 5000 C C . SER A 1 671 ? -19.594 46.449 -24.571 1.00 44.44 671 SER A C 1
ATOM 5002 O O . SER A 1 671 ? -19.856 47.553 -25.048 1.00 44.44 671 SER A O 1
ATOM 5004 N N . SER A 1 672 ? -20.529 45.721 -23.954 1.00 34.06 672 SER A N 1
ATOM 5005 C CA . SER A 1 672 ? -21.798 46.302 -23.488 1.00 34.06 672 SER A CA 1
ATOM 5006 C C . SER A 1 672 ? -21.513 47.313 -22.367 1.00 34.06 672 SER A C 1
ATOM 5008 O O . SER A 1 672 ? -21.138 46.941 -21.256 1.00 34.06 672 SER A O 1
ATOM 5010 N N . SER A 1 673 ? -21.604 48.605 -22.678 1.00 35.31 673 SER A N 1
ATOM 5011 C CA . SER A 1 673 ? -20.968 49.668 -21.895 1.00 35.31 673 SER A CA 1
ATOM 5012 C C . SER A 1 673 ? -21.828 50.263 -20.772 1.00 35.31 673 SER A C 1
ATOM 5014 O O . SER A 1 673 ? -22.808 50.951 -21.055 1.00 35.31 673 SER A O 1
ATOM 5016 N N . SER A 1 674 ? -21.358 50.176 -19.523 1.00 34.41 674 SER A N 1
ATOM 5017 C CA . SER A 1 674 ? -21.628 51.187 -18.482 1.00 34.41 674 SER A CA 1
ATOM 5018 C C . SER A 1 674 ? -20.638 51.062 -17.313 1.00 34.41 674 SER A C 1
ATOM 5020 O O . SER A 1 674 ? -20.766 50.162 -16.489 1.00 34.41 674 SER A O 1
ATOM 5022 N N . GLY A 1 675 ? -19.651 51.961 -17.227 1.00 30.12 675 GLY A N 1
ATOM 5023 C CA . GLY A 1 675 ? -18.659 51.958 -16.140 1.00 30.12 675 GLY A CA 1
ATOM 5024 C C . GLY A 1 675 ? -17.336 52.607 -16.542 1.00 30.12 675 GLY A C 1
ATOM 5025 O O . GLY A 1 675 ? -16.415 51.931 -16.988 1.00 30.12 675 GLY A O 1
ATOM 5026 N N . SER A 1 676 ? -17.236 53.930 -16.411 1.00 42.38 676 SER A N 1
ATOM 5027 C CA . SER A 1 676 ? -16.036 54.687 -16.783 1.00 42.38 676 SER A CA 1
ATOM 5028 C C . SER A 1 676 ? -14.904 54.505 -15.763 1.00 42.38 676 SER A C 1
ATOM 5030 O O . SER A 1 676 ? -14.899 55.163 -14.721 1.00 42.38 676 SER A O 1
ATOM 5032 N N . THR A 1 677 ? -13.921 53.660 -16.072 1.00 31.25 677 THR A N 1
ATOM 5033 C CA . THR A 1 677 ? -12.662 53.564 -15.319 1.00 31.25 677 THR A CA 1
ATOM 5034 C C . THR A 1 677 ? -11.574 54.407 -15.985 1.00 31.25 677 THR A C 1
ATOM 5036 O O . THR A 1 677 ? -11.331 54.321 -17.189 1.00 31.25 677 THR A O 1
ATOM 5039 N N . SER A 1 678 ? -10.935 55.278 -15.206 1.00 40.28 678 SER A N 1
ATOM 5040 C CA . SER A 1 678 ? -9.885 56.176 -15.688 1.00 40.28 678 SER A CA 1
ATOM 5041 C C . SER A 1 678 ? -8.578 55.426 -15.956 1.00 40.28 678 SER A C 1
ATOM 5043 O O . SER A 1 678 ? -8.149 54.577 -15.174 1.00 40.28 678 SER A O 1
ATOM 5045 N N . SER A 1 679 ? -7.908 55.769 -17.057 1.00 40.72 679 SER A N 1
ATOM 5046 C CA . SER A 1 679 ? -6.570 55.261 -17.351 1.00 40.72 679 SER A CA 1
ATOM 5047 C C . SER A 1 679 ? -5.556 55.792 -16.333 1.00 40.72 679 SER A C 1
ATOM 5049 O O . SER A 1 679 ? -5.441 56.998 -16.104 1.00 40.72 679 SER A O 1
ATOM 5051 N N . ILE A 1 680 ? -4.787 54.884 -15.728 1.00 45.50 680 ILE A N 1
ATOM 5052 C CA . ILE A 1 680 ? -3.656 55.247 -14.866 1.00 45.50 680 ILE A CA 1
ATOM 5053 C C . ILE A 1 680 ? -2.629 55.993 -15.727 1.00 45.50 680 ILE A C 1
ATOM 5055 O O . ILE A 1 680 ? -2.169 55.469 -16.741 1.00 45.50 680 ILE A O 1
ATOM 5059 N N . SER A 1 681 ? -2.273 57.221 -15.340 1.00 51.25 681 SER A N 1
ATOM 5060 C CA . SER A 1 681 ? -1.353 58.038 -16.134 1.00 51.25 681 SER A CA 1
ATOM 5061 C C . SER A 1 681 ? 0.085 57.513 -16.060 1.00 51.25 681 SER A C 1
ATOM 5063 O O . SER A 1 681 ? 0.532 56.980 -15.040 1.00 51.25 681 SER A O 1
ATOM 5065 N N . SER A 1 682 ? 0.847 57.716 -17.137 1.00 50.72 682 SER A N 1
ATOM 5066 C CA . SER A 1 682 ? 2.222 57.217 -17.291 1.00 50.72 682 SER A CA 1
ATOM 5067 C C . SER A 1 682 ? 3.177 57.663 -16.171 1.00 50.72 682 SER A C 1
ATOM 5069 O O . SER A 1 682 ? 4.165 56.983 -15.894 1.00 50.72 682 SER A O 1
ATOM 5071 N N . GLY A 1 683 ? 2.872 58.775 -15.489 1.00 51.88 683 GLY A N 1
ATOM 5072 C CA . GLY A 1 683 ? 3.641 59.270 -14.345 1.00 51.88 683 GLY A CA 1
ATOM 5073 C C . GLY A 1 683 ? 3.597 58.348 -13.120 1.00 51.88 683 GLY A C 1
ATOM 5074 O O . GLY A 1 683 ? 4.600 58.235 -12.417 1.00 51.88 683 GLY A O 1
ATOM 5075 N N . ALA A 1 684 ? 2.490 57.633 -12.887 1.00 51.31 684 ALA A N 1
ATOM 5076 C CA . ALA A 1 684 ? 2.384 56.686 -11.773 1.00 51.31 684 ALA A CA 1
ATOM 5077 C C . ALA A 1 684 ? 3.303 55.467 -11.972 1.00 51.31 684 ALA A C 1
ATOM 5079 O O . ALA A 1 684 ? 3.975 55.029 -11.038 1.00 51.31 684 ALA A O 1
ATOM 5080 N N . ILE A 1 685 ? 3.392 54.970 -13.210 1.00 59.91 685 ILE A N 1
ATOM 5081 C CA . ILE A 1 685 ? 4.282 53.862 -13.586 1.00 59.91 685 ILE A CA 1
ATOM 5082 C C . ILE A 1 685 ? 5.751 54.297 -13.452 1.00 59.91 685 ILE A C 1
ATOM 5084 O O . ILE A 1 685 ? 6.554 53.581 -12.855 1.00 59.91 685 ILE A O 1
ATOM 5088 N N . ALA A 1 686 ? 6.094 55.499 -13.930 1.00 59.38 686 ALA A N 1
ATOM 5089 C CA . ALA A 1 686 ? 7.442 56.054 -13.796 1.00 59.38 686 ALA A CA 1
ATOM 5090 C C . ALA A 1 686 ? 7.871 56.220 -12.323 1.00 59.38 686 ALA A C 1
ATOM 5092 O O . ALA A 1 686 ? 8.977 55.819 -11.955 1.00 59.38 686 ALA A O 1
ATOM 5093 N N . GLY A 1 687 ? 6.991 56.749 -11.465 1.00 65.06 687 GLY A N 1
ATOM 5094 C CA . GLY A 1 687 ? 7.267 56.916 -10.034 1.00 65.06 687 GLY A CA 1
ATOM 5095 C C . GLY A 1 687 ? 7.542 55.593 -9.310 1.00 65.06 687 GLY A C 1
ATOM 5096 O O . GLY A 1 687 ? 8.457 55.520 -8.488 1.00 65.06 687 GLY A O 1
ATOM 5097 N N . LEU A 1 688 ? 6.810 54.529 -9.656 1.00 65.62 688 LEU A N 1
ATOM 5098 C CA . LEU A 1 688 ? 6.970 53.208 -9.041 1.00 65.62 688 LEU A CA 1
ATOM 5099 C C . LEU A 1 688 ? 8.310 52.550 -9.422 1.00 65.62 688 LEU A C 1
ATOM 5101 O O . LEU A 1 688 ? 8.991 51.998 -8.556 1.00 65.62 688 LEU A O 1
ATOM 5105 N N . VAL A 1 689 ? 8.748 52.686 -10.681 1.00 73.38 689 VAL A N 1
ATOM 5106 C CA . VAL A 1 689 ? 10.078 52.225 -11.131 1.00 73.38 689 VAL A CA 1
ATOM 5107 C C . VAL A 1 689 ? 11.205 52.991 -10.427 1.00 73.38 689 VAL A C 1
ATOM 5109 O O . VAL A 1 689 ? 12.163 52.377 -9.953 1.00 73.38 689 VAL A O 1
ATOM 5112 N N . ILE A 1 690 ? 11.084 54.317 -10.298 1.00 78.38 690 ILE A N 1
ATOM 5113 C CA . ILE A 1 690 ? 12.076 55.151 -9.597 1.00 78.38 690 ILE A CA 1
ATOM 5114 C C . ILE A 1 690 ? 12.178 54.752 -8.115 1.00 78.38 690 ILE A C 1
ATOM 5116 O O . ILE A 1 690 ? 13.287 54.603 -7.600 1.00 78.38 690 ILE A O 1
ATOM 5120 N N . GLY A 1 691 ? 11.048 54.507 -7.441 1.00 78.19 691 GLY A N 1
ATOM 5121 C CA . GLY A 1 691 ? 11.027 54.053 -6.046 1.00 78.19 691 GLY A CA 1
ATOM 5122 C C . GLY A 1 691 ? 11.783 52.737 -5.827 1.00 78.19 691 GLY A C 1
ATOM 5123 O O . GLY A 1 691 ? 12.594 52.636 -4.906 1.00 78.19 691 GLY A O 1
ATOM 5124 N N . ILE A 1 692 ? 11.590 51.751 -6.711 1.00 80.62 692 ILE A N 1
ATOM 5125 C CA . ILE A 1 692 ? 12.303 50.462 -6.654 1.00 80.62 692 ILE A CA 1
ATOM 5126 C C . ILE A 1 692 ? 13.820 50.660 -6.806 1.00 80.62 692 ILE A C 1
ATOM 5128 O O . ILE A 1 692 ? 14.594 50.101 -6.025 1.00 80.62 692 ILE A O 1
ATOM 5132 N N . LEU A 1 693 ? 14.256 51.489 -7.760 1.00 78.56 693 LEU A N 1
ATOM 5133 C CA . LEU A 1 693 ? 15.679 51.775 -7.982 1.00 78.56 693 LEU A CA 1
ATOM 5134 C C . LEU A 1 693 ? 16.330 52.485 -6.781 1.00 78.56 693 LEU A C 1
ATOM 5136 O O . LEU A 1 693 ? 17.454 52.143 -6.406 1.00 78.56 693 LEU A O 1
ATOM 5140 N N . VAL A 1 694 ? 15.619 53.411 -6.128 1.00 84.75 694 VAL A N 1
ATOM 5141 C CA . VAL A 1 694 ? 16.089 54.074 -4.898 1.00 84.75 694 VAL A CA 1
ATOM 5142 C C . VAL A 1 694 ? 16.234 53.071 -3.747 1.00 84.75 694 VAL A C 1
ATOM 5144 O O . VAL A 1 694 ? 17.274 53.056 -3.085 1.00 84.75 694 VAL A O 1
ATOM 5147 N N . CYS A 1 695 ? 15.259 52.180 -3.540 1.00 81.00 695 CYS A N 1
ATOM 5148 C CA . CYS A 1 695 ? 15.346 51.129 -2.521 1.00 81.00 695 CYS A CA 1
ATOM 5149 C C . CYS A 1 695 ? 16.540 50.184 -2.750 1.00 81.00 695 CYS A C 1
ATOM 5151 O O . CYS A 1 695 ? 17.273 49.881 -1.807 1.00 81.00 695 CYS A O 1
ATOM 5153 N N . ILE A 1 696 ? 16.789 49.768 -3.998 1.00 86.62 696 ILE A N 1
ATOM 5154 C CA . ILE A 1 696 ? 17.955 48.943 -4.358 1.00 86.62 696 ILE A CA 1
ATOM 5155 C C . ILE A 1 696 ? 19.266 49.693 -4.063 1.00 86.62 696 ILE A C 1
ATOM 5157 O O . ILE A 1 696 ? 20.177 49.123 -3.458 1.00 86.62 696 ILE A O 1
ATOM 5161 N N . GLY A 1 697 ? 19.352 50.983 -4.407 1.00 87.94 697 GLY A N 1
ATOM 5162 C CA . GLY A 1 697 ? 20.512 51.825 -4.100 1.00 87.94 697 GLY A CA 1
ATOM 5163 C C . GLY A 1 697 ? 20.808 51.930 -2.597 1.00 87.94 697 GLY A C 1
ATOM 5164 O O . GLY A 1 697 ? 21.962 51.799 -2.185 1.00 87.94 697 GLY A O 1
ATOM 5165 N N . ILE A 1 698 ? 19.771 52.090 -1.767 1.00 88.50 698 ILE A N 1
ATOM 5166 C CA . ILE A 1 698 ? 19.891 52.134 -0.298 1.00 88.50 698 ILE A CA 1
ATOM 5167 C C . ILE A 1 698 ? 20.405 50.796 0.258 1.00 88.50 698 ILE A C 1
ATOM 5169 O O . ILE A 1 698 ? 21.296 50.790 1.109 1.00 88.50 698 ILE A O 1
ATOM 5173 N N . ILE A 1 699 ? 19.907 49.662 -0.247 1.00 87.12 699 ILE A N 1
ATOM 5174 C CA . ILE A 1 699 ? 20.360 48.322 0.167 1.00 87.12 699 ILE A CA 1
ATOM 5175 C C . ILE A 1 699 ? 21.845 48.114 -0.174 1.00 87.12 699 ILE A C 1
ATOM 5177 O O . ILE A 1 699 ? 22.613 47.655 0.674 1.00 87.12 699 ILE A O 1
ATOM 5181 N N . ILE A 1 700 ? 22.278 48.510 -1.376 1.00 88.75 700 ILE A N 1
ATOM 5182 C CA . ILE A 1 700 ? 23.685 48.421 -1.804 1.00 88.75 700 ILE A CA 1
ATOM 5183 C C . ILE A 1 700 ? 24.589 49.299 -0.921 1.00 88.75 700 ILE A C 1
ATOM 5185 O O . ILE A 1 700 ? 25.645 48.843 -0.476 1.00 88.75 700 ILE A O 1
ATOM 5189 N N . LEU A 1 701 ? 24.162 50.526 -0.597 1.00 83.56 701 LEU A N 1
ATOM 5190 C CA . LEU A 1 701 ? 24.873 51.421 0.327 1.00 83.56 701 LEU A CA 1
ATOM 5191 C C . LEU A 1 701 ? 24.985 50.838 1.744 1.00 83.56 701 LEU A C 1
ATOM 5193 O O . LEU A 1 701 ? 26.060 50.901 2.348 1.00 83.56 701 LEU A O 1
ATOM 5197 N N . GLY A 1 702 ? 23.912 50.230 2.257 1.00 88.19 702 GLY A N 1
ATOM 5198 C CA . GLY A 1 702 ? 23.900 49.550 3.554 1.00 88.19 702 GLY A CA 1
ATOM 5199 C C . GLY A 1 702 ? 24.873 48.368 3.608 1.00 88.19 702 GLY A C 1
ATOM 5200 O O . GLY A 1 702 ? 25.676 48.267 4.539 1.00 88.19 702 GLY A O 1
ATOM 5201 N N . LEU A 1 703 ? 24.872 47.518 2.575 1.00 83.62 703 LEU A N 1
ATOM 5202 C CA . LEU A 1 703 ? 25.813 46.401 2.440 1.00 83.62 703 LEU A CA 1
ATOM 5203 C C . LEU A 1 703 ? 27.267 46.890 2.345 1.00 83.62 703 LEU A C 1
ATOM 5205 O O . LEU A 1 703 ? 28.138 46.365 3.041 1.00 83.62 703 LEU A O 1
ATOM 5209 N N . PHE A 1 704 ? 27.537 47.933 1.554 1.00 86.31 704 PHE A N 1
ATOM 5210 C CA . PHE A 1 704 ? 28.867 48.539 1.450 1.00 86.31 704 PHE A CA 1
ATOM 5211 C C . PHE A 1 704 ? 29.377 49.052 2.808 1.00 86.31 704 PHE A C 1
ATOM 5213 O O . PHE A 1 704 ? 30.512 48.759 3.198 1.00 86.31 704 PHE A O 1
ATOM 5220 N N . TRP A 1 705 ? 28.535 49.753 3.576 1.00 76.31 705 TRP A N 1
ATOM 5221 C CA . TRP A 1 705 ? 28.885 50.222 4.923 1.00 76.31 705 TRP A CA 1
ATOM 5222 C C . TRP A 1 705 ? 29.093 49.075 5.921 1.00 76.31 705 TRP A C 1
ATOM 5224 O O . TRP A 1 705 ? 30.028 49.125 6.726 1.00 76.31 705 TRP A O 1
ATOM 5234 N N . TYR A 1 706 ? 28.273 48.023 5.847 1.00 82.88 706 TYR A N 1
ATOM 5235 C CA . TYR A 1 706 ? 28.416 46.817 6.664 1.00 82.88 706 TYR A CA 1
ATOM 5236 C C . TYR A 1 706 ? 29.764 46.120 6.414 1.00 82.88 706 TYR A C 1
ATOM 5238 O O . TYR A 1 706 ? 30.526 45.884 7.357 1.00 82.88 706 TYR A O 1
ATOM 5246 N N . PHE A 1 707 ? 30.121 45.868 5.150 1.00 78.81 707 PHE A N 1
ATOM 5247 C CA . PHE A 1 707 ? 31.412 45.266 4.807 1.00 78.81 707 PHE A CA 1
ATOM 5248 C C . PHE A 1 707 ? 32.598 46.182 5.144 1.00 78.81 707 PHE A C 1
ATOM 5250 O O . PHE A 1 707 ? 33.621 45.687 5.623 1.00 78.81 707 PHE A O 1
ATOM 5257 N N . ARG A 1 708 ? 32.466 47.509 4.996 1.00 80.12 708 ARG A N 1
ATOM 5258 C CA . ARG A 1 708 ? 33.503 48.471 5.411 1.00 80.12 708 ARG A CA 1
ATOM 5259 C C . ARG A 1 708 ? 33.743 48.439 6.926 1.00 80.12 708 ARG A C 1
ATOM 5261 O O . ARG A 1 708 ? 34.896 48.340 7.340 1.00 80.12 708 ARG A O 1
ATOM 5268 N N . ARG A 1 709 ? 32.686 48.428 7.753 1.00 74.44 709 ARG A N 1
ATOM 5269 C CA . ARG A 1 709 ? 32.800 48.243 9.218 1.00 74.44 709 ARG A CA 1
ATOM 5270 C C . ARG A 1 709 ? 33.423 46.892 9.585 1.00 74.44 709 ARG A C 1
ATOM 5272 O O . ARG A 1 709 ? 34.289 46.840 10.454 1.00 74.44 709 ARG A O 1
ATOM 5279 N N . ARG A 1 710 ? 33.039 45.809 8.900 1.00 74.44 710 ARG A N 1
ATOM 5280 C CA . ARG A 1 710 ? 33.603 44.465 9.131 1.00 74.44 710 ARG A CA 1
ATOM 5281 C C . ARG A 1 710 ? 35.088 44.369 8.755 1.00 74.44 710 ARG A C 1
ATOM 5283 O O . ARG A 1 710 ? 35.814 43.595 9.372 1.00 74.44 710 ARG A O 1
ATOM 5290 N N . LYS A 1 711 ? 35.551 45.156 7.776 1.00 70.88 711 LYS A N 1
ATOM 5291 C CA . LYS A 1 711 ? 36.970 45.228 7.388 1.00 70.88 711 LYS A CA 1
ATOM 5292 C C . LYS A 1 711 ? 37.815 46.028 8.390 1.00 70.88 711 LYS A C 1
ATOM 5294 O O . LYS A 1 711 ? 38.947 45.631 8.629 1.00 70.88 711 LYS A O 1
ATOM 5299 N N . ALA A 1 712 ? 37.255 47.076 9.004 1.00 67.81 712 ALA A N 1
ATOM 5300 C CA . ALA A 1 712 ? 37.926 47.858 10.049 1.00 67.81 712 ALA A CA 1
ATOM 5301 C C . ALA A 1 712 ? 38.202 47.028 11.318 1.00 67.81 712 ALA A C 1
ATOM 5303 O O . ALA A 1 712 ? 39.352 46.937 11.736 1.00 67.81 712 ALA A O 1
ATOM 5304 N N . ARG A 1 713 ? 37.192 46.316 11.849 1.00 62.03 713 ARG A N 1
ATOM 5305 C CA . ARG A 1 713 ? 37.370 45.439 13.029 1.00 62.03 713 ARG A CA 1
ATOM 5306 C C . ARG A 1 713 ? 38.458 44.379 12.838 1.00 62.03 713 ARG A C 1
ATOM 5308 O O . ARG A 1 713 ? 39.258 44.148 13.733 1.00 62.03 713 ARG A O 1
ATOM 5315 N N . LYS A 1 714 ? 38.567 43.818 11.628 1.00 61.00 714 LYS A N 1
ATOM 5316 C CA . LYS A 1 714 ? 39.636 42.872 11.256 1.00 61.00 714 LYS A CA 1
ATOM 5317 C C . LYS A 1 714 ? 41.042 43.483 11.137 1.00 61.00 714 LYS A C 1
ATOM 5319 O O . LYS A 1 714 ? 41.987 42.747 10.854 1.00 61.00 714 LYS A O 1
ATOM 5324 N N . GLN A 1 715 ? 41.198 44.797 11.301 1.00 55.59 715 GLN A N 1
ATOM 5325 C CA . GLN A 1 715 ? 42.502 45.445 11.475 1.00 55.59 715 GLN A CA 1
ATOM 5326 C C . GLN A 1 715 ? 42.800 45.716 12.955 1.00 55.59 715 GLN A C 1
ATOM 5328 O O . GLN A 1 715 ? 43.950 45.566 13.352 1.00 55.59 715 GLN A O 1
ATOM 5333 N N . GLU A 1 716 ? 41.783 46.022 13.766 1.00 56.69 716 GLU A N 1
ATOM 5334 C CA . GLU A 1 716 ? 41.891 46.184 15.227 1.00 56.69 716 GLU A CA 1
ATOM 5335 C C . GLU A 1 716 ? 42.262 44.846 15.902 1.00 56.69 716 GLU A C 1
ATOM 5337 O O . GLU A 1 716 ? 43.309 44.753 16.541 1.00 56.69 716 GLU A O 1
ATOM 5342 N N . GLU A 1 717 ? 41.511 43.769 15.620 1.00 55.28 717 GLU A N 1
ATOM 5343 C CA . GLU A 1 717 ? 41.793 42.391 16.086 1.00 55.28 717 GLU A CA 1
ATOM 5344 C C . GLU A 1 717 ? 43.215 41.912 15.724 1.00 55.28 717 GLU A C 1
ATOM 5346 O O . GLU A 1 717 ? 43.792 41.061 16.398 1.00 55.28 717 GLU A O 1
ATOM 5351 N N . LYS A 1 718 ? 43.788 42.454 14.641 1.00 48.69 718 LYS A N 1
ATOM 5352 C CA . LYS A 1 718 ? 45.113 42.082 14.125 1.00 48.69 718 LYS A CA 1
ATOM 5353 C C . LYS A 1 718 ? 46.255 42.952 14.665 1.00 48.69 718 LYS A C 1
ATOM 5355 O O . LYS A 1 718 ? 47.410 42.697 14.330 1.00 48.69 718 LYS A O 1
ATOM 5360 N N . PHE A 1 719 ? 45.935 43.978 15.452 1.00 44.88 719 PHE A N 1
ATOM 5361 C CA . PHE A 1 719 ? 46.903 44.837 16.132 1.00 44.88 719 PHE A CA 1
ATOM 5362 C C . PHE A 1 719 ? 47.104 44.384 17.585 1.00 44.88 719 PHE A C 1
ATOM 5364 O O . PHE A 1 719 ? 48.237 44.323 18.053 1.00 44.88 719 PHE A O 1
ATOM 5371 N N . GLU A 1 720 ? 46.032 43.962 18.267 1.00 47.91 720 GLU A N 1
ATOM 5372 C CA . GLU A 1 720 ? 46.113 43.383 19.620 1.00 47.91 720 GLU A CA 1
ATOM 5373 C C . GLU A 1 720 ? 46.819 42.014 19.637 1.00 47.91 720 GLU A C 1
ATOM 5375 O O . GLU A 1 720 ? 47.538 41.693 20.581 1.00 47.91 720 GLU A O 1
ATOM 5380 N N . SER A 1 721 ? 46.701 41.218 18.566 1.00 46.75 721 SER A N 1
ATOM 5381 C CA . SER A 1 721 ? 47.344 39.898 18.470 1.00 46.75 721 SER A CA 1
ATOM 5382 C C . SER A 1 721 ? 48.853 39.936 18.156 1.00 46.75 721 SER A C 1
ATOM 5384 O O . SER A 1 721 ? 49.413 38.903 17.787 1.00 46.75 721 SER A O 1
ATOM 5386 N N . ALA A 1 722 ? 49.502 41.106 18.195 1.00 45.72 722 ALA A N 1
ATOM 5387 C CA . ALA A 1 722 ? 50.852 41.315 17.656 1.00 45.72 722 ALA A CA 1
ATOM 5388 C C . ALA A 1 722 ? 51.927 41.675 18.704 1.00 45.72 722 ALA A C 1
ATOM 5390 O O . ALA A 1 722 ? 53.085 41.865 18.335 1.00 45.72 722 ALA A O 1
ATOM 5391 N N . THR A 1 723 ? 51.580 41.775 19.995 1.00 44.03 723 THR A N 1
ATOM 5392 C CA . THR A 1 723 ? 52.470 42.344 21.030 1.00 44.03 723 THR A CA 1
ATOM 5393 C C . THR A 1 723 ? 52.630 41.482 22.290 1.00 44.03 723 THR A C 1
ATOM 5395 O O . THR A 1 723 ? 52.464 41.978 23.402 1.00 44.03 723 THR A O 1
ATOM 5398 N N . LEU A 1 724 ? 53.020 40.210 22.138 1.00 35.25 724 LEU A N 1
ATOM 5399 C CA . LEU A 1 724 ? 53.673 39.423 23.201 1.00 35.25 724 LEU A CA 1
ATOM 5400 C C . LEU A 1 724 ? 54.798 38.546 22.602 1.00 35.25 724 LEU A C 1
ATOM 5402 O O . LEU A 1 724 ? 54.513 37.744 21.712 1.00 35.25 724 LEU A O 1
ATOM 5406 N N . PRO A 1 725 ? 56.065 38.672 23.050 1.00 35.34 725 PRO A N 1
ATOM 5407 C CA . PRO A 1 725 ? 57.176 37.881 22.521 1.00 35.34 725 PRO A CA 1
ATOM 5408 C C . PRO A 1 725 ? 57.277 36.499 23.185 1.00 35.34 725 PRO A C 1
ATOM 5410 O O . PRO A 1 725 ? 57.316 36.379 24.409 1.00 35.34 725 PRO A O 1
ATOM 5413 N N . SER A 1 726 ? 57.394 35.448 22.374 1.00 32.84 726 SER A N 1
ATOM 5414 C CA . SER A 1 726 ? 57.637 34.076 22.833 1.00 32.84 726 SER A CA 1
ATOM 5415 C C . SER A 1 726 ? 59.069 33.890 23.347 1.00 32.84 726 SER A C 1
ATOM 5417 O O . SER A 1 726 ? 60.018 34.096 22.589 1.00 32.84 726 SER A O 1
ATOM 5419 N N . TRP A 1 727 ? 59.228 33.424 24.587 1.00 33.09 727 TRP A N 1
ATOM 5420 C CA . TRP A 1 727 ? 60.507 32.925 25.111 1.00 33.09 727 TRP A CA 1
ATOM 5421 C C . TRP A 1 727 ? 60.583 31.395 25.042 1.00 33.09 727 TRP A C 1
ATOM 5423 O O . TRP A 1 727 ? 59.563 30.708 25.017 1.00 33.09 727 TRP A O 1
ATOM 5433 N N . GLN A 1 728 ? 61.807 30.878 24.924 1.00 31.20 728 GLN A N 1
ATOM 5434 C CA . GLN A 1 728 ? 62.087 29.494 24.532 1.00 31.20 728 GLN A CA 1
ATOM 5435 C C . GLN A 1 728 ? 62.171 28.514 25.718 1.00 31.20 728 GLN A C 1
ATOM 5437 O O . GLN A 1 728 ? 62.163 28.892 26.886 1.00 31.20 728 GLN A O 1
ATOM 5442 N N . THR A 1 729 ? 62.236 27.227 25.378 1.00 36.28 729 THR A N 1
ATOM 5443 C CA . THR A 1 729 ? 62.243 26.059 26.270 1.00 36.28 729 THR A CA 1
ATOM 5444 C C . THR A 1 729 ? 63.431 25.990 27.237 1.00 36.28 729 THR A C 1
ATOM 5446 O O . THR A 1 729 ? 64.575 26.160 26.818 1.00 36.28 729 THR A O 1
ATOM 5449 N N . GLY A 1 730 ? 63.169 25.576 28.482 1.00 28.55 730 GLY A N 1
ATOM 5450 C CA . GLY A 1 730 ? 64.155 25.098 29.464 1.00 28.55 730 GLY A CA 1
ATOM 5451 C C . GLY A 1 730 ? 63.506 24.073 30.423 1.00 28.55 730 GLY A C 1
ATOM 5452 O O . GLY A 1 730 ? 62.291 24.174 30.611 1.00 28.55 730 GLY A O 1
ATOM 5453 N N . PRO A 1 731 ? 64.226 23.068 30.974 1.00 42.84 731 PRO A N 1
ATOM 5454 C CA . PRO A 1 731 ? 63.575 21.869 31.522 1.00 42.84 731 PRO A CA 1
ATOM 5455 C C . PRO A 1 731 ? 63.768 21.604 33.038 1.00 42.84 731 PRO A C 1
ATOM 5457 O O . PRO A 1 731 ? 64.699 22.105 33.657 1.00 42.84 731 PRO A O 1
ATOM 5460 N N . GLU A 1 732 ? 62.927 20.692 33.552 1.00 30.98 732 GLU A N 1
ATOM 5461 C CA . GLU A 1 732 ? 63.063 19.878 34.785 1.00 30.98 732 GLU A CA 1
ATOM 5462 C C . GLU A 1 732 ? 63.042 20.525 36.200 1.00 30.98 732 GLU A C 1
ATOM 5464 O O . GLU A 1 732 ? 63.240 21.715 36.397 1.00 30.98 732 GLU A O 1
ATOM 5469 N N . PHE A 1 733 ? 62.798 19.632 37.180 1.00 26.00 733 PHE A N 1
ATOM 5470 C CA . PHE A 1 733 ? 62.806 19.741 38.656 1.00 26.00 733 PHE A CA 1
ATOM 5471 C C . PHE A 1 733 ? 61.859 20.766 39.346 1.00 26.00 733 PHE A C 1
ATOM 5473 O O . PHE A 1 733 ? 61.661 21.867 38.858 1.00 26.00 733 PHE A O 1
ATOM 5480 N N . ARG A 1 734 ? 61.294 20.568 40.557 1.00 24.77 734 ARG A N 1
ATOM 5481 C CA . ARG A 1 734 ? 60.814 19.426 41.399 1.00 24.77 734 ARG A CA 1
ATOM 5482 C C . ARG A 1 734 ? 60.877 19.872 42.878 1.00 24.77 734 ARG A C 1
ATOM 5484 O O . ARG A 1 734 ? 61.867 20.468 43.270 1.00 24.77 734 ARG A O 1
ATOM 5491 N N . GLN A 1 735 ? 59.891 19.444 43.680 1.00 26.45 735 GLN A N 1
ATOM 5492 C CA . GLN A 1 735 ? 59.804 19.537 45.158 1.00 26.45 735 GLN A CA 1
ATOM 5493 C C . GLN A 1 735 ? 59.589 20.924 45.811 1.00 26.45 735 GLN A C 1
ATOM 5495 O O . GLN A 1 735 ? 60.235 21.896 45.462 1.00 26.45 735 GLN A O 1
ATOM 5500 N N . GLU A 1 736 ? 58.692 20.903 46.814 1.00 25.66 736 GLU A N 1
ATOM 5501 C CA . GLU A 1 736 ? 58.665 21.652 48.096 1.00 25.66 736 GLU A CA 1
ATOM 5502 C C . GLU A 1 736 ? 58.760 23.204 48.105 1.00 25.66 736 GLU A C 1
ATOM 5504 O O . GLU A 1 736 ? 59.518 23.820 47.376 1.00 25.66 736 GLU A O 1
ATOM 5509 N N . GLY A 1 737 ? 58.037 23.933 48.968 1.00 25.61 737 GLY A N 1
ATOM 5510 C CA . GLY A 1 737 ? 57.091 23.529 50.018 1.00 25.61 737 GLY A CA 1
ATOM 5511 C C . GLY A 1 737 ? 56.846 24.660 51.043 1.00 25.61 737 GLY A C 1
ATOM 5512 O O . GLY A 1 737 ? 57.229 25.799 50.813 1.00 25.61 737 GLY A O 1
ATOM 5513 N N . VAL A 1 738 ? 56.271 24.308 52.203 1.00 27.97 738 VAL A N 1
ATOM 5514 C CA . VAL A 1 738 ? 56.208 25.109 53.456 1.00 27.97 738 VAL A CA 1
ATOM 5515 C C . VAL A 1 738 ? 55.226 26.309 53.530 1.00 27.97 738 VAL A C 1
ATOM 5517 O O . VAL A 1 738 ? 55.540 27.446 53.212 1.00 27.97 738 VAL A O 1
ATOM 5520 N N . ILE A 1 739 ? 54.027 26.017 54.058 1.00 28.25 739 ILE A N 1
ATOM 5521 C CA . ILE A 1 739 ? 53.374 26.612 55.256 1.00 28.25 739 ILE A CA 1
ATOM 5522 C C . ILE A 1 739 ? 53.703 28.089 55.630 1.00 28.25 739 ILE A C 1
ATOM 5524 O O . ILE A 1 739 ? 54.844 28.388 55.953 1.00 28.25 739 ILE A O 1
ATOM 5528 N N . VAL A 1 740 ? 52.682 28.956 55.803 1.00 29.44 740 VAL A N 1
ATOM 5529 C CA . VAL A 1 740 ? 52.313 29.625 57.092 1.00 29.44 740 VAL A CA 1
ATOM 5530 C C . VAL A 1 740 ? 51.087 30.562 56.962 1.00 29.44 740 VAL A C 1
ATOM 5532 O O . VAL A 1 740 ? 50.891 31.294 56.003 1.00 29.44 740 VAL A O 1
ATOM 5535 N N . ASN A 1 741 ? 50.261 30.480 58.005 1.00 25.36 741 ASN A N 1
ATOM 5536 C CA . ASN A 1 741 ? 49.007 31.152 58.356 1.00 25.36 741 ASN A CA 1
ATOM 5537 C C . ASN A 1 741 ? 48.845 32.695 58.203 1.00 25.36 741 ASN A C 1
ATOM 5539 O O . ASN A 1 741 ? 49.734 33.464 58.535 1.00 25.36 741 ASN A O 1
ATOM 5543 N N . GLN A 1 742 ? 47.573 33.077 57.968 1.00 27.98 742 GLN A N 1
ATOM 5544 C CA . GLN A 1 742 ? 46.792 34.174 58.607 1.00 27.98 742 GLN A CA 1
ATOM 5545 C C . GLN A 1 742 ? 47.030 35.674 58.263 1.00 27.98 742 GLN A C 1
ATOM 5547 O O . GLN A 1 742 ? 47.991 36.301 58.685 1.00 27.98 742 GLN A O 1
ATOM 5552 N N . LYS A 1 743 ? 46.018 36.264 57.583 1.00 24.47 743 LYS A N 1
ATOM 5553 C CA . LYS A 1 743 ? 45.062 37.329 58.039 1.00 24.47 743 LYS A CA 1
ATOM 5554 C C . LYS A 1 743 ? 45.388 38.126 59.332 1.00 24.47 743 LYS A C 1
ATOM 5556 O O . LYS A 1 743 ? 45.930 37.515 60.245 1.00 24.47 743 LYS A O 1
ATOM 5561 N N . PRO A 1 744 ? 44.834 39.355 59.559 1.00 49.53 744 PRO A N 1
ATOM 5562 C CA . PRO A 1 744 ? 43.847 40.164 58.789 1.00 49.53 744 PRO A CA 1
ATOM 5563 C C . PRO A 1 744 ? 44.346 41.654 58.663 1.00 49.53 744 PRO A C 1
ATOM 5565 O O . PRO A 1 744 ? 45.562 41.804 58.597 1.00 49.53 744 PRO A O 1
ATOM 5568 N N . PRO A 1 745 ? 43.556 42.772 58.673 1.00 42.44 745 PRO A N 1
ATOM 5569 C CA . PRO A 1 745 ? 42.105 43.004 58.539 1.00 42.44 745 PRO A CA 1
ATOM 5570 C C . PRO A 1 745 ? 41.679 44.101 57.518 1.00 42.44 745 PRO A C 1
ATOM 5572 O O . PRO A 1 745 ? 42.466 44.659 56.765 1.00 42.44 745 PRO A O 1
ATOM 5575 N N . SER A 1 746 ? 40.371 44.382 57.497 1.00 29.30 746 SER A N 1
ATOM 5576 C CA . SER A 1 746 ? 39.622 45.253 56.573 1.00 29.30 746 SER A CA 1
ATOM 5577 C C . SER A 1 746 ? 39.253 46.637 57.134 1.00 29.30 746 SER A C 1
ATOM 5579 O O . SER A 1 746 ? 39.026 46.730 58.337 1.00 29.30 746 SER A O 1
ATOM 5581 N N . SER A 1 747 ? 38.905 47.610 56.271 1.00 30.38 747 SER A N 1
ATOM 5582 C CA . SER A 1 747 ? 37.566 48.261 56.317 1.00 30.38 747 SER A CA 1
ATOM 5583 C C . SER A 1 747 ? 37.252 49.157 55.092 1.00 30.38 747 SER A C 1
ATOM 5585 O O . SER A 1 747 ? 38.151 49.828 54.613 1.00 30.38 747 SER A O 1
ATOM 5587 N N . ARG A 1 748 ? 35.964 49.179 54.673 1.00 28.06 748 ARG A N 1
ATOM 5588 C CA . ARG A 1 748 ? 35.208 50.198 53.873 1.00 28.06 748 ARG A CA 1
ATOM 5589 C C . ARG A 1 748 ? 35.803 50.705 52.527 1.00 28.06 748 ARG A C 1
ATOM 5591 O O . ARG A 1 748 ? 36.934 51.149 52.480 1.00 28.06 748 ARG A O 1
ATOM 5598 N N . GLY A 1 749 ? 35.058 50.803 51.415 1.00 27.09 749 GLY A N 1
ATOM 5599 C CA . GLY A 1 749 ? 33.669 50.403 51.107 1.00 27.09 749 GLY A CA 1
ATOM 5600 C C . GLY A 1 749 ? 33.101 51.124 49.858 1.00 27.09 749 GLY A C 1
ATOM 5601 O O . GLY A 1 749 ? 33.499 52.255 49.598 1.00 27.09 749 GLY A O 1
ATOM 5602 N N . SER A 1 750 ? 32.132 50.507 49.148 1.00 27.53 750 SER A N 1
ATOM 5603 C CA . SER A 1 750 ? 31.518 50.957 47.858 1.00 27.53 750 SER A CA 1
ATOM 5604 C C . SER A 1 750 ? 32.499 50.956 46.655 1.00 27.53 750 SER A C 1
ATOM 5606 O O . SER A 1 750 ? 33.696 51.068 46.879 1.00 27.53 750 SER A O 1
ATOM 5608 N N . VAL A 1 751 ? 32.159 50.769 45.368 1.00 30.20 751 VAL A N 1
ATOM 5609 C CA . VAL A 1 751 ? 30.936 50.467 44.565 1.00 30.20 751 VAL A CA 1
ATOM 5610 C C . VAL A 1 751 ? 31.367 49.390 43.525 1.00 30.20 751 VAL A C 1
ATOM 5612 O O . VAL A 1 751 ? 32.543 49.362 43.183 1.00 30.20 751 VAL A O 1
ATOM 5615 N N . GLY A 1 752 ? 30.572 48.476 42.947 1.00 29.45 752 GLY A N 1
ATOM 5616 C CA . GLY A 1 752 ? 29.128 48.171 42.956 1.00 29.45 752 GLY A CA 1
ATOM 5617 C C . GLY A 1 752 ? 28.874 46.852 42.182 1.00 29.45 752 GLY A C 1
ATOM 5618 O O . GLY A 1 752 ? 29.744 45.985 42.202 1.00 29.45 752 GLY A O 1
ATOM 5619 N N . LEU A 1 753 ? 27.733 46.680 41.489 1.00 32.91 753 LEU A N 1
ATOM 5620 C CA . LEU A 1 753 ? 27.396 45.452 40.726 1.00 32.91 753 LEU A CA 1
ATOM 5621 C C . LEU A 1 753 ? 26.673 45.724 39.392 1.00 32.91 753 LEU A C 1
ATOM 5623 O O . LEU A 1 753 ? 25.767 46.551 39.355 1.00 32.91 753 LEU A O 1
ATOM 5627 N N . LEU A 1 754 ? 26.976 44.915 38.364 1.00 29.92 754 LEU A N 1
ATOM 5628 C CA . LEU A 1 754 ? 26.045 44.495 37.299 1.00 29.92 754 LEU A CA 1
ATOM 5629 C C . LEU A 1 754 ? 26.393 43.064 36.816 1.00 29.92 754 LEU A C 1
ATOM 5631 O O . LEU A 1 754 ? 27.450 42.879 36.213 1.00 29.92 754 LEU A O 1
ATOM 5635 N N . PRO A 1 755 ? 25.539 42.050 37.068 1.00 36.34 755 PRO A N 1
ATOM 5636 C CA . PRO A 1 755 ? 25.653 40.709 36.477 1.00 36.34 755 PRO A CA 1
ATOM 5637 C C . PRO A 1 755 ? 24.993 40.582 35.087 1.00 36.34 755 PRO A C 1
ATOM 5639 O O . PRO A 1 755 ? 24.310 41.488 34.614 1.00 36.34 755 PRO A O 1
ATOM 5642 N N . MET A 1 756 ? 25.189 39.424 34.447 1.00 35.59 756 MET A N 1
ATOM 5643 C CA . MET A 1 756 ? 24.646 39.058 33.125 1.00 35.59 756 MET A CA 1
ATOM 5644 C C . MET A 1 756 ? 23.106 38.888 33.110 1.00 35.59 756 MET A C 1
ATOM 5646 O O . MET A 1 756 ? 22.532 38.513 34.135 1.00 35.59 756 MET A O 1
ATOM 5650 N N . PRO A 1 757 ? 22.433 39.094 31.957 1.00 38.34 757 PRO A N 1
ATOM 5651 C CA . PRO A 1 757 ? 20.989 38.881 31.813 1.00 38.34 757 PRO A CA 1
ATOM 5652 C C . PRO A 1 757 ? 20.595 37.383 31.753 1.00 38.34 757 PRO A C 1
ATOM 5654 O O . PRO A 1 757 ? 21.380 36.570 31.257 1.00 38.34 757 PRO A O 1
ATOM 5657 N N . PRO A 1 758 ? 19.383 37.009 32.213 1.00 39.53 758 PRO A N 1
ATOM 5658 C CA . PRO A 1 758 ? 18.890 35.626 32.220 1.00 39.53 758 PRO A CA 1
ATOM 5659 C C . PRO A 1 758 ? 18.206 35.191 30.906 1.00 39.53 758 PRO A C 1
ATOM 5661 O O . PRO A 1 758 ? 17.894 36.006 30.037 1.00 39.53 758 PRO A O 1
ATOM 5664 N N . TYR A 1 759 ? 17.935 33.885 30.796 1.00 39.78 759 TYR A N 1
ATOM 5665 C CA . TYR A 1 759 ? 17.080 33.283 29.760 1.00 39.78 759 TYR A CA 1
ATOM 5666 C C . TYR A 1 759 ? 15.578 33.563 30.011 1.00 39.78 759 TYR A C 1
ATOM 5668 O O . TYR A 1 759 ? 15.196 33.800 31.157 1.00 39.78 759 TYR A O 1
ATOM 5676 N N . PRO A 1 760 ? 14.715 33.515 28.973 1.00 44.53 760 PRO A N 1
ATOM 5677 C CA . PRO A 1 760 ? 13.269 33.706 29.113 1.00 44.53 760 PRO A CA 1
ATOM 5678 C C . PRO A 1 760 ? 12.536 32.473 29.678 1.00 44.53 760 PRO A C 1
ATOM 5680 O O . PRO A 1 760 ? 12.896 31.332 29.387 1.00 44.53 760 PRO A O 1
ATOM 5683 N N . GLU A 1 761 ? 11.466 32.723 30.434 1.00 40.72 761 GLU A N 1
ATOM 5684 C CA . GLU A 1 761 ? 10.578 31.716 31.040 1.00 40.72 761 GLU A CA 1
ATOM 5685 C C . GLU A 1 761 ? 9.391 31.309 30.130 1.00 40.72 761 GLU A C 1
ATOM 5687 O O . GLU A 1 761 ? 9.037 32.044 29.202 1.00 40.72 761 GLU A O 1
ATOM 5692 N N . PRO A 1 762 ? 8.738 30.153 30.388 1.00 42.84 762 PRO A N 1
ATOM 5693 C CA . PRO A 1 762 ? 7.446 29.798 29.787 1.00 42.84 762 PRO A CA 1
ATOM 5694 C C . PRO A 1 762 ? 6.288 30.701 30.282 1.00 42.84 762 PRO A C 1
ATOM 5696 O O . PRO A 1 762 ? 6.405 31.343 31.326 1.00 42.84 762 PRO A O 1
ATOM 5699 N N . PRO A 1 763 ? 5.147 30.760 29.563 1.00 48.34 763 PRO A N 1
ATOM 5700 C CA . PRO A 1 763 ? 4.050 31.679 29.880 1.00 48.34 763 PRO A CA 1
ATOM 5701 C C . PRO A 1 763 ? 3.326 31.354 31.199 1.00 48.34 763 PRO A C 1
ATOM 5703 O O . PRO A 1 763 ? 3.074 30.195 31.525 1.00 48.34 763 PRO A O 1
ATOM 5706 N N . ALA A 1 764 ? 2.951 32.410 31.926 1.00 41.31 764 ALA A N 1
ATOM 5707 C CA . ALA A 1 764 ? 2.349 32.338 33.257 1.00 41.31 764 ALA A CA 1
ATOM 5708 C C . ALA A 1 764 ? 0.868 31.903 33.271 1.00 41.31 764 ALA A C 1
ATOM 5710 O O . ALA A 1 764 ? 0.132 32.040 32.291 1.00 41.31 764 ALA A O 1
ATOM 5711 N N . SER A 1 765 ? 0.432 31.403 34.428 1.00 36.84 765 SER A N 1
ATOM 5712 C CA . SER A 1 765 ? -0.920 30.910 34.702 1.00 36.84 765 SER A CA 1
ATOM 5713 C C . SER A 1 765 ? -1.941 32.013 35.034 1.00 36.84 765 SER A C 1
ATOM 5715 O O . SER A 1 765 ? -1.607 33.146 35.376 1.00 36.84 765 SER A O 1
ATOM 5717 N N . ILE A 1 766 ? -3.224 31.650 34.929 1.00 42.16 766 ILE A N 1
ATOM 5718 C CA . ILE A 1 766 ? -4.392 32.502 35.209 1.00 42.16 766 ILE A CA 1
ATOM 5719 C C . ILE A 1 766 ? -4.464 32.840 36.718 1.00 42.16 766 ILE A C 1
ATOM 5721 O O . ILE A 1 766 ? -4.235 31.947 37.539 1.00 42.16 766 ILE A O 1
ATOM 5725 N N . PRO A 1 767 ? -4.801 34.087 37.114 1.00 45.75 767 PRO A N 1
ATOM 5726 C CA . PRO A 1 767 ? -4.888 34.484 38.522 1.00 45.75 767 PRO A CA 1
ATOM 5727 C C . PRO A 1 767 ? -6.075 33.839 39.270 1.00 45.75 767 PRO A C 1
ATOM 5729 O O . PRO A 1 767 ? -7.109 33.552 38.660 1.00 45.75 767 PRO A O 1
ATOM 5732 N N . PRO A 1 768 ? -5.972 33.651 40.601 1.00 35.59 768 PRO A N 1
ATOM 5733 C CA . PRO A 1 768 ? -7.059 33.116 41.419 1.00 35.59 768 PRO A CA 1
ATOM 5734 C C . PRO A 1 768 ? -8.193 34.143 41.623 1.00 35.59 768 PRO A C 1
ATOM 5736 O O . PRO A 1 768 ? -7.924 35.344 41.715 1.00 35.59 768 PRO A O 1
ATOM 5739 N N . PRO A 1 769 ? -9.460 33.700 41.742 1.00 40.44 769 PRO A N 1
ATOM 5740 C CA . PRO A 1 769 ? -10.588 34.584 42.019 1.00 40.44 769 PRO A CA 1
ATOM 5741 C C . PRO A 1 769 ? -10.581 35.111 43.463 1.00 40.44 769 PRO A C 1
ATOM 5743 O O . PRO A 1 769 ? -10.092 34.465 44.391 1.00 40.44 769 PRO A O 1
ATOM 5746 N N . SER A 1 770 ? -11.168 36.293 43.646 1.00 32.91 770 SER A N 1
ATOM 5747 C CA . SER A 1 770 ? -11.289 36.985 44.931 1.00 32.91 770 SER A CA 1
ATOM 5748 C C . SER A 1 770 ? -12.238 36.298 45.918 1.00 32.91 770 SER A C 1
ATOM 5750 O O . SER A 1 770 ? -13.214 35.659 45.529 1.00 32.91 770 SER A O 1
ATOM 5752 N N . THR A 1 771 ? -11.998 36.538 47.206 1.00 30.53 771 THR A N 1
ATOM 5753 C CA . THR A 1 771 ? -12.862 36.170 48.335 1.00 30.53 771 THR A CA 1
ATOM 5754 C C . THR A 1 771 ? -14.335 36.533 48.124 1.00 30.53 771 THR A C 1
ATOM 5756 O O . THR A 1 771 ? -14.662 37.674 47.804 1.00 30.53 771 THR A O 1
ATOM 5759 N N . TYR A 1 772 ? -15.226 35.589 48.435 1.00 29.45 772 TYR A N 1
ATOM 5760 C CA . TYR A 1 772 ? -16.632 35.857 48.745 1.00 29.45 772 TYR A CA 1
ATOM 5761 C C . TYR A 1 772 ? -17.038 35.106 50.019 1.00 29.45 772 TYR A C 1
ATOM 5763 O O . TYR A 1 772 ? -16.449 34.081 50.360 1.00 29.45 772 TYR A O 1
ATOM 5771 N N . GLN A 1 773 ? -17.987 35.665 50.768 1.00 28.61 773 GLN A N 1
ATOM 5772 C CA . GLN A 1 773 ? -18.290 35.245 52.140 1.00 28.61 773 GLN A CA 1
ATOM 5773 C C . GLN A 1 773 ? -19.236 34.037 52.201 1.00 28.61 773 GLN A C 1
ATOM 5775 O O . GLN A 1 773 ? -20.181 33.933 51.422 1.00 28.61 773 GLN A O 1
ATOM 5780 N N . SER A 1 774 ? -19.022 33.165 53.188 1.00 28.69 774 SER A N 1
ATOM 5781 C CA . SER A 1 774 ? -19.876 32.012 53.496 1.00 28.69 774 SER A CA 1
ATOM 5782 C C . SER A 1 774 ? -20.696 32.226 54.777 1.00 28.69 774 SER A C 1
ATOM 5784 O O . SER A 1 774 ? -20.111 32.608 55.795 1.00 28.69 774 SER A O 1
ATOM 5786 N N . PRO A 1 775 ? -21.991 31.870 54.800 1.00 39.12 775 PRO A N 1
ATOM 5787 C CA . PRO A 1 775 ? -22.733 31.638 56.034 1.00 39.12 775 PRO A CA 1
ATOM 5788 C C . PRO A 1 775 ? -22.816 30.134 56.379 1.00 39.12 775 PRO A C 1
ATOM 5790 O O . PRO A 1 775 ? -23.306 29.343 55.583 1.00 39.12 775 PRO A O 1
ATOM 5793 N N . SER A 1 776 ? -22.342 29.772 57.580 1.00 29.03 776 SER A N 1
ATOM 5794 C CA . SER A 1 776 ? -22.861 28.725 58.500 1.00 29.03 776 SER A CA 1
ATOM 5795 C C . SER A 1 776 ? -23.673 27.537 57.913 1.00 29.03 776 SER A C 1
ATOM 5797 O O . SER A 1 776 ? -24.751 27.736 57.365 1.00 29.03 776 SER A O 1
ATOM 5799 N N . SER A 1 777 ? -23.375 26.260 58.187 1.00 29.53 777 SER A N 1
ATOM 5800 C CA . SER A 1 777 ? -23.170 25.666 59.527 1.00 29.53 777 SER A CA 1
ATOM 5801 C C . SER A 1 777 ? -22.959 24.134 59.449 1.00 29.53 777 SER A C 1
ATOM 5803 O O . SER A 1 777 ? -23.304 23.546 58.433 1.00 29.53 777 SER A O 1
ATOM 5805 N N . ASN A 1 778 ? -22.516 23.515 60.562 1.00 29.08 778 ASN A N 1
ATOM 5806 C CA . ASN A 1 778 ? -22.681 22.091 60.951 1.00 29.08 778 ASN A CA 1
ATOM 5807 C C . ASN A 1 778 ? -22.064 20.991 60.033 1.00 29.08 778 ASN A C 1
ATOM 5809 O O . ASN A 1 778 ? -22.313 20.957 58.839 1.00 29.08 778 ASN A O 1
ATOM 5813 N N . ALA A 1 779 ? -21.321 19.983 60.519 1.00 28.25 779 ALA A N 1
ATOM 5814 C CA . ALA A 1 779 ? -20.910 19.626 61.886 1.00 28.25 779 ALA A CA 1
ATOM 5815 C C . ALA A 1 779 ? -19.696 18.654 61.896 1.00 28.25 779 ALA A C 1
ATOM 5817 O O . ALA A 1 779 ? -19.427 18.004 60.895 1.00 28.25 779 ALA A O 1
ATOM 5818 N N . GLN A 1 780 ? -19.027 18.551 63.059 1.00 28.17 780 GLN A N 1
ATOM 5819 C CA . GLN A 1 780 ? -1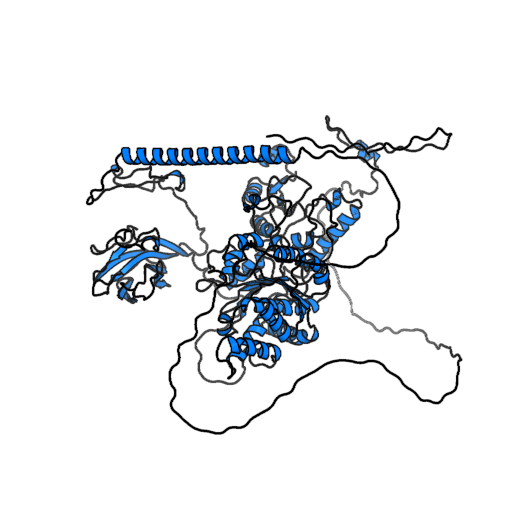8.215 17.424 63.589 1.00 28.17 780 GLN A CA 1
ATOM 5820 C C . GLN A 1 780 ? -17.273 16.671 62.607 1.00 28.17 780 GLN A C 1
ATOM 5822 O O . GLN A 1 780 ? -17.714 15.845 61.820 1.00 28.17 780 GLN A O 1
ATOM 5827 N N . SER A 1 781 ? -15.959 16.932 62.562 1.00 27.14 781 SER A N 1
ATOM 5828 C CA . SER A 1 781 ? -14.902 16.686 63.581 1.00 27.14 781 SER A CA 1
ATOM 5829 C C . SER A 1 781 ? -14.448 15.222 63.743 1.00 27.14 781 SER A C 1
ATOM 5831 O O . SER A 1 781 ? -15.123 14.454 64.420 1.00 27.14 781 SER A O 1
ATOM 5833 N N . SER A 1 782 ? -13.236 14.894 63.260 1.00 30.20 782 SER A N 1
ATOM 5834 C CA . SER A 1 782 ? -12.300 13.954 63.925 1.00 30.20 782 SER A CA 1
ATOM 5835 C C . SER A 1 782 ? -10.876 14.004 63.329 1.00 30.20 782 SER A C 1
ATOM 5837 O O . SER A 1 782 ? -10.714 13.863 62.120 1.00 30.20 782 SER A O 1
ATOM 5839 N N . THR A 1 783 ? -9.851 14.185 64.173 1.00 26.47 783 THR A N 1
ATOM 5840 C CA . THR A 1 783 ? -8.407 14.312 63.840 1.00 26.47 783 THR A CA 1
ATOM 5841 C C . THR A 1 783 ? -7.541 13.919 65.062 1.00 26.47 783 THR A C 1
ATOM 5843 O O . THR A 1 783 ? -8.076 13.783 66.158 1.00 26.47 783 THR A O 1
ATOM 5846 N N . VAL A 1 784 ? -6.212 13.716 65.001 1.00 28.34 784 VAL A N 1
ATOM 5847 C CA . VAL A 1 784 ? -5.234 13.877 63.892 1.00 28.34 784 VAL A CA 1
ATOM 5848 C C . VAL A 1 784 ? -4.725 12.483 63.420 1.00 28.34 784 VAL A C 1
ATOM 5850 O O . VAL A 1 784 ? -5.592 11.643 63.225 1.00 28.34 784 VAL A O 1
ATOM 5853 N N . VAL A 1 785 ? -3.465 12.079 63.159 1.00 25.94 785 VAL A N 1
ATOM 5854 C CA . VAL A 1 785 ? -2.075 12.613 63.258 1.00 25.94 785 VAL A CA 1
ATOM 5855 C C . VAL A 1 785 ? -1.227 12.019 62.097 1.00 25.94 785 VAL A C 1
ATOM 5857 O O . VAL A 1 785 ? -1.784 11.355 61.226 1.00 25.94 785 VAL A O 1
ATOM 5860 N N . LEU A 1 786 ? 0.099 12.232 62.054 1.00 27.25 786 LEU A N 1
ATOM 5861 C CA . LEU A 1 786 ? 1.019 11.651 61.054 1.00 27.25 786 LEU A CA 1
ATOM 5862 C C . LEU A 1 786 ? 2.329 11.128 61.680 1.00 27.25 786 LEU A C 1
ATOM 5864 O O . LEU A 1 786 ? 2.817 11.722 62.639 1.00 27.25 786 LEU A O 1
ATOM 5868 N N . SER A 1 787 ? 2.953 10.138 61.027 1.00 26.89 787 SER A N 1
ATOM 5869 C CA . SER A 1 787 ? 4.418 9.927 60.892 1.00 26.89 787 SER A CA 1
ATOM 5870 C C . SER A 1 787 ? 4.662 8.902 59.754 1.00 26.89 787 SER A C 1
ATOM 5872 O O . SER A 1 787 ? 3.930 7.923 59.659 1.00 26.89 787 SER A O 1
ATOM 5874 N N . ALA A 1 788 ? 5.451 9.175 58.700 1.00 29.67 788 ALA A N 1
ATOM 5875 C CA . ALA A 1 788 ? 6.927 9.272 58.604 1.00 29.67 788 ALA A CA 1
ATOM 5876 C C . ALA A 1 788 ? 7.622 7.904 58.855 1.00 29.67 788 ALA A C 1
ATOM 5878 O O . ALA A 1 788 ? 7.467 7.353 59.937 1.00 29.67 788 ALA A O 1
ATOM 5879 N N . GLN A 1 789 ? 8.176 7.216 57.834 1.00 29.55 789 GLN A N 1
ATOM 5880 C CA . GLN A 1 789 ? 9.556 7.333 57.271 1.00 29.55 789 GLN A CA 1
ATOM 5881 C C . GLN A 1 789 ? 10.663 6.921 58.286 1.00 29.55 789 GLN A C 1
ATOM 5883 O O . GLN A 1 789 ? 10.554 7.293 59.445 1.00 29.55 789 GLN A O 1
ATOM 5888 N N . SER A 1 790 ? 11.733 6.161 57.966 1.00 28.56 790 SER A N 1
ATOM 5889 C CA . SER A 1 790 ? 12.412 5.872 56.675 1.00 28.56 790 SER A CA 1
ATOM 5890 C C . SER A 1 790 ? 13.333 4.610 56.667 1.00 28.56 790 SER A C 1
ATOM 5892 O O . SER A 1 790 ? 13.851 4.225 57.705 1.00 28.56 790 SER A O 1
ATOM 5894 N N . GLU A 1 791 ? 13.629 4.094 55.459 1.00 30.59 791 GLU A N 1
ATOM 5895 C CA . GLU A 1 791 ? 14.924 3.545 54.946 1.00 30.59 791 GLU A CA 1
ATOM 5896 C C . GLU A 1 791 ? 15.652 2.235 55.408 1.00 30.59 791 GLU A C 1
ATOM 5898 O O . GLU A 1 791 ? 15.903 1.971 56.574 1.00 30.59 791 GLU A O 1
ATOM 5903 N N . MET A 1 792 ? 16.134 1.527 54.361 1.00 27.03 792 MET A N 1
ATOM 5904 C CA . MET A 1 792 ? 17.404 0.777 54.141 1.00 27.03 792 MET A CA 1
ATOM 5905 C C . MET A 1 792 ? 17.825 -0.537 54.861 1.00 27.03 792 MET A C 1
ATOM 5907 O O . MET A 1 792 ? 18.256 -0.570 56.005 1.00 27.03 792 MET A O 1
ATOM 5911 N N . TYR A 1 793 ? 17.898 -1.595 54.032 1.00 27.17 793 TYR A N 1
ATOM 5912 C CA . TYR A 1 793 ? 19.036 -2.511 53.766 1.00 27.17 793 TYR A CA 1
ATOM 5913 C C . TYR A 1 793 ? 20.106 -2.834 54.841 1.00 27.17 793 TYR A C 1
ATOM 5915 O O . TYR A 1 793 ? 20.908 -1.992 55.234 1.00 27.17 793 TYR A O 1
ATOM 5923 N N . SER A 1 794 ? 20.299 -4.139 55.087 1.00 26.03 794 SER A N 1
ATOM 5924 C CA . SER A 1 794 ? 21.587 -4.754 55.479 1.00 26.03 794 SER A CA 1
ATOM 5925 C C . SER A 1 794 ? 21.687 -6.212 54.959 1.00 26.03 794 SER A C 1
ATOM 5927 O O . SER A 1 794 ? 20.783 -6.671 54.259 1.00 26.03 794 SER A O 1
ATOM 5929 N N . LEU A 1 795 ? 22.814 -6.913 55.175 1.00 28.56 795 LEU A N 1
ATOM 5930 C CA . LEU A 1 795 ? 23.258 -8.071 54.366 1.00 28.56 795 LEU A CA 1
ATOM 5931 C C . LEU A 1 795 ? 23.583 -9.362 55.155 1.00 28.56 795 LEU A C 1
ATOM 5933 O O . LEU A 1 795 ? 24.075 -9.297 56.276 1.00 28.56 795 LEU A O 1
ATOM 5937 N N . ARG A 1 796 ? 23.544 -10.486 54.407 1.00 26.73 796 ARG A N 1
ATOM 5938 C CA . ARG A 1 796 ? 24.353 -11.733 54.529 1.00 26.73 796 ARG A CA 1
ATOM 5939 C C . ARG A 1 796 ? 23.766 -12.934 55.319 1.00 26.73 796 ARG A C 1
ATOM 5941 O O . ARG A 1 796 ? 22.893 -12.805 56.164 1.00 26.73 796 ARG A O 1
ATOM 5948 N N . ARG A 1 797 ? 24.233 -14.129 54.912 1.00 29.34 797 ARG A N 1
ATOM 5949 C CA . ARG A 1 797 ? 23.919 -15.497 55.385 1.00 29.34 797 ARG A CA 1
ATOM 5950 C C . ARG A 1 797 ? 24.828 -15.939 56.544 1.00 29.34 797 ARG A C 1
ATOM 5952 O O . ARG A 1 797 ? 25.949 -15.454 56.600 1.00 29.34 797 ARG A O 1
ATOM 5959 N N . GLU A 1 798 ? 24.390 -16.960 57.292 1.00 28.64 798 GLU A N 1
ATOM 5960 C CA . GLU A 1 798 ? 25.062 -18.240 57.675 1.00 28.64 798 GLU A CA 1
ATOM 5961 C C . GLU A 1 798 ? 24.162 -18.907 58.762 1.00 28.64 798 GLU A C 1
ATOM 5963 O O . GLU A 1 798 ? 23.582 -18.172 59.552 1.00 28.64 798 GLU A O 1
ATOM 5968 N N . SER A 1 799 ? 23.764 -20.195 58.801 1.00 29.36 799 SER A N 1
ATOM 5969 C CA . SER A 1 799 ? 24.314 -21.548 58.499 1.00 29.36 799 SER A CA 1
ATOM 5970 C C . SER A 1 799 ? 24.892 -22.277 59.736 1.00 29.36 799 SER A C 1
ATOM 5972 O O . SER A 1 799 ? 25.243 -21.575 60.676 1.00 29.36 799 SER A O 1
ATOM 5974 N N . LEU A 1 800 ? 25.014 -23.631 59.690 1.00 28.91 800 LEU A N 1
ATOM 5975 C CA . LEU A 1 800 ? 25.265 -24.646 60.772 1.00 28.91 800 LEU A CA 1
ATOM 5976 C C . LEU A 1 800 ? 23.958 -25.377 61.198 1.00 28.91 800 LEU A C 1
ATOM 5978 O O . LEU A 1 800 ? 22.925 -24.715 61.230 1.00 28.91 800 LEU A O 1
ATOM 5982 N N . THR A 1 801 ? 23.845 -26.692 61.491 1.00 28.31 801 THR A N 1
ATOM 5983 C CA . THR A 1 801 ? 24.707 -27.922 61.628 1.00 28.31 801 THR A CA 1
ATOM 5984 C C . THR A 1 801 ? 23.776 -29.178 61.552 1.00 28.31 801 THR A C 1
ATOM 5986 O O . THR A 1 801 ? 22.590 -28.982 61.805 1.00 28.31 801 THR A O 1
ATOM 5989 N N . THR A 1 802 ? 24.115 -30.463 61.302 1.00 29.95 802 THR A N 1
ATOM 5990 C CA . THR A 1 802 ? 25.279 -31.285 60.829 1.00 29.95 802 THR A CA 1
ATOM 5991 C C . THR A 1 802 ? 24.768 -32.725 60.482 1.00 29.95 802 THR A C 1
ATOM 5993 O O . THR A 1 802 ? 23.564 -32.951 60.570 1.00 29.95 802 THR A O 1
ATOM 5996 N N . ASP A 1 803 ? 25.671 -33.671 60.138 1.00 26.00 803 ASP A N 1
ATOM 5997 C CA . ASP A 1 803 ? 25.551 -35.160 60.227 1.00 26.00 803 ASP A CA 1
ATOM 5998 C C . ASP A 1 803 ? 24.593 -35.904 59.246 1.00 26.00 803 ASP A C 1
ATOM 6000 O O . ASP A 1 803 ? 23.539 -35.380 58.905 1.00 26.00 803 ASP A O 1
ATOM 6004 N N . GLU A 1 804 ? 24.788 -37.145 58.743 1.00 29.27 804 GLU A N 1
ATOM 6005 C CA . GLU A 1 804 ? 25.888 -38.146 58.540 1.00 29.27 804 GLU A CA 1
ATOM 6006 C C . GLU A 1 804 ? 25.284 -39.294 57.633 1.00 29.27 804 GLU A C 1
ATOM 6008 O O . GLU A 1 804 ? 24.066 -39.462 57.659 1.00 29.27 804 GLU A O 1
ATOM 6013 N N . SER A 1 805 ? 25.948 -40.199 56.875 1.00 27.78 805 SER A N 1
ATOM 6014 C CA . SER A 1 805 ? 27.197 -40.212 56.069 1.00 27.78 805 SER A CA 1
ATOM 6015 C C . SER A 1 805 ? 27.354 -41.541 55.251 1.00 27.78 805 SER A C 1
ATOM 6017 O O . SER A 1 805 ? 26.385 -42.271 55.062 1.00 27.78 805 SER A O 1
ATOM 6019 N N . ALA A 1 806 ? 28.585 -41.849 54.791 1.00 27.34 806 ALA A N 1
ATOM 6020 C CA . ALA A 1 806 ? 29.160 -43.165 54.405 1.00 27.34 806 ALA A CA 1
ATOM 6021 C C . ALA A 1 806 ? 28.823 -43.909 53.066 1.00 27.34 806 ALA A C 1
ATOM 6023 O O . ALA A 1 806 ? 27.697 -44.308 52.796 1.00 27.34 806 ALA A O 1
ATOM 6024 N N . SER A 1 807 ? 29.905 -44.300 52.350 1.00 26.44 807 SER A N 1
ATOM 6025 C CA . SER A 1 807 ? 30.072 -45.374 51.311 1.00 26.44 807 SER A CA 1
ATOM 6026 C C . SER A 1 807 ? 29.311 -45.269 49.959 1.00 26.44 807 SER A C 1
ATOM 6028 O O . SER A 1 807 ? 28.136 -44.944 49.945 1.00 26.44 807 SER A O 1
ATOM 6030 N N . SER A 1 808 ? 29.865 -45.428 48.734 1.00 28.30 808 SER A N 1
ATOM 6031 C CA . SER A 1 808 ? 30.951 -46.250 48.107 1.00 28.30 808 SER A CA 1
ATOM 6032 C C . SER A 1 808 ? 30.522 -47.678 47.665 1.00 28.30 808 SER A C 1
ATOM 6034 O O . SER A 1 808 ? 29.791 -48.332 48.391 1.00 28.30 808 SER A O 1
ATOM 6036 N N . SER A 1 809 ? 30.918 -48.273 46.515 1.00 28.81 809 SER A N 1
ATOM 6037 C CA . SER A 1 809 ? 31.575 -47.788 45.269 1.00 28.81 809 SER A CA 1
ATOM 6038 C C . SER A 1 809 ? 31.504 -48.824 44.100 1.00 28.81 809 SER A C 1
ATOM 6040 O O . SER A 1 809 ? 31.345 -50.007 44.354 1.00 28.81 809 SER A O 1
ATOM 6042 N N . HIS A 1 810 ? 31.646 -48.355 42.843 1.00 30.33 810 HIS A N 1
ATOM 6043 C CA . HIS A 1 810 ? 32.063 -49.003 41.560 1.00 30.33 810 HIS A CA 1
ATOM 6044 C C . HIS A 1 810 ? 31.942 -50.530 41.222 1.00 30.33 810 HIS A C 1
ATOM 6046 O O . HIS A 1 810 ? 32.288 -51.399 42.009 1.00 30.33 810 HIS A O 1
ATOM 6052 N N . ARG A 1 811 ? 31.753 -50.787 39.897 1.00 28.81 811 ARG A N 1
ATOM 6053 C CA . ARG A 1 811 ? 31.962 -52.046 39.101 1.00 28.81 811 ARG A CA 1
ATOM 6054 C C . ARG A 1 811 ? 30.899 -53.169 39.259 1.00 28.81 811 ARG A C 1
ATOM 6056 O O . ARG A 1 811 ? 30.279 -53.274 40.300 1.00 28.81 811 ARG A O 1
ATOM 6063 N N . SER A 1 812 ? 30.611 -54.033 38.261 1.00 26.88 812 SER A N 1
ATOM 6064 C CA . SER A 1 812 ? 31.043 -54.113 36.837 1.00 26.88 812 SER A CA 1
ATOM 6065 C C . SER A 1 812 ? 30.207 -55.080 35.962 1.00 26.88 812 SER A C 1
ATOM 6067 O O . SER A 1 812 ? 29.836 -56.143 36.435 1.00 26.88 812 SER A O 1
ATOM 6069 N N . HIS A 1 813 ? 30.153 -54.790 34.647 1.00 29.27 813 HIS A N 1
ATOM 6070 C CA . HIS A 1 813 ? 30.092 -55.733 33.497 1.00 29.27 813 HIS A CA 1
ATOM 6071 C C . HIS A 1 813 ? 28.832 -56.598 33.228 1.00 29.27 813 HIS A C 1
ATOM 6073 O O . HIS A 1 813 ? 28.326 -57.308 34.084 1.00 29.27 813 HIS A O 1
ATOM 6079 N N . GLY A 1 814 ? 28.444 -56.658 31.942 1.00 25.16 814 GLY A N 1
ATOM 6080 C CA . GLY A 1 814 ? 27.512 -57.645 31.373 1.00 25.16 814 GLY A CA 1
ATOM 6081 C C . GLY A 1 814 ? 27.244 -57.392 29.878 1.00 25.16 814 GLY A C 1
ATOM 6082 O O . GLY A 1 814 ? 26.625 -56.392 29.532 1.00 25.16 814 GLY A O 1
ATOM 6083 N N . ARG A 1 815 ? 27.740 -58.251 28.969 1.00 30.77 815 ARG A N 1
ATOM 6084 C CA . ARG A 1 815 ? 27.629 -58.064 27.500 1.00 30.77 815 ARG A CA 1
ATOM 6085 C C . ARG A 1 815 ? 27.598 -59.404 26.750 1.00 30.77 815 ARG A C 1
ATOM 6087 O O . ARG A 1 815 ? 28.628 -60.068 26.711 1.00 30.77 815 ARG A O 1
ATOM 6094 N N . ARG A 1 816 ? 26.460 -59.764 26.135 1.00 25.66 816 ARG A N 1
ATOM 6095 C CA . ARG A 1 816 ? 26.215 -60.829 25.114 1.00 25.66 816 ARG A CA 1
ATOM 6096 C C . ARG A 1 816 ? 24.687 -60.908 24.853 1.00 25.66 816 ARG A C 1
ATOM 6098 O O . ARG A 1 816 ? 23.945 -60.452 25.711 1.00 25.66 816 ARG A O 1
ATOM 6105 N N . MET A 1 817 ? 24.132 -61.550 23.818 1.00 27.72 817 MET A N 1
ATOM 6106 C CA . MET A 1 817 ? 24.425 -61.655 22.368 1.00 27.72 817 MET A CA 1
ATOM 6107 C C . MET A 1 817 ? 23.486 -62.721 21.751 1.00 27.72 817 MET A C 1
ATOM 6109 O O . MET A 1 817 ? 23.320 -63.783 22.337 1.00 27.72 817 MET A O 1
ATOM 6113 N N . SER A 1 818 ? 22.982 -62.454 20.540 1.00 27.69 818 SER A N 1
ATOM 6114 C CA . SER A 1 818 ? 22.660 -63.411 19.453 1.00 27.69 818 SER A CA 1
ATOM 6115 C C . SER A 1 818 ? 21.829 -64.695 19.687 1.00 27.69 818 SER A C 1
ATOM 6117 O O . SER A 1 818 ? 22.324 -65.671 20.246 1.00 27.69 818 SER A O 1
ATOM 6119 N N . ALA A 1 819 ? 20.689 -64.776 18.986 1.00 25.94 819 ALA A N 1
ATOM 6120 C CA . ALA A 1 819 ? 20.256 -65.913 18.149 1.00 25.94 819 ALA A CA 1
ATOM 6121 C C . ALA A 1 819 ? 19.071 -65.460 17.256 1.00 25.94 819 ALA A C 1
ATOM 6123 O O . ALA A 1 819 ? 18.326 -64.584 17.674 1.00 25.94 819 ALA A O 1
ATOM 6124 N N . MET A 1 820 ? 18.713 -66.030 16.101 1.00 27.36 820 MET A N 1
ATOM 6125 C CA . MET A 1 820 ? 19.415 -66.552 14.914 1.00 27.36 820 MET A CA 1
ATOM 6126 C C . MET A 1 820 ? 18.338 -67.177 13.989 1.00 27.36 820 MET A C 1
ATOM 6128 O O . MET A 1 820 ? 17.896 -68.294 14.228 1.00 27.36 820 MET A O 1
ATOM 6132 N N . SER A 1 821 ? 17.908 -66.480 12.933 1.00 25.73 821 SER A N 1
ATOM 6133 C CA . SER A 1 821 ? 17.339 -67.030 11.673 1.00 25.73 821 SER A CA 1
ATOM 6134 C C . SER A 1 821 ? 17.076 -65.844 10.722 1.00 25.73 821 SER A C 1
ATOM 6136 O O . SER A 1 821 ? 16.682 -64.786 11.195 1.00 25.73 821 SER A O 1
ATOM 6138 N N . ARG A 1 822 ? 17.425 -65.792 9.425 1.00 26.81 822 ARG A N 1
ATOM 6139 C CA . ARG A 1 822 ? 17.520 -66.732 8.279 1.00 26.81 822 ARG A CA 1
ATOM 6140 C C . ARG A 1 822 ? 16.198 -67.113 7.581 1.00 26.81 822 ARG A C 1
ATOM 6142 O O . ARG A 1 822 ? 15.710 -68.219 7.752 1.00 26.81 822 ARG A O 1
ATOM 6149 N N . SER A 1 823 ? 15.832 -66.244 6.626 1.00 24.39 823 SER A N 1
ATOM 6150 C CA . SER A 1 823 ? 15.521 -66.555 5.208 1.00 24.39 823 SER A CA 1
ATOM 6151 C C . SER A 1 823 ? 14.267 -67.364 4.828 1.00 24.39 823 SER A C 1
ATOM 6153 O O . SER A 1 823 ? 13.689 -68.072 5.634 1.00 24.39 823 SER A O 1
ATOM 6155 N N . THR A 1 824 ? 13.929 -67.277 3.529 1.00 25.86 824 THR A N 1
ATOM 6156 C CA . THR A 1 824 ? 12.815 -67.917 2.783 1.00 25.86 824 THR A CA 1
ATOM 6157 C C . THR A 1 824 ? 11.399 -67.494 3.212 1.00 25.86 824 THR A C 1
ATOM 6159 O O . THR A 1 824 ? 11.096 -67.532 4.393 1.00 25.86 824 THR A O 1
ATOM 6162 N N . SER A 1 825 ? 10.444 -67.027 2.396 1.00 26.08 825 SER A N 1
ATOM 6163 C CA . SER A 1 825 ? 10.172 -66.915 0.940 1.00 26.08 825 SER A CA 1
ATOM 6164 C C . SER A 1 825 ? 8.932 -67.725 0.540 1.00 26.08 825 SER A C 1
ATOM 6166 O O . SER A 1 825 ? 9.012 -68.940 0.424 1.00 26.08 825 SER A O 1
ATOM 6168 N N . ASN A 1 826 ? 7.826 -67.022 0.286 1.00 26.27 826 ASN A N 1
ATOM 6169 C CA . ASN A 1 826 ? 6.694 -67.383 -0.581 1.00 26.27 826 ASN A CA 1
ATOM 6170 C C . ASN A 1 826 ? 5.936 -66.056 -0.822 1.00 26.27 826 ASN A C 1
ATOM 6172 O O . ASN A 1 826 ? 5.675 -65.356 0.150 1.00 26.27 826 ASN A O 1
ATOM 6176 N N . SER A 1 827 ? 5.652 -65.517 -2.013 1.00 25.41 827 SER A N 1
ATOM 6177 C CA . SER A 1 827 ? 5.448 -66.034 -3.380 1.00 25.41 827 SER A CA 1
ATOM 6178 C C . SER A 1 827 ? 4.046 -66.580 -3.691 1.00 25.41 827 SER A C 1
ATOM 6180 O O . SER A 1 827 ? 3.872 -67.764 -3.963 1.00 25.41 827 SER A O 1
ATOM 6182 N N . THR A 1 828 ? 3.067 -65.675 -3.779 1.00 25.06 828 THR A N 1
ATOM 6183 C CA . THR A 1 828 ? 1.853 -65.855 -4.596 1.00 25.06 828 THR A CA 1
ATOM 6184 C C . THR A 1 828 ? 1.538 -64.574 -5.371 1.00 25.06 828 THR A C 1
ATOM 6186 O O . THR A 1 828 ? 1.090 -63.572 -4.822 1.00 25.06 828 THR A O 1
ATOM 6189 N N . SER A 1 829 ? 1.779 -64.612 -6.681 1.00 27.28 829 SER A N 1
ATOM 6190 C CA . SER A 1 829 ? 1.073 -63.778 -7.664 1.00 27.28 829 SER A CA 1
ATOM 6191 C C . SER A 1 829 ? -0.128 -64.598 -8.206 1.00 27.28 829 SER A C 1
ATOM 6193 O O . SER A 1 829 ? -0.209 -65.783 -7.866 1.00 27.28 829 SER A O 1
ATOM 6195 N N . PRO A 1 830 ? -1.095 -64.031 -8.966 1.00 32.19 830 PRO A N 1
ATOM 6196 C CA . PRO A 1 830 ? -0.810 -63.466 -10.290 1.00 32.19 830 PRO A CA 1
ATOM 6197 C C . PRO A 1 830 ? -1.561 -62.168 -10.657 1.00 32.19 830 PRO A C 1
ATOM 6199 O O . PRO A 1 830 ? -2.729 -61.969 -10.332 1.00 32.19 830 PRO A O 1
ATOM 6202 N N . ARG A 1 831 ? -0.923 -61.336 -11.492 1.00 28.89 831 ARG A N 1
ATOM 6203 C CA . ARG A 1 831 ? -1.650 -60.485 -12.452 1.00 28.89 831 ARG A CA 1
ATOM 6204 C C . ARG A 1 831 ? -1.975 -61.325 -13.700 1.00 28.89 831 ARG A C 1
ATOM 6206 O O . ARG A 1 831 ? -1.045 -61.936 -14.230 1.00 28.89 831 ARG A O 1
ATOM 6213 N N . PRO A 1 832 ? -3.208 -61.316 -14.239 1.00 29.12 832 PRO A N 1
ATOM 6214 C CA . PRO A 1 832 ? -3.446 -61.713 -15.627 1.00 29.12 832 PRO A CA 1
ATOM 6215 C C . PRO A 1 832 ? -2.854 -60.664 -16.591 1.00 29.12 832 PRO A C 1
ATOM 6217 O O . PRO A 1 832 ? -2.599 -59.523 -16.202 1.00 29.12 832 PRO A O 1
ATOM 6220 N N . SER A 1 833 ? -2.583 -61.048 -17.843 1.00 24.36 833 SER A N 1
ATOM 6221 C CA . SER A 1 833 ? -1.777 -60.242 -18.777 1.00 24.36 833 SER A CA 1
ATOM 6222 C C . SER A 1 833 ? -2.267 -60.291 -20.230 1.00 24.36 833 SER A C 1
ATOM 6224 O O . SER A 1 833 ? -2.917 -61.259 -20.618 1.00 24.36 833 SER A O 1
ATOM 6226 N N . ARG A 1 834 ? -1.789 -59.310 -21.025 1.00 29.41 834 ARG A N 1
ATOM 6227 C CA . ARG A 1 834 ? -1.851 -59.161 -22.505 1.00 29.41 834 ARG A CA 1
ATOM 6228 C C . ARG A 1 834 ? -3.164 -58.568 -23.063 1.00 29.41 834 ARG A C 1
ATOM 6230 O O . ARG A 1 834 ? -4.233 -58.891 -22.573 1.00 29.41 834 ARG A O 1
ATOM 6237 N N . GLY A 1 835 ? -3.129 -57.720 -24.102 1.00 23.31 835 GLY A N 1
ATOM 6238 C CA . GLY A 1 835 ? -1.972 -57.098 -24.781 1.00 23.31 835 GLY A CA 1
ATOM 6239 C C . GLY A 1 835 ? -2.292 -56.584 -26.202 1.00 23.31 835 GLY A C 1
ATOM 6240 O O . GLY A 1 835 ? -3.456 -56.515 -26.566 1.00 23.31 835 GLY A O 1
ATOM 6241 N N . ILE A 1 836 ? -1.233 -56.358 -27.002 1.00 26.66 836 ILE A N 1
ATOM 6242 C CA . ILE A 1 836 ? -1.194 -56.208 -28.485 1.00 26.66 836 ILE A CA 1
ATOM 6243 C C . ILE A 1 836 ? -1.298 -54.778 -29.093 1.00 26.66 836 ILE A C 1
ATOM 6245 O O . ILE A 1 836 ? -2.355 -54.170 -29.153 1.00 26.66 836 ILE A O 1
ATOM 6249 N N . SER A 1 837 ? -0.164 -54.362 -29.687 1.00 24.69 837 SER A N 1
ATOM 6250 C CA . SER A 1 837 ? 0.034 -53.560 -30.921 1.00 24.69 837 SER A CA 1
ATOM 6251 C C . SER A 1 837 ? -0.534 -52.137 -31.088 1.00 24.69 837 SER A C 1
ATOM 6253 O O . SER A 1 837 ? -1.713 -51.952 -31.367 1.00 24.69 837 SER A O 1
ATOM 6255 N N . MET A 1 838 ? 0.388 -51.186 -31.297 1.00 26.89 838 MET A N 1
ATOM 6256 C CA . MET A 1 838 ? 0.338 -50.289 -32.467 1.00 26.89 838 MET A CA 1
ATOM 6257 C C . MET A 1 838 ? 1.683 -50.315 -33.217 1.00 26.89 838 MET A C 1
ATOM 6259 O O . MET A 1 838 ? 2.718 -50.617 -32.622 1.00 26.89 838 MET A O 1
ATOM 6263 N N . LYS A 1 839 ? 1.652 -50.065 -34.534 1.00 26.33 839 LYS A N 1
ATOM 6264 C CA . LYS A 1 839 ? 2.826 -50.067 -35.429 1.00 26.33 839 LYS A CA 1
ATOM 6265 C C . LYS A 1 839 ? 3.411 -48.660 -35.601 1.00 26.33 839 LYS A C 1
ATOM 6267 O O . LYS A 1 839 ? 2.739 -47.666 -35.354 1.00 26.33 839 LYS A O 1
ATOM 6272 N N . SER A 1 840 ? 4.653 -48.605 -36.074 1.00 27.31 840 SER A N 1
ATOM 6273 C CA . SER A 1 840 ? 5.343 -47.391 -36.518 1.00 27.31 840 SER A CA 1
ATOM 6274 C C . SER A 1 840 ? 4.890 -46.914 -37.900 1.00 27.31 840 SER A C 1
ATOM 6276 O O . SER A 1 840 ? 4.738 -47.739 -38.799 1.00 27.31 840 SER A O 1
ATOM 6278 N N . GLU A 1 841 ? 4.888 -45.599 -38.107 1.00 27.56 841 GLU A N 1
ATOM 6279 C CA . GLU A 1 841 ? 5.166 -44.972 -39.406 1.00 27.56 841 GLU A CA 1
ATOM 6280 C C . GLU A 1 841 ? 5.992 -43.688 -39.182 1.00 27.56 841 GLU A C 1
ATOM 6282 O O . GLU A 1 841 ? 6.056 -43.188 -38.056 1.00 27.56 841 GLU A O 1
ATOM 6287 N N . VAL A 1 842 ? 6.732 -43.228 -40.199 1.00 30.91 842 VAL A N 1
ATOM 6288 C CA . VAL A 1 842 ? 7.927 -42.373 -40.017 1.00 30.91 842 VAL A CA 1
ATOM 6289 C C . VAL A 1 842 ? 7.919 -41.148 -40.946 1.00 30.91 842 VAL A C 1
ATOM 6291 O O . VAL A 1 842 ? 7.839 -41.329 -42.160 1.00 30.91 842 VAL A O 1
ATOM 6294 N N . PRO A 1 843 ? 8.095 -39.915 -40.425 1.00 29.17 843 PRO A N 1
ATOM 6295 C CA . PRO A 1 843 ? 8.485 -38.748 -41.216 1.00 29.17 843 PRO A CA 1
ATOM 6296 C C . PRO A 1 843 ? 10.027 -38.639 -41.363 1.00 29.17 843 PRO A C 1
ATOM 6298 O O . PRO A 1 843 ? 10.762 -39.116 -40.496 1.00 29.17 843 PRO A O 1
ATOM 6301 N N . PRO A 1 844 ? 10.543 -38.032 -42.451 1.00 30.25 844 PRO A N 1
ATOM 6302 C CA . PRO A 1 844 ? 11.959 -38.115 -42.836 1.00 30.25 844 PRO A CA 1
ATOM 6303 C C . PRO A 1 844 ? 12.910 -37.211 -42.018 1.00 30.25 844 PRO A C 1
ATOM 6305 O O . PRO A 1 844 ? 12.476 -36.213 -41.439 1.00 30.25 844 PRO A O 1
ATOM 6308 N N . PRO A 1 845 ? 14.225 -37.520 -41.993 1.00 28.17 845 PRO A N 1
ATOM 6309 C CA . PRO A 1 845 ? 15.219 -36.773 -41.223 1.00 28.17 845 PRO A CA 1
ATOM 6310 C C . PRO A 1 845 ? 15.643 -35.453 -41.887 1.00 28.17 845 PRO A C 1
ATOM 6312 O O . PRO A 1 845 ? 15.773 -35.365 -43.108 1.00 28.17 845 PRO A O 1
ATOM 6315 N N . LEU A 1 846 ? 15.962 -34.453 -41.059 1.00 29.09 846 LEU A N 1
ATOM 6316 C CA . LEU A 1 846 ? 16.721 -33.261 -41.460 1.00 29.09 846 LEU A CA 1
ATOM 6317 C C . LEU A 1 846 ? 18.233 -33.459 -41.197 1.00 29.09 846 LEU A C 1
ATOM 6319 O O . LEU A 1 846 ? 18.593 -34.300 -40.370 1.00 29.09 846 LEU A O 1
ATOM 6323 N N . PRO A 1 847 ? 19.133 -32.745 -41.907 1.00 29.33 847 PRO A N 1
ATOM 6324 C CA . PRO A 1 847 ? 20.531 -33.166 -42.026 1.00 29.33 847 PRO A CA 1
ATOM 6325 C C . PRO A 1 847 ? 21.382 -32.981 -40.764 1.00 29.33 847 PRO A C 1
ATOM 6327 O O . PRO A 1 847 ? 21.274 -31.990 -40.045 1.00 29.33 847 PRO A O 1
ATOM 6330 N N . SER A 1 848 ? 22.308 -33.915 -40.554 1.00 30.77 848 SER A N 1
ATOM 6331 C CA . SER A 1 848 ? 23.307 -33.881 -39.485 1.00 30.77 848 SER A CA 1
ATOM 6332 C C . SER A 1 848 ? 24.470 -32.930 -39.792 1.00 30.77 848 SER A C 1
ATOM 6334 O O . SER A 1 848 ? 25.166 -33.122 -40.790 1.00 30.77 848 SER A O 1
ATOM 6336 N N . ALA A 1 849 ? 24.770 -32.001 -38.881 1.00 28.20 849 ALA A N 1
ATOM 6337 C CA . ALA A 1 849 ? 26.051 -31.294 -38.841 1.00 28.20 849 ALA A CA 1
ATOM 6338 C C . ALA A 1 849 ? 26.461 -30.951 -37.395 1.00 28.20 849 ALA A C 1
ATOM 6340 O O . ALA A 1 849 ? 25.668 -30.407 -36.635 1.00 28.20 849 ALA A O 1
ATOM 6341 N N . ALA A 1 850 ? 27.716 -31.258 -37.049 1.00 30.95 850 ALA A N 1
ATOM 6342 C CA . ALA A 1 850 ? 28.471 -30.716 -35.910 1.00 30.95 850 ALA A CA 1
ATOM 6343 C C . ALA A 1 850 ? 27.792 -30.697 -34.517 1.00 30.95 850 ALA A C 1
ATOM 6345 O O . ALA A 1 850 ? 27.672 -29.655 -33.877 1.00 30.95 850 ALA A O 1
ATOM 6346 N N . GLY A 1 851 ? 27.478 -31.877 -33.974 1.00 32.59 851 GLY A N 1
ATOM 6347 C CA . GLY A 1 851 ? 27.452 -32.051 -32.519 1.00 32.59 851 GLY A CA 1
ATOM 6348 C C . GLY A 1 851 ? 28.870 -32.279 -31.982 1.00 32.59 851 GLY A C 1
ATOM 6349 O O . GLY A 1 851 ? 29.372 -33.396 -32.073 1.00 32.59 851 GLY A O 1
ATOM 6350 N N . GLN A 1 852 ? 29.511 -31.253 -31.413 1.00 31.84 852 GLN A N 1
ATOM 6351 C CA . GLN A 1 852 ? 30.754 -31.393 -30.640 1.00 31.84 852 GLN A CA 1
ATOM 6352 C C . GLN A 1 852 ? 30.601 -30.771 -29.247 1.00 31.84 852 GLN A C 1
ATOM 6354 O O . GLN A 1 852 ? 30.044 -29.688 -29.080 1.00 31.84 852 GLN A O 1
ATOM 6359 N N . SER A 1 853 ? 31.090 -31.485 -28.232 1.00 35.50 853 SER A N 1
ATOM 6360 C CA . SER A 1 853 ? 31.099 -31.028 -26.841 1.00 35.50 853 SER A CA 1
ATOM 6361 C C . SER A 1 853 ? 32.162 -29.949 -26.651 1.00 35.50 853 SER A C 1
ATOM 6363 O O . SER A 1 853 ? 33.343 -30.243 -26.806 1.00 35.50 853 SER A O 1
ATOM 6365 N N . LEU A 1 854 ? 31.771 -28.748 -26.213 1.00 35.59 854 LEU A N 1
ATOM 6366 C CA . LEU A 1 854 ? 32.705 -27.709 -25.759 1.00 35.59 854 LEU A CA 1
ATOM 6367 C C . LEU A 1 854 ? 33.313 -28.064 -24.390 1.00 35.59 854 LEU A C 1
ATOM 6369 O O . LEU A 1 854 ? 32.970 -27.507 -23.347 1.00 35.59 854 LEU A O 1
ATOM 6373 N N . ARG A 1 855 ? 34.251 -29.009 -24.423 1.00 44.31 855 ARG A N 1
ATOM 6374 C CA . ARG A 1 855 ? 35.348 -29.167 -23.466 1.00 44.31 855 ARG A CA 1
ATOM 6375 C C . ARG A 1 855 ? 36.633 -29.232 -24.285 1.00 44.31 855 ARG A C 1
ATOM 6377 O O . ARG A 1 855 ? 36.609 -29.795 -25.371 1.00 44.31 855 ARG A O 1
ATOM 6384 N N . GLU A 1 856 ? 37.708 -28.656 -23.752 1.00 47.88 856 GLU A N 1
ATOM 6385 C CA . GLU A 1 856 ? 39.041 -28.628 -24.380 1.00 47.88 856 GLU A CA 1
ATOM 6386 C C . GLU A 1 856 ? 39.093 -27.861 -25.721 1.00 47.88 856 GLU A C 1
ATOM 6388 O O . GLU A 1 856 ? 39.305 -28.422 -26.788 1.00 47.88 856 GLU A O 1
ATOM 6393 N N . VAL A 1 857 ? 38.958 -26.530 -25.629 1.00 45.81 857 VAL A N 1
ATOM 6394 C CA . VAL A 1 857 ? 39.564 -25.581 -26.585 1.00 45.81 857 VAL A CA 1
ATOM 6395 C C . VAL A 1 857 ? 40.792 -24.983 -25.900 1.00 45.81 857 VAL A C 1
ATOM 6397 O O . VAL A 1 857 ? 40.723 -24.638 -24.717 1.00 45.81 857 VAL A O 1
ATOM 6400 N N . SER A 1 858 ? 41.914 -24.876 -26.608 1.00 54.12 858 SER A N 1
ATOM 6401 C CA . SER A 1 858 ? 43.178 -24.394 -26.033 1.00 54.12 858 SER A CA 1
ATOM 6402 C C . SER A 1 858 ? 43.224 -22.864 -25.869 1.00 54.12 858 SER A C 1
ATOM 6404 O O . SER A 1 858 ? 42.566 -22.119 -26.600 1.00 54.12 858 SER A O 1
ATOM 6406 N N . GLU A 1 859 ? 44.059 -22.351 -24.950 1.00 45.19 859 GLU A N 1
ATOM 6407 C CA . GLU A 1 859 ? 44.320 -20.898 -24.878 1.00 45.19 859 GLU A CA 1
ATOM 6408 C C . GLU A 1 859 ? 44.923 -20.346 -26.181 1.00 45.19 859 GLU A C 1
ATOM 6410 O O . GLU A 1 859 ? 44.750 -19.169 -26.499 1.00 45.19 859 GLU A O 1
ATOM 6415 N N . GLU A 1 860 ? 45.636 -21.175 -26.941 1.00 47.12 860 GLU A N 1
ATOM 6416 C CA . GLU A 1 860 ? 46.319 -20.760 -28.165 1.00 47.12 860 GLU A CA 1
ATOM 6417 C C . GLU A 1 860 ? 45.330 -20.575 -29.327 1.00 47.12 860 GLU A C 1
ATOM 6419 O O . GLU A 1 860 ? 45.419 -19.577 -30.044 1.00 47.12 860 GLU A O 1
ATOM 6424 N N . GLU A 1 861 ? 44.294 -21.413 -29.437 1.00 49.66 861 GLU A N 1
ATOM 6425 C CA . GLU A 1 861 ? 43.168 -21.189 -30.361 1.00 49.66 861 GLU A CA 1
ATOM 6426 C C . GLU A 1 861 ? 42.337 -19.949 -29.993 1.00 49.66 861 GLU A C 1
ATOM 6428 O O . GLU A 1 861 ? 41.890 -19.207 -30.876 1.00 49.66 861 GLU A O 1
ATOM 6433 N N . LEU A 1 862 ? 42.161 -19.679 -28.693 1.00 48.09 862 LEU A N 1
ATOM 6434 C CA . LEU A 1 862 ? 41.499 -18.462 -28.209 1.00 48.09 862 LEU A CA 1
ATOM 6435 C C . LEU A 1 862 ? 42.324 -17.195 -28.497 1.00 48.09 862 LEU A C 1
ATOM 6437 O O . LEU A 1 862 ? 41.751 -16.130 -28.737 1.00 48.09 862 LEU A O 1
ATOM 6441 N N . ARG A 1 863 ? 43.659 -17.296 -28.534 1.00 47.41 863 ARG A N 1
ATOM 6442 C CA . ARG A 1 863 ? 44.552 -16.209 -28.976 1.00 47.41 863 ARG A CA 1
ATOM 6443 C C . ARG A 1 863 ? 44.537 -16.036 -30.497 1.00 47.41 863 ARG A C 1
ATOM 6445 O O . ARG A 1 863 ? 44.493 -14.898 -30.960 1.00 47.41 863 ARG A O 1
ATOM 6452 N N . ALA A 1 864 ? 44.515 -17.126 -31.266 1.00 45.53 864 ALA A N 1
ATOM 6453 C CA . ALA A 1 864 ? 44.530 -17.096 -32.732 1.00 45.53 864 ALA A CA 1
ATOM 6454 C C . ALA A 1 864 ? 43.291 -16.411 -33.345 1.00 45.53 864 ALA A C 1
ATOM 6456 O O . ALA A 1 864 ? 43.407 -15.685 -34.329 1.00 45.53 864 ALA A O 1
ATOM 6457 N N . ASN A 1 865 ? 42.109 -16.577 -32.742 1.00 43.34 865 ASN A N 1
ATOM 6458 C CA . ASN A 1 865 ? 40.847 -16.019 -33.252 1.00 43.34 865 ASN A CA 1
ATOM 6459 C C . ASN A 1 865 ? 40.587 -14.543 -32.861 1.00 43.34 865 ASN A C 1
ATOM 6461 O O . ASN A 1 865 ? 39.482 -14.021 -33.035 1.00 43.34 865 ASN A O 1
ATOM 6465 N N . ARG A 1 866 ? 41.585 -13.837 -32.316 1.00 39.47 866 ARG A N 1
ATOM 6466 C CA . ARG A 1 866 ? 41.418 -12.497 -31.737 1.00 39.47 866 ARG A CA 1
ATOM 6467 C C . ARG A 1 866 ? 41.563 -11.388 -32.788 1.00 39.47 866 ARG A C 1
ATOM 6469 O O . ARG A 1 866 ? 42.673 -11.019 -33.165 1.00 39.47 866 ARG A O 1
ATOM 6476 N N . ARG A 1 867 ? 40.448 -10.773 -33.213 1.00 35.09 867 ARG A N 1
ATOM 6477 C CA . ARG A 1 867 ? 40.492 -9.533 -34.019 1.00 35.09 867 ARG A CA 1
ATOM 6478 C C . ARG A 1 867 ? 41.189 -8.410 -33.243 1.00 35.09 867 ARG A C 1
ATOM 6480 O O . ARG A 1 867 ? 40.692 -7.960 -32.212 1.00 35.09 867 ARG A O 1
ATOM 6487 N N . VAL A 1 868 ? 42.305 -7.924 -33.781 1.00 40.66 868 VAL A N 1
ATOM 6488 C CA . VAL A 1 868 ? 42.957 -6.691 -33.326 1.00 40.66 868 VAL A CA 1
ATOM 6489 C C . VAL A 1 868 ? 42.114 -5.489 -33.761 1.00 40.66 868 VAL A C 1
ATOM 6491 O O . VAL A 1 868 ? 41.638 -5.431 -34.893 1.00 40.66 868 VAL A O 1
ATOM 6494 N N . VAL A 1 869 ? 41.944 -4.522 -32.859 1.00 39.00 869 VAL A N 1
ATOM 6495 C CA . VAL A 1 869 ? 41.401 -3.193 -33.162 1.00 39.00 869 VAL A CA 1
ATOM 6496 C C . VAL A 1 869 ? 42.533 -2.198 -32.951 1.00 39.00 869 VAL A C 1
ATOM 6498 O O . VAL A 1 869 ? 43.085 -2.119 -31.853 1.00 39.00 869 VAL A O 1
ATOM 6501 N N . GLU A 1 870 ? 42.911 -1.467 -33.997 1.00 32.44 870 GLU A N 1
ATOM 6502 C CA . GLU A 1 870 ? 43.985 -0.478 -33.898 1.00 32.44 870 GLU A CA 1
ATOM 6503 C C . GLU A 1 870 ? 43.623 0.673 -32.943 1.00 32.44 870 GLU A C 1
ATOM 6505 O O . GLU A 1 870 ? 42.457 1.034 -32.777 1.00 32.44 870 GLU A O 1
ATOM 6510 N N . ARG A 1 871 ? 44.655 1.302 -32.362 1.00 34.47 871 ARG A N 1
ATOM 6511 C CA . ARG A 1 871 ? 44.564 2.512 -31.518 1.00 34.47 871 ARG A CA 1
ATOM 6512 C C . ARG A 1 871 ? 43.846 2.350 -30.164 1.00 34.47 871 ARG A C 1
ATOM 6514 O O . ARG A 1 871 ? 43.215 3.291 -29.683 1.00 34.47 871 ARG A O 1
ATOM 6521 N N . ARG A 1 872 ? 44.032 1.214 -29.483 1.00 34.19 872 ARG A N 1
ATOM 6522 C CA . ARG A 1 872 ? 43.924 1.135 -28.011 1.00 34.19 872 ARG A CA 1
ATOM 6523 C C . ARG A 1 872 ? 45.158 0.458 -27.394 1.00 34.19 872 ARG A C 1
ATOM 6525 O O . ARG A 1 872 ? 45.543 -0.600 -27.893 1.00 34.19 872 ARG A O 1
ATOM 6532 N N . PRO A 1 873 ? 45.737 1.009 -26.309 1.00 35.22 873 PRO A N 1
ATOM 6533 C CA . PRO A 1 873 ? 46.614 0.256 -25.414 1.00 35.22 873 PRO A CA 1
ATOM 6534 C C . PRO A 1 873 ? 45.899 -0.980 -24.845 1.00 35.22 873 PRO A C 1
ATOM 6536 O O . PRO A 1 873 ? 44.667 -1.020 -24.787 1.00 35.22 873 PRO A O 1
ATOM 6539 N N . GLN A 1 874 ? 46.668 -1.989 -24.434 1.00 41.91 874 GLN A N 1
ATOM 6540 C CA . GLN A 1 874 ? 46.154 -3.183 -23.760 1.00 41.91 874 GLN A CA 1
ATOM 6541 C C . GLN A 1 874 ? 46.926 -3.401 -22.460 1.00 41.91 874 GLN A C 1
ATOM 6543 O O . GLN A 1 874 ? 48.011 -3.977 -22.470 1.00 41.91 874 GLN A O 1
ATOM 6548 N N . ASP A 1 875 ? 46.351 -2.942 -21.352 1.00 37.53 875 ASP A N 1
ATOM 6549 C CA . ASP A 1 875 ? 46.979 -3.019 -20.035 1.00 37.53 875 ASP A CA 1
ATOM 6550 C C . ASP A 1 875 ? 46.720 -4.379 -19.375 1.00 37.53 875 ASP A C 1
ATOM 6552 O O . ASP A 1 875 ? 45.732 -4.562 -18.669 1.00 37.53 875 ASP A O 1
ATOM 6556 N N . PHE A 1 876 ? 47.631 -5.333 -19.583 1.00 34.38 876 PHE A N 1
ATOM 6557 C CA . PHE A 1 876 ? 47.844 -6.457 -18.666 1.00 34.38 876 PHE A CA 1
ATOM 6558 C C . PHE A 1 876 ? 49.342 -6.766 -18.575 1.00 34.38 876 PHE A C 1
ATOM 6560 O O . PHE A 1 876 ? 50.019 -6.914 -19.592 1.00 34.38 876 PHE A O 1
ATOM 6567 N N . GLY A 1 877 ? 49.863 -6.829 -17.346 1.00 32.47 877 GLY A N 1
ATOM 6568 C CA . GLY A 1 877 ? 51.287 -7.032 -17.079 1.00 32.47 877 GLY A CA 1
ATOM 6569 C C . GLY A 1 877 ? 51.786 -8.427 -17.466 1.00 32.47 877 GLY A C 1
ATOM 6570 O O . GLY A 1 877 ? 51.044 -9.408 -17.432 1.00 32.47 877 GLY A O 1
ATOM 6571 N N . SER A 1 878 ? 53.069 -8.521 -17.813 1.00 32.12 878 SER A N 1
ATOM 6572 C CA . SER A 1 878 ? 53.717 -9.778 -18.188 1.00 32.12 878 SER A CA 1
ATOM 6573 C C . SER A 1 878 ? 53.922 -10.704 -16.984 1.00 32.12 878 SER A C 1
ATOM 6575 O O . SER A 1 878 ? 54.726 -10.398 -16.102 1.00 32.12 878 SER A O 1
ATOM 6577 N N . LEU A 1 879 ? 53.279 -11.873 -16.990 1.00 30.09 879 LEU A N 1
ATOM 6578 C CA . LEU A 1 879 ? 53.672 -12.995 -16.135 1.00 30.09 879 LEU A CA 1
ATOM 6579 C C . LEU A 1 879 ? 54.861 -13.726 -16.770 1.00 30.09 879 LEU A C 1
ATOM 6581 O O . LEU A 1 879 ? 54.776 -14.209 -17.900 1.00 30.09 879 LEU A O 1
ATOM 6585 N N . SER A 1 880 ? 55.979 -13.791 -16.051 1.00 31.44 880 SER A N 1
ATOM 6586 C CA . SER A 1 880 ? 57.205 -14.454 -16.492 1.00 31.44 880 SER A CA 1
ATOM 6587 C C . SER A 1 880 ? 57.186 -15.954 -16.177 1.00 31.44 880 SER A C 1
ATOM 6589 O O . SER A 1 880 ? 56.860 -16.377 -15.070 1.00 31.44 880 SER A O 1
ATOM 6591 N N . VAL A 1 881 ? 57.585 -16.774 -17.153 1.00 32.75 881 VAL A N 1
ATOM 6592 C CA . VAL A 1 881 ? 57.862 -18.205 -16.944 1.00 32.75 881 VAL A CA 1
ATOM 6593 C C . VAL A 1 881 ? 59.317 -18.352 -16.486 1.00 32.75 881 VAL A C 1
ATOM 6595 O O . VAL A 1 881 ? 60.217 -17.728 -17.048 1.00 32.75 881 VAL A O 1
ATOM 6598 N N . GLY A 1 882 ? 59.537 -19.119 -15.417 1.00 32.91 882 GLY A N 1
ATOM 6599 C CA . GLY A 1 882 ? 60.767 -19.049 -14.622 1.00 32.91 882 GLY A CA 1
ATOM 6600 C C . GLY A 1 882 ? 62.021 -19.696 -15.225 1.00 32.91 882 GLY A C 1
ATOM 6601 O O . GLY A 1 882 ? 61.969 -20.508 -16.150 1.00 32.91 882 GLY A O 1
ATOM 6602 N N . ARG A 1 883 ? 63.168 -19.380 -14.610 1.00 28.95 883 ARG A N 1
ATOM 6603 C CA . ARG A 1 883 ? 64.436 -20.118 -14.729 1.00 28.95 883 ARG A CA 1
ATOM 6604 C C . ARG A 1 883 ? 65.075 -20.336 -13.354 1.00 28.95 883 ARG A C 1
ATOM 6606 O O . ARG A 1 883 ? 64.677 -19.727 -12.366 1.00 28.95 883 ARG A O 1
ATOM 6613 N N . SER A 1 884 ? 66.013 -21.276 -13.313 1.00 28.92 884 SER A N 1
ATOM 6614 C CA . SER A 1 884 ? 66.633 -21.842 -12.112 1.00 28.92 884 SER A CA 1
ATOM 6615 C C . SER A 1 884 ? 67.692 -20.953 -11.450 1.00 28.92 884 SER A C 1
ATOM 6617 O O . SER A 1 884 ? 68.264 -20.072 -12.084 1.00 28.92 884 SER A O 1
ATOM 6619 N N . ALA A 1 885 ? 67.974 -21.277 -10.185 1.00 30.75 885 ALA A N 1
ATOM 6620 C CA . ALA A 1 885 ? 68.969 -20.684 -9.291 1.00 30.75 885 ALA A CA 1
ATOM 6621 C C . ALA A 1 885 ? 70.325 -20.291 -9.919 1.00 30.75 885 ALA A C 1
ATOM 6623 O O . ALA A 1 885 ? 70.905 -21.058 -10.688 1.00 30.75 885 ALA A O 1
ATOM 6624 N N . GLY A 1 886 ? 70.867 -19.153 -9.468 1.00 31.39 886 GLY A N 1
ATOM 6625 C CA . GLY A 1 886 ? 72.240 -18.717 -9.738 1.00 31.39 886 GLY A CA 1
ATOM 6626 C C . GLY A 1 886 ? 72.558 -17.321 -9.182 1.00 31.39 886 GLY A C 1
ATOM 6627 O O . GLY A 1 886 ? 72.109 -16.331 -9.743 1.00 31.39 886 GLY A O 1
ATOM 6628 N N . GLU A 1 887 ? 73.383 -17.280 -8.130 1.00 30.45 887 GLU A N 1
ATOM 6629 C CA . GLU A 1 887 ? 74.185 -16.122 -7.669 1.00 30.45 887 GLU A CA 1
ATOM 6630 C C . GLU A 1 887 ? 73.449 -14.882 -7.091 1.00 30.45 887 GLU A C 1
ATOM 6632 O O . GLU A 1 887 ? 72.224 -14.832 -7.006 1.00 30.45 887 GLU A O 1
ATOM 6637 N N . ARG A 1 888 ? 74.225 -13.946 -6.513 1.00 32.34 888 ARG A N 1
ATOM 6638 C CA . ARG A 1 888 ? 73.774 -12.861 -5.610 1.00 32.34 888 ARG A CA 1
ATOM 6639 C C . ARG A 1 888 ? 74.201 -11.477 -6.110 1.00 32.34 888 ARG A C 1
ATOM 6641 O O . ARG A 1 888 ? 75.356 -11.318 -6.492 1.00 32.34 888 ARG A O 1
ATOM 6648 N N . SER A 1 889 ? 73.368 -10.462 -5.876 1.00 31.06 889 SER A N 1
ATOM 6649 C CA . SER A 1 889 ? 73.824 -9.077 -5.655 1.00 31.06 889 SER A CA 1
ATOM 6650 C C . SER A 1 889 ? 72.789 -8.270 -4.855 1.00 31.06 889 SER A C 1
ATOM 6652 O O . SER A 1 889 ? 71.711 -8.014 -5.374 1.00 31.06 889 SER A O 1
ATOM 6654 N N . GLU A 1 890 ? 73.160 -7.945 -3.612 1.00 33.34 890 GLU A N 1
ATOM 6655 C CA . GLU A 1 890 ? 72.795 -6.816 -2.721 1.00 33.34 890 GLU A CA 1
ATOM 6656 C C . GLU A 1 890 ? 71.396 -6.148 -2.736 1.00 33.34 890 GLU A C 1
ATOM 6658 O O . GLU A 1 890 ? 70.683 -6.053 -3.728 1.00 33.34 890 GLU A O 1
ATOM 6663 N N . GLU A 1 891 ? 71.006 -5.654 -1.558 1.00 35.69 891 GLU A N 1
ATOM 6664 C CA . GLU A 1 891 ? 69.686 -5.088 -1.268 1.00 35.69 891 GLU A CA 1
ATOM 6665 C C . GLU A 1 891 ? 69.542 -3.627 -1.734 1.00 35.69 891 GLU A C 1
ATOM 6667 O O . GLU A 1 891 ? 70.435 -2.802 -1.543 1.00 35.69 891 GLU A O 1
ATOM 6672 N N . GLN A 1 892 ? 68.350 -3.268 -2.221 1.00 34.84 892 GLN A N 1
ATOM 6673 C CA . GLN A 1 892 ? 67.828 -1.902 -2.114 1.00 34.84 892 GLN A CA 1
ATOM 6674 C C . GLN A 1 892 ? 66.457 -1.935 -1.420 1.00 34.84 892 GLN A C 1
ATOM 6676 O O . GLN A 1 892 ? 65.655 -2.827 -1.715 1.00 34.84 892 GLN A O 1
ATOM 6681 N N . PRO A 1 893 ? 66.169 -0.998 -0.497 1.00 40.25 893 PRO A N 1
ATOM 6682 C CA . PRO A 1 893 ? 64.872 -0.922 0.164 1.00 40.25 893 PRO A CA 1
ATOM 6683 C C . PRO A 1 893 ? 63.771 -0.457 -0.808 1.00 40.25 893 PRO A C 1
ATOM 6685 O O . PRO A 1 893 ? 64.067 0.215 -1.801 1.00 40.25 893 PRO A O 1
ATOM 6688 N N . PRO A 1 894 ? 62.490 -0.768 -0.529 1.00 43.59 894 PRO A N 1
ATOM 6689 C CA . PRO A 1 894 ? 61.371 -0.218 -1.290 1.00 43.59 894 PRO A CA 1
ATOM 6690 C C . PRO A 1 894 ? 61.312 1.319 -1.163 1.00 43.59 894 PRO A C 1
ATOM 6692 O O . PRO A 1 894 ? 61.757 1.864 -0.150 1.00 43.59 894 PRO A O 1
ATOM 6695 N N . PRO A 1 895 ? 60.756 2.029 -2.164 1.00 39.91 895 PRO A N 1
ATOM 6696 C CA . PRO A 1 895 ? 60.671 3.485 -2.140 1.00 39.91 895 PRO A CA 1
ATOM 6697 C C . PRO A 1 895 ? 59.787 3.991 -0.993 1.00 39.91 895 PRO A C 1
ATOM 6699 O O . PRO A 1 895 ? 58.707 3.456 -0.736 1.00 39.91 895 PRO A O 1
ATOM 6702 N N . ASP A 1 896 ? 60.242 5.057 -0.336 1.00 36.88 896 ASP A N 1
ATOM 6703 C CA . ASP A 1 896 ? 59.470 5.778 0.674 1.00 36.88 896 ASP A CA 1
ATOM 6704 C C . ASP A 1 896 ? 58.367 6.624 0.011 1.00 36.88 896 ASP A C 1
ATOM 6706 O O . ASP A 1 896 ? 58.620 7.384 -0.925 1.00 36.88 896 ASP A O 1
ATOM 6710 N N . TYR A 1 897 ? 57.140 6.499 0.520 1.00 39.75 897 TYR A N 1
ATOM 6711 C CA . TYR A 1 897 ? 55.952 7.228 0.063 1.00 39.75 897 TYR A CA 1
ATOM 6712 C C . TYR A 1 897 ? 55.546 8.377 1.009 1.00 39.75 897 TYR A C 1
ATOM 6714 O O . TYR A 1 897 ? 54.460 8.938 0.865 1.00 39.75 897 TYR A O 1
ATOM 6722 N N . SER A 1 898 ? 56.408 8.770 1.955 1.00 35.84 898 SER A N 1
ATOM 6723 C CA . SER A 1 898 ? 56.149 9.832 2.943 1.00 35.84 898 SER A CA 1
ATOM 6724 C C . SER A 1 898 ? 55.952 11.251 2.373 1.00 35.84 898 SER A C 1
ATOM 6726 O O . SER A 1 898 ? 55.577 12.155 3.119 1.00 35.84 898 SER A O 1
ATOM 6728 N N . GLN A 1 899 ? 56.161 11.473 1.068 1.00 37.72 899 GLN A N 1
ATOM 6729 C CA . GLN A 1 899 ? 56.097 12.795 0.421 1.00 37.72 899 GLN A CA 1
ATOM 6730 C C . GLN A 1 899 ? 55.084 12.856 -0.736 1.00 37.72 899 GLN A C 1
ATOM 6732 O O . GLN A 1 899 ? 55.444 13.054 -1.895 1.00 37.72 899 GLN A O 1
ATOM 6737 N N . ALA A 1 900 ? 53.794 12.714 -0.415 1.00 33.59 900 ALA A N 1
ATOM 6738 C CA . ALA A 1 900 ? 52.692 12.856 -1.379 1.00 33.59 900 ALA A CA 1
ATOM 6739 C C . ALA A 1 900 ? 51.481 13.648 -0.831 1.00 33.59 900 ALA A C 1
ATOM 6741 O O . ALA A 1 900 ? 50.341 13.399 -1.222 1.00 33.59 900 ALA A O 1
ATOM 6742 N N . THR A 1 901 ? 51.708 14.607 0.076 1.00 35.28 901 THR A N 1
ATOM 6743 C CA . THR A 1 901 ? 50.639 15.405 0.709 1.00 35.28 901 THR A CA 1
ATOM 6744 C C . THR A 1 901 ? 50.953 16.906 0.765 1.00 35.28 901 THR A C 1
ATOM 6746 O O . THR A 1 901 ? 51.483 17.380 1.764 1.00 35.28 901 THR A O 1
ATOM 6749 N N . GLU A 1 902 ? 50.538 17.667 -0.252 1.00 29.92 902 GLU A N 1
ATOM 6750 C CA . GLU A 1 902 ? 50.130 19.079 -0.105 1.00 29.92 902 GLU A CA 1
ATOM 6751 C C . GLU A 1 902 ? 48.992 19.427 -1.099 1.00 29.92 902 GLU A C 1
ATOM 6753 O O . GLU A 1 902 ? 48.888 18.791 -2.152 1.00 29.92 902 GLU A O 1
ATOM 6758 N N . PRO A 1 903 ? 48.092 20.384 -0.775 1.00 36.91 903 PRO A N 1
ATOM 6759 C CA . PRO A 1 903 ? 46.848 20.606 -1.519 1.00 36.91 903 PRO A CA 1
ATOM 6760 C C . PRO A 1 903 ? 46.898 21.779 -2.518 1.00 36.91 903 PRO A C 1
ATOM 6762 O O . PRO A 1 903 ? 47.540 22.802 -2.286 1.00 36.91 903 PRO A O 1
ATOM 6765 N N . TYR A 1 904 ? 46.111 21.691 -3.597 1.00 29.97 904 TYR A N 1
ATOM 6766 C CA . TYR A 1 904 ? 45.934 22.805 -4.541 1.00 29.97 904 TYR A CA 1
ATOM 6767 C C . TYR A 1 904 ? 45.031 23.928 -3.974 1.00 29.97 904 TYR A C 1
ATOM 6769 O O . TYR A 1 904 ? 44.000 23.633 -3.362 1.00 29.97 904 TYR A O 1
ATOM 6777 N N . PRO A 1 905 ? 45.367 25.219 -4.184 1.00 38.16 905 PRO A N 1
ATOM 6778 C CA . PRO A 1 905 ? 44.688 26.337 -3.527 1.00 38.16 905 PRO A CA 1
ATOM 6779 C C . PRO A 1 905 ? 43.446 26.854 -4.272 1.00 38.16 905 PRO A C 1
ATOM 6781 O O . PRO A 1 905 ? 43.428 26.989 -5.494 1.00 38.16 905 PRO A O 1
ATOM 6784 N N . THR A 1 906 ? 42.434 27.269 -3.509 1.00 38.12 906 THR A N 1
ATOM 6785 C CA . THR A 1 906 ? 41.302 28.076 -3.994 1.00 38.12 906 THR A CA 1
ATOM 6786 C C . THR A 1 906 ? 41.661 29.562 -4.067 1.00 38.12 906 THR A C 1
ATOM 6788 O O . THR A 1 906 ? 42.362 30.070 -3.189 1.00 38.12 906 THR A O 1
ATOM 6791 N N . ARG A 1 907 ? 41.103 30.310 -5.035 1.00 33.59 907 ARG A N 1
ATOM 6792 C CA . ARG A 1 907 ? 40.888 31.761 -4.877 1.00 33.59 907 ARG A CA 1
ATOM 6793 C C . ARG A 1 907 ? 39.819 32.354 -5.805 1.00 33.59 907 ARG A C 1
ATOM 6795 O O . ARG A 1 907 ? 39.971 32.281 -7.016 1.00 33.59 907 ARG A O 1
ATOM 6802 N N . ILE A 1 908 ? 38.885 33.062 -5.153 1.00 37.31 908 ILE A N 1
ATOM 6803 C CA . ILE A 1 908 ? 37.940 34.085 -5.656 1.00 37.31 908 ILE A CA 1
ATOM 6804 C C . ILE A 1 908 ? 36.911 33.562 -6.667 1.00 37.31 908 ILE A C 1
ATOM 6806 O O . ILE A 1 908 ? 37.157 33.656 -7.885 1.00 37.31 908 ILE A O 1
#

Radius of gyration: 41.0 Å; chains: 1; bounding box: 116×127×107 Å

Foldseek 3Di:
DQLLVVCVVDPVPDAFEAEDADQVSLVSCVVSDHQEYEYDPQDAAPPDPPPDDDNFLLNLQVSQVVCPPHNYAYEYEHPDALQCLLVNQLQNHHLVRRGHPYYDDDCQQPVDPCNVVRVVSNVVLVVLLVVVCVVPVALDDDDDDDPVNLLVLLQVLQVLLQVCQFEEEELEDPQCVVVLQLLCVLSNHHYDHDQALVCLQVCQVRGQFYEYYCLPPDDRSLSSLLNQQGFDDPDDDDDDPRDRGGHNLQVQHAYEYELQQCQVDPVSVCQAADDPDPPVPVVPPDDDDDDDHNLSRHAHQEYEAEQQSLCSNVVHPQWHDPRRHIDDDHDPCVAVSQLSSLSSSVHWYWHDDCWIWIDNNPDIDIHRFADCLCVVDPCSSVSLSSLLRSSSSSQQVVDDDRSSHSHHGDSRSSSVSSNQLQRVLRVVLVPDPQDPHSVSSSVSSSVSSNVDHCPPPSSPPDDDPDDDDDDDDDDDDDDDDDDDDDPFDPFDKDKDKDFQPDPQKDWDPQKDKDDCVNDVCLVVFPPSIKIKHLDAFTKIKGKDFAFKKWFFAKQEQLAAWKWKDKQNHTPDIFTSHDPDIDGRDTRDIDGRHDRGMMMMMMGGRGDPSHMDMTRMMMGMHGDDGSPDDDDDDDDDCPDPVHDDPPPVQKDFDDPPLVVDVVSTDIDGDDDPDDDDDDDDDPVVVVVVVVVVVVVVVVVVVVVVVVVVVVVVVVVVVVVVVPDDDDDDDDDDDDDDDDDDDDDDDDDDDDDDDDDDDDDDDDDDDDDDDDDDDDDDDDDDDDDDDDDDDDDDDDDDDDDDDDDDDDDDDDDDDDDDDDDDDDDDDDDDDDDDDDDDDDDDDDDDDDDDDDDDDPDDDDVVVVVVPDDDDPDDDDDDDDDDDDDDDDDDDDDDDDDDPPPDDDDDDDDD

Sequence (908 aa):
MPIAITRKLLPKDAIIGASCNNLEEVQKALTDGADYIGIGAVWATTTKTLDKPVVGVRNVGAMLEMLDGTRMKAVAIGGIKSTNLLRTLHGSVSRTNHALDGIAIVSEIMASNQPKEAATKLRDIIQHFRDSRSIERGLCMSDSYAVEQILDGIIHLFERMKVVNPLVHQITNNVAIAQSANVTISIGASPIMATTAQEMSDLAKICDALLVNIGTLTHGPYEGMLQAGWDASVTSLDLIDVVLGSCMNSHRKPIVFDPVGVGATNFRKESVNGVQRCSLRYLFRLNAIFPPEILNTWQTSVIKGNAGELAALAGSAEVESRGVDSIGSGFNDPVTFVRNLARKERCIVALTGKTDYVSDGVTVAILRNGHGLLGRITGSGCITGSCIASYCAVASRSFDVDEGRLATGNMFLGTIAGILVLTIAAEIAATRGDVKGPGTFFSALLDELTLLTPENPGVAVCLRPGAIPVSIRSFTASILHSDTPLILKPMPSFATTIEDFSPLLVYSADWVQGSSQSDNLVSSYSASSFFATNVTGGKASFTFNGTGIEIFGSKRNNHGGYVVQIDGTSVSTQSGQSSANQFKTSLFSQRNLENKQHTVTITNQGTNLQFLDIDFVTWYSTIGADNEQLVVNTVQDTDPSFAYAPASAWSNNPKDLGTFSGGSGHSIQQSSSSGSTSSISSGAIAGLVIGILVCIGIIILGLFWYFRRRKARKQEEKFESATLPSWQTGPEFRQEGVIVNQKPPSSRGSVGLLPMPPYPEPPASIPPPSTYQSPSSNAQSSTVVLSAQSEMYSLRRESLTTDESASSSHRSHGRRMSAMSRSTSNSTSPRPSRGISMKSEVPPPLPSAAGQSLREVSEEELRANRRVVERRPQDFGSLSVGRSAGERSEEQPPPDYSQATEPYPTRI

InterPro domains:
  IPR000417 Hydroxyethylthiazole kinase [MF_00228] (160-460)
  IPR000417 Hydroxyethylthiazole kinase [PF02110] (160-455)
  IPR000417 Hydroxyethylthiazole kinase [PR01099] (166-173)
  IPR000417 Hydroxyethylthiazole kinase [PR01099] (179-200)
  IPR000417 Hydroxyethylthiazole kinase [PR01099] (210-218)
  IPR000417 Hydroxyethylthiazole kinase [cd01170] (159-449)
  IPR013785 Aldolase-type TIM barrel [G3DSA:3.20.20.70] (1-127)
  IPR022998 Thiamine phosphate synthase/TenI [PF02581] (1-109)
  IPR022998 Thiamine phosphate synthase/TenI [cd00564] (1-124)
  IPR029056 Ribokinase-like [G3DSA:3.40.1190.20] (139-461)
  IPR029056 Ribokinase-like [SSF53613] (153-455)
  IPR036206 Thiamin phosphate synthase superfamily [SSF51391] (1-131)

Secondary structure (DSSP, 8-state):
--HHHHHHHS-TT---EEEESSHHHHHHHHHTT-SEEEE---S--SSS--SS----HHHHHHHHHTTTTS--EEEEESS--TTTHHHHHHH-B-TT--B-SEEE--HHHHT-S-HHHHHHHHHHHHHHHHHHHHHSSSS--SSS--HHHHHHHHHHHHHHHHHH--EEEEE--TTTHHHHHHHHHHTT-EEE----GGGHHHHHHH-SEEEEE-TT--HHHHHHHHHHH-------SSS--------TGGGT--EEEE-TTTTT-HHHHHHHH--S--GGGGT--SS------HHHHS--SEEEE-HHHHHHHHT-SSS-EETTEEPTT--S-HHHHHHHHHHHHTSEEEE-SSSEEEESSS-EEEE----TTGGGSTTHHHHHHHHHHHHHHHHHTTS---TT-SS-S-HHHHHHHHHHHHHHHHHHHHHSTT--SHHHHHHHHHHHHHH--TTSTTTS-S---S---S-----------S--S-------EEEEEEETT-TTSEE-TT-EE--TTT-TTGGGSSTT--EEE-STT-EEEEEEEEEEEEEEEEEBTTB-EEEEEETTEEEEEEE-B-SS-EEEEEEEEEEEEEEEEEEEEEEE---TT-BEEE-EEEEEEE-S-TT---------TTSTT---SSGGGEES--TTGGGSGGG---EE--------PPPPPHHHHHHHHHHHHHHHHHHHHHHHHHHHHHHHHHHHHHHHTT--PPPPP-------------------------PPPPPPPPPPPPPPPPP-----------------------------------------------------------------------PPPPPP----------HHHHHHT----TT-----PPPPPP----------PPPP------PPPP--

pLDDT: mean 70.02, std 26.28, range [20.89, 98.69]